Protein 7JYA (pdb70)

InterPro domains:
  IPR002110 Ankyrin repeat [PF00023] (40-68)
  IPR002110 Ankyrin repeat [PF12796] (88-178)
  IPR002110 Ankyrin repeat [PF12796] (181-237)
  IPR002110 Ankyrin repeat [PF12796] (483-557)
  IPR002110 Ankyrin repeat [PR01415] (41-56)
  IPR002110 Ankyrin repeat [PR01415] (164-178)
  IPR002110 Ankyrin repeat [PS50088] (40-62)
  IPR002110 Ankyrin repeat [PS50088] (82-114)
  IPR002110 Ankyrin repeat [PS50088] (115-147)
  IPR002110 Ankyrin repeat [PS50088] (148-180)
  IPR002110 Ankyrin repeat [PS50088] (181-213)
  IPR002110 Ankyrin repeat [PS50088] (481-526)
  IPR002110 Ankyrin repeat [PS50088] (527-559)
  IPR002110 Ankyrin repeat [SM00248] (2-33)
  IPR002110 Ankyrin repeat [SM00248] (40-70)
  IPR002110 Ankyrin repeat [SM00248] (82-111)
  IPR002110 Ankyrin repeat [SM00248] (115-144)
  IPR002110 Ankyrin repeat [SM00248] (148-177)
  IPR002110 Ankyrin repeat [SM00248] (181-210)
  IPR002110 Ankyrin repeat [SM00248] (213-243)

Structure (mmCIF, N/CA/C/O backbone):
data_7JYA
#
_entry.id   7JYA
#
_cell.length_a   100.133
_cell.length_b   100.133
_cell.length_c   287.480
_cell.angle_alpha   90.000
_cell.angle_beta   90.000
_cell.angle_gamma   90.000
#
_symmetry.space_group_name_H-M   'P 41 21 2'
#
loop_
_entity.id
_entity.type
_entity.pdbx_description
1 polymer 'Protein fem-1 homolog C'
2 polymer ASN-ARG-ARG-ARG-ARG-TRP-ARG-GLU-ARG-GLN-ARG
3 non-polymer 'UNKNOWN ATOM OR ION'
4 water water
#
loop_
_atom_site.group_PDB
_atom_site.id
_atom_site.type_symbol
_atom_site.label_atom_id
_atom_site.label_alt_id
_atom_site.label_comp_id
_atom_site.label_asym_id
_atom_site.label_entity_id
_atom_site.label_seq_id
_atom_site.pdbx_PDB_ins_code
_atom_site.Cartn_x
_atom_site.Cartn_y
_atom_site.Cartn_z
_atom_site.occupancy
_atom_site.B_iso_or_equiv
_atom_site.auth_seq_id
_atom_site.auth_comp_id
_atom_site.auth_asym_id
_atom_site.auth_atom_id
_atom_site.pdbx_PDB_model_num
ATOM 1 N N . ASP A 1 2 ? -12.984 72.254 -47.317 1.00 110.72 2 ASP A N 1
ATOM 2 C CA . ASP A 1 2 ? -12.890 73.227 -46.193 1.00 112.01 2 ASP A CA 1
ATOM 3 C C . ASP A 1 2 ? -13.753 72.726 -45.023 1.00 110.33 2 ASP A C 1
ATOM 4 O O . ASP A 1 2 ? -13.168 72.245 -44.028 1.00 107.28 2 ASP A O 1
ATOM 6 N N . LEU A 1 3 ? -15.088 72.808 -45.157 1.00 112.11 3 LEU A N 1
ATOM 7 C CA . LEU A 1 3 ? -16.078 72.548 -44.066 1.00 111.42 3 LEU A CA 1
ATOM 8 C C . LEU A 1 3 ? -15.994 71.076 -43.621 1.00 107.29 3 LEU A C 1
ATOM 9 O O . LEU A 1 3 ? -15.883 70.837 -42.403 1.00 104.82 3 LEU A O 1
ATOM 11 N N . LYS A 1 4 ? -16.004 70.132 -44.572 1.00 106.09 4 LYS A N 1
ATOM 12 C CA . LYS A 1 4 ? -16.024 68.660 -44.298 1.00 102.22 4 LYS A 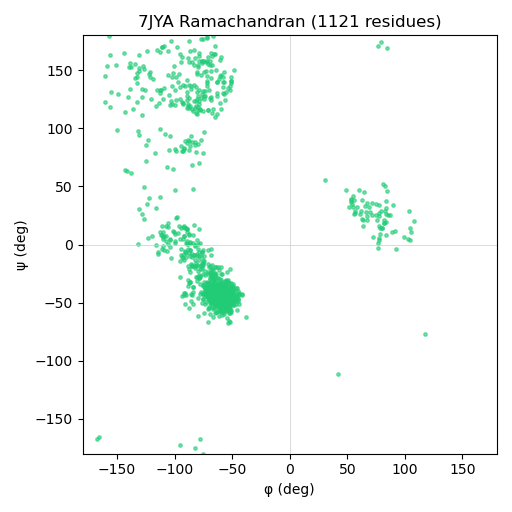CA 1
ATOM 13 C C . LYS A 1 4 ? -14.789 68.267 -43.466 1.00 98.41 4 LYS A C 1
ATOM 14 O O . LYS A 1 4 ? -14.852 67.227 -42.779 1.00 95.04 4 LYS A O 1
ATOM 20 N N . THR A 1 5 ? -13.712 69.060 -43.559 1.00 98.98 5 THR A N 1
ATOM 21 C CA . THR A 1 5 ? -12.428 68.877 -42.831 1.00 96.15 5 THR A CA 1
ATOM 22 C C . THR A 1 5 ? -12.540 69.497 -41.437 1.00 96.08 5 THR A C 1
ATOM 23 O O . THR A 1 5 ? -12.214 68.812 -40.471 1.00 94.22 5 THR A O 1
ATOM 27 N N . ALA A 1 6 ? -12.979 70.749 -41.351 1.00 99.02 6 ALA A N 1
ATOM 28 C CA . ALA A 1 6 ? -13.148 71.493 -40.083 1.00 99.73 6 ALA A CA 1
ATOM 29 C C . ALA A 1 6 ? -14.126 70.741 -39.169 1.00 97.94 6 ALA A C 1
ATOM 30 O O . ALA A 1 6 ? -13.957 70.821 -37.935 1.00 97.00 6 ALA A O 1
ATOM 32 N N . VAL A 1 7 ? -15.106 70.044 -39.765 1.00 97.47 7 VAL A N 1
ATOM 33 C CA . VAL A 1 7 ? -16.087 69.153 -39.069 1.00 95.80 7 VAL A CA 1
ATOM 34 C C . VAL A 1 7 ? -15.339 67.952 -38.477 1.00 91.57 7 VAL A C 1
ATOM 35 O O . VAL A 1 7 ? -15.580 67.635 -37.305 1.00 89.91 7 VAL A O 1
ATOM 39 N N . PHE A 1 8 ? -14.501 67.292 -39.278 1.00 90.05 8 PHE A N 1
ATOM 40 C CA . PHE A 1 8 ? -13.686 66.104 -38.878 1.00 86.83 8 PHE A CA 1
ATOM 41 C C . PHE A 1 8 ? -12.722 66.489 -37.742 1.00 86.31 8 PHE A C 1
ATOM 42 O O . PHE A 1 8 ? -12.671 65.774 -36.730 1.00 84.38 8 PHE A O 1
ATOM 50 N N . ASN A 1 9 ? -11.974 67.580 -37.930 1.00 88.83 9 ASN A N 1
ATOM 51 C CA . ASN A 1 9 ? -11.005 68.139 -36.947 1.00 89.20 9 ASN A CA 1
ATOM 52 C C . ASN A 1 9 ? -11.723 68.487 -35.637 1.00 90.20 9 ASN A C 1
ATOM 53 O O . ASN A 1 9 ? -11.113 68.333 -34.571 1.00 88.98 9 ASN A O 1
ATOM 58 N N . ALA A 1 10 ? -12.956 68.971 -35.719 1.00 93.02 10 ALA A N 1
ATOM 59 C CA . ALA A 1 10 ? -13.752 69.395 -34.549 1.00 95.31 10 ALA A CA 1
ATOM 60 C C . ALA A 1 10 ? -14.155 68.158 -33.722 1.00 93.03 10 ALA A C 1
ATOM 61 O O . ALA A 1 10 ? -14.083 68.230 -32.475 1.00 93.15 10 ALA A O 1
ATOM 63 N N . ALA A 1 11 ? -14.551 67.068 -34.390 1.00 91.26 11 ALA A N 1
ATOM 64 C CA . ALA A 1 11 ? -14.978 65.794 -33.758 1.00 88.79 11 ALA A CA 1
ATOM 65 C C . ALA A 1 11 ? -13.754 65.064 -33.180 1.00 86.12 11 ALA A C 1
ATOM 66 O O . ALA A 1 11 ? -13.855 64.527 -32.063 1.00 84.65 11 ALA A O 1
ATOM 68 N N . ARG A 1 12 ? -12.641 65.068 -33.905 1.00 85.39 12 ARG A N 1
ATOM 69 C CA . ARG A 1 12 ? -11.370 64.423 -33.484 1.00 84.23 12 ARG A CA 1
ATOM 70 C C . ARG A 1 12 ? -10.889 65.046 -32.161 1.00 85.18 12 ARG A C 1
ATOM 71 O O . ARG A 1 12 ? -10.493 64.277 -31.253 1.00 82.78 12 ARG A O 1
ATOM 79 N N . ASP A 1 13 ? -10.923 66.381 -32.061 1.00 88.37 13 ASP A N 1
ATOM 80 C CA . ASP A 1 13 ? -10.265 67.162 -30.975 1.00 89.69 13 ASP A CA 1
ATOM 81 C C . ASP A 1 13 ? -11.212 67.288 -29.772 1.00 89.54 13 ASP A C 1
ATOM 82 O O . ASP A 1 13 ? -10.706 67.538 -28.661 1.00 89.08 13 ASP A O 1
ATOM 87 N N . GLY A 1 14 ? -12.522 67.110 -29.992 1.00 89.69 14 GLY A N 1
ATOM 88 C CA . GLY A 1 14 ? -13.562 67.085 -28.940 1.00 89.73 14 GLY A CA 1
ATOM 89 C C . GLY A 1 14 ? -14.118 68.471 -28.653 1.00 93.30 14 GLY A C 1
ATOM 90 O O . GLY A 1 14 ? -14.474 68.726 -27.488 1.00 92.84 14 GLY A O 1
ATOM 91 N N . LYS A 1 15 ? -14.201 69.324 -29.683 1.00 95.80 15 LYS A N 1
ATOM 92 C CA . LYS A 1 15 ? -14.644 70.743 -29.592 1.00 99.57 15 LYS A CA 1
ATOM 93 C C . LYS A 1 15 ? -16.111 70.833 -30.033 1.00 102.23 15 LYS A C 1
ATOM 94 O O . LYS A 1 15 ? -16.350 71.193 -31.199 1.00 103.59 15 LYS A O 1
ATOM 98 N N . LEU A 1 16 ? -17.050 70.524 -29.126 1.00 103.63 16 LEU A N 1
ATOM 99 C CA . LEU A 1 16 ? -18.506 70.400 -29.435 1.00 105.25 16 LEU A CA 1
ATOM 100 C C . LEU A 1 16 ? -19.139 71.782 -29.618 1.00 108.81 16 LEU A C 1
ATOM 101 O O . LEU A 1 16 ? -20.078 71.889 -30.433 1.00 109.12 16 LEU A O 1
ATOM 106 N N . ARG A 1 17 ? -18.685 72.786 -28.864 1.00 111.38 17 ARG A N 1
ATOM 107 C CA . ARG A 1 17 ? -19.101 74.200 -29.058 1.00 116.19 17 ARG A CA 1
ATOM 108 C C . ARG A 1 17 ? -18.640 74.644 -30.461 1.00 118.24 17 ARG A C 1
ATOM 109 O O . ARG A 1 17 ? -19.482 75.152 -31.224 1.00 121.38 17 ARG A O 1
ATOM 111 N N . LEU A 1 18 ? -17.371 74.388 -30.804 1.00 117.40 18 LEU A N 1
ATOM 112 C CA . LEU A 1 18 ? -16.752 74.765 -32.110 1.00 119.21 18 LEU A CA 1
ATOM 113 C C . LEU A 1 18 ? -17.513 74.104 -33.270 1.00 119.55 18 LEU A C 1
ATOM 114 O O . LEU A 1 18 ? -17.600 74.733 -34.340 1.00 122.21 18 LEU A O 1
ATOM 116 N N . LEU A 1 19 ? -18.020 72.876 -33.069 1.00 117.60 19 LEU A N 1
ATOM 117 C CA . LEU A 1 19 ? -18.701 72.064 -34.121 1.00 116.60 19 LEU A CA 1
ATOM 118 C C . LEU A 1 19 ? -20.090 72.638 -34.378 1.00 119.18 19 LEU A C 1
ATOM 119 O O . LEU A 1 19 ? -20.342 73.040 -35.510 1.00 122.70 19 LEU A O 1
ATOM 124 N N . THR A 1 20 ? -20.934 72.701 -33.347 1.00 119.32 20 THR A N 1
ATOM 125 C CA . THR A 1 20 ? -22.368 73.093 -33.438 1.00 121.27 20 THR A CA 1
ATOM 126 C C . THR A 1 20 ? -22.511 74.366 -34.286 1.00 124.51 20 THR A C 1
ATOM 127 O O . THR A 1 20 ? -23.437 74.410 -35.132 1.00 125.61 20 THR A O 1
ATOM 131 N N . LYS A 1 21 ? -21.636 75.355 -34.074 1.00 125.57 21 LYS A N 1
ATOM 132 C CA . LYS A 1 21 ? -21.681 76.665 -34.777 1.00 129.89 21 LYS A CA 1
ATOM 133 C C . LYS A 1 21 ? -21.373 76.443 -36.262 1.00 130.09 21 LYS A C 1
ATOM 134 O O . LYS A 1 21 ? -21.837 77.248 -37.079 1.00 134.47 21 LYS A O 1
ATOM 136 N N . LEU A 1 22 ? -20.646 75.370 -36.590 1.00 126.34 22 LEU A N 1
ATOM 137 C CA . LEU A 1 22 ? -20.205 75.042 -37.975 1.00 126.64 22 LEU A CA 1
ATOM 138 C C . LEU A 1 22 ? -21.380 74.490 -38.801 1.00 127.66 22 LEU A C 1
ATOM 139 O O . LEU A 1 22 ? -21.321 74.628 -40.035 1.00 128.28 22 LEU A O 1
ATOM 141 N N . LEU A 1 23 ? -22.403 73.899 -38.156 1.00 128.10 23 LEU A N 1
ATOM 142 C CA . LEU A 1 23 ? -23.559 73.239 -38.847 1.00 129.69 23 LEU A CA 1
ATOM 143 C C . LEU A 1 23 ? -24.857 74.039 -38.629 1.00 134.98 23 LEU A C 1
ATOM 144 O O . LEU A 1 23 ? -25.884 73.647 -39.217 1.00 136.00 23 LEU A O 1
ATOM 149 N N . ALA A 1 24 ? -24.817 75.106 -37.827 1.00 138.86 24 ALA A N 1
ATOM 150 C CA . ALA A 1 24 ? -26.000 75.885 -37.392 1.00 143.77 24 ALA A CA 1
ATOM 151 C C . ALA A 1 24 ? -27.010 76.013 -38.548 1.00 148.30 24 ALA A C 1
ATOM 152 O O . ALA A 1 24 ? -28.143 75.501 -38.404 1.00 148.23 24 ALA A O 1
ATOM 154 N N . SER A 1 25 ? -26.608 76.657 -39.652 1.00 152.04 25 SER A N 1
ATOM 155 C CA . SER A 1 25 ? -27.464 76.949 -40.837 1.00 155.08 25 SER A CA 1
ATOM 156 C C . SER A 1 25 ? -27.190 75.929 -41.956 1.00 153.51 25 SER A C 1
ATOM 157 O O . SER A 1 25 ? -27.023 76.366 -43.116 1.00 156.18 25 SER A O 1
ATOM 159 N N . LYS A 1 26 ? -27.143 74.627 -41.615 1.00 148.72 26 LYS A N 1
ATOM 160 C CA . LYS A 1 26 ? -27.074 73.489 -42.585 1.00 146.28 26 LYS A CA 1
ATOM 161 C C . LYS A 1 26 ? -28.212 72.499 -42.273 1.00 145.03 26 LYS A C 1
ATOM 162 O O . LYS A 1 26 ? -28.631 72.435 -41.096 1.00 144.67 26 LYS A O 1
ATOM 164 N N . SER A 1 27 ? -28.698 71.776 -43.297 1.00 144.70 27 SER A N 1
ATOM 165 C CA . SER A 1 27 ? -29.875 70.860 -43.237 1.00 143.24 27 SER A CA 1
ATOM 166 C C . SER A 1 27 ? -29.452 69.489 -42.694 1.00 138.56 27 SER A C 1
ATOM 167 O O . SER A 1 27 ? -28.267 69.134 -42.852 1.00 137.15 27 SER A O 1
ATOM 170 N N . LYS A 1 28 ? -30.392 68.751 -42.085 1.00 137.42 28 LYS A N 1
ATOM 171 C CA . LYS A 1 28 ? -30.190 67.358 -41.584 1.00 133.64 28 LYS A CA 1
ATOM 172 C C . LYS A 1 28 ? -29.636 66.490 -42.725 1.00 132.34 28 LYS A C 1
ATOM 173 O O . LYS A 1 28 ? -28.759 65.628 -42.451 1.00 128.97 28 LYS A O 1
ATOM 175 N N . GLU A 1 29 ? -30.120 66.723 -43.955 1.00 134.62 29 GLU A N 1
ATOM 176 C CA . GLU A 1 29 ? -29.619 66.086 -45.207 1.00 133.29 29 GLU A CA 1
ATOM 177 C C . GLU A 1 29 ? -28.119 66.388 -45.369 1.00 131.21 29 GLU A C 1
ATOM 178 O O . GLU A 1 29 ? -27.337 65.427 -45.483 1.00 128.20 29 GLU A O 1
ATOM 180 N N . GLU A 1 30 ? -27.746 67.677 -45.354 1.00 132.86 30 GLU A N 1
ATOM 181 C CA . GLU A 1 30 ? -26.357 68.177 -45.581 1.00 131.19 30 GLU A CA 1
ATOM 182 C C . GLU A 1 30 ? -25.419 67.650 -44.479 1.00 127.05 30 GLU A C 1
ATOM 183 O O . GLU A 1 30 ? -24.287 67.227 -44.823 1.00 124.21 30 GLU A O 1
ATOM 185 N N . VAL A 1 31 ? -25.872 67.666 -43.213 1.00 125.16 31 VAL A N 1
ATOM 186 C CA . VAL A 1 31 ? -25.069 67.261 -42.011 1.00 120.72 31 VAL A CA 1
ATOM 187 C C . VAL A 1 31 ? -24.752 65.758 -42.100 1.00 115.97 31 VAL A C 1
ATOM 188 O O . VAL A 1 31 ? -23.575 65.397 -41.918 1.00 114.96 31 VAL A O 1
ATOM 192 N N . SER A 1 32 ? -25.763 64.922 -42.369 1.00 114.62 32 SER A N 1
ATOM 193 C CA . SER A 1 32 ? -25.642 63.444 -42.515 1.00 110.61 32 SER A CA 1
ATOM 194 C C . SER A 1 32 ? -24.595 63.102 -43.583 1.00 109.47 32 SER A C 1
ATOM 195 O O . SER A 1 32 ? -23.948 62.052 -43.450 1.00 107.48 32 SER A O 1
ATOM 197 N N . SER A 1 33 ? -24.427 63.967 -44.592 1.00 111.60 33 SER A N 1
ATOM 198 C CA . SER A 1 33 ? -23.404 63.841 -45.667 1.00 110.84 33 SER A CA 1
ATOM 199 C C . SER A 1 33 ? -22.012 64.168 -45.110 1.00 108.69 33 SER A C 1
ATOM 200 O O . SER A 1 33 ? -21.102 63.352 -45.304 1.00 108.31 33 SER A O 1
ATOM 202 N N . LEU A 1 34 ? -21.866 65.311 -44.435 1.00 109.70 34 LEU A N 1
ATOM 203 C CA . LEU A 1 34 ? -20.558 65.862 -43.975 1.00 108.69 34 LEU A CA 1
ATOM 204 C C . LEU A 1 34 ? -19.949 64.956 -42.886 1.00 105.17 34 LEU A C 1
ATOM 205 O O . LEU A 1 34 ? -18.702 64.847 -42.849 1.00 103.88 34 LEU A O 1
ATOM 210 N N . ILE A 1 35 ? -20.784 64.344 -42.031 1.00 104.26 35 ILE A N 1
ATOM 211 C CA . ILE A 1 35 ? -20.346 63.419 -40.931 1.00 101.14 35 ILE A CA 1
ATOM 212 C C . ILE A 1 35 ? -20.185 61.994 -41.489 1.00 98.37 35 ILE A C 1
ATOM 213 O O . ILE A 1 35 ? -19.648 61.142 -40.763 1.00 96.22 35 ILE A O 1
ATOM 218 N N . SER A 1 36 ? -20.643 61.744 -42.720 1.00 98.78 36 SER A N 1
ATOM 219 C CA . SER A 1 36 ? -20.539 60.431 -43.413 1.00 96.35 36 SER A CA 1
ATOM 220 C C . SER A 1 36 ? -19.147 60.278 -44.041 1.00 95.07 36 SER A C 1
ATOM 221 O O . SER A 1 36 ? -18.694 59.127 -44.169 1.00 91.55 36 SER A O 1
ATOM 223 N N . GLU A 1 37 ? -18.500 61.400 -44.407 1.00 96.78 37 GLU A N 1
ATOM 224 C CA . GLU A 1 37 ? -17.270 61.439 -45.257 1.00 95.51 37 GLU A CA 1
ATOM 225 C C . GLU A 1 37 ? -16.022 61.134 -44.417 1.00 91.64 37 GLU A C 1
ATOM 226 O O . GLU A 1 37 ? -15.824 61.772 -43.352 1.00 90.54 37 GLU A O 1
ATOM 232 N N . LYS A 1 38 ? -15.196 60.218 -44.917 1.00 88.99 38 LYS A N 1
ATOM 233 C CA . LYS A 1 38 ? -13.895 59.836 -44.331 1.00 85.29 38 LYS A CA 1
ATOM 234 C C . LYS A 1 38 ? -12.902 60.979 -44.543 1.00 85.48 38 LYS A C 1
ATOM 235 O O . LYS A 1 38 ? -12.997 61.638 -45.573 1.00 87.97 38 LYS A O 1
ATOM 241 N N . THR A 1 39 ? -12.003 61.191 -43.575 1.00 83.63 39 THR A N 1
ATOM 242 C CA . THR A 1 39 ? -10.788 62.060 -43.654 1.00 83.44 39 THR A CA 1
ATOM 243 C C . THR A 1 39 ? -9.638 61.320 -42.945 1.00 79.76 39 THR A C 1
ATOM 244 O O . THR A 1 39 ? -9.897 60.749 -41.873 1.00 77.91 39 THR A O 1
ATOM 248 N N . ASN A 1 40 ? -8.446 61.257 -43.545 1.00 78.84 40 ASN A N 1
ATOM 249 C CA . ASN A 1 40 ? -7.317 60.419 -43.041 1.00 76.06 40 ASN A CA 1
ATOM 250 C C . ASN A 1 40 ? -7.786 58.968 -42.814 1.00 73.14 40 ASN A C 1
ATOM 251 O O . ASN A 1 40 ? -7.265 58.316 -41.880 1.00 70.49 40 ASN A O 1
ATOM 256 N N . GLY A 1 41 ? -8.737 58.493 -43.622 1.00 73.08 41 GLY A N 1
ATOM 257 C CA . GLY A 1 41 ? -9.227 57.102 -43.613 1.00 70.84 41 GLY A CA 1
ATOM 258 C C . GLY A 1 41 ? -10.290 56.841 -42.551 1.00 69.63 41 GLY A C 1
ATOM 259 O O . GLY A 1 41 ? -10.665 55.683 -42.406 1.00 67.90 41 GLY A O 1
ATOM 260 N N . ALA A 1 42 ? -10.795 57.877 -41.872 1.00 71.10 42 ALA A N 1
ATOM 261 C CA . ALA A 1 42 ? -11.634 57.753 -40.650 1.00 70.36 42 ALA A CA 1
ATOM 262 C C . ALA A 1 42 ? -12.855 58.667 -40.727 1.00 72.78 42 ALA A C 1
ATOM 263 O O . ALA A 1 42 ? -12.712 59.771 -41.211 1.00 74.87 42 ALA A O 1
ATOM 265 N N . THR A 1 43 ? -14.001 58.212 -40.211 1.00 74.35 43 THR A N 1
ATOM 266 C CA . THR A 1 43 ? -15.218 59.047 -39.960 1.00 77.72 43 THR A CA 1
ATOM 267 C C . THR A 1 43 ? -14.958 59.991 -38.792 1.00 78.23 43 THR A C 1
ATOM 268 O O . THR A 1 43 ? -14.128 59.696 -37.940 1.00 76.64 43 THR A O 1
ATOM 272 N N . PRO A 1 44 ? -15.668 61.143 -38.709 1.00 81.71 44 PRO A N 1
ATOM 273 C CA . PRO A 1 44 ? -15.698 61.949 -37.484 1.00 81.80 44 PRO A CA 1
ATOM 274 C C . PRO A 1 44 ? -16.057 61.144 -36.222 1.00 80.18 44 PRO A C 1
ATOM 275 O O . PRO A 1 44 ? -15.405 61.342 -35.216 1.00 80.67 44 PRO A O 1
ATOM 279 N N . LEU A 1 45 ? -17.040 60.241 -36.306 1.00 79.12 45 LEU A N 1
ATOM 280 C CA . LEU A 1 45 ? -17.479 59.399 -35.156 1.00 77.92 45 LEU A CA 1
ATOM 281 C C . LEU A 1 45 ? -16.324 58.502 -34.683 1.00 75.13 45 LEU A C 1
ATOM 282 O O . LEU A 1 45 ? -16.164 58.350 -33.465 1.00 74.37 45 LEU A O 1
ATOM 287 N N . LEU A 1 46 ? -15.582 57.899 -35.613 1.00 74.46 46 LEU A N 1
ATOM 288 C CA . LEU A 1 46 ? -14.484 56.947 -35.308 1.00 71.51 46 LEU A CA 1
ATOM 289 C C . LEU A 1 46 ? -13.395 57.677 -34.528 1.00 72.54 46 LEU A C 1
ATOM 290 O O . LEU A 1 46 ? -12.884 57.092 -33.565 1.00 70.92 46 LEU A O 1
ATOM 295 N N . MET A 1 47 ? -13.055 58.906 -34.930 1.00 75.33 47 MET A N 1
ATOM 296 C CA . MET A 1 47 ? -12.030 59.730 -34.229 1.00 77.10 47 MET A CA 1
ATOM 297 C C . MET A 1 47 ? -12.578 60.163 -32.851 1.00 78.30 47 MET A C 1
ATOM 298 O O . MET A 1 47 ? -11.833 60.029 -31.846 1.00 77.33 47 MET A O 1
ATOM 303 N N . ALA A 1 48 ? -13.834 60.623 -32.797 1.00 80.04 48 ALA A N 1
ATOM 304 C CA . ALA A 1 48 ? -14.533 61.005 -31.547 1.00 81.13 48 ALA A CA 1
ATOM 305 C C . ALA A 1 48 ? -14.412 59.860 -30.533 1.00 79.54 48 ALA A C 1
ATOM 306 O O . ALA A 1 48 ? -14.062 60.133 -29.372 1.00 79.19 48 ALA A O 1
ATOM 308 N N . ALA A 1 49 ? -14.655 58.621 -30.978 1.00 77.65 49 ALA A N 1
ATOM 309 C CA . ALA A 1 49 ? -14.603 57.395 -30.145 1.00 75.28 49 ALA A CA 1
ATOM 310 C C . ALA A 1 49 ? -13.146 57.069 -29.796 1.00 73.06 49 ALA A C 1
ATOM 311 O O . ALA A 1 49 ? -12.866 56.739 -28.611 1.00 72.43 49 ALA A O 1
ATOM 313 N N . ARG A 1 50 ? -12.258 57.168 -30.780 1.00 70.58 50 ARG A N 1
ATOM 314 C CA . ARG A 1 50 ? -10.825 56.805 -30.652 1.00 68.84 50 ARG A CA 1
ATOM 315 C C . ARG A 1 50 ? -10.204 57.588 -29.490 1.00 69.71 50 ARG A C 1
ATOM 316 O O . ARG A 1 50 ? -9.397 56.999 -28.752 1.00 68.52 50 ARG A O 1
ATOM 324 N N . TYR A 1 51 ? -10.562 58.861 -29.337 1.00 73.29 51 TYR A N 1
ATOM 325 C CA . TYR A 1 51 ? -9.931 59.793 -28.365 1.00 75.69 51 TYR A CA 1
ATOM 326 C C . TYR A 1 51 ? -10.899 60.120 -27.211 1.00 76.59 51 TYR A C 1
ATOM 327 O O . TYR A 1 51 ? -10.560 60.986 -26.381 1.00 78.95 51 TYR A O 1
ATOM 336 N N . GLY A 1 52 ? -12.044 59.435 -27.155 1.00 75.84 52 GLY A N 1
ATOM 337 C CA . GLY A 1 52 ? -12.868 59.266 -25.934 1.00 76.64 52 GLY A CA 1
ATOM 338 C C . GLY A 1 52 ? -13.654 60.515 -25.545 1.00 79.33 52 GLY A C 1
ATOM 339 O O . GLY A 1 52 ? -13.851 60.728 -24.317 1.00 79.54 52 GLY A O 1
ATOM 340 N N . HIS A 1 53 ? -14.130 61.282 -26.532 1.00 80.64 53 HIS A N 1
ATOM 341 C CA . HIS A 1 53 ? -14.970 62.494 -26.344 1.00 82.96 53 HIS A CA 1
ATOM 342 C C . HIS A 1 53 ? -16.451 62.078 -26.299 1.00 84.42 53 HIS A C 1
ATOM 343 O O . HIS A 1 53 ? -17.082 62.048 -27.366 1.00 85.42 53 HIS A O 1
ATOM 350 N N . LEU A 1 54 ? -16.980 61.768 -25.105 1.00 85.40 54 LEU A N 1
ATOM 351 C CA . LEU A 1 54 ? -18.330 61.152 -24.916 1.00 85.43 54 LEU A CA 1
ATOM 352 C C . LEU A 1 54 ? -19.402 62.078 -25.489 1.00 88.53 54 LEU A C 1
ATOM 353 O O . LEU A 1 54 ? -20.208 61.606 -26.322 1.00 88.88 54 LEU A O 1
ATOM 358 N N . ASP A 1 55 ? -19.411 63.337 -25.049 1.00 90.77 55 ASP A N 1
ATOM 359 C CA . ASP A 1 55 ? -20.372 64.377 -25.500 1.00 94.30 55 ASP A CA 1
ATOM 360 C C . ASP A 1 55 ? -20.435 64.386 -27.034 1.00 93.18 55 ASP A C 1
ATOM 361 O O . ASP A 1 55 ? -21.559 64.408 -27.584 1.00 92.35 55 ASP A O 1
ATOM 366 N N . MET A 1 56 ? -19.267 64.357 -27.688 1.00 91.64 56 MET A N 1
ATOM 367 C CA . MET A 1 56 ? -19.121 64.373 -29.172 1.00 90.82 56 MET A CA 1
ATOM 368 C C . MET A 1 56 ? -19.796 63.128 -29.772 1.00 88.82 56 MET A C 1
ATOM 369 O O . MET A 1 56 ? -20.576 63.289 -30.732 1.00 89.70 56 MET A O 1
ATOM 374 N N . VAL A 1 57 ? -19.523 61.942 -29.209 1.00 86.36 57 VAL A N 1
ATOM 375 C CA . VAL A 1 57 ? -20.111 60.639 -29.655 1.00 84.74 57 VAL A CA 1
ATOM 376 C C . VAL A 1 57 ? -21.643 60.741 -29.599 1.00 87.06 57 VAL A C 1
ATOM 377 O O . VAL A 1 57 ? -22.277 60.447 -30.625 1.00 87.16 57 VAL A O 1
ATOM 381 N N . GLU A 1 58 ? -22.206 61.145 -28.449 1.00 88.94 58 GLU A N 1
ATOM 382 C CA . GLU A 1 58 ? -23.680 61.268 -28.243 1.00 92.81 58 GLU A CA 1
ATOM 383 C C . GLU A 1 58 ? -24.265 62.199 -29.317 1.00 95.22 58 GLU A C 1
ATOM 384 O O . GLU A 1 58 ? -25.277 61.814 -29.942 1.00 95.84 58 GLU A O 1
ATOM 390 N N . PHE A 1 59 ? -23.643 63.361 -29.540 1.00 96.96 59 PHE A N 1
ATOM 391 C CA . PHE A 1 59 ? -24.092 64.379 -30.526 1.00 100.76 59 PHE A CA 1
ATOM 392 C C . PHE A 1 59 ? -24.146 63.753 -31.928 1.00 100.77 59 PHE A C 1
ATOM 393 O O . PHE A 1 59 ? -25.227 63.761 -32.541 1.00 102.76 59 PHE A O 1
ATOM 401 N N . LEU A 1 60 ? -23.016 63.223 -32.410 1.00 99.50 60 LEU A N 1
ATOM 402 C CA . LEU A 1 60 ? -22.858 62.702 -33.803 1.00 99.68 60 LEU A CA 1
ATOM 403 C C . LEU A 1 60 ? -23.898 61.601 -34.086 1.00 100.07 60 LEU A C 1
ATOM 404 O O . LEU A 1 60 ? -24.526 61.646 -35.163 1.00 102.36 60 LEU A O 1
ATOM 409 N N . LEU A 1 61 ? -24.076 60.659 -33.161 1.00 99.05 61 LEU A N 1
ATOM 410 C CA . LEU A 1 61 ? -25.056 59.545 -33.282 1.00 99.08 61 LEU A CA 1
ATOM 411 C C . LEU A 1 61 ? -26.479 60.104 -33.412 1.00 102.04 61 LEU A C 1
ATOM 412 O O . LEU A 1 61 ? -27.268 59.517 -34.174 1.00 103.19 61 LEU A O 1
ATOM 417 N N . GLU A 1 62 ? -26.782 61.191 -32.689 1.00 104.94 62 GLU A N 1
ATOM 418 C CA . GLU A 1 62 ? -28.143 61.794 -32.580 1.00 108.11 62 GLU A CA 1
ATOM 419 C C . GLU A 1 62 ? -28.496 62.554 -33.872 1.00 111.56 62 GLU A C 1
ATOM 420 O O . GLU A 1 62 ? -29.686 62.904 -34.030 1.00 113.73 62 GLU A O 1
ATOM 422 N N . GLN A 1 63 ? -27.506 62.816 -34.749 1.00 112.17 63 GLN A N 1
ATOM 423 C CA . GLN A 1 63 ? -27.721 63.371 -36.124 1.00 114.86 63 GLN A CA 1
ATOM 424 C C . GLN A 1 63 ? -28.006 62.207 -37.093 1.00 115.24 63 GLN A C 1
ATOM 425 O O . GLN A 1 63 ? -28.999 62.298 -37.847 1.00 117.88 63 GLN A O 1
ATOM 431 N N . CYS A 1 64 ? -27.175 61.153 -37.062 1.00 113.35 64 CYS A N 1
ATOM 432 C CA . CYS A 1 64 ? -27.271 59.955 -37.949 1.00 114.03 64 CYS A CA 1
ATOM 433 C C . CYS A 1 64 ? -26.505 58.768 -37.326 1.00 110.06 64 CYS A C 1
ATOM 434 O O . CYS A 1 64 ? -25.284 58.913 -37.085 1.00 107.72 64 CYS A O 1
ATOM 437 N N . SER A 1 65 ? -27.196 57.634 -37.105 1.00 108.29 65 SER A N 1
ATOM 438 C CA . SER A 1 65 ? -26.642 56.361 -36.552 1.00 103.44 65 SER A CA 1
ATOM 439 C C . SER A 1 65 ? -25.898 55.584 -37.651 1.00 101.46 65 SER A C 1
ATOM 440 O O . SER A 1 65 ? -25.561 54.399 -37.418 1.00 98.18 65 SER A O 1
ATOM 442 N N . ALA A 1 66 ? -25.625 56.239 -38.788 1.00 102.07 66 ALA A N 1
ATOM 443 C CA . ALA A 1 66 ? -25.268 55.605 -40.080 1.00 100.05 66 ALA A CA 1
ATOM 444 C C . ALA A 1 66 ? -23.789 55.198 -40.100 1.00 95.16 66 ALA A C 1
ATOM 445 O O . ALA A 1 66 ? -23.470 54.233 -40.806 1.00 94.01 66 ALA A O 1
ATOM 447 N N . SER A 1 67 ? -22.929 55.903 -39.353 1.00 92.85 67 SER A N 1
ATOM 448 C CA . SER A 1 67 ? -21.445 55.726 -39.355 1.00 88.74 67 SER A CA 1
ATOM 449 C C . SER A 1 67 ? -20.994 54.785 -38.219 1.00 85.49 67 SER A C 1
ATOM 450 O O . SER A 1 67 ? -19.762 54.616 -38.052 1.00 84.08 67 SER A O 1
ATOM 453 N N . ILE A 1 68 ? -21.935 54.183 -37.475 1.00 84.30 68 ILE A N 1
ATOM 454 C CA . ILE A 1 68 ? -21.641 53.455 -36.199 1.00 81.71 68 ILE A CA 1
ATOM 455 C C . ILE A 1 68 ? -20.860 52.168 -36.506 1.00 78.41 68 ILE A C 1
ATOM 456 O O . ILE A 1 68 ? -20.090 51.751 -35.647 1.00 77.39 68 ILE A O 1
ATOM 461 N N . GLU A 1 69 ? -21.058 51.581 -37.690 1.00 77.90 69 GLU A N 1
ATOM 462 C CA . GLU A 1 69 ? -20.447 50.292 -38.114 1.00 74.81 69 GLU A CA 1
ATOM 463 C C . GLU A 1 69 ? -19.459 50.524 -39.250 1.00 73.51 69 GLU A C 1
ATOM 464 O O . GLU A 1 69 ? -19.028 49.523 -39.851 1.00 73.20 69 GLU A O 1
ATOM 470 N N . VAL A 1 70 ? -19.107 51.775 -39.545 1.00 73.64 70 VAL A N 1
ATOM 471 C CA . VAL A 1 70 ? -18.142 52.093 -40.640 1.00 74.48 70 VAL A CA 1
ATOM 472 C C . VAL A 1 70 ? -16.735 52.073 -40.055 1.00 71.49 70 VAL A C 1
ATOM 473 O O . VAL A 1 70 ? -16.469 52.867 -39.121 1.00 73.14 70 VAL A O 1
ATOM 477 N N . GLY A 1 71 ? -15.894 51.180 -40.573 1.00 68.93 71 GLY A N 1
ATOM 478 C CA . GLY A 1 71 ? -14.483 51.018 -40.177 1.00 66.64 71 GLY A CA 1
ATOM 479 C C . GLY A 1 71 ? -13.573 51.982 -40.916 1.00 67.72 71 GLY A C 1
ATOM 480 O O . GLY A 1 71 ? -13.940 52.426 -42.023 1.00 70.04 71 GLY A O 1
ATOM 481 N N . GLY A 1 72 ? -12.404 52.269 -40.345 1.00 66.71 72 GLY A N 1
ATOM 482 C CA . GLY A 1 72 ? -11.446 53.250 -40.879 1.00 66.51 72 GLY A CA 1
ATOM 483 C C . GLY A 1 72 ? -10.102 53.146 -40.201 1.00 65.33 72 GLY A C 1
ATOM 484 O O . GLY A 1 72 ? -9.884 52.171 -39.471 1.00 64.92 72 GLY A O 1
ATOM 485 N N . SER A 1 73 ? -9.245 54.137 -40.414 1.00 66.99 73 SER A N 1
ATOM 486 C CA . SER A 1 73 ? -7.829 54.159 -39.980 1.00 66.85 73 SER A CA 1
ATOM 487 C C . SER A 1 73 ? -7.715 54.850 -38.607 1.00 68.77 73 SER A C 1
ATOM 488 O O . SER A 1 73 ? -8.153 56.025 -38.495 1.00 71.44 73 SER A O 1
ATOM 490 N N . VAL A 1 74 ? -7.152 54.150 -37.609 1.00 68.20 74 VAL A N 1
ATOM 491 C CA . VAL A 1 74 ? -6.841 54.688 -36.244 1.00 69.20 74 VAL A CA 1
ATOM 492 C C . VAL A 1 74 ? -5.422 54.277 -35.877 1.00 69.60 74 VAL A C 1
ATOM 493 O O . VAL A 1 74 ? -5.041 53.158 -36.229 1.00 69.86 74 VAL A O 1
ATOM 497 N N . ASN A 1 75 ? -4.693 55.150 -35.174 1.00 73.53 75 ASN A N 1
ATOM 498 C CA . ASN A 1 75 ? -3.264 54.956 -34.805 1.00 74.64 75 ASN A CA 1
ATOM 499 C C . ASN A 1 75 ? -3.183 54.542 -33.330 1.00 72.74 75 ASN A C 1
ATOM 500 O O . ASN A 1 75 ? -3.729 55.266 -32.484 1.00 73.21 75 ASN A O 1
ATOM 505 N N . PHE A 1 76 ? -2.558 53.390 -33.068 1.00 69.99 76 PHE A N 1
ATOM 506 C CA . PHE A 1 76 ? -2.227 52.850 -31.727 1.00 69.06 76 PHE A CA 1
ATOM 507 C C . PHE A 1 76 ? -0.734 52.487 -31.692 1.00 70.95 76 PHE A C 1
ATOM 508 O O . PHE A 1 76 ? -0.316 51.514 -32.387 1.00 68.56 76 PHE A O 1
ATOM 516 N N . ASP A 1 77 ? 0.045 53.245 -30.913 1.00 76.58 77 ASP A N 1
ATOM 517 C CA . ASP A 1 77 ? 1.501 53.018 -30.681 1.00 77.56 77 ASP A CA 1
ATOM 518 C C . ASP A 1 77 ? 2.245 53.103 -32.030 1.00 76.06 77 ASP A C 1
ATOM 519 O O . ASP A 1 77 ? 3.068 52.214 -32.314 1.00 71.96 77 ASP A O 1
ATOM 524 N N . GLY A 1 78 ? 1.947 54.136 -32.830 1.00 77.86 78 GLY A N 1
ATOM 525 C CA . GLY A 1 78 ? 2.637 54.441 -34.105 1.00 78.77 78 GLY A CA 1
ATOM 526 C C . GLY A 1 78 ? 2.288 53.452 -35.210 1.00 77.07 78 GLY A C 1
ATOM 527 O O . GLY A 1 78 ? 2.897 53.531 -36.273 1.00 76.52 78 GLY A O 1
ATOM 528 N N . GLU A 1 79 ? 1.345 52.550 -34.954 1.00 77.73 79 GLU A N 1
ATOM 529 C CA . GLU A 1 79 ? 0.799 51.588 -35.938 1.00 79.24 79 GLU A CA 1
ATOM 530 C C . GLU A 1 79 ? -0.561 52.106 -36.393 1.00 77.28 79 GLU A C 1
ATOM 531 O O . GLU A 1 79 ? -1.319 52.568 -35.529 1.00 76.19 79 GLU A O 1
ATOM 537 N N . THR A 1 80 ? -0.833 52.056 -37.699 1.00 74.35 80 THR A N 1
ATOM 538 C CA . THR A 1 80 ? -2.176 52.264 -38.286 1.00 73.19 80 THR A CA 1
ATOM 539 C C . THR A 1 80 ? -2.926 50.930 -38.273 1.00 71.80 80 THR A C 1
ATOM 540 O O . THR A 1 80 ? -2.304 49.893 -38.580 1.00 70.06 80 THR A O 1
ATOM 544 N N . ILE A 1 81 ? -4.204 50.959 -37.895 1.00 70.37 81 ILE A N 1
ATOM 545 C CA . ILE A 1 81 ? -5.096 49.771 -37.890 1.00 68.43 81 ILE A CA 1
ATOM 546 C C . ILE A 1 81 ? -6.266 50.085 -38.808 1.00 69.56 81 ILE A C 1
ATOM 547 O O . ILE A 1 81 ? -6.850 51.178 -38.657 1.00 73.88 81 ILE A O 1
ATOM 552 N N . GLU A 1 82 ? -6.515 49.218 -39.791 1.00 67.73 82 GLU A N 1
ATOM 553 C CA . GLU A 1 82 ? -7.495 49.453 -40.877 1.00 66.98 82 GLU A CA 1
ATOM 554 C C . GLU A 1 82 ? -8.790 48.720 -40.537 1.00 66.53 82 GLU A C 1
ATOM 555 O O . GLU A 1 82 ? -8.712 47.624 -39.935 1.00 65.58 82 GLU A O 1
ATOM 561 N N . GLY A 1 83 ? -9.929 49.328 -40.886 1.00 66.84 83 GLY A N 1
ATOM 562 C CA . GLY A 1 83 ? -11.259 48.701 -40.857 1.00 66.63 83 GLY A CA 1
ATOM 563 C C . GLY A 1 83 ? -11.843 48.644 -39.455 1.00 64.42 83 GLY A C 1
ATOM 564 O O . GLY A 1 83 ? -12.841 47.935 -39.278 1.00 63.54 83 GLY A O 1
ATOM 565 N N . ALA A 1 84 ? -11.261 49.392 -38.512 1.00 63.26 84 ALA A N 1
ATOM 566 C CA . ALA A 1 84 ? -11.661 49.447 -37.091 1.00 61.18 84 ALA A CA 1
ATOM 567 C C . ALA A 1 84 ? -12.933 50.268 -36.958 1.00 62.80 84 ALA A C 1
ATOM 568 O O . ALA A 1 84 ? -12.942 51.452 -37.281 1.00 64.10 84 ALA A O 1
ATOM 570 N N . PRO A 1 85 ? -14.060 49.650 -36.538 1.00 62.66 85 PRO A N 1
ATOM 571 C CA . PRO A 1 85 ? -15.264 50.394 -36.199 1.00 64.74 85 PRO A CA 1
ATOM 572 C C . PRO A 1 85 ? -15.104 51.191 -34.903 1.00 64.98 85 PRO A C 1
ATOM 573 O O . PRO A 1 85 ? -14.202 50.918 -34.109 1.00 65.11 85 PRO A O 1
ATOM 577 N N . PRO A 1 86 ? -15.960 52.213 -34.667 1.00 65.82 86 PRO A N 1
ATOM 578 C CA . PRO A 1 86 ? -15.893 53.026 -33.454 1.00 66.47 86 PRO A CA 1
ATOM 579 C C . PRO A 1 86 ? -15.802 52.225 -32.147 1.00 64.66 86 PRO A C 1
ATOM 580 O O . PRO A 1 86 ? -15.036 52.606 -31.314 1.00 62.78 86 PRO A O 1
ATOM 584 N N . LEU A 1 87 ? -16.614 51.172 -31.992 1.00 64.81 87 LEU A N 1
ATOM 585 C CA . LEU A 1 87 ? -16.686 50.389 -30.728 1.00 63.98 87 LEU A CA 1
ATOM 586 C C . LEU A 1 87 ? -15.339 49.710 -30.485 1.00 61.75 87 LEU A C 1
ATOM 587 O O . LEU A 1 87 ? -14.941 49.564 -29.303 1.00 61.04 87 LEU A O 1
ATOM 592 N N . TRP A 1 88 ? -14.671 49.301 -31.548 1.00 59.87 88 TRP A N 1
ATOM 593 C CA . TRP A 1 88 ? -13.351 48.652 -31.456 1.00 59.14 88 TRP A CA 1
ATOM 594 C C . TRP A 1 88 ? -12.314 49.673 -30.945 1.00 61.40 88 TRP A C 1
ATOM 595 O O . TRP A 1 88 ? -11.575 49.338 -29.957 1.00 60.32 88 TRP A O 1
ATOM 606 N N . ALA A 1 89 ? -12.259 50.861 -31.577 1.00 62.60 89 ALA A N 1
ATOM 607 C CA . ALA A 1 89 ? -11.299 51.956 -31.272 1.00 62.08 89 ALA A CA 1
ATOM 608 C C . ALA A 1 89 ? -11.447 52.376 -29.799 1.00 60.84 89 ALA A C 1
ATOM 609 O O . ALA A 1 89 ? -10.448 52.365 -29.077 1.00 61.10 89 ALA A O 1
ATOM 611 N N . ALA A 1 90 ? -12.658 52.708 -29.387 1.00 61.19 90 ALA A N 1
ATOM 612 C CA . ALA A 1 90 ? -13.034 53.050 -27.995 1.00 62.01 90 ALA A CA 1
ATOM 613 C C . ALA A 1 90 ? -12.491 51.994 -27.031 1.00 60.63 90 ALA A C 1
ATOM 614 O O . ALA A 1 90 ? -11.916 52.382 -26.011 1.00 61.40 90 ALA A O 1
ATOM 616 N N . SER A 1 91 ? -12.680 50.710 -27.360 1.00 59.78 91 SER A N 1
ATOM 617 C CA . SER A 1 91 ? -12.358 49.553 -26.490 1.00 59.01 91 SER A CA 1
ATOM 618 C C . SER A 1 91 ? -10.850 49.447 -26.354 1.00 58.88 91 SER A C 1
ATOM 619 O O . SER A 1 91 ? -10.372 49.333 -25.222 1.00 60.79 91 SER A O 1
ATOM 621 N N . ALA A 1 92 ? -10.137 49.510 -27.471 1.00 58.61 92 ALA A N 1
ATOM 622 C CA . ALA A 1 92 ? -8.665 49.472 -27.530 1.00 58.68 92 ALA A CA 1
ATOM 623 C C . ALA A 1 92 ? -8.100 50.575 -26.631 1.00 60.89 92 ALA A C 1
ATOM 624 O O . ALA A 1 92 ? -7.097 50.322 -25.950 1.00 62.36 92 ALA A O 1
ATOM 626 N N . ALA A 1 93 ? -8.730 51.748 -26.633 1.00 63.40 93 ALA A N 1
ATOM 627 C CA . ALA A 1 93 ? -8.175 53.005 -26.078 1.00 65.34 93 ALA A CA 1
ATOM 628 C C . ALA A 1 93 ? -8.558 53.169 -24.601 1.00 66.42 93 ALA A C 1
ATOM 629 O O . ALA A 1 93 ? -8.040 54.088 -23.972 1.00 69.01 93 ALA A O 1
ATOM 631 N N . GLY A 1 94 ? -9.464 52.336 -24.092 1.00 66.55 94 GLY A N 1
ATOM 632 C CA . GLY A 1 94 ? -9.821 52.281 -22.657 1.00 68.29 94 GLY A CA 1
ATOM 633 C C . GLY A 1 94 ? -10.891 53.305 -22.259 1.00 68.77 94 GLY A C 1
ATOM 634 O O . GLY A 1 94 ? -10.929 53.671 -21.077 1.00 67.94 94 GLY A O 1
ATOM 635 N N . HIS A 1 95 ? -11.736 53.731 -23.202 1.00 68.35 95 HIS A N 1
ATOM 636 C CA . HIS A 1 95 ? -12.804 54.736 -22.986 1.00 70.32 95 HIS A CA 1
ATOM 637 C C . HIS A 1 95 ? -14.122 54.014 -22.679 1.00 71.34 95 HIS A C 1
ATOM 638 O O . HIS A 1 95 ? -14.921 53.814 -23.614 1.00 72.56 95 HIS A O 1
ATOM 645 N N . LEU A 1 96 ? -14.343 53.653 -21.414 1.00 71.45 96 LEU A N 1
ATOM 646 C CA . LEU A 1 96 ? -15.503 52.830 -20.979 1.00 71.94 96 LEU A CA 1
ATOM 647 C C . LEU A 1 96 ? -16.822 53.553 -21.303 1.00 72.66 96 LEU A C 1
ATOM 648 O O . LEU A 1 96 ? -17.692 52.925 -21.936 1.00 71.20 96 LEU A O 1
ATOM 653 N N . LYS A 1 97 ? -16.986 54.799 -20.851 1.00 74.05 97 LYS A N 1
ATOM 654 C CA . LYS A 1 97 ? -18.252 55.560 -21.032 1.00 76.46 97 LYS A CA 1
ATOM 655 C C . LYS A 1 97 ? -18.647 55.505 -22.525 1.00 76.42 97 LYS A C 1
ATOM 656 O O . LYS A 1 97 ? -19.837 55.283 -22.817 1.00 77.09 97 LYS A O 1
ATOM 658 N N . VAL A 1 98 ? -17.672 55.628 -23.431 1.00 74.95 98 VAL A N 1
ATOM 659 C CA . VAL A 1 98 ? -17.896 55.642 -24.908 1.00 75.11 98 VAL A CA 1
ATOM 660 C C . VAL A 1 98 ? -18.300 54.231 -25.384 1.00 74.10 98 VAL A C 1
ATOM 661 O O . VAL A 1 98 ? -19.208 54.132 -26.228 1.00 73.67 98 VAL A O 1
ATOM 665 N N . VAL A 1 99 ? -17.628 53.188 -24.888 1.00 72.98 99 VAL A N 1
ATOM 666 C CA . VAL A 1 99 ? -18.010 51.764 -25.116 1.00 72.83 99 VAL A CA 1
ATOM 667 C C . VAL A 1 99 ? -19.484 51.579 -24.719 1.00 74.52 99 VAL A C 1
ATOM 668 O O . VAL A 1 99 ? -20.226 50.957 -25.497 1.00 75.27 99 VAL A O 1
ATOM 672 N N . GLN A 1 100 ? -19.889 52.105 -23.561 1.00 77.85 100 GLN A N 1
ATOM 673 C CA . GLN A 1 100 ? -21.273 51.955 -23.007 1.00 81.15 100 GLN A CA 1
ATOM 674 C C . GLN A 1 100 ? -22.272 52.723 -23.898 1.00 81.94 100 GLN A C 1
ATOM 675 O O . GLN A 1 100 ? -23.386 52.195 -24.133 1.00 83.23 100 GLN A O 1
ATOM 681 N N . SER A 1 101 ? -21.878 53.895 -24.402 1.00 80.93 101 SER A N 1
ATOM 682 C CA . SER A 1 101 ? -22.721 54.781 -25.242 1.00 81.84 101 SER A CA 1
ATOM 683 C C . SER A 1 101 ? -22.980 54.138 -26.611 1.00 80.61 101 SER A C 1
ATOM 684 O O . SER A 1 101 ? -24.125 54.177 -27.063 1.00 80.46 101 SER A O 1
ATOM 687 N N . LEU A 1 102 ? -21.942 53.593 -27.257 1.00 78.71 102 LEU A N 1
ATOM 688 C CA . LEU A 1 102 ? -22.038 52.999 -28.621 1.00 77.59 102 LEU A CA 1
ATOM 689 C C . LEU A 1 102 ? -22.940 51.750 -28.583 1.00 77.63 102 LEU A C 1
ATOM 690 O O . LEU A 1 102 ? -23.730 51.563 -29.528 1.00 78.50 102 LEU A O 1
ATOM 695 N N . LEU A 1 103 ? -22.844 50.939 -27.525 1.00 76.71 103 LEU A N 1
ATOM 696 C CA . LEU A 1 103 ? -23.685 49.723 -27.345 1.00 76.09 103 LEU A CA 1
ATOM 697 C C . LEU A 1 103 ? -25.139 50.141 -27.093 1.00 78.07 103 LEU A C 1
ATOM 698 O O . LEU A 1 103 ? -26.026 49.585 -27.777 1.00 77.39 103 LEU A O 1
ATOM 703 N N . ASN A 1 104 ? -25.373 51.107 -26.190 1.00 80.09 104 ASN A N 1
ATOM 704 C CA . ASN A 1 104 ? -26.713 51.723 -25.959 1.00 82.73 104 ASN A CA 1
ATOM 705 C C . ASN A 1 104 ? -27.360 52.029 -27.319 1.00 84.00 104 ASN A C 1
ATOM 706 O O . ASN A 1 104 ? -28.528 51.647 -27.516 1.00 85.57 104 ASN A O 1
ATOM 711 N N . HIS A 1 105 ? -26.599 52.647 -28.236 1.00 83.90 105 HIS A N 1
ATOM 712 C CA . HIS A 1 105 ? -27.081 53.154 -29.553 1.00 84.11 105 HIS A CA 1
ATOM 713 C C . HIS A 1 105 ? -27.079 52.025 -30.602 1.00 82.38 105 HIS A C 1
ATOM 714 O O . HIS A 1 105 ? -27.335 52.323 -31.786 1.00 83.49 105 HIS A O 1
ATOM 721 N N . GLY A 1 106 ? -26.824 50.778 -30.176 1.00 79.99 106 GLY A N 1
ATOM 722 C CA . GLY A 1 106 ? -27.124 49.551 -30.943 1.00 78.88 106 GLY A CA 1
ATOM 723 C C . GLY A 1 106 ? -25.895 48.930 -31.600 1.00 77.45 106 GLY A C 1
ATOM 724 O O . GLY A 1 106 ? -26.072 47.945 -32.334 1.00 77.85 106 GLY A O 1
ATOM 725 N N . ALA A 1 107 ? -24.692 49.459 -31.350 1.00 75.85 107 ALA A N 1
ATOM 726 C CA . ALA A 1 107 ? -23.443 49.006 -32.006 1.00 74.51 107 ALA A CA 1
ATOM 727 C C . ALA A 1 107 ? -23.327 47.486 -31.879 1.00 73.32 107 ALA A C 1
ATOM 728 O O . ALA A 1 107 ? -23.744 46.938 -30.825 1.00 73.75 107 ALA A O 1
ATOM 730 N N . SER A 1 108 ? -22.793 46.851 -32.926 1.00 72.83 108 SER A N 1
ATOM 731 C CA . SER A 1 108 ? -22.588 45.387 -33.072 1.00 72.66 108 SER A CA 1
ATOM 732 C C . SER A 1 108 ? -21.292 44.983 -32.356 1.00 70.33 108 SER A C 1
ATOM 733 O O . SER A 1 108 ? -20.182 45.449 -32.787 1.00 68.61 108 SER A O 1
ATOM 736 N N . VAL A 1 109 ? -21.421 44.138 -31.328 1.00 69.07 109 VAL A N 1
ATOM 737 C CA . VAL A 1 109 ? -20.425 43.971 -30.220 1.00 67.03 109 VAL A CA 1
ATOM 738 C C . VAL A 1 109 ? -19.257 43.095 -30.688 1.00 64.62 109 VAL A C 1
ATOM 739 O O . VAL A 1 109 ? -18.233 43.078 -29.984 1.00 65.42 109 VAL A O 1
ATOM 743 N N . ASN A 1 110 ? -19.399 42.415 -31.830 1.00 64.58 110 ASN A N 1
ATOM 744 C CA . ASN A 1 110 ? -18.378 41.495 -32.385 1.00 61.75 110 ASN A CA 1
ATOM 745 C C . ASN A 1 110 ? -17.929 41.983 -33.767 1.00 62.44 110 ASN A C 1
ATOM 746 O O . ASN A 1 110 ? -17.156 41.224 -34.442 1.00 61.78 110 ASN A O 1
ATOM 751 N N . ASN A 1 111 ? -18.366 43.177 -34.196 1.00 63.13 111 ASN A N 1
ATOM 752 C CA . ASN A 1 111 ? -17.897 43.785 -35.470 1.00 63.48 111 ASN A CA 1
ATOM 753 C C . ASN A 1 111 ? -16.403 44.031 -35.341 1.00 61.04 111 ASN A C 1
ATOM 754 O O . ASN A 1 111 ? -15.998 44.643 -34.331 1.00 59.90 111 ASN A O 1
ATOM 759 N N . THR A 1 112 ? -15.621 43.551 -36.310 1.00 58.91 112 THR A N 1
ATOM 760 C CA . THR A 1 112 ? -14.148 43.424 -36.204 1.00 57.63 112 THR A CA 1
ATOM 761 C C . THR A 1 112 ? -13.436 44.402 -37.130 1.00 57.57 112 THR A C 1
ATOM 762 O O . THR A 1 112 ? -14.086 45.000 -37.977 1.00 59.48 112 THR A O 1
ATOM 766 N N . THR A 1 113 ? -12.125 44.509 -36.948 1.00 57.36 113 THR A N 1
ATOM 767 C CA . THR A 1 113 ? -11.156 45.127 -37.880 1.00 57.64 113 THR A CA 1
ATOM 768 C C . THR A 1 113 ? -10.997 44.194 -39.074 1.00 58.57 113 THR A C 1
ATOM 769 O O . THR A 1 113 ? -11.601 43.125 -39.047 1.00 58.77 113 THR A O 1
ATOM 773 N N . LEU A 1 114 ? -10.196 44.567 -40.056 1.00 60.93 114 LEU A N 1
ATOM 774 C CA . LEU A 1 114 ? -9.954 43.731 -41.260 1.00 64.39 114 LEU A CA 1
ATOM 775 C C . LEU A 1 114 ? -9.117 42.490 -40.879 1.00 62.27 114 LEU A C 1
ATOM 776 O O . LEU A 1 114 ? -9.211 41.492 -41.618 1.00 62.67 114 LEU A O 1
ATOM 781 N N . THR A 1 115 ? -8.413 42.514 -39.727 1.00 58.76 115 THR A N 1
ATOM 782 C CA . THR A 1 115 ? -7.676 41.340 -39.156 1.00 56.87 115 THR A CA 1
ATOM 783 C C . THR A 1 115 ? -8.632 40.445 -38.343 1.00 55.32 115 THR A C 1
ATOM 784 O O . THR A 1 115 ? -8.165 39.447 -37.777 1.00 54.74 115 THR A O 1
ATOM 788 N N . ASN A 1 116 ? -9.910 40.792 -38.280 1.00 56.09 116 ASN A N 1
ATOM 789 C CA . ASN A 1 116 ? -10.965 40.028 -37.555 1.00 55.92 116 ASN A CA 1
ATOM 790 C C . ASN A 1 116 ? -10.710 40.085 -36.041 1.00 54.85 116 ASN A C 1
ATOM 791 O O . ASN A 1 116 ? -10.981 39.079 -35.363 1.00 54.27 116 ASN A O 1
ATOM 796 N N . SER A 1 117 ? -10.213 41.220 -35.542 1.00 53.70 117 SER A N 1
ATOM 797 C CA . SER A 1 117 ? -10.030 41.500 -34.098 1.00 51.60 117 SER A CA 1
ATOM 798 C C . SER A 1 117 ? -11.314 42.088 -33.552 1.00 51.58 117 SER A C 1
ATOM 799 O O . SER A 1 117 ? -11.774 43.111 -34.116 1.00 51.21 117 SER A O 1
ATOM 802 N N . THR A 1 118 ? -11.856 41.493 -32.479 1.00 51.55 118 THR A N 1
ATOM 803 C CA . THR A 1 118 ? -13.118 41.941 -31.827 1.00 51.01 118 THR A CA 1
ATOM 804 C C . THR A 1 118 ? -12.786 43.104 -30.891 1.00 52.49 118 THR A C 1
ATOM 805 O O . THR A 1 118 ? -11.622 43.339 -30.562 1.00 51.80 118 THR A O 1
ATOM 809 N N . PRO A 1 119 ? -13.776 43.931 -30.504 1.00 54.20 119 PRO A N 1
ATOM 810 C CA . PRO A 1 119 ? -13.586 44.873 -29.412 1.00 55.47 119 PRO A CA 1
ATOM 811 C C . PRO A 1 119 ? -13.117 44.171 -28.128 1.00 55.94 119 PRO A C 1
ATOM 812 O O . PRO A 1 119 ? -12.372 44.778 -27.363 1.00 57.32 119 PRO A O 1
ATOM 816 N N . LEU A 1 120 ? -13.552 42.924 -27.911 1.00 57.02 120 LEU A N 1
ATOM 817 C CA . LEU A 1 120 ? -13.149 42.113 -26.733 1.00 56.76 120 LEU A CA 1
ATOM 818 C C . LEU A 1 120 ? -11.646 41.879 -26.810 1.00 55.78 120 LEU A C 1
ATOM 819 O O . LEU A 1 120 ? -10.941 42.215 -25.834 1.00 52.90 120 LEU A O 1
ATOM 824 N N . ARG A 1 121 ? -11.167 41.379 -27.947 1.00 54.75 121 ARG A N 1
ATOM 825 C CA . ARG A 1 121 ? -9.720 41.183 -28.166 1.00 54.04 121 ARG A CA 1
ATOM 826 C C . ARG A 1 121 ? -9.012 42.497 -27.856 1.00 54.18 121 ARG A C 1
ATOM 827 O O . ARG A 1 121 ? -8.003 42.470 -27.131 1.00 54.09 121 ARG A O 1
ATOM 835 N N . ALA A 1 122 ? -9.536 43.608 -28.361 1.00 55.87 122 ALA A N 1
ATOM 836 C CA . ALA A 1 122 ? -8.886 44.935 -28.248 1.00 57.11 122 ALA A CA 1
ATOM 837 C C . ALA A 1 122 ? -8.704 45.286 -26.769 1.00 55.28 122 ALA A C 1
ATOM 838 O O . ALA A 1 122 ? -7.607 45.616 -26.391 1.00 55.23 122 ALA A O 1
ATOM 840 N N . ALA A 1 123 ? -9.759 45.167 -25.971 1.00 56.39 123 ALA A N 1
ATOM 841 C CA . ALA A 1 123 ? -9.743 45.473 -24.522 1.00 55.56 123 ALA A CA 1
ATOM 842 C C . ALA A 1 123 ? -8.777 44.514 -23.816 1.00 55.49 123 ALA A C 1
ATOM 843 O O . ALA A 1 123 ? -8.118 44.959 -22.884 1.00 57.07 123 ALA A O 1
ATOM 845 N N . CYS A 1 124 ? -8.647 43.268 -24.293 1.00 54.34 124 CYS A N 1
ATOM 846 C CA . CYS A 1 124 ? -7.779 42.237 -23.672 1.00 55.47 124 CYS A CA 1
ATOM 847 C C . CYS A 1 124 ? -6.300 42.619 -23.842 1.00 58.27 124 CYS A C 1
ATOM 848 O O . CYS A 1 124 ? -5.509 42.242 -22.986 1.00 60.42 124 CYS A O 1
ATOM 851 N N . PHE A 1 125 ? -5.964 43.363 -24.895 1.00 59.83 125 PHE A N 1
ATOM 852 C CA . PHE A 1 125 ? -4.574 43.701 -25.285 1.00 61.11 125 PHE A CA 1
ATOM 853 C C . PHE A 1 125 ? -3.933 44.611 -24.227 1.00 62.02 125 PHE A C 1
ATOM 854 O O . PHE A 1 125 ? -2.948 44.193 -23.620 1.00 61.31 125 PHE A O 1
ATOM 862 N N . ASP A 1 126 ? -4.487 45.810 -24.022 1.00 65.95 126 ASP A N 1
ATOM 863 C CA . ASP A 1 126 ? -3.945 46.831 -23.075 1.00 67.80 126 ASP A CA 1
ATOM 864 C C . ASP A 1 126 ? -4.496 46.602 -21.660 1.00 67.85 126 ASP A C 1
ATOM 865 O O . ASP A 1 126 ? -4.067 47.325 -20.754 1.00 71.98 126 ASP A O 1
ATOM 870 N N . GLY A 1 127 ? -5.407 45.641 -21.478 1.00 66.43 127 GLY A N 1
ATOM 871 C CA . GLY A 1 127 ? -5.782 45.099 -20.150 1.00 65.84 127 GLY A CA 1
ATOM 872 C C . GLY A 1 127 ? -6.843 45.927 -19.445 1.00 65.11 127 GLY A C 1
ATOM 873 O O . GLY A 1 127 ? -6.695 46.150 -18.243 1.00 68.80 127 GLY A O 1
ATOM 874 N N . HIS A 1 128 ? -7.903 46.315 -20.159 1.00 63.52 128 HIS A N 1
ATOM 875 C CA . HIS A 1 128 ? -9.047 47.109 -19.639 1.00 63.24 128 HIS A CA 1
ATOM 876 C C . HIS A 1 128 ? -10.123 46.151 -19.125 1.00 64.15 128 HIS A C 1
ATOM 877 O O . HIS A 1 128 ? -11.034 45.753 -19.941 1.00 62.78 128 HIS A O 1
ATOM 884 N N . LEU A 1 129 ? -10.034 45.782 -17.844 1.00 64.69 129 LEU A N 1
ATOM 885 C CA . LEU A 1 129 ? -10.852 44.705 -17.232 1.00 65.02 129 LEU A CA 1
ATOM 886 C C . LEU A 1 129 ? -12.340 45.086 -17.268 1.00 66.92 129 LEU A C 1
ATOM 887 O O . LEU A 1 129 ? -13.177 44.198 -17.601 1.00 65.85 129 LEU A O 1
ATOM 892 N N . GLU A 1 130 ? -12.677 46.337 -16.943 1.00 68.45 130 GLU A N 1
ATOM 893 C CA . GLU A 1 130 ? -14.095 46.776 -16.835 1.00 69.88 130 GLU A CA 1
ATOM 894 C C . GLU A 1 130 ? -14.726 46.714 -18.238 1.00 67.71 130 GLU A C 1
ATOM 895 O O . GLU A 1 130 ? -15.857 46.200 -18.355 1.00 68.72 130 GLU A O 1
ATOM 901 N N . ILE A 1 131 ? -14.005 47.128 -19.275 1.00 65.20 131 ILE A N 1
ATOM 902 C CA . ILE A 1 131 ? -14.509 47.070 -20.679 1.00 63.11 131 ILE A CA 1
ATOM 903 C C . ILE A 1 131 ? -14.718 45.597 -21.077 1.00 61.84 131 ILE A C 1
ATOM 904 O O . ILE A 1 131 ? -15.768 45.290 -21.651 1.00 63.46 131 ILE A O 1
ATOM 909 N N . VAL A 1 132 ? -13.759 44.725 -20.777 1.00 60.70 132 VAL A N 1
ATOM 910 C CA . VAL A 1 132 ? -13.871 43.256 -21.010 1.00 60.25 132 VAL A CA 1
ATOM 911 C C . VAL A 1 132 ? -15.177 42.768 -20.377 1.00 62.88 132 VAL A C 1
ATOM 912 O O . VAL A 1 132 ? -16.025 42.213 -21.115 1.00 62.80 132 VAL A O 1
ATOM 916 N N . LYS A 1 133 ? -15.327 42.975 -19.060 1.00 65.28 133 LYS A N 1
ATOM 917 C CA . LYS A 1 133 ? -16.504 42.525 -18.273 1.00 66.12 133 LYS A CA 1
ATOM 918 C C . LYS A 1 133 ? -17.772 43.062 -18.942 1.00 65.60 133 LYS A C 1
ATOM 919 O O . LYS A 1 133 ? -18.726 42.281 -19.100 1.00 67.22 133 LYS A O 1
ATOM 924 N N . TYR A 1 134 ? -17.785 44.337 -19.339 1.00 64.24 134 TYR A N 1
ATOM 925 C CA . TYR A 1 134 ? -18.997 44.998 -19.897 1.00 65.81 134 TYR A CA 1
ATOM 926 C C . TYR A 1 134 ? -19.328 44.390 -21.270 1.00 64.89 134 TYR A C 1
ATOM 927 O O . TYR A 1 134 ? -20.524 44.088 -21.514 1.00 67.10 134 TYR A O 1
ATOM 936 N N . LEU A 1 135 ? -18.322 44.216 -22.132 1.00 61.35 135 LEU A N 1
ATOM 937 C CA . LEU A 1 135 ? -18.487 43.598 -23.475 1.00 60.66 135 LEU A CA 1
ATOM 938 C C . LEU A 1 135 ? -19.083 42.191 -23.328 1.00 60.45 135 LEU A C 1
ATOM 939 O O . LEU A 1 135 ? -19.971 41.837 -24.146 1.00 59.29 135 LEU A O 1
ATOM 944 N N . VAL A 1 136 ? -18.585 41.399 -22.368 1.00 60.60 136 VAL A N 1
ATOM 945 C CA . VAL A 1 136 ? -18.984 39.969 -22.197 1.00 61.22 136 VAL A CA 1
ATOM 946 C C . VAL A 1 136 ? -20.418 39.925 -21.654 1.00 63.46 136 VAL A C 1
ATOM 947 O O . VAL A 1 136 ? -21.146 38.981 -22.009 1.00 64.32 136 VAL A O 1
ATOM 951 N N . GLU A 1 137 ? -20.805 40.913 -20.849 1.00 66.14 137 GLU A N 1
ATOM 952 C CA . GLU A 1 137 ? -22.175 41.026 -20.270 1.00 69.39 137 GLU A CA 1
ATOM 953 C C . GLU A 1 137 ? -23.108 41.624 -21.324 1.00 69.98 137 GLU A C 1
ATOM 954 O O . GLU A 1 137 ? -24.244 41.872 -20.992 1.00 71.16 137 GLU A O 1
ATOM 960 N N . HIS A 1 138 ? -22.611 41.856 -22.547 1.00 70.41 138 HIS A N 1
ATOM 961 C CA . HIS A 1 138 ? -23.399 42.367 -23.701 1.00 72.54 138 HIS A CA 1
ATOM 962 C C . HIS A 1 138 ? -23.198 41.463 -24.925 1.00 72.46 138 HIS A C 1
ATOM 963 O O . HIS A 1 138 ? -23.367 41.959 -26.059 1.00 76.24 138 HIS A O 1
ATOM 970 N N . LYS A 1 139 ? -22.882 40.182 -24.692 1.00 71.60 139 LYS A N 1
ATOM 971 C CA . LYS A 1 139 ? -23.025 39.059 -25.672 1.00 71.87 139 LYS A CA 1
ATOM 972 C C . LYS A 1 139 ? -21.746 38.903 -26.535 1.00 68.63 139 LYS A C 1
ATOM 973 O O . LYS A 1 139 ? -21.772 38.100 -27.476 1.00 69.45 139 LYS A O 1
ATOM 975 N N . ALA A 1 140 ? -20.644 39.571 -26.185 1.00 67.19 140 ALA A N 1
ATOM 976 C CA . ALA A 1 140 ? -19.350 39.457 -26.902 1.00 63.94 140 ALA A CA 1
ATOM 977 C C . ALA A 1 140 ? -18.928 37.983 -26.964 1.00 62.40 140 ALA A C 1
ATOM 978 O O . ALA A 1 140 ? -18.987 37.304 -25.955 1.00 61.88 140 ALA A O 1
ATOM 980 N N . ASP A 1 141 ? -18.544 37.512 -28.138 1.00 62.99 141 ASP A N 1
ATOM 981 C CA . ASP A 1 141 ? -18.142 36.109 -28.363 1.00 61.51 141 ASP A CA 1
ATOM 982 C C . ASP A 1 141 ? -16.691 35.970 -27.905 1.00 60.31 141 ASP A C 1
ATOM 983 O O . ASP A 1 141 ? -15.834 36.686 -28.433 1.00 58.69 141 ASP A O 1
ATOM 988 N N . LEU A 1 142 ? -16.450 35.108 -26.920 1.00 60.81 142 LEU A N 1
ATOM 989 C CA . LEU A 1 142 ? -15.111 34.854 -26.321 1.00 59.32 142 LEU A CA 1
ATOM 990 C C . LEU A 1 142 ? -14.208 34.179 -27.339 1.00 56.52 142 LEU A C 1
ATOM 991 O O . LEU A 1 142 ? -13.023 34.103 -27.066 1.00 55.11 142 LEU A O 1
ATOM 996 N N . GLU A 1 143 ? -14.788 33.600 -28.396 1.00 56.21 143 GLU A N 1
ATOM 997 C CA . GLU A 1 143 ? -14.145 32.549 -29.210 1.00 53.73 143 GLU A CA 1
ATOM 998 C C . GLU A 1 143 ? -13.880 33.042 -30.631 1.00 53.03 143 GLU A C 1
ATOM 999 O O . GLU A 1 143 ? -13.200 32.324 -31.362 1.00 52.96 143 GLU A O 1
ATOM 1005 N N . VAL A 1 144 ? -14.345 34.232 -31.008 1.00 52.66 144 VAL A N 1
ATOM 1006 C CA . VAL A 1 144 ? -13.968 34.839 -32.323 1.00 51.96 144 VAL A CA 1
ATOM 1007 C C . VAL A 1 144 ? -12.481 35.163 -32.257 1.00 50.04 144 VAL A C 1
ATOM 1008 O O . VAL A 1 144 ? -12.107 36.012 -31.458 1.00 51.04 144 VAL A O 1
ATOM 1012 N N . SER A 1 145 ? -11.663 34.486 -33.047 1.00 49.28 145 SER A N 1
ATOM 1013 C CA . SER A 1 145 ? -10.200 34.717 -33.089 1.00 49.18 145 SER A CA 1
ATOM 1014 C C . SER A 1 145 ? -9.855 35.720 -34.208 1.00 49.62 145 SER A C 1
ATOM 1015 O O . SER A 1 145 ? -10.694 35.912 -35.103 1.00 50.45 145 SER A O 1
ATOM 1018 N N . ASN A 1 146 ? -8.672 36.344 -34.178 1.00 47.96 146 ASN A N 1
ATOM 1019 C CA . ASN A 1 146 ? -8.189 37.104 -35.363 1.00 51.71 146 ASN A CA 1
ATOM 1020 C C . ASN A 1 146 ? -7.906 36.104 -36.509 1.00 54.46 146 ASN A C 1
ATOM 1021 O O . ASN A 1 146 ? -8.101 34.892 -36.307 1.00 54.85 146 ASN A O 1
ATOM 1026 N N . ARG A 1 147 ? -7.464 36.597 -37.666 1.00 59.99 147 ARG A N 1
ATOM 1027 C CA . ARG A 1 147 ? -7.399 35.817 -38.932 1.00 60.73 147 ARG A CA 1
ATOM 1028 C C . ARG A 1 147 ? -6.282 34.756 -38.828 1.00 58.98 147 ARG A C 1
ATOM 1029 O O . ARG A 1 147 ? -6.332 33.805 -39.612 1.00 57.66 147 ARG A O 1
ATOM 1035 N N . HIS A 1 148 ? -5.358 34.885 -37.858 1.00 56.38 148 HIS A N 1
ATOM 1036 C CA . HIS A 1 148 ? -4.312 33.869 -37.533 1.00 55.80 148 HIS A CA 1
ATOM 1037 C C . HIS A 1 148 ? -4.798 32.854 -36.481 1.00 53.89 148 HIS A C 1
ATOM 1038 O O . HIS A 1 148 ? -3.980 31.995 -36.095 1.00 52.46 148 HIS A O 1
ATOM 1045 N N . GLY A 1 149 ? -6.047 32.966 -36.014 1.00 52.93 149 GLY A N 1
ATOM 1046 C CA . GLY A 1 149 ? -6.645 32.058 -35.016 1.00 53.31 149 GLY A CA 1
ATOM 1047 C C . GLY A 1 149 ? -6.172 32.339 -33.579 1.00 52.09 149 GLY A C 1
ATOM 1048 O O . GLY A 1 149 ? -6.375 31.465 -32.723 1.00 51.48 149 GLY A O 1
ATOM 1049 N N . HIS A 1 150 ? -5.578 33.511 -33.318 1.00 50.04 150 HIS A N 1
ATOM 1050 C CA . HIS A 1 150 ? -5.196 33.974 -31.960 1.00 49.67 150 HIS A CA 1
ATOM 1051 C C . HIS A 1 150 ? -6.453 34.437 -31.222 1.00 50.54 150 HIS A C 1
ATOM 1052 O O . HIS A 1 150 ? -7.209 35.209 -31.814 1.00 52.79 150 HIS A O 1
ATOM 1059 N N . THR A 1 151 ? -6.668 33.948 -29.991 1.00 50.09 151 THR A N 1
ATOM 1060 C CA . THR A 1 151 ? -7.900 34.149 -29.188 1.00 49.82 151 THR A CA 1
ATOM 1061 C C . THR A 1 151 ? -7.712 35.283 -28.180 1.00 48.55 151 THR A C 1
ATOM 1062 O O . THR A 1 151 ? -6.607 35.746 -28.000 1.00 48.55 151 THR A O 1
ATOM 1066 N N . CYS A 1 152 ? -8.790 35.693 -27.552 1.00 49.96 152 CYS A N 1
ATOM 1067 C CA . CYS A 1 152 ? -8.807 36.683 -26.455 1.00 51.14 152 CYS A CA 1
ATOM 1068 C C . CYS A 1 152 ? -8.022 36.151 -25.247 1.00 50.33 152 CYS A C 1
ATOM 1069 O O . CYS A 1 152 ? -7.356 36.934 -24.611 1.00 50.64 152 CYS A O 1
ATOM 1072 N N . LEU A 1 153 ? -8.119 34.856 -24.969 1.00 49.46 153 LEU A N 1
ATOM 1073 C CA . LEU A 1 153 ? -7.434 34.207 -23.832 1.00 49.53 153 LEU A CA 1
ATOM 1074 C C . LEU A 1 153 ? -5.946 34.143 -24.146 1.00 49.40 153 LEU A C 1
ATOM 1075 O O . LEU A 1 153 ? -5.141 34.368 -23.233 1.00 50.59 153 LEU A O 1
ATOM 1080 N N . MET A 1 154 ? -5.598 33.891 -25.401 1.00 49.62 154 MET A N 1
ATOM 1081 C CA . MET A 1 154 ? -4.183 33.817 -25.846 1.00 49.69 154 MET A CA 1
ATOM 1082 C C . MET A 1 154 ? -3.516 35.176 -25.620 1.00 48.30 154 MET A C 1
ATOM 1083 O O . MET A 1 154 ? -2.479 35.196 -24.974 1.00 46.52 154 MET A O 1
ATOM 1088 N N . ILE A 1 155 ? -4.098 36.268 -26.128 1.00 49.23 155 ILE A N 1
ATOM 1089 C CA . ILE A 1 155 ? -3.494 37.631 -26.018 1.00 49.00 155 ILE A CA 1
ATOM 1090 C C . ILE A 1 155 ? -3.497 38.057 -24.543 1.00 51.18 155 ILE A C 1
ATOM 1091 O O . ILE A 1 155 ? -2.491 38.643 -24.093 1.00 52.83 155 ILE A O 1
ATOM 1096 N N . SER A 1 156 ? -4.558 37.750 -23.808 1.00 52.02 156 SER A N 1
ATOM 1097 C CA . SER A 1 156 ? -4.644 38.027 -22.358 1.00 53.48 156 SER A CA 1
ATOM 1098 C C . SER A 1 156 ? -3.434 37.405 -21.659 1.00 54.17 156 SER A C 1
ATOM 1099 O O . SER A 1 156 ? -2.834 38.079 -20.806 1.00 55.77 156 SER A O 1
ATOM 1102 N N . CYS A 1 157 ? -3.072 36.182 -22.040 1.00 52.24 157 CYS A N 1
ATOM 1103 C CA . CYS A 1 157 ? -1.966 35.418 -21.430 1.00 53.25 157 CYS A CA 1
ATOM 1104 C C . CYS A 1 157 ? -0.632 36.048 -21.832 1.00 55.04 157 CYS A C 1
ATOM 1105 O O . CYS A 1 157 ? 0.213 36.262 -20.954 1.00 59.17 157 CYS A O 1
ATOM 1108 N N . TYR A 1 158 ? -0.470 36.389 -23.093 1.00 55.65 158 TYR A N 1
ATOM 1109 C CA . TYR A 1 158 ? 0.793 36.939 -23.623 1.00 56.04 158 TYR A CA 1
ATOM 1110 C C . TYR A 1 158 ? 1.118 38.282 -22.948 1.00 55.85 158 TYR A C 1
ATOM 1111 O O . TYR A 1 158 ? 2.301 38.535 -22.716 1.00 55.58 158 TYR A O 1
ATOM 1120 N N . LYS A 1 159 ? 0.114 39.122 -22.678 1.00 55.70 159 LYS A N 1
ATOM 1121 C CA . LYS A 1 159 ? 0.322 40.503 -22.139 1.00 56.70 159 LYS A CA 1
ATOM 1122 C C . LYS A 1 159 ? 0.349 40.476 -20.604 1.00 56.13 159 LYS A C 1
ATOM 1123 O O . LYS A 1 159 ? 0.496 41.554 -20.003 1.00 56.31 159 LYS A O 1
ATOM 1129 N N . GLY A 1 160 ? 0.199 39.290 -20.012 1.00 56.00 160 GLY A N 1
ATOM 1130 C CA . GLY A 1 160 ? 0.355 39.035 -18.570 1.00 57.40 160 GLY A CA 1
ATOM 1131 C C . GLY A 1 160 ? -0.821 39.549 -17.732 1.00 57.77 160 GLY A C 1
ATOM 1132 O O . GLY A 1 160 ? -0.609 39.787 -16.560 1.00 60.53 160 GLY A O 1
ATOM 1133 N N . HIS A 1 161 ? -2.026 39.672 -18.302 1.00 56.31 161 HIS A N 1
ATOM 1134 C CA . HIS A 1 161 ? -3.255 40.098 -17.579 1.00 55.81 161 HIS A CA 1
ATOM 1135 C C . HIS A 1 161 ? -3.943 38.875 -16.944 1.00 57.24 161 HIS A C 1
ATOM 1136 O O . HIS A 1 161 ? -4.826 38.266 -17.596 1.00 55.74 161 HIS A O 1
ATOM 1143 N N . LYS A 1 162 ? -3.571 38.531 -15.711 1.00 61.05 162 LYS A N 1
ATOM 1144 C CA . LYS A 1 162 ? -4.047 37.302 -15.009 1.00 62.50 162 LYS A CA 1
ATOM 1145 C C . LYS A 1 162 ? -5.534 37.442 -14.719 1.00 62.51 162 LYS A C 1
ATOM 1146 O O . LYS A 1 162 ? -6.255 36.459 -14.898 1.00 64.72 162 LYS A O 1
ATOM 1152 N N . GLU A 1 163 ? -5.964 38.629 -14.306 1.00 63.58 163 GLU A N 1
ATOM 1153 C CA . GLU A 1 163 ? -7.377 38.929 -13.937 1.00 64.00 163 GLU A CA 1
ATOM 1154 C C . GLU A 1 163 ? -8.296 38.723 -15.141 1.00 59.81 163 GLU A C 1
ATOM 1155 O O . GLU A 1 163 ? -9.325 38.054 -15.006 1.00 60.98 163 GLU A O 1
ATOM 1161 N N . ILE A 1 164 ? -7.960 39.322 -16.256 1.00 57.99 164 ILE A N 1
ATOM 1162 C CA . ILE A 1 164 ? -8.738 39.194 -17.514 1.00 56.54 164 ILE A CA 1
ATOM 1163 C C . ILE A 1 164 ? -8.763 37.715 -17.930 1.00 55.53 164 ILE A C 1
ATOM 1164 O O . ILE A 1 164 ? -9.861 37.185 -18.151 1.00 55.39 164 ILE A O 1
ATOM 1169 N N . ALA A 1 165 ? -7.621 37.048 -17.935 1.00 55.36 165 ALA A N 1
ATOM 1170 C CA . ALA A 1 165 ? -7.515 35.607 -18.269 1.00 55.31 165 ALA A CA 1
ATOM 1171 C C . ALA A 1 165 ? -8.401 34.792 -17.323 1.00 56.71 165 ALA A C 1
ATOM 1172 O O . ALA A 1 165 ? -9.157 33.929 -17.806 1.00 57.02 165 ALA A O 1
ATOM 1174 N N . GLN A 1 166 ? -8.307 35.067 -16.024 1.00 58.56 166 GLN A N 1
ATOM 1175 C CA . GLN A 1 166 ? -9.145 34.443 -14.963 1.00 60.11 166 GLN A CA 1
ATOM 1176 C C . GLN A 1 166 ? -10.628 34.646 -15.303 1.00 57.33 166 GLN A C 1
ATOM 1177 O O . GLN A 1 166 ? -11.360 33.671 -15.256 1.00 58.15 166 GLN A O 1
ATOM 1183 N N . TYR A 1 167 ? -11.044 35.867 -15.630 1.00 54.85 167 TYR A N 1
ATOM 1184 C CA . TYR A 1 167 ? -12.461 36.205 -15.938 1.00 56.91 167 TYR A CA 1
ATOM 1185 C C . TYR A 1 167 ? -12.944 35.438 -17.181 1.00 56.28 167 TYR A C 1
ATOM 1186 O O . TYR A 1 167 ? -14.093 34.949 -17.185 1.00 57.55 167 TYR A O 1
ATOM 1195 N N . LEU A 1 168 ? -12.103 35.340 -18.208 1.00 54.68 168 LEU A N 1
ATOM 1196 C CA . LEU A 1 168 ? -12.440 34.630 -19.465 1.00 54.82 168 LEU A CA 1
ATOM 1197 C C . LEU A 1 168 ? -12.610 33.143 -19.158 1.00 55.78 168 LEU A C 1
ATOM 1198 O O . LEU A 1 168 ? -13.605 32.539 -19.658 1.00 53.26 168 LEU A O 1
ATOM 1203 N N . LEU A 1 169 ? -11.713 32.585 -18.340 1.00 56.60 169 LEU A N 1
ATOM 1204 C CA . LEU A 1 169 ? -11.704 31.138 -18.009 1.00 59.17 169 LEU A CA 1
ATOM 1205 C C . LEU A 1 169 ? -12.993 30.772 -17.256 1.00 62.18 169 LEU A C 1
ATOM 1206 O O . LEU A 1 169 ? -13.601 29.741 -17.613 1.00 62.22 169 LEU A O 1
ATOM 1211 N N . GLU A 1 170 ? -13.427 31.596 -16.297 1.00 63.76 170 GLU A N 1
ATOM 1212 C CA . GLU A 1 170 ? -14.620 31.278 -15.473 1.00 67.56 170 GLU A CA 1
ATOM 1213 C C . GLU A 1 170 ? -15.870 31.583 -16.291 1.00 66.01 170 GLU A C 1
ATOM 1214 O O . GLU A 1 170 ? -16.907 31.009 -15.975 1.00 69.46 170 GLU A O 1
ATOM 1220 N N . LYS A 1 171 ? -15.757 32.378 -17.349 1.00 63.38 171 LYS A N 1
ATOM 1221 C CA . LYS A 1 171 ? -16.886 32.637 -18.289 1.00 63.31 171 LYS A CA 1
ATOM 1222 C C . LYS A 1 171 ? -16.896 31.592 -19.431 1.00 61.02 171 LYS A C 1
ATOM 1223 O O . LYS A 1 171 ? -17.761 31.706 -20.289 1.00 63.31 171 LYS A O 1
ATOM 1227 N N . GLY A 1 172 ? -15.995 30.602 -19.412 1.00 58.59 172 GLY A N 1
ATOM 1228 C CA . GLY A 1 172 ? -16.106 29.352 -20.204 1.00 57.76 172 GLY A CA 1
ATOM 1229 C C . GLY A 1 172 ? -15.187 29.299 -21.438 1.00 56.07 172 GLY A C 1
ATOM 1230 O O . GLY A 1 172 ? -15.404 28.403 -22.288 1.00 56.63 172 GLY A O 1
ATOM 1231 N N . ALA A 1 173 ? -14.196 30.188 -21.546 1.00 53.17 173 ALA A N 1
ATOM 1232 C CA . ALA A 1 173 ? -13.221 30.210 -22.655 1.00 52.64 173 ALA A CA 1
ATOM 1233 C C . ALA A 1 173 ? -12.608 28.811 -22.845 1.00 54.16 173 ALA A C 1
ATOM 1234 O O . ALA A 1 173 ? -12.329 28.106 -21.840 1.00 52.98 173 ALA A O 1
ATOM 1236 N N . ASP A 1 174 ? -12.407 28.431 -24.103 1.00 55.54 174 ASP A N 1
ATOM 1237 C CA . ASP A 1 174 ? -11.743 27.173 -24.503 1.00 56.83 174 ASP A CA 1
ATOM 1238 C C . ASP A 1 174 ? -10.231 27.397 -24.362 1.00 55.37 174 ASP A C 1
ATOM 1239 O O . ASP A 1 174 ? -9.711 28.313 -25.035 1.00 54.81 174 ASP A O 1
ATOM 1244 N N . VAL A 1 175 ? -9.574 26.615 -23.494 1.00 54.96 175 VAL A N 1
ATOM 1245 C CA . VAL A 1 175 ? -8.135 26.761 -23.130 1.00 53.33 175 VAL A CA 1
ATOM 1246 C C . VAL A 1 175 ? -7.266 26.026 -24.138 1.00 51.82 175 VAL A C 1
ATOM 1247 O O . VAL A 1 175 ? -6.067 26.341 -24.187 1.00 48.45 175 VAL A O 1
ATOM 1251 N N . ASN A 1 176 ? -7.837 25.091 -24.913 1.00 52.06 176 ASN A N 1
ATOM 1252 C CA . ASN A 1 176 ? -7.057 24.182 -25.803 1.00 51.33 176 ASN A CA 1
ATOM 1253 C C . ASN A 1 176 ? -7.166 24.603 -27.290 1.00 52.91 176 ASN A C 1
ATOM 1254 O O . ASN A 1 176 ? -6.509 23.941 -28.122 1.00 55.39 176 ASN A O 1
ATOM 1259 N N . ARG A 1 177 ? -7.821 25.732 -27.604 1.00 53.20 177 ARG A N 1
ATOM 1260 C CA . ARG A 1 177 ? -7.789 26.353 -28.961 1.00 52.30 177 ARG A CA 1
ATOM 1261 C C . ARG A 1 177 ? -6.333 26.438 -29.442 1.00 52.71 177 ARG A C 1
ATOM 1262 O O . ARG A 1 177 ? -5.444 26.624 -28.616 1.00 54.62 177 ARG A O 1
ATOM 1270 N N . LYS A 1 178 ? -6.136 26.373 -30.746 1.00 53.43 178 LYS A N 1
ATOM 1271 C CA . LYS A 1 178 ? -4.826 26.467 -31.418 1.00 54.41 178 LYS A CA 1
ATOM 1272 C C . LYS A 1 178 ? -4.919 27.569 -32.462 1.00 52.36 178 LYS A C 1
ATOM 1273 O O . LYS A 1 178 ? -5.861 27.553 -33.215 1.00 51.41 178 LYS A O 1
ATOM 1279 N N . SER A 1 179 ? -3.945 28.473 -32.516 1.00 52.46 179 SER A N 1
ATOM 1280 C CA . SER A 1 179 ? -3.736 29.357 -33.687 1.00 52.80 179 SER A CA 1
ATOM 1281 C C . SER A 1 179 ? -3.447 28.478 -34.920 1.00 56.56 179 SER A C 1
ATOM 1282 O O . SER A 1 179 ? -3.074 27.298 -34.749 1.00 57.02 179 SER A O 1
ATOM 1285 N N . VAL A 1 180 ? -3.650 29.023 -36.113 1.00 57.26 180 VAL A N 1
ATOM 1286 C CA . VAL A 1 180 ? -3.306 28.378 -37.399 1.00 58.03 180 VAL A CA 1
ATOM 1287 C C . VAL A 1 180 ? -1.887 27.768 -37.305 1.00 58.20 180 VAL A C 1
ATOM 1288 O O . VAL A 1 180 ? -1.679 26.668 -37.859 1.00 59.04 180 VAL A O 1
ATOM 1292 N N . LYS A 1 181 ? -0.951 28.419 -36.624 1.00 56.76 181 LYS A N 1
ATOM 1293 C CA . LYS A 1 181 ? 0.453 27.904 -36.506 1.00 60.01 181 LYS A CA 1
ATOM 1294 C C . LYS A 1 181 ? 0.616 27.081 -35.206 1.00 56.67 181 LYS A C 1
ATOM 1295 O O . LYS A 1 181 ? 1.764 26.805 -34.821 1.00 57.18 181 LYS A O 1
ATOM 1299 N N . GLY A 1 182 ? -0.482 26.706 -34.555 1.00 54.90 182 GLY A N 1
ATOM 1300 C CA . GLY A 1 182 ? -0.480 25.778 -33.399 1.00 55.44 182 GLY A CA 1
ATOM 1301 C C . GLY A 1 182 ? -0.103 26.437 -32.058 1.00 52.33 182 GLY A C 1
ATOM 1302 O O . GLY A 1 182 ? 0.174 25.695 -31.108 1.00 52.71 182 GLY A O 1
ATOM 1303 N N . ASN A 1 183 ? -0.101 27.766 -31.974 1.00 49.37 183 ASN A N 1
ATOM 1304 C CA . ASN A 1 183 ? 0.036 28.502 -30.693 1.00 49.03 183 ASN A CA 1
ATOM 1305 C C . ASN A 1 183 ? -1.169 28.180 -29.802 1.00 48.37 183 ASN A C 1
ATOM 1306 O O . ASN A 1 183 ? -2.314 28.249 -30.298 1.00 49.19 183 ASN A O 1
ATOM 1311 N N . THR A 1 184 ? -0.906 27.811 -28.554 1.00 46.48 184 THR A N 1
ATOM 1312 C CA . THR A 1 184 ? -1.908 27.677 -27.462 1.00 46.23 184 THR A CA 1
ATOM 1313 C C . THR A 1 184 ? -1.630 28.751 -26.416 1.00 45.81 184 THR A C 1
ATOM 1314 O O . THR A 1 184 ? -0.542 29.343 -26.462 1.00 47.20 184 THR A O 1
ATOM 1318 N N . ALA A 1 185 ? -2.580 28.993 -25.515 1.00 46.38 185 ALA A N 1
ATOM 1319 C CA . ALA A 1 185 ? -2.474 29.988 -24.418 1.00 45.28 185 ALA A CA 1
ATOM 1320 C C . ALA A 1 185 ? -1.243 29.697 -23.5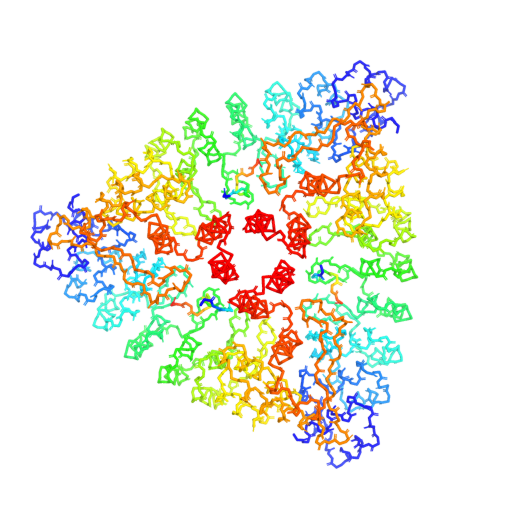55 1.00 45.81 185 ALA A C 1
ATOM 1321 O O . ALA A 1 185 ? -0.613 30.663 -23.101 1.00 46.41 185 ALA A O 1
ATOM 1323 N N . LEU A 1 186 ? -0.926 28.416 -23.326 1.00 46.20 186 LEU A N 1
ATOM 1324 C CA . LEU A 1 186 ? 0.293 27.969 -22.595 1.00 46.67 186 LEU A CA 1
ATOM 1325 C C . LEU A 1 186 ? 1.559 28.516 -23.272 1.00 47.61 186 LEU A C 1
ATOM 1326 O O . LEU A 1 186 ? 2.442 28.979 -22.543 1.00 49.84 186 LEU A O 1
ATOM 1331 N N . HIS A 1 187 ? 1.649 28.457 -24.608 1.00 47.32 187 HIS A N 1
ATOM 1332 C CA . HIS A 1 187 ? 2.788 29.013 -25.384 1.00 47.04 187 HIS A CA 1
ATOM 1333 C C . HIS A 1 187 ? 2.887 30.527 -25.138 1.00 46.98 187 HIS A C 1
ATOM 1334 O O . HIS A 1 187 ? 4.009 31.007 -24.889 1.00 45.52 187 HIS A O 1
ATOM 1341 N N . ASP A 1 188 ? 1.756 31.241 -25.170 1.00 48.72 188 ASP A N 1
ATOM 1342 C CA . ASP A 1 188 ? 1.676 32.699 -24.846 1.00 49.64 188 ASP A CA 1
ATOM 1343 C C . ASP A 1 188 ? 2.210 32.946 -23.421 1.00 50.02 188 ASP A C 1
ATOM 1344 O O . ASP A 1 188 ? 2.891 33.958 -23.207 1.00 49.99 188 ASP A O 1
ATOM 1349 N N . CYS A 1 189 ? 1.900 32.070 -22.479 1.00 50.26 189 CYS A N 1
ATOM 1350 C CA . CYS A 1 189 ? 2.386 32.180 -21.081 1.00 52.66 189 CYS A CA 1
ATOM 1351 C C . CYS A 1 189 ? 3.915 32.006 -21.075 1.00 51.71 189 CYS A C 1
ATOM 1352 O O . CYS A 1 189 ? 4.598 32.830 -20.446 1.00 51.67 189 CYS A O 1
ATOM 1355 N N . ALA A 1 190 ? 4.420 30.974 -21.753 1.00 50.57 190 ALA A N 1
ATOM 1356 C CA . ALA A 1 190 ? 5.861 30.617 -21.782 1.00 52.10 190 ALA A CA 1
ATOM 1357 C C . ALA A 1 190 ? 6.682 31.764 -22.384 1.00 51.82 190 ALA A C 1
ATOM 1358 O O . ALA A 1 190 ? 7.797 32.006 -21.882 1.00 51.97 190 ALA A O 1
ATOM 1360 N N . GLU A 1 191 ? 6.152 32.447 -23.401 1.00 51.42 191 GLU A N 1
ATOM 1361 C CA . GLU A 1 191 ? 6.900 33.472 -24.175 1.00 54.74 191 GLU A CA 1
ATOM 1362 C C . GLU A 1 191 ? 6.857 34.827 -23.455 1.00 53.20 191 GLU A C 1
ATOM 1363 O O . GLU A 1 191 ? 7.589 35.731 -23.880 1.00 52.42 191 GLU A O 1
ATOM 1369 N N . SER A 1 192 ? 6.046 34.965 -22.405 1.00 53.17 192 SER A N 1
ATOM 1370 C CA . SER A 1 192 ? 5.892 36.240 -21.660 1.00 52.98 192 SER A CA 1
ATOM 1371 C C . SER A 1 192 ? 6.411 36.086 -20.234 1.00 54.73 192 SER A C 1
ATOM 1372 O O . SER A 1 192 ? 6.532 37.099 -19.568 1.00 58.10 192 SER A O 1
ATOM 1375 N N . GLY A 1 193 ? 6.755 34.862 -19.821 1.00 54.27 193 GLY A N 1
ATOM 1376 C CA . GLY A 1 193 ? 7.146 34.533 -18.438 1.00 56.04 193 GLY A CA 1
ATOM 1377 C C . GLY A 1 193 ? 5.988 34.693 -17.462 1.00 56.92 193 GLY A C 1
ATOM 1378 O O . GLY A 1 193 ? 6.254 34.978 -16.276 1.00 59.01 193 GLY A O 1
ATOM 1379 N N . SER A 1 194 ? 4.745 34.535 -17.930 1.00 55.27 194 SER A N 1
ATOM 1380 C CA . SER A 1 194 ? 3.521 34.621 -17.090 1.00 55.70 194 SER A CA 1
ATOM 1381 C C . SER A 1 194 ? 3.305 33.283 -16.363 1.00 57.07 194 SER A C 1
ATOM 1382 O O . SER A 1 194 ? 2.483 32.475 -16.833 1.00 58.15 194 SER A O 1
ATOM 1385 N N . LEU A 1 195 ? 4.032 33.055 -15.269 1.00 57.32 195 LEU A N 1
ATOM 1386 C CA . LEU A 1 195 ? 4.074 31.749 -14.565 1.00 57.37 195 LEU A CA 1
ATOM 1387 C C . LEU A 1 195 ? 2.741 31.501 -13.855 1.00 57.63 195 LEU A C 1
ATOM 1388 O O . LEU A 1 195 ? 2.236 30.377 -13.906 1.00 57.25 195 LEU A O 1
ATOM 1393 N N . ASP A 1 196 ? 2.223 32.508 -13.187 1.00 58.28 196 ASP A N 1
ATOM 1394 C CA . ASP A 1 196 ? 0.960 32.415 -12.415 1.00 59.67 196 ASP A CA 1
ATOM 1395 C C . ASP A 1 196 ? -0.183 32.019 -13.387 1.00 57.36 196 ASP A C 1
ATOM 1396 O O . ASP A 1 196 ? -0.813 30.988 -13.179 1.00 60.47 196 ASP A O 1
ATOM 1401 N N . ILE A 1 197 ? -0.360 32.761 -14.456 1.00 53.94 197 ILE A N 1
ATOM 1402 C CA . ILE A 1 197 ? -1.360 32.461 -15.515 1.00 53.74 197 ILE A CA 1
ATOM 1403 C C . ILE A 1 197 ? -1.147 31.014 -16.033 1.00 52.96 197 ILE A C 1
ATOM 1404 O O . ILE A 1 197 ? -2.146 30.279 -16.137 1.00 52.39 197 ILE A O 1
ATOM 1409 N N . MET A 1 198 ? 0.099 30.612 -16.336 1.00 51.89 198 MET A N 1
ATOM 1410 C CA . MET A 1 198 ? 0.425 29.216 -16.741 1.00 52.01 198 MET A CA 1
ATOM 1411 C C . MET A 1 198 ? -0.153 28.242 -15.700 1.00 54.25 198 MET A C 1
ATOM 1412 O O . MET A 1 198 ? -0.889 27.332 -16.102 1.00 55.42 198 MET A O 1
ATOM 1417 N N . LYS A 1 199 ? 0.142 28.458 -14.411 1.00 55.63 199 LYS A N 1
ATOM 1418 C CA . LYS A 1 199 ? -0.352 27.624 -13.279 1.00 57.52 199 LYS A CA 1
ATOM 1419 C C . LYS A 1 199 ? -1.883 27.577 -13.272 1.00 55.82 199 LYS A C 1
ATOM 1420 O O . LYS A 1 199 ? -2.448 26.503 -13.002 1.00 56.18 199 LYS A O 1
ATOM 1426 N N . MET A 1 200 ? -2.521 28.710 -13.490 1.00 54.46 200 MET A N 1
ATOM 1427 C CA . MET A 1 200 ? -3.994 28.817 -13.556 1.00 56.07 200 MET A CA 1
ATOM 1428 C C . MET A 1 200 ? -4.507 27.953 -14.726 1.00 56.30 200 MET A C 1
ATOM 1429 O O . MET A 1 200 ? -5.368 27.071 -14.468 1.00 54.79 200 MET A O 1
ATOM 1434 N N . LEU A 1 201 ? -3.962 28.150 -15.946 1.00 55.07 201 LEU A N 1
ATOM 1435 C CA . LEU A 1 201 ? -4.338 27.367 -17.164 1.00 56.11 201 LEU A CA 1
ATOM 1436 C C . LEU A 1 201 ? -4.238 25.866 -16.865 1.00 58.48 201 LEU A C 1
ATOM 1437 O O . LEU A 1 201 ? -5.162 25.127 -17.273 1.00 60.75 201 LEU A O 1
ATOM 1442 N N . LEU A 1 202 ? -3.162 25.425 -16.202 1.00 58.51 202 LEU A N 1
ATOM 1443 C CA . LEU A 1 202 ? -2.928 23.988 -15.889 1.00 60.62 202 LEU A CA 1
ATOM 1444 C C . LEU A 1 202 ? -4.010 23.457 -14.926 1.00 63.83 202 LEU A C 1
ATOM 1445 O O . LEU A 1 202 ? -4.291 22.246 -14.994 1.00 65.77 202 LEU A O 1
ATOM 1450 N N . MET A 1 203 ? -4.613 24.310 -14.091 1.00 64.88 203 MET A N 1
ATOM 1451 C CA . MET A 1 203 ? -5.712 23.903 -13.168 1.00 69.08 203 MET A CA 1
ATOM 1452 C C . MET A 1 203 ? -7.046 23.831 -13.926 1.00 66.30 203 MET A C 1
ATOM 1453 O O . MET A 1 203 ? -7.939 23.107 -13.471 1.00 66.06 203 MET A O 1
ATOM 1458 N N . TYR A 1 204 ? -7.157 24.545 -15.042 1.00 63.65 204 TYR A N 1
ATOM 1459 C CA . TYR A 1 204 ? -8.279 24.460 -16.009 1.00 62.63 204 TYR A CA 1
ATOM 1460 C C . TYR A 1 204 ? -7.982 23.385 -17.074 1.00 62.15 204 TYR A C 1
ATOM 1461 O O . TYR A 1 204 ? -8.676 23.374 -18.105 1.00 62.13 204 TYR A O 1
ATOM 1470 N N . CYS A 1 205 ? -6.973 22.527 -16.836 1.00 61.55 205 CYS A N 1
ATOM 1471 C CA . CYS A 1 205 ? -6.690 21.270 -17.603 1.00 61.65 205 CYS A CA 1
ATOM 1472 C C . CYS A 1 205 ? -6.191 21.590 -19.035 1.00 58.48 205 CYS A C 1
ATOM 1473 O O . CYS A 1 205 ? -6.324 20.725 -19.928 1.00 57.47 205 CYS A O 1
ATOM 1476 N N . ALA A 1 206 ? -5.552 22.745 -19.224 1.00 56.24 206 ALA A N 1
ATOM 1477 C CA . ALA A 1 206 ? -4.797 23.108 -20.457 1.00 54.96 206 ALA A CA 1
ATOM 1478 C C . ALA A 1 206 ? -3.724 22.042 -20.743 1.00 54.41 206 ALA A C 1
ATOM 1479 O O . ALA A 1 206 ? -2.926 21.754 -19.848 1.00 54.88 206 ALA A O 1
ATOM 1481 N N . LYS A 1 207 ? -3.753 21.465 -21.939 1.00 54.49 207 LYS A N 1
ATOM 1482 C CA . LYS A 1 207 ? -2.841 20.391 -22.401 1.00 55.96 207 LYS A CA 1
ATOM 1483 C C . LYS A 1 207 ? -1.612 21.038 -23.039 1.00 56.03 207 LYS A C 1
ATOM 1484 O O . LYS A 1 207 ? -1.790 21.902 -23.900 1.00 57.87 207 LYS A O 1
ATOM 1487 N N . MET A 1 208 ? -0.425 20.609 -22.651 1.00 55.60 208 MET A N 1
ATOM 1488 C CA . MET A 1 208 ? 0.844 21.061 -23.249 1.00 56.62 208 MET A CA 1
ATOM 1489 C C . MET A 1 208 ? 1.082 20.267 -24.535 1.00 56.45 208 MET A C 1
ATOM 1490 O O . MET A 1 208 ? 0.996 19.036 -24.496 1.00 56.82 208 MET A O 1
ATOM 1495 N N . GLU A 1 209 ? 1.244 20.978 -25.645 1.00 55.76 209 GLU A N 1
ATOM 1496 C CA . GLU A 1 209 ? 1.316 20.407 -27.010 1.00 56.60 209 GLU A CA 1
ATOM 1497 C C . GLU A 1 209 ? 2.433 21.120 -27.784 1.00 54.47 209 GLU A C 1
ATOM 1498 O O . GLU A 1 209 ? 2.709 22.311 -27.479 1.00 49.15 209 GLU A O 1
ATOM 1504 N N . LYS A 1 210 ? 3.026 20.432 -28.769 1.00 54.83 210 LYS A N 1
ATOM 1505 C CA . LYS A 1 210 ? 3.964 21.041 -29.753 1.00 53.68 210 LYS A CA 1
ATOM 1506 C C . LYS A 1 210 ? 3.147 21.985 -30.646 1.00 51.26 210 LYS A C 1
ATOM 1507 O O . LYS A 1 210 ? 1.998 21.689 -30.897 1.00 49.59 210 LYS A O 1
ATOM 1512 N N . ASP A 1 211 ? 3.726 23.117 -31.030 1.00 50.86 211 ASP A N 1
ATOM 1513 C CA . ASP A 1 211 ? 3.128 24.092 -31.975 1.00 50.56 211 ASP A CA 1
ATOM 1514 C C . ASP A 1 211 ? 3.662 23.786 -33.368 1.00 51.45 211 ASP A C 1
ATOM 1515 O O . ASP A 1 211 ? 4.391 22.796 -33.506 1.00 51.79 211 ASP A O 1
ATOM 1520 N N . GLY A 1 212 ? 3.365 24.642 -34.345 1.00 51.98 212 GLY A N 1
ATOM 1521 C CA . GLY A 1 212 ? 3.712 24.425 -35.760 1.00 52.38 212 GLY A CA 1
ATOM 1522 C C . GLY A 1 212 ? 5.220 24.334 -35.985 1.00 53.54 212 GLY A C 1
ATOM 1523 O O . GLY A 1 212 ? 5.605 23.794 -36.987 1.00 56.83 212 GLY A O 1
ATOM 1524 N N . TYR A 1 213 ? 6.035 24.865 -35.079 1.00 54.69 213 TYR A N 1
ATOM 1525 C CA . TYR A 1 213 ? 7.517 24.765 -35.114 1.00 56.44 213 TYR A CA 1
ATOM 1526 C C . TYR A 1 213 ? 8.010 23.497 -34.388 1.00 53.95 213 TYR A C 1
ATOM 1527 O O . TYR A 1 213 ? 9.213 23.345 -34.252 1.00 53.42 213 TYR A O 1
ATOM 1536 N N . GLY A 1 214 ? 7.111 22.682 -33.850 1.00 53.10 214 GLY A N 1
ATOM 1537 C CA . GLY A 1 214 ? 7.458 21.527 -32.999 1.00 54.30 214 GLY A CA 1
ATOM 1538 C C . GLY A 1 214 ? 7.870 21.928 -31.569 1.00 53.69 214 GLY A C 1
ATOM 1539 O O . GLY A 1 214 ? 8.514 21.106 -30.911 1.00 52.82 214 GLY A O 1
ATOM 1540 N N . MET A 1 215 ? 7.491 23.126 -31.098 1.00 52.67 215 MET A N 1
ATOM 1541 C CA . MET A 1 215 ? 7.878 23.668 -29.762 1.00 53.96 215 MET A CA 1
ATOM 1542 C C . MET A 1 215 ? 6.745 23.459 -28.739 1.00 53.40 215 MET A C 1
ATOM 1543 O O . MET A 1 215 ? 5.612 23.941 -28.971 1.00 52.16 215 MET A O 1
ATOM 1548 N N . THR A 1 216 ? 7.051 22.802 -27.631 1.00 51.49 216 THR A N 1
ATOM 1549 C CA . THR A 1 216 ? 6.193 22.760 -26.422 1.00 50.22 216 THR A CA 1
ATOM 1550 C C . THR A 1 216 ? 6.315 24.085 -25.679 1.00 47.73 216 THR A C 1
ATOM 1551 O O . THR A 1 216 ? 7.288 24.807 -25.836 1.00 47.57 216 THR A O 1
ATOM 1555 N N . PRO A 1 217 ? 5.329 24.452 -24.848 1.00 47.60 217 PRO A N 1
ATOM 1556 C CA . PRO A 1 217 ? 5.479 25.595 -23.950 1.00 47.39 217 PRO A CA 1
ATOM 1557 C C . PRO A 1 217 ? 6.847 25.624 -23.239 1.00 47.84 217 PRO A C 1
ATOM 1558 O O . PRO A 1 217 ? 7.421 26.674 -23.188 1.00 46.54 217 PRO A O 1
ATOM 1562 N N . LEU A 1 218 ? 7.319 24.470 -22.736 1.00 48.89 218 LEU A N 1
ATOM 1563 C CA . LEU A 1 218 ? 8.630 24.318 -22.068 1.00 50.35 218 LEU A CA 1
ATOM 1564 C C . LEU A 1 218 ? 9.722 24.882 -22.985 1.00 51.58 218 LEU A C 1
ATOM 1565 O O . LEU A 1 218 ? 10.459 25.768 -22.541 1.00 53.54 218 LEU A O 1
ATOM 1570 N N . LEU A 1 219 ? 9.813 24.403 -24.220 1.00 52.42 219 LEU A N 1
ATOM 1571 C CA . LEU A 1 219 ? 10.904 24.790 -25.156 1.00 51.32 219 LEU A CA 1
ATOM 1572 C C . LEU A 1 219 ? 10.737 26.254 -25.567 1.00 50.13 219 LEU A C 1
ATOM 1573 O O . LEU A 1 219 ? 11.756 26.935 -25.728 1.00 50.54 219 LEU A O 1
ATOM 1578 N N . SER A 1 220 ? 9.500 26.717 -25.739 1.00 49.98 220 SER A N 1
ATOM 1579 C CA . SER A 1 220 ? 9.181 28.133 -26.066 1.00 49.49 220 SER A CA 1
ATOM 1580 C C . SER A 1 220 ? 9.759 29.046 -24.972 1.00 49.28 220 SER A C 1
ATOM 1581 O O . SER A 1 220 ? 10.338 30.082 -25.303 1.00 47.69 220 SER A O 1
ATOM 1584 N N . ALA A 1 221 ? 9.659 28.624 -23.718 1.00 49.28 221 ALA A N 1
ATOM 1585 C CA . ALA A 1 221 ? 10.227 29.332 -22.551 1.00 49.93 221 ALA A CA 1
ATOM 1586 C C . ALA A 1 221 ? 11.766 29.288 -22.612 1.00 49.58 221 ALA A C 1
ATOM 1587 O O . ALA A 1 221 ? 12.389 30.285 -22.285 1.00 51.19 221 ALA A O 1
ATOM 1589 N N . SER A 1 222 ? 12.345 28.164 -22.998 1.00 49.25 222 SER A N 1
ATOM 1590 C CA . SER A 1 222 ? 13.812 28.003 -23.132 1.00 51.42 222 SER A CA 1
ATOM 1591 C C . SER A 1 222 ? 14.348 28.961 -24.217 1.00 52.26 222 SER A C 1
ATOM 1592 O O . SER A 1 222 ? 15.391 29.579 -23.990 1.00 51.92 222 SER A O 1
ATOM 1595 N N . VAL A 1 223 ? 13.640 29.091 -25.338 1.00 51.97 223 VAL A N 1
ATOM 1596 C CA . VAL A 1 223 ? 14.040 29.967 -26.476 1.00 53.44 223 VAL A CA 1
ATOM 1597 C C . VAL A 1 223 ? 14.082 31.419 -25.991 1.00 52.85 223 VAL A C 1
ATOM 1598 O O . VAL A 1 223 ? 15.031 32.118 -26.337 1.00 52.81 223 VAL A O 1
ATOM 1602 N N . THR A 1 224 ? 13.080 31.850 -25.223 1.00 52.86 224 THR A N 1
ATOM 1603 C CA . THR A 1 224 ? 12.832 33.281 -24.911 1.00 54.50 224 THR A CA 1
ATOM 1604 C C . THR A 1 224 ? 13.521 33.656 -23.613 1.00 55.74 224 THR A C 1
ATOM 1605 O O . THR A 1 224 ? 13.608 34.845 -23.344 1.00 58.94 224 THR A O 1
ATOM 1609 N N . GLY A 1 225 ? 14.008 32.665 -22.869 1.00 55.26 225 GLY A N 1
ATOM 1610 C CA . GLY A 1 225 ? 14.894 32.864 -21.719 1.00 56.08 225 GLY A CA 1
ATOM 1611 C C . GLY A 1 225 ? 14.129 33.192 -20.451 1.00 57.14 225 GLY A C 1
ATOM 1612 O O . GLY A 1 225 ? 14.713 33.828 -19.580 1.00 59.53 225 GLY A O 1
ATOM 1613 N N . HIS A 1 226 ? 12.873 32.752 -20.342 1.00 56.52 226 HIS A N 1
ATOM 1614 C CA . HIS A 1 226 ? 12.049 32.867 -19.109 1.00 57.08 226 HIS A CA 1
ATOM 1615 C C . HIS A 1 226 ? 12.355 31.675 -18.191 1.00 57.31 226 HIS A C 1
ATOM 1616 O O . HIS A 1 226 ? 11.671 30.637 -18.284 1.00 56.79 226 HIS A O 1
ATOM 1623 N N . THR A 1 227 ? 13.362 31.825 -17.351 1.00 59.13 227 THR A N 1
ATOM 1624 C CA . THR A 1 227 ? 13.897 30.767 -16.466 1.00 61.37 227 THR A CA 1
ATOM 1625 C C . THR A 1 227 ? 12.835 30.332 -15.453 1.00 60.19 227 THR A C 1
ATOM 1626 O O . THR A 1 227 ? 12.911 29.168 -14.992 1.00 60.42 227 THR A O 1
ATOM 1630 N N . ASN A 1 228 ? 11.917 31.231 -15.071 1.00 59.67 228 ASN A N 1
ATOM 1631 C CA . ASN A 1 228 ? 10.824 30.910 -14.098 1.00 59.66 228 ASN A CA 1
ATOM 1632 C C . ASN A 1 228 ? 9.985 29.751 -14.695 1.00 57.70 228 ASN A C 1
ATOM 1633 O O . ASN A 1 228 ? 9.758 28.749 -13.978 1.00 58.49 228 ASN A O 1
ATOM 1638 N N . ILE A 1 229 ? 9.653 29.822 -15.990 1.00 55.11 229 ILE A N 1
ATOM 1639 C CA . ILE A 1 229 ? 8.814 28.796 -16.688 1.00 55.60 229 ILE A CA 1
ATOM 1640 C C . ILE A 1 229 ? 9.631 27.511 -16.840 1.00 55.59 229 ILE A C 1
ATOM 1641 O O . ILE A 1 229 ? 9.101 26.429 -16.549 1.00 56.46 229 ILE A O 1
ATOM 1646 N N . VAL A 1 230 ? 10.886 27.621 -17.239 1.00 55.27 230 VAL A N 1
ATOM 1647 C CA . VAL A 1 230 ? 11.745 26.432 -17.428 1.00 55.83 230 VAL A CA 1
ATOM 1648 C C . VAL A 1 230 ? 11.869 25.706 -16.090 1.00 58.27 230 VAL A C 1
ATOM 1649 O O . VAL A 1 230 ? 11.614 24.511 -16.075 1.00 59.80 230 VAL A O 1
ATOM 1653 N N . ASP A 1 231 ? 12.185 26.416 -15.003 1.00 60.50 231 ASP A N 1
ATOM 1654 C CA . ASP A 1 231 ? 12.354 25.807 -13.654 1.00 64.58 231 ASP A CA 1
ATOM 1655 C C . ASP A 1 231 ? 11.069 25.058 -13.273 1.00 62.25 231 ASP A C 1
ATOM 1656 O O . ASP A 1 231 ? 11.173 23.906 -12.897 1.00 63.77 231 ASP A O 1
ATOM 1661 N N . PHE A 1 232 ? 9.903 25.670 -13.433 1.00 59.55 232 PHE A N 1
ATOM 1662 C CA . PHE A 1 232 ? 8.589 25.054 -13.087 1.00 60.51 232 PHE A CA 1
ATOM 1663 C C . PHE A 1 232 ? 8.364 23.773 -13.913 1.00 60.63 232 PHE A C 1
ATOM 1664 O O . PHE A 1 232 ? 8.139 22.708 -13.311 1.00 60.97 232 PHE A O 1
ATOM 1672 N N . LEU A 1 233 ? 8.446 23.860 -15.249 1.00 59.22 233 LEU A N 1
ATOM 1673 C CA . LEU A 1 233 ? 8.033 22.747 -16.148 1.00 58.55 233 LEU A CA 1
ATOM 1674 C C . LEU A 1 233 ? 9.079 21.618 -16.162 1.00 60.42 233 LEU A C 1
ATOM 1675 O O . LEU A 1 233 ? 8.682 20.489 -16.503 1.00 59.41 233 LEU A O 1
ATOM 1680 N N . THR A 1 234 ? 10.345 21.876 -15.782 1.00 62.52 234 THR A N 1
ATOM 1681 C CA . THR A 1 234 ? 11.402 20.815 -15.685 1.00 66.17 234 THR A CA 1
ATOM 1682 C C . THR A 1 234 ? 11.263 20.037 -14.373 1.00 71.41 234 THR A C 1
ATOM 1683 O O . THR A 1 234 ? 11.981 19.040 -14.236 1.00 74.88 234 THR A O 1
ATOM 1687 N N . HIS A 1 235 ? 10.383 20.473 -13.455 1.00 74.01 235 HIS A N 1
ATOM 1688 C CA . HIS A 1 235 ? 10.054 19.765 -12.185 1.00 78.81 235 HIS A CA 1
ATOM 1689 C C . HIS A 1 235 ? 8.604 19.237 -12.236 1.00 79.52 235 HIS A C 1
ATOM 1690 O O . HIS A 1 235 ? 8.151 18.702 -11.220 1.00 81.07 235 HIS A O 1
ATOM 1697 N N . HIS A 1 236 ? 7.941 19.328 -13.406 1.00 77.76 236 HIS A N 1
ATOM 1698 C CA . HIS A 1 236 ? 6.514 18.946 -13.642 1.00 77.56 236 HIS A CA 1
ATOM 1699 C C . HIS A 1 236 ? 6.429 17.534 -14.233 1.00 78.47 236 HIS A C 1
ATOM 1700 O O . HIS A 1 236 ? 7.228 17.220 -15.120 1.00 79.48 236 HIS A O 1
ATOM 1707 N N . ALA A 1 237 ? 5.456 16.739 -13.781 1.00 81.03 237 ALA A N 1
ATOM 1708 C CA . ALA A 1 237 ? 5.361 15.274 -14.013 1.00 82.21 237 ALA A CA 1
ATOM 1709 C C . ALA A 1 237 ? 5.101 14.975 -15.496 1.00 79.96 237 ALA A C 1
ATOM 1710 O O . ALA A 1 237 ? 5.382 13.856 -15.920 1.00 80.79 237 ALA A O 1
ATOM 1712 N N . GLN A 1 238 ? 4.590 15.944 -16.249 1.00 77.06 238 GLN A N 1
ATOM 1713 C CA . GLN A 1 238 ? 4.171 15.755 -17.657 1.00 76.69 238 GLN A CA 1
ATOM 1714 C C . GLN A 1 238 ? 5.380 15.960 -18.590 1.00 75.32 238 GLN A C 1
ATOM 1715 O O . GLN A 1 238 ? 5.188 15.891 -19.824 1.00 76.10 238 GLN A O 1
ATOM 1717 N N . THR A 1 239 ? 6.567 16.233 -18.036 1.00 73.90 239 THR A N 1
ATOM 1718 C CA . THR A 1 239 ? 7.827 16.443 -18.807 1.00 71.32 239 THR A CA 1
ATOM 1719 C C . THR A 1 239 ? 8.783 15.294 -18.500 1.00 71.51 239 THR A C 1
ATOM 1720 O O . THR A 1 239 ? 8.973 14.985 -17.308 1.00 71.77 239 THR A O 1
ATOM 1724 N N . SER A 1 240 ? 9.335 14.686 -19.549 1.00 70.72 240 SER A N 1
ATOM 1725 C CA . SER A 1 240 ? 10.244 13.516 -19.495 1.00 71.49 240 SER A CA 1
ATOM 1726 C C . SER A 1 240 ? 11.685 13.982 -19.225 1.00 71.22 240 SER A C 1
ATOM 1727 O O . SER A 1 240 ? 11.961 15.190 -19.382 1.00 68.63 240 SER A O 1
ATOM 1730 N N . LYS A 1 241 ? 12.570 13.041 -18.887 1.00 72.49 241 LYS A N 1
ATOM 1731 C CA . LYS A 1 241 ? 14.008 13.289 -18.605 1.00 73.40 241 LYS A CA 1
ATOM 1732 C C . LYS A 1 241 ? 14.657 13.921 -19.847 1.00 71.18 241 LYS A C 1
ATOM 1733 O O . LYS A 1 241 ? 15.366 14.929 -19.699 1.00 70.66 241 LYS A O 1
ATOM 1739 N N . THR A 1 242 ? 14.375 13.376 -21.026 1.00 69.62 242 THR A N 1
ATOM 1740 C CA . THR A 1 242 ? 14.935 13.840 -22.318 1.00 67.81 242 THR A CA 1
ATOM 1741 C C . THR A 1 242 ? 14.456 15.272 -22.611 1.00 65.97 242 THR A C 1
ATOM 1742 O O . THR A 1 242 ? 15.251 16.042 -23.175 1.00 67.11 242 THR A O 1
ATOM 1746 N N . GLU A 1 243 ? 13.224 15.625 -22.220 1.00 65.79 243 GLU A N 1
ATOM 1747 C CA . GLU A 1 243 ? 12.633 16.979 -22.446 1.00 64.05 243 GLU A CA 1
ATOM 1748 C C . GLU A 1 243 ? 13.284 17.997 -21.513 1.00 61.67 243 GLU A C 1
ATOM 1749 O O . GLU A 1 243 ? 13.470 19.126 -21.920 1.00 61.53 243 GLU A O 1
ATOM 1755 N N . ARG A 1 244 ? 13.579 17.603 -20.288 1.00 63.61 244 ARG A N 1
ATOM 1756 C CA . ARG A 1 244 ? 14.218 18.483 -19.283 1.00 62.76 244 ARG A CA 1
ATOM 1757 C C . ARG A 1 244 ? 15.642 18.808 -19.759 1.00 60.27 244 ARG A C 1
ATOM 1758 O O . ARG A 1 244 ? 15.998 19.996 -19.803 1.00 57.40 244 ARG A O 1
ATOM 1766 N N . ILE A 1 245 ? 16.386 17.788 -20.170 1.00 59.70 245 ILE A N 1
ATOM 1767 C CA . ILE A 1 245 ? 17.812 17.904 -20.603 1.00 59.03 245 ILE A CA 1
ATOM 1768 C C . ILE A 1 245 ? 17.903 18.890 -21.785 1.00 56.51 245 ILE A C 1
ATOM 1769 O O . ILE A 1 245 ? 18.741 19.819 -21.731 1.00 54.71 245 ILE A O 1
ATOM 1774 N N . ASN A 1 246 ? 17.059 18.714 -22.793 1.00 55.74 246 ASN A N 1
ATOM 1775 C CA . ASN A 1 246 ? 17.085 19.538 -24.031 1.00 54.83 246 ASN A CA 1
ATOM 1776 C C . ASN A 1 246 ? 16.634 20.974 -23.688 1.00 52.58 246 ASN A C 1
ATOM 1777 O O . ASN A 1 246 ? 17.243 21.925 -24.220 1.00 49.32 246 ASN A O 1
ATOM 1782 N N . ALA A 1 247 ? 15.658 21.131 -22.781 1.00 51.85 247 ALA A N 1
ATOM 1783 C CA . ALA A 1 247 ? 15.164 22.450 -22.330 1.00 50.95 247 ALA A CA 1
ATOM 1784 C C . ALA A 1 247 ? 16.275 23.185 -21.571 1.00 51.71 247 ALA A C 1
ATOM 1785 O O . ALA A 1 247 ? 16.483 24.359 -21.827 1.00 52.16 247 ALA A O 1
ATOM 1787 N N . LEU A 1 248 ? 16.969 22.510 -20.675 1.00 54.07 248 LEU A N 1
ATOM 1788 C CA . LEU A 1 248 ? 18.068 23.122 -19.895 1.00 55.89 248 LEU A CA 1
ATOM 1789 C C . LEU A 1 248 ? 19.174 23.573 -20.854 1.00 54.22 248 LEU A C 1
ATOM 1790 O O . LEU A 1 248 ? 19.644 24.716 -20.718 1.00 53.80 248 LEU A O 1
ATOM 1795 N N . GLU A 1 249 ? 19.537 22.714 -21.799 1.00 52.90 249 GLU A N 1
ATOM 1796 C CA . GLU A 1 249 ? 20.642 22.946 -22.756 1.00 52.63 249 GLU A CA 1
ATOM 1797 C C . GLU A 1 249 ? 20.308 24.143 -23.660 1.00 50.71 249 GLU A C 1
ATOM 1798 O O . GLU A 1 249 ? 21.216 24.978 -23.892 1.00 47.84 249 GLU A O 1
ATOM 1804 N N . LEU A 1 250 ? 19.063 24.240 -24.129 1.00 50.37 250 LEU A N 1
ATOM 1805 C CA . LEU A 1 250 ? 18.596 25.344 -25.013 1.00 50.28 250 LEU A CA 1
ATOM 1806 C C . LEU A 1 250 ? 18.555 26.654 -24.211 1.00 51.11 250 LEU A C 1
ATOM 1807 O O . LEU A 1 250 ? 19.033 27.691 -24.718 1.00 52.14 250 LEU A O 1
ATOM 1812 N N . LEU A 1 251 ? 18.039 26.610 -22.994 1.00 52.60 251 LEU A N 1
ATOM 1813 C CA . LEU A 1 251 ? 18.069 27.771 -22.068 1.00 53.03 251 LEU A CA 1
ATOM 1814 C C . LEU A 1 251 ? 19.533 28.205 -21.870 1.00 52.27 251 LEU A C 1
ATOM 1815 O O . LEU A 1 251 ? 19.800 29.426 -21.896 1.00 51.82 251 LEU A O 1
ATOM 1820 N N . GLY A 1 252 ? 20.441 27.246 -21.711 1.00 51.93 252 GLY A N 1
ATOM 1821 C CA . GLY A 1 252 ? 21.887 27.511 -21.666 1.00 53.22 252 GLY A CA 1
ATOM 1822 C C . GLY A 1 252 ? 22.324 28.361 -22.855 1.00 52.83 252 GLY A C 1
ATOM 1823 O O . GLY A 1 252 ? 22.977 29.375 -22.638 1.00 52.98 252 GLY A O 1
ATOM 1824 N N . ALA A 1 253 ? 21.914 27.990 -24.068 1.00 51.60 253 ALA A N 1
ATOM 1825 C CA . ALA A 1 253 ? 22.298 28.691 -25.310 1.00 52.26 253 ALA A CA 1
ATOM 1826 C C . ALA A 1 253 ? 21.733 30.116 -25.285 1.00 50.69 253 ALA A C 1
ATOM 1827 O O . ALA A 1 253 ? 22.474 31.046 -25.656 1.00 50.96 253 ALA A O 1
ATOM 1829 N N . THR A 1 254 ? 20.476 30.282 -24.870 1.00 48.88 254 THR A N 1
ATOM 1830 C CA . THR A 1 254 ? 19.811 31.601 -24.790 1.00 48.43 254 THR A CA 1
ATOM 1831 C C . THR A 1 254 ? 20.574 32.496 -23.797 1.00 49.95 254 THR A C 1
ATOM 1832 O O . THR A 1 254 ? 20.683 33.708 -24.058 1.00 50.91 254 THR A O 1
ATOM 1836 N N . PHE A 1 255 ? 21.082 31.930 -22.707 1.00 49.47 255 PHE A N 1
ATOM 1837 C CA . PHE A 1 255 ? 21.906 32.658 -21.711 1.00 51.90 255 PHE A CA 1
ATOM 1838 C C . PHE A 1 255 ? 23.183 33.178 -22.392 1.00 52.67 255 PHE A C 1
ATOM 1839 O O . PHE A 1 255 ? 23.582 34.322 -22.131 1.00 53.31 255 PHE A O 1
ATOM 1847 N N . VAL A 1 256 ? 23.793 32.360 -23.263 1.00 53.26 256 VAL A N 1
ATOM 1848 C CA . VAL A 1 256 ? 25.012 32.737 -24.040 1.00 51.94 256 VAL A CA 1
ATOM 1849 C C . VAL A 1 256 ? 24.657 33.891 -24.971 1.00 50.55 256 VAL A C 1
ATOM 1850 O O . VAL A 1 256 ? 25.357 34.886 -24.929 1.00 51.76 256 VAL A O 1
ATOM 1854 N N . ASP A 1 257 ? 23.605 33.750 -25.775 1.00 49.48 257 ASP A N 1
ATOM 1855 C CA . ASP A 1 257 ? 23.340 34.656 -26.929 1.00 50.63 257 ASP A CA 1
ATOM 1856 C C . ASP A 1 257 ? 22.447 35.851 -26.511 1.00 52.13 257 ASP A C 1
ATOM 1857 O O . ASP A 1 257 ? 22.825 36.976 -26.825 1.00 54.17 257 ASP A O 1
ATOM 1862 N N . LYS A 1 258 ? 21.297 35.622 -25.859 1.00 52.53 258 LYS A N 1
ATOM 1863 C CA . LYS A 1 258 ? 20.338 36.704 -25.494 1.00 53.44 258 LYS A CA 1
ATOM 1864 C C . LYS A 1 258 ? 20.882 37.479 -24.278 1.00 56.54 258 LYS A C 1
ATOM 1865 O O . LYS A 1 258 ? 20.952 38.715 -24.365 1.00 58.40 258 LYS A O 1
ATOM 1870 N N . LYS A 1 259 ? 21.278 36.777 -23.202 1.00 56.59 259 LYS A N 1
ATOM 1871 C CA . LYS A 1 259 ? 21.608 37.388 -21.879 1.00 57.46 259 LYS A CA 1
ATOM 1872 C C . LYS A 1 259 ? 23.097 37.717 -21.776 1.00 56.40 259 LYS A C 1
ATOM 1873 O O . LYS A 1 259 ? 23.459 38.432 -20.833 1.00 56.56 259 LYS A O 1
ATOM 1879 N N . ARG A 1 260 ? 23.931 37.200 -22.681 1.00 57.03 260 ARG A N 1
ATOM 1880 C CA . ARG A 1 260 ? 25.414 37.398 -22.651 1.00 58.42 260 ARG A CA 1
ATOM 1881 C C . ARG A 1 260 ? 25.917 37.082 -21.234 1.00 59.50 260 ARG A C 1
ATOM 1882 O O . ARG A 1 260 ? 26.681 37.872 -20.692 1.00 60.59 260 ARG A O 1
ATOM 1886 N N . ASP A 1 261 ? 25.471 35.961 -20.672 1.00 59.91 261 ASP A N 1
ATOM 1887 C CA . ASP A 1 261 ? 25.783 35.500 -19.295 1.00 60.23 261 ASP A CA 1
ATOM 1888 C C . ASP A 1 261 ? 26.408 34.104 -19.381 1.00 59.55 261 ASP A C 1
ATOM 1889 O O . ASP A 1 261 ? 25.677 33.133 -19.332 1.00 60.32 261 ASP A O 1
ATOM 1894 N N . LEU A 1 262 ? 27.714 34.023 -19.503 1.00 60.43 262 LEU A N 1
ATOM 1895 C CA . LEU A 1 262 ? 28.419 32.752 -19.779 1.00 62.76 262 LEU A CA 1
ATOM 1896 C C . LEU A 1 262 ? 28.403 31.834 -18.542 1.00 66.34 262 LEU A C 1
ATOM 1897 O O . LEU A 1 262 ? 28.108 30.629 -18.719 1.00 65.37 262 LEU A O 1
ATOM 1902 N N . LEU A 1 263 ? 28.676 32.371 -17.338 1.00 69.15 263 LEU A N 1
ATOM 1903 C CA . LEU A 1 263 ? 28.648 31.598 -16.062 1.00 70.77 263 LEU A CA 1
ATOM 1904 C C . LEU A 1 263 ? 27.268 30.929 -15.904 1.00 70.28 263 LEU A C 1
ATOM 1905 O O . LEU A 1 263 ? 27.219 29.735 -15.566 1.00 71.64 263 LEU A O 1
ATOM 1908 N N . GLY A 1 264 ? 26.190 31.656 -16.176 1.00 68.00 264 GLY A N 1
ATOM 1909 C CA . GLY A 1 264 ? 24.815 31.134 -16.081 1.00 66.63 264 GLY A CA 1
ATOM 1910 C C . GLY A 1 264 ? 24.559 30.016 -17.081 1.00 65.08 264 GLY A C 1
ATOM 1911 O O . GLY A 1 264 ? 23.953 28.995 -16.694 1.00 66.81 264 GLY A O 1
ATOM 1912 N N . ALA A 1 265 ? 24.977 30.205 -18.330 1.00 63.40 265 ALA A N 1
ATOM 1913 C CA . ALA A 1 265 ? 24.920 29.180 -19.402 1.00 62.73 265 ALA A CA 1
ATOM 1914 C C . ALA A 1 265 ? 25.497 27.868 -18.867 1.00 62.97 265 ALA A C 1
ATOM 1915 O O . ALA A 1 265 ? 24.842 26.813 -19.011 1.00 61.12 265 ALA A O 1
ATOM 1917 N N . LEU A 1 266 ? 26.667 27.945 -18.240 1.00 64.59 266 LEU A N 1
ATOM 1918 C CA . LEU A 1 266 ? 27.477 26.763 -17.870 1.00 66.19 266 LEU A CA 1
ATOM 1919 C C . LEU A 1 266 ? 26.764 25.979 -16.774 1.00 66.28 266 LEU A C 1
ATOM 1920 O O . LEU A 1 266 ? 26.764 24.743 -16.857 1.00 66.92 266 LEU A O 1
ATOM 1925 N N . LYS A 1 267 ? 26.164 26.678 -15.805 1.00 67.51 267 LYS A N 1
ATOM 1926 C CA . LYS A 1 267 ? 25.355 26.062 -14.718 1.00 69.03 267 LYS A CA 1
ATOM 1927 C C . LYS A 1 267 ? 24.324 25.132 -15.380 1.00 67.35 267 LYS A C 1
ATOM 1928 O O . LYS A 1 267 ? 24.208 23.949 -14.977 1.00 67.73 267 LYS A O 1
ATOM 1931 N N . TYR A 1 268 ? 23.642 25.622 -16.404 1.00 64.65 268 TYR A N 1
ATOM 1932 C CA . TYR A 1 268 ? 22.526 24.894 -17.037 1.00 63.06 268 TYR A CA 1
ATOM 1933 C C . TYR A 1 268 ? 23.093 23.690 -17.764 1.00 61.75 268 TYR A C 1
ATOM 1934 O O . TYR A 1 268 ? 22.546 22.580 -17.593 1.00 61.78 268 TYR A O 1
ATOM 1943 N N . TRP A 1 269 ? 24.194 23.879 -18.481 1.00 59.90 269 TRP A N 1
ATOM 1944 C CA . TRP A 1 269 ? 24.810 22.805 -19.288 1.00 60.80 269 TRP A CA 1
ATOM 1945 C C . TRP A 1 269 ? 25.308 21.701 -18.350 1.00 63.24 269 TRP A C 1
ATOM 1946 O O . TRP A 1 269 ? 25.100 20.535 -18.674 1.00 64.87 269 TRP A O 1
ATOM 1957 N N . LYS A 1 270 ? 25.879 22.056 -17.202 1.00 65.66 270 LYS A N 1
ATOM 1958 C CA . LYS A 1 270 ? 26.427 21.056 -16.230 1.00 69.42 270 LYS A CA 1
ATOM 1959 C C . LYS A 1 270 ? 25.257 20.243 -15.648 1.00 69.23 270 LYS A C 1
ATOM 1960 O O . LYS A 1 270 ? 25.367 18.991 -15.596 1.00 70.03 270 LYS A O 1
ATOM 1965 N N . LYS A 1 271 ? 24.161 20.909 -15.290 1.00 68.00 271 LYS A N 1
ATOM 1966 C CA . LYS A 1 271 ? 22.949 20.243 -14.760 1.00 70.17 271 LYS A CA 1
ATOM 1967 C C . LYS A 1 271 ? 22.459 19.220 -15.803 1.00 69.36 271 LYS A C 1
ATOM 1968 O O . LYS A 1 271 ? 22.303 18.028 -15.445 1.00 71.86 271 LYS A O 1
ATOM 1972 N N . ALA A 1 272 ? 22.276 19.650 -17.050 1.00 65.36 272 ALA A N 1
ATOM 1973 C CA . ALA A 1 272 ? 21.707 18.819 -18.130 1.00 64.80 272 ALA A CA 1
ATOM 1974 C C . ALA A 1 272 ? 22.635 17.640 -18.406 1.00 65.64 272 ALA A C 1
ATOM 1975 O O . ALA A 1 272 ? 22.124 16.532 -18.639 1.00 64.97 272 ALA A O 1
ATOM 1977 N N . MET A 1 273 ? 23.948 17.881 -18.354 1.00 66.60 273 MET A N 1
ATOM 1978 C CA . MET A 1 273 ? 25.007 16.869 -18.614 1.00 69.40 273 MET A CA 1
ATOM 1979 C C . MET A 1 273 ? 24.988 15.813 -17.495 1.00 73.92 273 MET A C 1
ATOM 1980 O O . MET A 1 273 ? 25.082 14.614 -17.811 1.00 75.42 273 MET A O 1
ATOM 1985 N N . ASN A 1 274 ? 24.856 16.234 -16.240 1.00 76.51 274 ASN A N 1
ATOM 1986 C CA . ASN A 1 274 ? 24.755 15.300 -15.087 1.00 81.84 274 ASN A CA 1
ATOM 1987 C C . ASN A 1 274 ? 23.443 14.492 -15.203 1.00 81.22 274 ASN A C 1
ATOM 1988 O O . ASN A 1 274 ? 23.506 13.262 -14.999 1.00 83.00 274 ASN A O 1
ATOM 1993 N N . MET A 1 275 ? 22.316 15.130 -15.567 1.00 77.62 275 MET A N 1
ATOM 1994 C CA . MET A 1 275 ? 21.033 14.420 -15.848 1.00 78.15 275 MET A CA 1
ATOM 1995 C C . MET A 1 275 ? 21.270 13.308 -16.896 1.00 78.87 275 MET A C 1
ATOM 1996 O O . MET A 1 275 ? 20.753 12.199 -16.697 1.00 79.11 275 MET A O 1
ATOM 2001 N N . ARG A 1 276 ? 22.072 13.585 -17.939 1.00 78.34 276 ARG A N 1
ATOM 2002 C CA . ARG A 1 276 ? 22.322 12.665 -19.091 1.00 78.83 276 ARG A CA 1
ATOM 2003 C C . ARG A 1 276 ? 22.979 11.345 -18.622 1.00 84.57 276 ARG A C 1
ATOM 2004 O O . ARG A 1 276 ? 22.699 10.307 -19.269 1.00 85.74 276 ARG A O 1
ATOM 2012 N N . TYR A 1 277 ? 23.839 11.374 -17.579 1.00 88.90 277 TYR A N 1
ATOM 2013 C CA . TYR A 1 277 ? 24.581 10.182 -17.047 1.00 95.36 277 TYR A CA 1
ATOM 2014 C C . TYR A 1 277 ? 24.348 10.015 -15.528 1.00 97.08 277 TYR A C 1
ATOM 2015 O O . TYR A 1 277 ? 25.332 9.840 -14.783 1.00 97.63 277 TYR A O 1
ATOM 2024 N N . SER A 1 278 ? 23.090 10.056 -15.084 1.00 97.39 278 SER A N 1
ATOM 2025 C CA . SER A 1 278 ? 22.683 9.852 -13.666 1.00 100.24 278 SER A CA 1
ATOM 2026 C C . SER A 1 278 ? 22.083 8.450 -13.485 1.00 104.87 278 SER A C 1
ATOM 2027 O O . SER A 1 278 ? 21.698 8.115 -12.340 1.00 109.58 278 SER A O 1
ATOM 2030 N N . ASP A 1 279 ? 21.977 7.686 -14.581 1.00 105.66 279 ASP A N 1
ATOM 2031 C CA . ASP A 1 279 ? 21.520 6.267 -14.612 1.00 107.80 279 ASP A CA 1
ATOM 2032 C C . ASP A 1 279 ? 22.345 5.525 -15.671 1.00 108.31 279 ASP A C 1
ATOM 2033 O O . ASP A 1 279 ? 22.206 5.864 -16.868 1.00 106.66 279 ASP A O 1
ATOM 2038 N N . ARG A 1 280 ? 23.170 4.559 -15.250 1.00 110.76 280 ARG A N 1
ATOM 2039 C CA . ARG A 1 280 ? 23.969 3.691 -16.157 1.00 111.02 280 ARG A CA 1
ATOM 2040 C C . ARG A 1 280 ? 23.015 2.809 -16.979 1.00 110.90 280 ARG A C 1
ATOM 2041 O O . ARG A 1 280 ? 23.395 2.425 -18.095 1.00 110.91 280 ARG A O 1
ATOM 2043 N N . THR A 1 281 ? 21.811 2.540 -16.452 1.00 110.89 281 THR A N 1
ATOM 2044 C CA . THR A 1 281 ? 20.749 1.706 -17.085 1.00 112.77 281 THR A CA 1
ATOM 2045 C C . THR A 1 281 ? 20.003 2.496 -18.186 1.00 110.89 281 THR A C 1
ATOM 2046 O O . THR A 1 281 ? 19.387 1.838 -19.046 1.00 113.97 281 THR A O 1
ATOM 2048 N N . ASN A 1 282 ? 20.046 3.841 -18.160 1.00 106.84 282 ASN A N 1
ATOM 2049 C CA . ASN A 1 282 ? 19.292 4.731 -19.095 1.00 101.30 282 ASN A CA 1
ATOM 2050 C C . ASN A 1 282 ? 20.149 5.968 -19.437 1.00 96.61 282 ASN A C 1
ATOM 2051 O O . ASN A 1 282 ? 19.745 7.098 -19.082 1.00 94.21 282 ASN A O 1
ATOM 2056 N N . ILE A 1 283 ? 21.283 5.768 -20.106 1.00 93.98 283 ILE A N 1
ATOM 2057 C CA . ILE A 1 283 ? 22.162 6.879 -20.582 1.00 91.59 283 ILE A CA 1
ATOM 2058 C C . ILE A 1 283 ? 21.481 7.565 -21.779 1.00 88.36 283 ILE A C 1
ATOM 2059 O O . ILE A 1 283 ? 21.090 6.853 -22.730 1.00 88.34 283 ILE A O 1
ATOM 2063 N N . ILE A 1 284 ? 21.335 8.894 -21.716 1.00 83.78 284 ILE A N 1
ATOM 2064 C CA . ILE A 1 284 ? 20.790 9.747 -22.813 1.00 79.90 284 ILE A CA 1
ATOM 2065 C C . ILE A 1 284 ? 21.960 10.474 -23.482 1.00 77.79 284 ILE A C 1
ATOM 2066 O O . ILE A 1 284 ? 22.368 11.539 -22.976 1.00 75.36 284 ILE A O 1
ATOM 2071 N N . SER A 1 285 ? 22.497 9.873 -24.552 1.00 78.32 285 SER A N 1
ATOM 2072 C CA . SER A 1 285 ? 23.702 10.319 -25.301 1.00 77.97 285 SER A CA 1
ATOM 2073 C C . SER A 1 285 ? 23.340 11.502 -26.205 1.00 75.81 285 SER A C 1
ATOM 2074 O O . SER A 1 285 ? 22.193 11.537 -26.711 1.00 74.79 285 SER A O 1
ATOM 2076 N N . LYS A 1 286 ? 24.270 12.440 -26.394 1.00 75.53 286 LYS A N 1
ATOM 2077 C CA . LYS A 1 286 ? 24.075 13.590 -27.311 1.00 73.61 286 LYS A CA 1
ATOM 2078 C C . LYS A 1 286 ? 24.053 13.068 -28.748 1.00 72.50 286 LYS A C 1
ATOM 2079 O O . LYS A 1 286 ? 24.980 12.380 -29.183 1.00 75.35 286 LYS A O 1
ATOM 2085 N N . PRO A 1 287 ? 22.974 13.359 -29.512 1.00 69.94 287 PRO A N 1
ATOM 2086 C CA . PRO A 1 287 ? 22.910 13.001 -30.929 1.00 70.57 287 PRO A CA 1
ATOM 2087 C C . PRO A 1 287 ? 24.071 13.620 -31.720 1.00 71.23 287 PRO A C 1
ATOM 2088 O O . PRO A 1 287 ? 24.408 14.763 -31.480 1.00 69.21 287 PRO A O 1
ATOM 2092 N N . VAL A 1 288 ? 24.634 12.875 -32.652 1.00 73.82 288 VAL A N 1
ATOM 2093 C CA . VAL A 1 288 ? 25.716 13.388 -33.534 1.00 75.32 288 VAL A CA 1
ATOM 2094 C C . VAL A 1 288 ? 25.082 13.942 -34.806 1.00 74.74 288 VAL A C 1
ATOM 2095 O O . VAL A 1 288 ? 24.412 13.209 -35.531 1.00 74.92 288 VAL A O 1
ATOM 2099 N N . PRO A 1 289 ? 25.299 15.245 -35.133 1.00 72.53 289 PRO A N 1
ATOM 2100 C CA . PRO A 1 289 ? 24.740 15.824 -36.351 1.00 69.05 289 PRO A CA 1
ATOM 2101 C C . PRO A 1 289 ? 25.408 15.181 -37.567 1.00 67.10 289 PRO A C 1
ATOM 2102 O O . PRO A 1 289 ? 26.452 14.578 -37.414 1.00 64.74 289 PRO A O 1
ATOM 2106 N N . GLN A 1 290 ? 24.783 15.318 -38.730 1.00 67.70 290 GLN A N 1
ATOM 2107 C CA . GLN A 1 290 ? 25.199 14.631 -39.983 1.00 68.62 290 GLN A CA 1
ATOM 2108 C C . GLN A 1 290 ? 26.591 15.146 -40.415 1.00 66.09 290 GLN A C 1
ATOM 2109 O O . GLN A 1 290 ? 27.442 14.296 -40.753 1.00 67.72 290 GLN A O 1
ATOM 2115 N N . THR A 1 291 ? 26.831 16.466 -40.374 1.00 61.00 291 THR A N 1
ATOM 2116 C CA . THR A 1 291 ? 28.089 17.092 -40.864 1.00 60.92 291 THR A CA 1
ATOM 2117 C C . THR A 1 291 ? 28.556 18.222 -39.934 1.00 56.88 291 THR A C 1
ATOM 2118 O O . THR A 1 291 ? 27.734 18.809 -39.262 1.00 56.20 291 THR A O 1
ATOM 2122 N N . LEU A 1 292 ? 29.861 18.472 -39.924 1.00 55.79 292 LEU A N 1
ATOM 2123 C CA . LEU A 1 292 ? 30.495 19.661 -39.321 1.00 55.34 292 LEU A CA 1
ATOM 2124 C C . LEU A 1 292 ? 30.202 20.877 -40.211 1.00 54.06 292 LEU A C 1
ATOM 2125 O O . LEU A 1 292 ? 30.107 20.718 -41.418 1.00 53.40 292 LEU A O 1
ATOM 2130 N N . ILE A 1 293 ? 30.116 22.048 -39.605 1.00 54.15 293 ILE A N 1
ATOM 2131 C CA . ILE A 1 293 ? 29.737 23.317 -40.259 1.00 53.92 293 ILE A CA 1
ATOM 2132 C C . ILE A 1 293 ? 30.952 24.226 -40.242 1.00 52.56 293 ILE A C 1
ATOM 2133 O O . ILE A 1 293 ? 31.424 24.519 -39.165 1.00 52.86 293 ILE A O 1
ATOM 2138 N N . MET A 1 294 ? 31.400 24.669 -41.397 1.00 52.30 294 MET A N 1
ATOM 2139 C CA . MET A 1 294 ? 32.573 25.548 -41.536 1.00 55.20 294 MET A CA 1
ATOM 2140 C C . MET A 1 294 ? 32.328 26.827 -40.733 1.00 54.09 294 MET A C 1
ATOM 2141 O O . MET A 1 294 ? 33.215 27.240 -40.009 1.00 57.77 294 MET A O 1
ATOM 2146 N N . ALA A 1 295 ? 31.137 27.386 -40.823 1.00 53.61 295 ALA A N 1
ATOM 2147 C CA . ALA A 1 295 ? 30.751 28.657 -40.164 1.00 52.90 295 ALA A CA 1
ATOM 2148 C C . ALA A 1 295 ? 30.736 28.515 -38.624 1.00 52.49 295 ALA A C 1
ATOM 2149 O O . ALA A 1 295 ? 30.772 29.545 -37.977 1.00 54.29 295 ALA A O 1
ATOM 2151 N N . TYR A 1 296 ? 30.613 27.292 -38.076 1.00 51.17 296 TYR A N 1
ATOM 2152 C CA . TYR A 1 296 ? 30.758 26.992 -36.621 1.00 50.62 296 TYR A CA 1
ATOM 2153 C C . TYR A 1 296 ? 32.212 26.584 -36.273 1.00 53.33 296 TYR A C 1
ATOM 2154 O O . TYR A 1 296 ? 32.433 26.007 -35.187 1.00 54.03 296 TYR A O 1
ATOM 2163 N N . ASP A 1 297 ? 33.173 26.841 -37.166 1.00 55.12 297 ASP A N 1
ATOM 2164 C CA . ASP A 1 297 ? 34.583 26.378 -37.035 1.00 57.69 297 ASP A CA 1
ATOM 2165 C C . ASP A 1 297 ? 34.636 24.864 -36.805 1.00 56.51 297 ASP A C 1
ATOM 2166 O O . ASP A 1 297 ? 35.495 24.409 -36.066 1.00 55.18 297 ASP A O 1
ATOM 2171 N N . TYR A 1 298 ? 33.753 24.120 -37.444 1.00 55.58 298 TYR A N 1
ATOM 2172 C CA . TYR A 1 298 ? 33.755 22.641 -37.433 1.00 57.18 298 TYR A CA 1
ATOM 2173 C C . TYR A 1 298 ? 33.679 22.124 -35.982 1.00 57.49 298 TYR A C 1
ATOM 2174 O O . TYR A 1 298 ? 34.151 21.011 -35.722 1.00 59.55 298 TYR A O 1
ATOM 2183 N N . ALA A 1 299 ? 33.055 22.889 -35.076 1.00 56.17 299 ALA A N 1
ATOM 2184 C CA . ALA A 1 299 ? 32.917 22.537 -33.641 1.00 55.37 299 ALA A CA 1
ATOM 2185 C C . ALA A 1 299 ? 31.889 21.408 -33.472 1.00 55.70 299 ALA A C 1
ATOM 2186 O O . ALA A 1 299 ? 31.031 21.221 -34.349 1.00 52.97 299 ALA A O 1
ATOM 2188 N N . LYS A 1 300 ? 32.004 20.693 -32.367 1.00 58.77 300 LYS A N 1
ATOM 2189 C CA . LYS A 1 300 ? 31.185 19.526 -31.977 1.00 60.63 300 LYS A CA 1
ATOM 2190 C C . LYS A 1 300 ? 30.759 19.745 -30.516 1.00 62.10 300 LYS A C 1
ATOM 2191 O O . LYS A 1 300 ? 31.575 20.241 -29.729 1.00 63.15 300 LYS A O 1
ATOM 2194 N N . GLU A 1 301 ? 29.519 19.440 -30.172 1.00 62.86 301 GLU A N 1
ATOM 2195 C CA . GLU A 1 301 ? 29.010 19.607 -28.787 1.00 62.31 301 GLU A CA 1
ATOM 2196 C C . GLU A 1 301 ? 29.884 18.794 -27.824 1.00 65.81 301 GLU A C 1
ATOM 2197 O O . GLU A 1 301 ? 30.217 17.654 -28.167 1.00 68.74 301 GLU A O 1
ATOM 2203 N N . VAL A 1 302 ? 30.255 19.383 -26.677 1.00 66.50 302 VAL A N 1
ATOM 2204 C CA . VAL A 1 302 ? 30.790 18.655 -25.487 1.00 68.88 302 VAL A CA 1
ATOM 2205 C C . VAL A 1 302 ? 29.821 17.515 -25.152 1.00 68.97 302 VAL A C 1
ATOM 2206 O O . VAL A 1 302 ? 28.612 17.755 -25.223 1.00 67.47 302 VAL A O 1
ATOM 2210 N N . ASN A 1 303 ? 30.340 16.334 -24.803 1.00 71.08 303 ASN A N 1
ATOM 2211 C CA . ASN A 1 303 ? 29.545 15.110 -24.527 1.00 73.81 303 ASN A CA 1
ATOM 2212 C C . ASN A 1 303 ? 29.912 14.544 -23.147 1.00 76.46 303 ASN A C 1
ATOM 2213 O O . ASN A 1 303 ? 29.648 13.351 -22.921 1.00 78.50 303 ASN A O 1
ATOM 2218 N N . SER A 1 304 ? 30.469 15.366 -22.247 1.00 76.86 304 SER A N 1
ATOM 2219 C CA . SER A 1 304 ? 30.897 14.937 -20.886 1.00 80.03 304 SER A CA 1
ATOM 2220 C C . SER A 1 304 ? 31.001 16.134 -19.934 1.00 79.72 304 SER A C 1
ATOM 2221 O O . SER A 1 304 ? 31.282 17.251 -20.403 1.00 76.14 304 SER A O 1
ATOM 2224 N N . ALA A 1 305 ? 30.828 15.872 -18.632 1.00 83.00 305 ALA A N 1
ATOM 2225 C CA . ALA A 1 305 ? 31.061 16.825 -17.515 1.00 84.85 305 ALA A CA 1
ATOM 2226 C C . ALA A 1 305 ? 32.508 17.349 -17.558 1.00 85.42 305 ALA A C 1
ATOM 2227 O O . ALA A 1 305 ? 32.694 18.546 -17.292 1.00 84.24 305 ALA A O 1
ATOM 2229 N N . GLU A 1 306 ? 33.484 16.492 -17.896 1.00 87.79 306 GLU A N 1
ATOM 2230 C CA . GLU A 1 306 ? 34.941 16.835 -17.887 1.00 91.15 306 GLU A CA 1
ATOM 2231 C C . GLU A 1 306 ? 35.286 17.717 -19.106 1.00 89.18 306 GLU A C 1
ATOM 2232 O O . GLU A 1 306 ? 36.335 18.367 -19.069 1.00 91.69 306 GLU A O 1
ATOM 2234 N N . GLU A 1 307 ? 34.430 17.754 -20.133 1.00 88.17 307 GLU A N 1
ATOM 2235 C CA . GLU A 1 307 ? 34.622 18.610 -21.341 1.00 85.81 307 GLU A CA 1
ATOM 2236 C C . GLU A 1 307 ? 34.074 20.028 -21.085 1.00 82.86 307 GLU A C 1
ATOM 2237 O O . GLU A 1 307 ? 34.456 20.941 -21.831 1.00 81.11 307 GLU A O 1
ATOM 2243 N N . LEU A 1 308 ? 33.219 20.203 -20.073 1.00 81.76 308 LEU A N 1
ATOM 2244 C CA . LEU A 1 308 ? 32.578 21.505 -19.729 1.00 80.83 308 LEU A CA 1
ATOM 2245 C C . LEU A 1 308 ? 33.486 22.327 -18.802 1.00 84.94 308 LEU A C 1
ATOM 2246 O O . LEU A 1 308 ? 33.420 23.564 -18.866 1.00 83.69 308 LEU A O 1
ATOM 2251 N N . GLU A 1 309 ? 34.268 21.666 -17.947 1.00 91.35 309 GLU A N 1
ATOM 2252 C CA . GLU A 1 309 ? 34.924 22.297 -16.767 1.00 97.37 309 GLU A CA 1
ATOM 2253 C C . GLU A 1 309 ? 35.653 23.587 -17.185 1.00 97.86 309 GLU A C 1
ATOM 2254 O O . GLU A 1 309 ? 35.398 24.633 -16.550 1.00 102.60 309 GLU A O 1
ATOM 2260 N N . GLY A 1 310 ? 36.484 23.532 -18.226 1.00 95.65 310 GLY A N 1
ATOM 2261 C CA . GLY A 1 310 ? 37.391 24.639 -18.598 1.00 97.09 310 GLY A CA 1
ATOM 2262 C C . GLY A 1 310 ? 36.739 25.666 -19.517 1.00 94.64 310 GLY A C 1
ATOM 2263 O O . GLY A 1 310 ? 37.343 26.741 -19.712 1.00 95.48 310 GLY A O 1
ATOM 2264 N N . LEU A 1 311 ? 35.545 25.355 -20.040 1.00 92.53 311 LEU A N 1
ATOM 2265 C CA . LEU A 1 311 ? 34.856 26.088 -21.145 1.00 85.97 311 LEU A CA 1
ATOM 2266 C C . LEU A 1 311 ? 34.791 27.599 -20.856 1.00 83.20 311 LEU A C 1
ATOM 2267 O O . LEU A 1 311 ? 34.921 28.370 -21.814 1.00 79.94 311 LEU A O 1
ATOM 2272 N N . ILE A 1 312 ? 34.591 27.999 -19.590 1.00 84.09 312 ILE A N 1
ATOM 2273 C CA . ILE A 1 312 ? 34.446 29.430 -19.166 1.00 83.05 312 ILE A CA 1
ATOM 2274 C C . ILE A 1 312 ? 35.602 30.254 -19.762 1.00 84.58 312 ILE A C 1
ATOM 2275 O O . ILE A 1 312 ? 35.338 31.398 -20.188 1.00 84.62 312 ILE A O 1
ATOM 2277 N N . ALA A 1 313 ? 36.817 29.670 -19.837 1.00 84.44 313 ALA A N 1
ATOM 2278 C CA . ALA A 1 313 ? 38.075 30.320 -20.294 1.00 83.62 313 ALA A CA 1
ATOM 2279 C C . ALA A 1 313 ? 38.115 30.465 -21.824 1.00 80.48 313 ALA A C 1
ATOM 2280 O O . ALA A 1 313 ? 38.990 31.218 -22.315 1.00 78.85 313 ALA A O 1
ATOM 2282 N N . ASP A 1 314 ? 37.257 29.732 -22.546 1.00 79.29 314 ASP A N 1
ATOM 2283 C CA . ASP A 1 314 ? 37.159 29.746 -24.036 1.00 75.19 314 ASP A CA 1
ATOM 2284 C C . ASP A 1 314 ? 35.774 30.255 -24.427 1.00 72.18 314 ASP A C 1
ATOM 2285 O O . ASP A 1 314 ? 34.892 29.475 -24.775 1.00 72.16 314 ASP A O 1
ATOM 2290 N N . PRO A 1 315 ? 35.529 31.581 -24.384 1.00 71.99 315 PRO A N 1
ATOM 2291 C CA . PRO A 1 315 ? 34.208 32.125 -24.713 1.00 69.33 315 PRO A CA 1
ATOM 2292 C C . PRO A 1 315 ? 33.789 31.797 -26.158 1.00 66.90 315 PRO A C 1
ATOM 2293 O O . PRO A 1 315 ? 32.586 31.580 -26.425 1.00 65.96 315 PRO A O 1
ATOM 2297 N N . ASP A 1 316 ? 34.764 31.765 -27.060 1.00 65.72 316 ASP A N 1
ATOM 2298 C CA . ASP A 1 316 ? 34.540 31.474 -28.490 1.00 64.85 316 ASP A CA 1
ATOM 2299 C C . ASP A 1 316 ? 33.981 30.053 -28.627 1.00 62.25 316 ASP A C 1
ATOM 2300 O O . ASP A 1 316 ? 33.008 29.876 -29.412 1.00 57.57 316 ASP A O 1
ATOM 2305 N N . GLU A 1 317 ? 34.534 29.085 -27.889 1.00 61.38 317 GLU A N 1
ATOM 2306 C CA . GLU A 1 317 ? 34.018 27.689 -27.885 1.00 61.22 317 GLU A CA 1
ATOM 2307 C C . GLU A 1 317 ? 32.574 27.672 -27.347 1.00 57.50 317 GLU A C 1
ATOM 2308 O O . GLU A 1 317 ? 31.748 26.914 -27.892 1.00 55.23 317 GLU A O 1
ATOM 2314 N N . MET A 1 318 ? 32.269 28.488 -26.345 1.00 56.40 318 MET A N 1
ATOM 2315 C CA . MET A 1 318 ? 30.923 28.515 -25.718 1.00 55.98 318 MET A CA 1
ATOM 2316 C C . MET A 1 318 ? 29.914 29.114 -26.702 1.00 53.11 318 MET A C 1
ATOM 2317 O O . MET A 1 318 ? 28.781 28.613 -26.750 1.00 51.11 318 MET A O 1
ATOM 2322 N N . ARG A 1 319 ? 30.322 30.087 -27.516 1.00 52.56 319 ARG A N 1
ATOM 2323 C CA . ARG A 1 319 ? 29.431 30.693 -28.532 1.00 51.50 319 ARG A CA 1
ATOM 2324 C C . ARG A 1 319 ? 29.114 29.658 -29.624 1.00 50.92 319 ARG A C 1
ATOM 2325 O O . ARG A 1 319 ? 27.927 29.588 -30.058 1.00 52.13 319 ARG A O 1
ATOM 2333 N N . MET A 1 320 ? 30.091 28.854 -30.030 1.00 50.40 320 MET A N 1
ATOM 2334 C CA . MET A 1 320 ? 29.885 27.790 -31.042 1.00 50.12 320 MET A CA 1
ATOM 2335 C C . MET A 1 320 ? 28.987 26.689 -30.452 1.00 50.60 320 MET A C 1
ATOM 2336 O O . MET A 1 320 ? 28.067 26.183 -31.197 1.00 49.14 320 MET A O 1
ATOM 2341 N N . GLN A 1 321 ? 29.150 26.373 -29.167 1.00 51.38 321 GLN A N 1
ATOM 2342 C CA . GLN A 1 321 ? 28.293 25.364 -28.481 1.00 51.71 321 GLN A CA 1
ATOM 2343 C C . GLN A 1 321 ? 26.846 25.854 -28.549 1.00 50.97 321 GLN A C 1
ATOM 2344 O O . GLN A 1 321 ? 25.966 25.067 -28.917 1.00 50.78 321 GLN A O 1
ATOM 2350 N N . ALA A 1 322 ? 26.626 27.132 -28.263 1.00 51.06 322 ALA A N 1
ATOM 2351 C CA . ALA A 1 322 ? 25.288 27.753 -28.256 1.00 49.73 322 ALA A CA 1
ATOM 2352 C C . ALA A 1 322 ? 24.626 27.517 -29.611 1.00 48.87 322 ALA A C 1
ATOM 2353 O O . ALA A 1 322 ? 23.482 27.079 -29.618 1.00 50.59 322 ALA A O 1
ATOM 2355 N N . LEU A 1 323 ? 25.341 27.766 -30.716 1.00 48.72 323 LEU A N 1
ATOM 2356 C CA . LEU A 1 323 ? 24.790 27.641 -32.099 1.00 46.06 323 LEU A CA 1
ATOM 2357 C C . LEU A 1 323 ? 24.487 26.167 -32.416 1.00 45.49 323 LEU A C 1
ATOM 2358 O O . LEU A 1 323 ? 23.410 25.904 -32.969 1.00 47.71 323 LEU A O 1
ATOM 2363 N N . LEU A 1 324 ? 25.353 25.238 -32.017 1.00 46.42 324 LEU A N 1
ATOM 2364 C CA . LEU A 1 324 ? 25.140 23.775 -32.232 1.00 46.67 324 LEU A CA 1
ATOM 2365 C C . LEU A 1 324 ? 23.868 23.334 -31.520 1.00 46.61 324 LEU A C 1
ATOM 2366 O O . LEU A 1 324 ? 23.049 22.597 -32.145 1.00 46.61 324 LEU A O 1
ATOM 2371 N N . ILE A 1 325 ? 23.734 23.732 -30.261 1.00 45.93 325 ILE A N 1
ATOM 2372 C CA . ILE A 1 325 ? 22.612 23.341 -29.371 1.00 46.64 325 ILE A CA 1
ATOM 2373 C C . ILE A 1 325 ? 21.315 23.823 -30.015 1.00 44.90 325 ILE A C 1
ATOM 2374 O O . ILE A 1 325 ? 20.429 22.996 -30.237 1.00 44.56 325 ILE A O 1
ATOM 2379 N N . ARG A 1 326 ? 21.247 25.099 -30.364 1.00 44.21 326 ARG A N 1
ATOM 2380 C CA . ARG A 1 326 ? 20.043 25.709 -30.953 1.00 44.34 326 ARG A CA 1
ATOM 2381 C C . ARG A 1 326 ? 19.723 24.997 -32.266 1.00 45.54 326 ARG A C 1
ATOM 2382 O O . ARG A 1 326 ? 18.556 24.661 -32.453 1.00 47.67 326 ARG A O 1
ATOM 2390 N N . GLU A 1 327 ? 20.720 24.733 -33.117 1.00 45.62 327 GLU A N 1
ATOM 2391 C CA . GLU A 1 327 ? 20.475 24.091 -34.426 1.00 46.62 327 GLU A CA 1
ATOM 2392 C C . GLU A 1 327 ? 19.943 22.676 -34.194 1.00 46.93 327 GLU A C 1
ATOM 2393 O O . GLU A 1 327 ? 19.009 22.275 -34.926 1.00 48.13 327 GLU A O 1
ATOM 2399 N N . ARG A 1 328 ? 20.509 21.944 -33.238 1.00 46.58 328 ARG A N 1
ATOM 2400 C CA . ARG A 1 328 ? 20.086 20.553 -32.940 1.00 48.17 328 ARG A CA 1
ATOM 2401 C C . ARG A 1 328 ? 18.639 20.593 -32.410 1.00 49.13 328 ARG A C 1
ATOM 2402 O O . ARG A 1 328 ? 17.827 19.805 -32.885 1.00 49.96 328 ARG A O 1
ATOM 2410 N N . ILE A 1 329 ? 18.323 21.486 -31.474 1.00 48.65 329 ILE A N 1
ATOM 2411 C CA . ILE A 1 329 ? 17.052 21.388 -30.697 1.00 49.25 329 ILE A CA 1
ATOM 2412 C C . ILE A 1 329 ? 15.900 22.067 -31.458 1.00 49.67 329 ILE A C 1
ATOM 2413 O O . ILE A 1 329 ? 14.829 21.492 -31.449 1.00 52.29 329 ILE A O 1
ATOM 2418 N N . LEU A 1 330 ? 16.116 23.244 -32.065 1.00 48.54 330 LEU A N 1
ATOM 2419 C CA . LEU A 1 330 ? 15.075 23.989 -32.823 1.00 46.89 330 LEU A CA 1
ATOM 2420 C C . LEU A 1 330 ? 15.042 23.530 -34.275 1.00 47.99 330 LEU A C 1
ATOM 2421 O O . LEU A 1 330 ? 13.991 23.635 -34.869 1.00 47.78 330 LEU A O 1
ATOM 2426 N N . GLY A 1 331 ? 16.190 23.147 -34.845 1.00 49.55 331 GLY A N 1
ATOM 2427 C CA . GLY A 1 331 ? 16.337 22.849 -36.285 1.00 49.26 331 GLY A CA 1
ATOM 2428 C C . GLY A 1 331 ? 16.473 24.116 -37.129 1.00 49.22 331 GLY A C 1
ATOM 2429 O O . GLY A 1 331 ? 16.327 25.237 -36.635 1.00 48.55 331 GLY A O 1
ATOM 2430 N N . PRO A 1 332 ? 16.723 23.981 -38.441 1.00 51.81 332 PRO A N 1
ATOM 2431 C CA . PRO A 1 332 ? 16.958 25.145 -39.297 1.00 53.12 332 PRO A CA 1
ATOM 2432 C C . PRO A 1 332 ? 15.678 25.878 -39.766 1.00 52.51 332 PRO A C 1
ATOM 2433 O O . PRO A 1 332 ? 15.821 26.955 -40.289 1.00 53.63 332 PRO A O 1
ATOM 2437 N N . SER A 1 333 ? 14.482 25.312 -39.537 1.00 53.39 333 SER A N 1
ATOM 2438 C CA . SER A 1 333 ? 13.157 25.891 -39.948 1.00 54.05 333 SER A CA 1
ATOM 2439 C C . SER A 1 333 ? 12.657 26.935 -38.941 1.00 54.07 333 SER A C 1
ATOM 2440 O O . SER A 1 333 ? 11.756 27.712 -39.281 1.00 57.88 333 SER A O 1
ATOM 2443 N N . HIS A 1 334 ? 13.163 26.908 -37.731 1.00 52.18 334 HIS A N 1
ATOM 2444 C CA . HIS A 1 334 ? 12.762 27.832 -36.658 1.00 50.26 334 HIS A CA 1
ATOM 2445 C C . HIS A 1 334 ? 13.493 29.155 -36.855 1.00 48.47 334 HIS A C 1
ATOM 2446 O O . HIS A 1 334 ? 14.714 29.175 -36.939 1.00 48.88 334 HIS A O 1
ATOM 2453 N N . PRO A 1 335 ? 12.789 30.302 -36.932 1.00 47.46 335 PRO A N 1
ATOM 2454 C CA . PRO A 1 335 ? 13.434 31.569 -37.292 1.00 47.90 335 PRO A CA 1
ATOM 2455 C C . PRO A 1 335 ? 14.564 32.026 -36.348 1.00 48.01 335 PRO A C 1
ATOM 2456 O O . PRO A 1 335 ? 15.398 32.782 -36.794 1.00 49.57 335 PRO A O 1
ATOM 2460 N N . ASP A 1 336 ? 14.556 31.604 -35.084 1.00 48.74 336 ASP A N 1
ATOM 2461 C CA . ASP A 1 336 ? 15.561 32.049 -34.070 1.00 49.99 336 ASP A CA 1
ATOM 2462 C C . ASP A 1 336 ? 16.951 31.434 -34.360 1.00 47.95 336 ASP A C 1
ATOM 2463 O O . ASP A 1 336 ? 17.966 32.053 -33.932 1.00 44.77 336 ASP A O 1
ATOM 2468 N N . THR A 1 337 ? 17.015 30.306 -35.074 1.00 44.14 337 THR A N 1
ATOM 2469 C CA . THR A 1 337 ? 18.288 29.637 -35.413 1.00 44.49 337 THR A CA 1
ATOM 2470 C C . THR A 1 337 ? 19.117 30.605 -36.257 1.00 42.78 337 THR A C 1
ATOM 2471 O O . THR A 1 337 ? 20.202 30.957 -35.826 1.00 43.91 337 THR A O 1
ATOM 2475 N N . SER A 1 338 ? 18.581 31.061 -37.381 1.00 42.86 338 SER A N 1
ATOM 2476 C CA . SER A 1 338 ? 19.257 32.017 -38.292 1.00 43.59 338 SER A CA 1
ATOM 2477 C C . SER A 1 338 ? 19.421 33.368 -37.588 1.00 43.79 338 SER A C 1
ATOM 2478 O O . SER A 1 338 ? 20.442 34.010 -37.818 1.00 45.41 338 SER A O 1
ATOM 2481 N N . TYR A 1 339 ? 18.434 33.806 -36.806 1.00 43.44 339 TYR A N 1
ATOM 2482 C CA . TYR A 1 339 ? 18.468 35.117 -36.103 1.00 43.98 339 TYR A CA 1
ATOM 2483 C C . TYR A 1 339 ? 19.740 35.206 -35.255 1.00 45.60 339 TYR A C 1
ATOM 2484 O O . TYR A 1 339 ? 20.416 36.259 -35.304 1.00 47.57 339 TYR A O 1
ATOM 2493 N N . TYR A 1 340 ? 20.040 34.152 -34.485 1.00 45.06 340 TYR A N 1
ATOM 2494 C CA . TYR A 1 340 ? 21.175 34.123 -33.532 1.00 45.34 340 TYR A CA 1
ATOM 2495 C C . TYR A 1 340 ? 22.493 33.836 -34.270 1.00 44.38 340 TYR A C 1
ATOM 2496 O O . TYR A 1 340 ? 23.505 34.371 -33.829 1.00 44.82 340 TYR A O 1
ATOM 2505 N N . ILE A 1 341 ? 22.477 33.073 -35.370 1.00 43.02 341 ILE A N 1
ATOM 2506 C CA . ILE A 1 341 ? 23.667 32.934 -36.260 1.00 44.12 341 ILE A CA 1
ATOM 2507 C C . ILE A 1 341 ? 24.070 34.341 -36.742 1.00 44.13 341 ILE A C 1
ATOM 2508 O O . ILE A 1 341 ? 25.244 34.719 -36.556 1.00 45.25 341 ILE A O 1
ATOM 2513 N N . ARG A 1 342 ? 23.131 35.092 -37.303 1.00 43.45 342 ARG A N 1
ATOM 2514 C CA . ARG A 1 342 ? 23.360 36.483 -37.784 1.00 45.22 342 ARG A CA 1
ATOM 2515 C C . ARG A 1 342 ? 23.857 37.361 -36.621 1.00 45.52 342 ARG A C 1
ATOM 2516 O O . ARG A 1 342 ? 24.923 38.020 -36.768 1.00 46.24 342 ARG A O 1
ATOM 2524 N N . TYR A 1 343 ? 23.161 37.350 -35.494 1.00 45.53 343 TYR A N 1
ATOM 2525 C CA . TYR A 1 343 ? 23.526 38.171 -34.317 1.00 47.72 343 TYR A CA 1
ATOM 2526 C C . TYR A 1 343 ? 24.994 37.887 -33.950 1.00 45.28 343 TYR A C 1
ATOM 2527 O O . TYR A 1 343 ? 25.754 38.854 -33.765 1.00 45.27 343 TYR A O 1
ATOM 2536 N N . ARG A 1 344 ? 25.378 36.610 -33.882 1.00 42.76 344 ARG A N 1
ATOM 2537 C CA . ARG A 1 344 ? 26.741 36.182 -33.488 1.00 44.03 344 ARG A CA 1
ATOM 2538 C C . ARG A 1 344 ? 27.761 36.724 -34.503 1.00 45.02 344 ARG A C 1
ATOM 2539 O O . ARG A 1 344 ? 28.814 37.246 -34.082 1.00 45.02 344 ARG A O 1
ATOM 2547 N N . GLY A 1 345 ? 27.440 36.624 -35.792 1.00 43.37 345 GLY A N 1
ATOM 2548 C CA . GLY A 1 345 ? 28.229 37.245 -36.855 1.00 44.39 345 GLY A CA 1
ATOM 2549 C C . GLY A 1 345 ? 28.438 38.718 -36.593 1.00 44.71 345 GLY A C 1
ATOM 2550 O O . GLY A 1 345 ? 29.584 39.178 -36.697 1.00 47.24 345 GLY A O 1
ATOM 2551 N N . ALA A 1 346 ? 27.365 39.454 -36.330 1.00 44.38 346 ALA A N 1
ATOM 2552 C CA . ALA A 1 346 ? 27.427 40.919 -36.110 1.00 45.73 346 ALA A CA 1
ATOM 2553 C C . ALA A 1 346 ? 28.353 41.218 -34.927 1.00 46.67 346 ALA A C 1
ATOM 2554 O O . ALA A 1 346 ? 29.074 42.220 -35.001 1.00 47.40 346 ALA A O 1
ATOM 2556 N N . VAL A 1 347 ? 28.356 40.374 -33.886 1.00 46.57 347 VAL A N 1
ATOM 2557 C CA . VAL A 1 347 ? 29.201 40.609 -32.670 1.00 48.35 347 VAL A CA 1
ATOM 2558 C C . VAL A 1 347 ? 30.682 40.486 -33.071 1.00 49.50 347 VAL A C 1
ATOM 2559 O O . VAL A 1 347 ? 31.452 41.391 -32.725 1.00 53.21 347 VAL A O 1
ATOM 2563 N N . TYR A 1 348 ? 31.059 39.452 -33.833 1.00 50.09 348 TYR A N 1
ATOM 2564 C CA . TYR A 1 348 ? 32.446 39.277 -34.388 1.00 50.57 348 TYR A CA 1
ATOM 2565 C C . TYR A 1 348 ? 32.852 40.495 -35.251 1.00 51.46 348 TYR A C 1
ATOM 2566 O O . TYR A 1 348 ? 34.040 40.918 -35.201 1.00 55.11 348 TYR A O 1
ATOM 2575 N N . ALA A 1 349 ? 31.927 41.042 -36.039 1.00 51.16 349 ALA A N 1
ATOM 2576 C CA . ALA A 1 349 ? 32.169 42.228 -36.901 1.00 53.41 349 ALA A CA 1
ATOM 2577 C C . ALA A 1 349 ? 32.469 43.433 -36.024 1.00 54.47 349 ALA A C 1
ATOM 2578 O O . ALA A 1 349 ? 33.347 44.176 -36.363 1.00 56.36 349 ALA A O 1
ATOM 2580 N N . ASP A 1 350 ? 31.782 43.555 -34.897 1.00 56.88 350 ASP A N 1
ATOM 2581 C CA . ASP A 1 350 ? 32.010 44.620 -33.891 1.00 59.15 350 ASP A CA 1
ATOM 2582 C C . ASP A 1 350 ? 33.449 44.518 -33.324 1.00 60.03 350 ASP A C 1
ATOM 2583 O O . ASP A 1 350 ? 34.025 45.578 -33.055 1.00 59.59 350 ASP A O 1
ATOM 2588 N N . SER A 1 351 ? 34.004 43.298 -33.174 1.00 60.73 351 SER A N 1
ATOM 2589 C CA . SER A 1 351 ? 35.412 43.026 -32.719 1.00 63.32 351 SER A CA 1
ATOM 2590 C C . SER A 1 351 ? 36.415 43.312 -33.833 1.00 64.50 351 SER A C 1
ATOM 2591 O O . SER A 1 351 ? 37.608 43.326 -33.536 1.00 67.16 351 SER A O 1
ATOM 2594 N N . GLY A 1 352 ? 35.953 43.421 -35.078 1.00 63.50 352 GLY A N 1
ATOM 2595 C CA . GLY A 1 352 ? 36.812 43.639 -36.251 1.00 63.19 352 GLY A CA 1
ATOM 2596 C C . GLY A 1 352 ? 36.983 42.376 -37.077 1.00 63.08 352 GLY A C 1
ATOM 2597 O O . GLY A 1 352 ? 37.720 42.427 -38.056 1.00 65.57 352 GLY A O 1
ATOM 2598 N N . ASN A 1 353 ? 36.314 41.275 -36.718 1.00 61.74 353 ASN A N 1
ATOM 2599 C CA . ASN A 1 353 ? 36.459 39.986 -37.445 1.00 59.88 353 ASN A CA 1
ATOM 2600 C C . ASN A 1 353 ? 35.358 39.878 -38.516 1.00 57.32 353 ASN A C 1
ATOM 2601 O O . ASN A 1 353 ? 34.353 39.173 -38.287 1.00 54.31 353 ASN A O 1
ATOM 2606 N N . PHE A 1 354 ? 35.570 40.526 -39.657 1.00 56.82 354 PHE A N 1
ATOM 2607 C CA . PHE A 1 354 ? 34.594 40.627 -40.764 1.00 56.06 354 PHE A CA 1
ATOM 2608 C C . PHE A 1 354 ? 34.472 39.271 -41.457 1.00 54.63 354 PHE A C 1
ATOM 2609 O O . PHE A 1 354 ? 33.363 38.897 -41.811 1.00 53.23 354 PHE A O 1
ATOM 2617 N N . LYS A 1 355 ? 35.572 38.542 -41.594 1.00 54.93 355 LYS A N 1
ATOM 2618 C CA . LYS A 1 355 ? 35.591 37.221 -42.268 1.00 54.17 355 LYS A CA 1
ATOM 2619 C C . LYS A 1 355 ? 34.665 36.270 -41.531 1.00 53.25 355 LYS A C 1
ATOM 2620 O O . LYS A 1 355 ? 33.914 35.531 -42.187 1.00 52.30 355 LYS A O 1
ATOM 2626 N N . ARG A 1 356 ? 34.728 36.254 -40.215 1.00 54.48 356 ARG A N 1
ATOM 2627 C CA . ARG A 1 356 ? 33.945 35.279 -39.447 1.00 53.69 356 ARG A CA 1
ATOM 2628 C C . ARG A 1 356 ? 32.487 35.683 -39.538 1.00 51.37 356 ARG A C 1
ATOM 2629 O O . ARG A 1 356 ? 31.645 34.785 -39.654 1.00 51.29 356 ARG A O 1
ATOM 2637 N N . CYS A 1 357 ? 32.211 36.988 -39.511 1.00 50.61 357 CYS A N 1
ATOM 2638 C CA . CYS A 1 357 ? 30.858 37.542 -39.697 1.00 50.49 357 CYS A CA 1
ATOM 2639 C C . CYS A 1 357 ? 30.305 37.024 -41.018 1.00 50.68 357 CYS A C 1
ATOM 2640 O O . CYS A 1 357 ? 29.254 36.356 -40.991 1.00 51.72 357 CYS A O 1
ATOM 2643 N N . ILE A 1 358 ? 31.023 37.263 -42.118 1.00 50.93 358 ILE A N 1
ATOM 2644 C CA . ILE A 1 358 ? 30.590 36.870 -43.484 1.00 51.95 358 ILE A CA 1
ATOM 2645 C C . ILE A 1 358 ? 30.278 35.364 -43.513 1.00 52.94 358 ILE A C 1
ATOM 2646 O O . ILE A 1 358 ? 29.229 35.018 -44.059 1.00 53.05 358 ILE A O 1
ATOM 2651 N N . ASN A 1 359 ? 31.141 34.505 -42.944 1.00 52.62 359 ASN A N 1
ATOM 2652 C CA . ASN A 1 359 ? 30.962 33.025 -43.015 1.00 52.36 359 ASN A CA 1
ATOM 2653 C C . ASN A 1 359 ? 29.708 32.605 -42.217 1.00 51.97 359 ASN A C 1
ATOM 2654 O O . ASN A 1 359 ? 28.954 31.762 -42.731 1.00 51.96 359 ASN A O 1
ATOM 2659 N N . LEU A 1 360 ? 29.444 33.215 -41.064 1.00 49.08 360 LEU A N 1
ATOM 2660 C CA . LEU A 1 360 ? 28.194 32.956 -40.288 1.00 48.69 360 LEU A CA 1
ATOM 2661 C C . LEU A 1 360 ? 26.951 33.463 -41.062 1.00 47.09 360 LEU A C 1
ATOM 2662 O O . LEU A 1 360 ? 25.949 32.719 -41.121 1.00 46.45 360 LEU A O 1
ATOM 2667 N N . TRP A 1 361 ? 27.007 34.654 -41.653 1.00 47.65 361 TRP A N 1
ATOM 2668 C CA . TRP A 1 361 ? 25.881 35.239 -42.447 1.00 48.13 361 TRP A CA 1
ATOM 2669 C C . TRP A 1 361 ? 25.640 34.414 -43.724 1.00 48.14 361 TRP A C 1
ATOM 2670 O O . TRP A 1 361 ? 24.466 34.172 -44.082 1.00 49.38 361 TRP A O 1
ATOM 2681 N N . LYS A 1 362 ? 26.690 33.947 -44.366 1.00 48.34 362 LYS A N 1
ATOM 2682 C CA . LYS A 1 362 ? 26.562 33.100 -45.568 1.00 49.10 362 LYS A CA 1
ATOM 2683 C C . LYS A 1 362 ? 25.709 31.875 -45.206 1.00 48.82 362 LYS A C 1
ATOM 2684 O O . LYS A 1 362 ? 24.704 31.628 -45.880 1.00 51.10 362 LYS A O 1
ATOM 2690 N N . TYR A 1 363 ? 26.052 31.170 -44.141 1.00 46.98 363 TYR A N 1
ATOM 2691 C CA . TYR A 1 363 ? 25.341 29.943 -43.697 1.00 45.78 363 TYR A CA 1
ATOM 2692 C C . TYR A 1 363 ? 23.909 30.297 -43.194 1.00 45.87 363 TYR A C 1
ATOM 2693 O O . TYR A 1 363 ? 22.983 29.531 -43.428 1.00 47.10 363 TYR A O 1
ATOM 2702 N N . ALA A 1 364 ? 23.720 31.442 -42.543 1.00 45.18 364 ALA A N 1
ATOM 2703 C CA . ALA A 1 364 ? 22.388 31.923 -42.098 1.00 45.09 364 ALA A CA 1
ATOM 2704 C C . ALA A 1 364 ? 21.478 32.183 -43.308 1.00 45.79 364 ALA A C 1
ATOM 2705 O O . ALA A 1 364 ? 20.318 31.714 -43.299 1.00 46.37 364 ALA A O 1
ATOM 2707 N N . LEU A 1 365 ? 21.966 32.903 -44.306 1.00 47.18 365 LEU A N 1
ATOM 2708 C CA . LEU A 1 365 ? 21.172 33.258 -45.518 1.00 47.83 365 LEU A CA 1
ATOM 2709 C C . LEU A 1 365 ? 20.828 31.998 -46.322 1.00 48.11 365 LEU A C 1
ATOM 2710 O O . LEU A 1 365 ? 19.700 31.916 -46.789 1.00 50.97 365 LEU A O 1
ATOM 2715 N N . ASP A 1 366 ? 21.724 31.026 -46.415 1.00 48.27 366 ASP A N 1
ATOM 2716 C CA . ASP A 1 366 ? 21.422 29.710 -47.050 1.00 48.99 366 ASP A CA 1
ATOM 2717 C C . ASP A 1 366 ? 20.276 29.036 -46.285 1.00 49.22 366 ASP A C 1
ATOM 2718 O O . ASP A 1 366 ? 19.352 28.464 -46.932 1.00 49.90 366 ASP A O 1
ATOM 2723 N N . MET A 1 367 ? 20.302 29.125 -44.967 1.00 50.48 367 MET A N 1
ATOM 2724 C CA . MET A 1 367 ? 19.327 28.447 -44.102 1.00 50.91 367 MET A CA 1
ATOM 2725 C C . MET A 1 367 ? 17.953 29.090 -44.332 1.00 51.90 367 MET A C 1
ATOM 2726 O O . MET A 1 367 ? 17.004 28.343 -44.628 1.00 53.13 367 MET A O 1
ATOM 2731 N N . GLN A 1 368 ? 17.880 30.425 -44.305 1.00 54.45 368 GLN A N 1
ATOM 2732 C CA . GLN A 1 368 ? 16.634 31.206 -44.556 1.00 55.95 368 GLN A CA 1
ATOM 2733 C C . GLN A 1 368 ? 16.076 30.893 -45.951 1.00 56.55 368 GLN A C 1
ATOM 2734 O O . GLN A 1 368 ? 14.919 30.510 -46.021 1.00 58.34 368 GLN A O 1
ATOM 2740 N N . GLN A 1 369 ? 16.877 31.031 -47.010 1.00 56.20 369 GLN A N 1
ATOM 2741 C CA . GLN A 1 369 ? 16.436 30.754 -48.396 1.00 60.89 369 GLN A CA 1
ATOM 2742 C C . GLN A 1 369 ? 15.741 29.386 -48.430 1.00 65.02 369 GLN A C 1
ATOM 2743 O O . GLN A 1 369 ? 14.640 29.315 -48.972 1.00 65.53 369 GLN A O 1
ATOM 2749 N N . SER A 1 370 ? 16.361 28.359 -47.830 1.00 69.84 370 SER A N 1
ATOM 2750 C CA . SER A 1 370 ? 15.889 26.942 -47.809 1.00 71.40 370 SER A CA 1
ATOM 2751 C C . SER A 1 370 ? 14.612 26.772 -46.960 1.00 74.56 370 SER A C 1
ATOM 2752 O O . SER A 1 370 ? 14.094 25.668 -46.963 1.00 77.21 370 SER A O 1
ATOM 2755 N N . ASN A 1 371 ? 14.169 27.801 -46.213 1.00 77.10 371 ASN A N 1
ATOM 2756 C CA . ASN A 1 371 ? 12.884 27.796 -45.441 1.00 82.10 371 ASN A CA 1
ATOM 2757 C C . ASN A 1 371 ? 11.818 28.603 -46.195 1.00 89.18 371 ASN A C 1
ATOM 2758 O O . ASN A 1 371 ? 10.961 29.244 -45.566 1.00 94.57 371 ASN A O 1
ATOM 2764 N N . ASP B 1 2 ? 16.015 15.254 -87.107 1.00 80.96 2 ASP B N 1
ATOM 2765 C CA . ASP B 1 2 ? 16.492 15.723 -88.440 1.00 80.76 2 ASP B CA 1
ATOM 2766 C C . ASP B 1 2 ? 15.397 16.562 -89.114 1.00 80.13 2 ASP B C 1
ATOM 2767 O O . ASP B 1 2 ? 15.592 17.804 -89.228 1.00 79.09 2 ASP B O 1
ATOM 2769 N N . LEU B 1 3 ? 14.286 15.927 -89.529 1.00 80.47 3 LEU B N 1
ATOM 2770 C CA . LEU B 1 3 ? 13.227 16.567 -90.379 1.00 80.40 3 LEU B CA 1
ATOM 2771 C C . LEU B 1 3 ? 12.238 17.364 -89.503 1.00 78.91 3 LEU B C 1
ATOM 2772 O O . LEU B 1 3 ? 11.816 18.465 -89.955 1.00 78.05 3 LEU B O 1
ATOM 2777 N N . LYS B 1 4 ? 11.842 16.826 -88.336 1.00 77.40 4 LYS B N 1
ATOM 2778 C CA . LYS B 1 4 ? 11.034 17.558 -87.315 1.00 77.09 4 LYS B CA 1
ATOM 2779 C C . LYS B 1 4 ? 11.647 18.961 -87.130 1.00 74.44 4 LYS B C 1
ATOM 2780 O O . LYS B 1 4 ? 10.880 19.965 -87.151 1.00 72.12 4 LYS B O 1
ATOM 2783 N N . THR B 1 5 ? 12.985 19.006 -87.033 1.00 74.23 5 THR B N 1
ATOM 2784 C CA . THR B 1 5 ? 13.799 20.200 -86.701 1.00 72.41 5 THR B CA 1
ATOM 2785 C C . THR B 1 5 ? 13.852 21.124 -87.911 1.00 69.72 5 THR B C 1
ATOM 2786 O O . THR B 1 5 ? 13.664 22.350 -87.724 1.00 67.86 5 THR B O 1
ATOM 2790 N N . ALA B 1 6 ? 14.127 20.566 -89.090 1.00 69.60 6 ALA B N 1
ATOM 2791 C CA . ALA B 1 6 ? 14.214 21.309 -90.375 1.00 68.54 6 ALA B CA 1
ATOM 2792 C C . ALA B 1 6 ? 12.908 22.072 -90.608 1.00 66.94 6 ALA B C 1
ATOM 2793 O O . ALA B 1 6 ? 12.961 23.250 -91.056 1.00 66.85 6 ALA B O 1
ATOM 2795 N N . VAL B 1 7 ? 11.785 21.410 -90.339 1.00 67.16 7 VAL B N 1
ATOM 2796 C CA . VAL B 1 7 ? 10.414 21.964 -90.485 1.00 67.28 7 VAL B CA 1
ATOM 2797 C C . VAL B 1 7 ? 10.245 23.111 -89.496 1.00 65.95 7 VAL B C 1
ATOM 2798 O O . VAL B 1 7 ? 9.966 24.244 -89.948 1.00 64.71 7 VAL B O 1
ATOM 2802 N N . PHE B 1 8 ? 10.415 22.829 -88.203 1.00 67.39 8 PHE B N 1
ATOM 2803 C CA . PHE B 1 8 ? 10.359 23.833 -87.108 1.00 66.12 8 PHE B CA 1
ATOM 2804 C C . PHE B 1 8 ? 11.237 25.043 -87.483 1.00 64.61 8 PHE B C 1
ATOM 2805 O O . PHE B 1 8 ? 10.748 26.184 -87.402 1.00 65.70 8 PHE B O 1
ATOM 2813 N N . ASN B 1 9 ? 12.480 24.789 -87.921 1.00 64.39 9 ASN B N 1
ATOM 2814 C CA . ASN B 1 9 ? 13.500 25.837 -88.221 1.00 62.77 9 ASN B CA 1
ATOM 2815 C C . ASN B 1 9 ? 12.983 26.745 -89.325 1.00 62.21 9 ASN B C 1
ATOM 2816 O O . ASN B 1 9 ? 13.064 27.976 -89.151 1.00 61.09 9 ASN B O 1
ATOM 2821 N N . ALA B 1 10 ? 12.419 26.159 -90.381 1.00 62.35 10 ALA B N 1
ATOM 2822 C CA . ALA B 1 10 ? 11.948 26.875 -91.576 1.00 62.55 10 ALA B CA 1
ATOM 2823 C C . ALA B 1 10 ? 10.699 27.681 -91.218 1.00 61.91 10 ALA B C 1
ATOM 2824 O O . ALA B 1 10 ? 10.511 28.777 -91.796 1.00 62.01 10 ALA B O 1
ATOM 2826 N N . ALA B 1 11 ? 9.877 27.172 -90.305 1.00 62.32 11 ALA B N 1
ATOM 2827 C CA . ALA B 1 11 ? 8.626 27.831 -89.864 1.00 63.21 11 ALA B CA 1
ATOM 2828 C C . ALA B 1 11 ? 8.965 29.076 -89.035 1.00 62.92 11 ALA B C 1
ATOM 2829 O O . ALA B 1 11 ? 8.346 30.142 -89.279 1.00 62.02 11 ALA B O 1
ATOM 2831 N N . ARG B 1 12 ? 9.914 28.943 -88.109 1.00 62.83 12 ARG B N 1
ATOM 2832 C CA . ARG B 1 12 ? 10.400 30.036 -87.220 1.00 63.55 12 ARG B CA 1
ATOM 2833 C C . ARG B 1 12 ? 11.019 31.167 -88.060 1.00 64.54 12 ARG B C 1
ATOM 2834 O O . ARG B 1 12 ? 10.794 32.355 -87.712 1.00 62.91 12 ARG B O 1
ATOM 2842 N N . ASP B 1 13 ? 11.773 30.826 -89.116 1.00 65.62 13 ASP B N 1
ATOM 2843 C CA . ASP B 1 13 ? 12.500 31.820 -89.954 1.00 65.85 13 ASP B CA 1
ATOM 2844 C C . ASP B 1 13 ? 11.614 32.249 -91.106 1.00 65.29 13 ASP B C 1
ATOM 2845 O O . ASP B 1 13 ? 12.032 33.136 -91.863 1.00 67.26 13 ASP B O 1
ATOM 2850 N N . GLY B 1 14 ? 10.452 31.619 -91.249 1.00 64.41 14 GLY B N 1
ATOM 2851 C CA . GLY B 1 14 ? 9.435 32.000 -92.244 1.00 64.46 14 GLY B CA 1
ATOM 2852 C C . GLY B 1 14 ? 9.896 31.716 -93.662 1.00 63.30 14 GLY B C 1
ATOM 2853 O O . GLY B 1 14 ? 9.517 32.464 -94.522 1.00 63.31 14 GLY B O 1
ATOM 2854 N N . LYS B 1 15 ? 10.702 30.666 -93.858 1.00 63.39 15 LYS B N 1
ATOM 2855 C CA . LYS B 1 15 ? 11.214 30.192 -95.180 1.00 64.39 15 LYS B CA 1
ATOM 2856 C C . LYS B 1 15 ? 10.201 29.208 -95.789 1.00 63.73 15 LYS B C 1
ATOM 2857 O O . LYS B 1 15 ? 10.409 27.987 -95.658 1.00 65.14 15 LYS B O 1
ATOM 2863 N N . LEU B 1 16 ? 9.149 29.719 -96.411 1.00 61.82 16 LEU B N 1
ATOM 2864 C CA . LEU B 1 16 ? 7.973 28.922 -96.832 1.00 62.55 16 LEU B CA 1
ATOM 2865 C C . LEU B 1 16 ? 8.355 28.017 -98.009 1.00 63.83 16 LEU B C 1
ATOM 2866 O O . LEU B 1 16 ? 7.910 26.864 -98.020 1.00 65.65 16 LEU B O 1
ATOM 2871 N N . ARG B 1 17 ? 9.123 28.508 -98.975 1.00 63.90 17 ARG B N 1
ATOM 2872 C CA . ARG B 1 17 ? 9.483 27.680 -100.155 1.00 65.76 17 ARG B CA 1
ATOM 2873 C C . ARG B 1 17 ? 10.294 26.464 -99.675 1.00 67.39 17 ARG B C 1
ATOM 2874 O O . ARG B 1 17 ? 9.959 25.338 -100.101 1.00 70.63 17 ARG B O 1
ATOM 2882 N N . LEU B 1 18 ? 11.292 26.666 -98.815 1.00 66.17 18 LEU B N 1
ATOM 2883 C CA . LEU B 1 18 ? 12.090 25.549 -98.228 1.00 66.90 18 LEU B CA 1
ATOM 2884 C C . LEU B 1 18 ? 11.144 24.529 -97.564 1.00 66.48 18 LEU B C 1
ATOM 2885 O O . LEU B 1 18 ? 11.266 23.328 -97.871 1.00 67.15 18 LEU B O 1
ATOM 2890 N N . LEU B 1 19 ? 10.243 24.994 -96.692 1.00 64.06 19 LEU B N 1
ATOM 2891 C CA . LEU B 1 19 ? 9.233 24.144 -96.010 1.00 64.43 19 LEU B CA 1
ATOM 2892 C C . LEU B 1 19 ? 8.521 23.242 -97.040 1.00 65.82 19 LEU B C 1
ATOM 2893 O O . LEU B 1 19 ? 8.469 22.028 -96.802 1.00 66.53 19 LEU B O 1
ATOM 2898 N N . THR B 1 20 ? 7.991 23.809 -98.130 1.00 65.58 20 THR B N 1
ATOM 2899 C CA . THR B 1 20 ? 7.185 23.064 -99.144 1.00 68.05 20 THR B CA 1
ATOM 2900 C C . THR B 1 20 ? 8.037 21.983 -99.811 1.00 70.29 20 THR B C 1
ATOM 2901 O O . THR B 1 20 ? 7.469 20.966 -100.185 1.00 72.87 20 THR B O 1
ATOM 2905 N N . LYS B 1 21 ? 9.340 22.221 -99.975 1.00 71.46 21 LYS B N 1
ATOM 2906 C CA . LYS B 1 21 ? 10.302 21.212 -100.494 1.00 74.51 21 LYS B CA 1
ATOM 2907 C C . LYS B 1 21 ? 10.489 20.100 -99.446 1.00 75.24 21 LYS B C 1
ATOM 2908 O O . LYS B 1 21 ? 10.719 18.972 -99.842 1.00 78.20 21 LYS B O 1
ATOM 2914 N N . LEU B 1 22 ? 10.395 20.418 -98.160 1.00 75.58 22 LEU B N 1
ATOM 2915 C CA . LEU B 1 22 ? 10.631 19.441 -97.056 1.00 76.15 22 LEU B CA 1
ATOM 2916 C C . LEU B 1 22 ? 9.456 18.453 -96.948 1.00 77.61 22 LEU B C 1
ATOM 2917 O O . LEU B 1 22 ? 9.698 17.314 -96.465 1.00 76.88 22 LEU B O 1
ATOM 2922 N N . LEU B 1 23 ? 8.247 18.859 -97.384 1.00 79.28 23 LEU B N 1
ATOM 2923 C CA . LEU B 1 23 ? 6.975 18.099 -97.183 1.00 81.74 23 LEU B CA 1
ATOM 2924 C C . LEU B 1 23 ? 6.457 17.516 -98.511 1.00 86.27 23 LEU B C 1
ATOM 2925 O O . LEU B 1 23 ? 5.366 16.893 -98.488 1.00 89.81 23 LEU B O 1
ATOM 2930 N N . ALA B 1 24 ? 7.219 17.670 -99.609 1.00 88.46 24 ALA B N 1
ATOM 2931 C CA . ALA B 1 24 ? 6.786 17.412 -101.014 1.00 90.83 24 ALA B CA 1
ATOM 2932 C C . ALA B 1 24 ? 6.375 15.944 -101.200 1.00 95.39 24 ALA B C 1
ATOM 2933 O O . ALA B 1 24 ? 5.362 15.687 -101.913 1.00 97.44 24 ALA B O 1
ATOM 2935 N N . SER B 1 25 ? 7.156 15.016 -100.639 1.00 97.76 25 SER B N 1
ATOM 2936 C CA . SER B 1 25 ? 6.903 13.552 -100.676 1.00 101.28 25 SER B CA 1
ATOM 2937 C C . SER B 1 25 ? 6.428 13.102 -99.296 1.00 102.15 25 SER B C 1
ATOM 2938 O O . SER B 1 25 ? 7.190 12.383 -98.614 1.00 104.23 25 SER B O 1
ATOM 2940 N N . LYS B 1 26 ? 5.231 13.552 -98.893 1.00 100.77 26 LYS B N 1
ATOM 2941 C CA . LYS B 1 26 ? 4.624 13.285 -97.557 1.00 98.62 26 LYS B CA 1
ATOM 2942 C C . LYS B 1 26 ? 3.099 13.527 -97.632 1.00 98.53 26 LYS B C 1
ATOM 2943 O O . LYS B 1 26 ? 2.673 14.450 -98.371 1.00 94.43 26 LYS B O 1
ATOM 2948 N N . SER B 1 27 ? 2.317 12.722 -96.891 1.00 99.99 27 SER B N 1
ATOM 2949 C CA . SER B 1 27 ? 0.823 12.700 -96.885 1.00 100.99 27 SER B CA 1
ATOM 2950 C C . SER B 1 27 ? 0.263 13.733 -95.889 1.00 98.57 27 SER B C 1
ATOM 2951 O O . SER B 1 27 ? 1.037 14.212 -95.037 1.00 93.86 27 SER B O 1
ATOM 2954 N N . LYS B 1 28 ? -1.049 14.017 -95.970 1.00 99.14 28 LYS B N 1
ATOM 2955 C CA . LYS B 1 28 ? -1.785 14.931 -95.045 1.00 98.88 28 LYS B CA 1
ATOM 2956 C C . LYS B 1 28 ? -1.541 14.493 -93.589 1.00 99.94 28 LYS B C 1
ATOM 2957 O O . LYS B 1 28 ? -1.316 15.384 -92.726 1.00 97.94 28 LYS B O 1
ATOM 2959 N N . GLU B 1 29 ? -1.565 13.176 -93.335 1.00 101.69 29 GLU B N 1
ATOM 2960 C CA . GLU B 1 29 ? -1.355 12.567 -91.994 1.00 101.82 29 GLU B CA 1
ATOM 2961 C C . GLU B 1 29 ? 0.035 12.957 -91.472 1.00 100.38 29 GLU B C 1
ATOM 2962 O O . GLU B 1 29 ? 0.102 13.536 -90.364 1.00 102.18 29 GLU B O 1
ATOM 2964 N N . GLU B 1 30 ? 1.096 12.655 -92.238 1.00 99.87 30 GLU B N 1
ATOM 2965 C CA . GLU B 1 30 ? 2.524 12.818 -91.819 1.00 97.98 30 GLU B CA 1
ATOM 2966 C C . GLU B 1 30 ? 2.843 14.308 -91.609 1.00 93.96 30 GLU B C 1
ATOM 2967 O O . GLU B 1 30 ? 3.582 14.620 -90.651 1.00 94.24 30 GLU B O 1
ATOM 2973 N N . VAL B 1 31 ? 2.312 15.182 -92.471 1.00 89.68 31 VAL B N 1
ATOM 2974 C CA . VAL B 1 31 ? 2.455 16.661 -92.371 1.00 86.13 31 VAL B CA 1
ATOM 2975 C C . VAL B 1 31 ? 1.730 17.136 -91.107 1.00 85.95 31 VAL B C 1
ATOM 2976 O O . VAL B 1 31 ? 2.280 18.007 -90.419 1.00 84.37 31 VAL B O 1
ATOM 2980 N N . SER B 1 32 ? 0.545 16.582 -90.812 1.00 87.34 32 SER B N 1
ATOM 2981 C CA . SER B 1 32 ? -0.203 16.825 -89.545 1.00 87.16 32 SER B CA 1
ATOM 2982 C C . SER B 1 32 ? 0.727 16.577 -88.352 1.00 87.36 32 SER B C 1
ATOM 2983 O O . SER B 1 32 ? 0.747 17.428 -87.422 1.00 84.60 32 SER B O 1
ATOM 2985 N N . SER B 1 33 ? 1.483 15.466 -88.399 1.00 89.13 33 SER B N 1
ATOM 2986 C CA . SER B 1 33 ? 2.411 14.997 -87.332 1.00 89.63 33 SER B CA 1
ATOM 2987 C C . SER B 1 33 ? 3.579 15.979 -87.171 1.00 87.51 33 SER B C 1
ATOM 2988 O O . SER B 1 33 ? 3.854 16.382 -86.021 1.00 88.98 33 SER B O 1
ATOM 2990 N N . LEU B 1 34 ? 4.229 16.348 -88.279 1.00 86.64 34 LEU B N 1
ATOM 2991 C CA . LEU B 1 34 ? 5.510 17.115 -88.304 1.00 84.97 34 LEU B CA 1
ATOM 2992 C C . LEU B 1 34 ? 5.303 18.540 -87.773 1.00 83.91 34 LEU B C 1
ATOM 2993 O O . LEU B 1 34 ? 6.212 19.036 -87.046 1.00 87.19 34 LEU B O 1
ATOM 2998 N N . ILE B 1 35 ? 4.176 19.176 -88.108 1.00 82.97 35 ILE B N 1
ATOM 2999 C CA . ILE B 1 35 ? 3.852 20.578 -87.696 1.00 82.79 35 ILE B CA 1
ATOM 3000 C C . ILE B 1 35 ? 3.208 20.586 -86.284 1.00 82.81 35 ILE B C 1
ATOM 3001 O O . ILE B 1 35 ? 3.047 21.704 -85.723 1.00 82.24 35 ILE B O 1
ATOM 3006 N N . SER B 1 36 ? 2.889 19.402 -85.719 1.00 84.29 36 SER B N 1
ATOM 3007 C CA . SER B 1 36 ? 2.263 19.210 -84.373 1.00 82.93 36 SER B CA 1
ATOM 3008 C C . SER B 1 36 ? 3.334 18.986 -83.293 1.00 82.37 36 SER B C 1
ATOM 3009 O O . SER B 1 36 ? 2.969 19.004 -82.092 1.00 81.34 36 SER B O 1
ATOM 3011 N N . GLU B 1 37 ? 4.598 18.768 -83.693 1.00 82.38 37 GLU B N 1
ATOM 3012 C CA . GLU B 1 37 ? 5.718 18.396 -82.774 1.00 81.41 37 GLU B CA 1
ATOM 3013 C C . GLU B 1 37 ? 6.402 19.656 -82.227 1.00 78.29 37 GLU B C 1
ATOM 3014 O O . GLU B 1 37 ? 6.633 20.615 -83.003 1.00 75.73 37 GLU B O 1
ATOM 3020 N N . LYS B 1 38 ? 6.785 19.610 -80.952 1.00 77.49 38 LYS B N 1
ATOM 3021 C CA . LYS B 1 38 ? 7.459 20.719 -80.241 1.00 74.43 38 LYS B CA 1
ATOM 3022 C C . LYS B 1 38 ? 8.978 20.610 -80.454 1.00 72.32 38 LYS B C 1
ATOM 3023 O O . LYS B 1 38 ? 9.499 19.487 -80.475 1.00 72.95 38 LYS B O 1
ATOM 3029 N N . THR B 1 39 ? 9.627 21.746 -80.713 1.00 69.92 39 THR B N 1
ATOM 3030 C CA . THR B 1 39 ? 11.090 21.961 -80.555 1.00 70.22 39 THR B CA 1
ATOM 3031 C C . THR B 1 39 ? 11.289 23.236 -79.715 1.00 69.62 39 THR B C 1
ATOM 3032 O O . THR B 1 39 ? 10.581 24.248 -80.008 1.00 70.84 39 THR B O 1
ATOM 3036 N N . ASN B 1 40 ? 12.179 23.200 -78.711 1.00 68.41 40 ASN B N 1
ATOM 3037 C CA . ASN B 1 40 ? 12.402 24.318 -77.748 1.00 66.84 40 ASN B CA 1
ATOM 3038 C C . ASN B 1 40 ? 11.061 24.723 -77.132 1.00 64.21 40 ASN B C 1
ATOM 3039 O O . ASN B 1 40 ? 10.814 25.916 -77.015 1.00 62.93 40 ASN B O 1
ATOM 3044 N N . GLY B 1 41 ? 10.215 23.738 -76.830 1.00 65.35 41 GLY B N 1
ATOM 3045 C CA . GLY B 1 41 ? 8.903 23.907 -76.181 1.00 65.36 41 GLY B CA 1
ATOM 3046 C C . GLY B 1 41 ? 7.881 24.646 -77.046 1.00 65.08 41 GLY B C 1
ATOM 3047 O O . GLY B 1 41 ? 6.929 25.168 -76.471 1.00 66.49 41 GLY B O 1
ATOM 3048 N N . ALA B 1 42 ? 8.048 24.704 -78.373 1.00 64.03 42 ALA B N 1
ATOM 3049 C CA . ALA B 1 42 ? 7.142 25.475 -79.269 1.00 63.11 42 ALA B CA 1
ATOM 3050 C C . ALA B 1 42 ? 6.726 24.640 -80.477 1.00 63.09 42 ALA B C 1
ATOM 3051 O O . ALA B 1 42 ? 7.539 23.816 -80.945 1.00 62.64 42 ALA B O 1
ATOM 3053 N N . THR B 1 43 ? 5.503 24.867 -80.969 1.00 63.57 43 THR B N 1
ATOM 3054 C CA . THR B 1 43 ? 5.024 24.374 -82.290 1.00 64.34 43 THR B CA 1
ATOM 3055 C C . THR B 1 43 ? 5.541 25.304 -83.370 1.00 64.12 43 THR B C 1
ATOM 3056 O O . THR B 1 43 ? 5.685 26.508 -83.141 1.00 64.70 43 THR B O 1
ATOM 3060 N N . PRO B 1 44 ? 5.842 24.775 -84.575 1.00 64.61 44 PRO B N 1
ATOM 3061 C CA . PRO B 1 44 ? 6.114 25.600 -85.751 1.00 63.16 44 PRO B CA 1
ATOM 3062 C C . PRO B 1 44 ? 5.178 26.817 -85.934 1.00 62.71 44 PRO B C 1
ATOM 3063 O O . PRO B 1 44 ? 5.657 27.908 -86.280 1.00 62.34 44 PRO B O 1
ATOM 3067 N N . LEU B 1 45 ? 3.871 26.593 -85.718 1.00 63.52 45 LEU B N 1
ATOM 3068 C CA . LEU B 1 45 ? 2.816 27.643 -85.810 1.00 63.16 45 LEU B CA 1
ATOM 3069 C C . LEU B 1 45 ? 3.108 28.750 -84.795 1.00 61.98 45 LEU B C 1
ATOM 3070 O O . LEU B 1 45 ? 3.083 29.928 -85.196 1.00 60.08 45 LEU B O 1
ATOM 3075 N N . LEU B 1 46 ? 3.359 28.375 -83.531 1.00 61.58 46 LEU B N 1
ATOM 3076 C CA . LEU B 1 46 ? 3.676 29.319 -82.425 1.00 60.19 46 LEU B CA 1
ATOM 3077 C C . LEU B 1 46 ? 4.830 30.221 -82.865 1.00 59.27 46 LEU B C 1
ATOM 3078 O O . LEU B 1 46 ? 4.686 31.433 -82.748 1.00 59.68 46 LEU B O 1
ATOM 3083 N N . MET B 1 47 ? 5.900 29.649 -83.421 1.00 59.41 47 MET B N 1
ATOM 3084 C CA . MET B 1 47 ? 7.127 30.408 -83.784 1.00 59.00 47 MET B CA 1
ATOM 3085 C C . MET B 1 47 ? 6.884 31.274 -85.031 1.00 60.30 47 MET B C 1
ATOM 3086 O O . MET B 1 47 ? 7.408 32.415 -85.058 1.00 59.24 47 MET B O 1
ATOM 3091 N N . ALA B 1 48 ? 6.111 30.781 -86.012 1.00 60.50 48 ALA B N 1
ATOM 3092 C CA . ALA B 1 48 ? 5.710 31.559 -87.202 1.00 60.96 48 ALA B CA 1
ATOM 3093 C C . ALA B 1 48 ? 4.866 32.760 -86.763 1.00 61.04 48 ALA B C 1
ATOM 3094 O O . ALA B 1 48 ? 5.015 33.841 -87.362 1.00 63.26 48 ALA B O 1
ATOM 3096 N N . ALA B 1 49 ? 4.006 32.583 -85.772 1.00 60.46 49 ALA B N 1
ATOM 3097 C CA . ALA B 1 49 ? 3.115 33.646 -85.253 1.00 61.48 49 ALA B CA 1
ATOM 3098 C C . ALA B 1 49 ? 3.945 34.650 -84.430 1.00 60.83 49 ALA B C 1
ATOM 3099 O O . ALA B 1 49 ? 3.738 35.867 -84.594 1.00 61.60 49 ALA B O 1
ATOM 3101 N N . ARG B 1 50 ? 4.837 34.140 -83.575 1.00 59.94 50 ARG B N 1
ATOM 3102 C CA . ARG B 1 50 ? 5.771 34.917 -82.719 1.00 58.90 50 ARG B CA 1
ATOM 3103 C C . ARG B 1 50 ? 6.601 35.862 -83.576 1.00 57.97 50 ARG B C 1
ATOM 3104 O O . ARG B 1 50 ? 6.744 37.003 -83.190 1.00 58.80 50 ARG B O 1
ATOM 3112 N N . TYR B 1 51 ? 7.130 35.387 -84.694 1.00 58.63 51 TYR B N 1
ATOM 3113 C CA . TYR B 1 51 ? 8.113 36.134 -85.518 1.00 58.08 51 TYR B CA 1
ATOM 3114 C C . TYR B 1 51 ? 7.439 36.798 -86.713 1.00 57.40 51 TYR B C 1
ATOM 3115 O O . TYR B 1 51 ? 8.146 37.487 -87.437 1.00 58.07 51 TYR B O 1
ATOM 3124 N N . GLY B 1 52 ? 6.120 36.667 -86.847 1.00 56.64 52 GLY B N 1
ATOM 3125 C CA . GLY B 1 52 ? 5.287 37.534 -87.716 1.00 57.95 52 GLY B CA 1
ATOM 3126 C C . GLY B 1 52 ? 5.371 37.194 -89.223 1.00 57.21 52 GLY B C 1
ATOM 3127 O O . GLY B 1 52 ? 5.232 38.122 -90.035 1.00 54.80 52 GLY B O 1
ATOM 3128 N N . HIS B 1 53 ? 5.520 35.913 -89.571 1.00 56.79 53 HIS B N 1
ATOM 3129 C CA . HIS B 1 53 ? 5.584 35.398 -90.964 1.00 56.74 53 HIS B CA 1
ATOM 3130 C C . HIS B 1 53 ? 4.167 35.065 -91.456 1.00 57.72 53 HIS B C 1
ATOM 3131 O O . HIS B 1 53 ? 3.751 33.928 -91.314 1.00 59.64 53 HIS B O 1
ATOM 3138 N N . LEU B 1 54 ? 3.456 36.039 -92.012 1.00 59.60 54 LEU B N 1
ATOM 3139 C CA . LEU B 1 54 ? 2.010 35.932 -92.341 1.00 60.87 54 LEU B CA 1
ATOM 3140 C C . LEU B 1 54 ? 1.776 34.733 -93.262 1.00 63.19 54 LEU B C 1
ATOM 3141 O O . LEU B 1 54 ? 0.860 33.928 -92.967 1.00 64.20 54 LEU B O 1
ATOM 3146 N N . ASP B 1 55 ? 2.536 34.650 -94.363 1.00 63.82 55 ASP B N 1
ATOM 3147 C CA . ASP B 1 55 ? 2.385 33.601 -95.410 1.00 64.27 55 ASP B CA 1
ATOM 3148 C C . ASP B 1 55 ? 2.623 32.228 -94.776 1.00 64.36 55 ASP B C 1
ATOM 3149 O O . ASP B 1 55 ? 1.870 31.293 -95.097 1.00 66.09 55 ASP B O 1
ATOM 3154 N N . MET B 1 56 ? 3.605 32.124 -93.885 1.00 62.84 56 MET B N 1
ATOM 3155 C CA . MET B 1 56 ? 3.962 30.861 -93.201 1.00 62.71 56 MET B CA 1
ATOM 3156 C C . MET B 1 56 ? 2.794 30.414 -92.300 1.00 63.56 56 MET B C 1
ATOM 3157 O O . MET B 1 56 ? 2.537 29.191 -92.223 1.00 65.65 56 MET B O 1
ATOM 3162 N N . VAL B 1 57 ? 2.127 31.359 -91.635 1.00 63.00 57 VAL B N 1
ATOM 3163 C CA . VAL B 1 57 ? 0.973 31.076 -90.735 1.00 64.16 57 VAL B CA 1
ATOM 3164 C C . VAL B 1 57 ? -0.193 30.584 -91.598 1.00 66.31 57 VAL B C 1
ATOM 3165 O O . VAL B 1 57 ? -0.762 29.527 -91.274 1.00 67.58 57 VAL B O 1
ATOM 3169 N N . GLU B 1 58 ? -0.512 31.308 -92.674 1.00 67.73 58 GLU B N 1
ATOM 3170 C CA . GLU B 1 58 ? -1.640 30.974 -93.587 1.00 69.35 58 GLU B CA 1
ATOM 3171 C C . GLU B 1 58 ? -1.415 29.560 -94.153 1.00 68.77 58 GLU B C 1
ATOM 3172 O O . GLU B 1 58 ? -2.399 28.775 -94.186 1.00 71.63 58 GLU B O 1
ATOM 3178 N N . PHE B 1 59 ? -0.169 29.208 -94.493 1.00 65.99 59 PHE B N 1
ATOM 3179 C CA . PHE B 1 59 ? 0.194 27.882 -95.062 1.00 65.94 59 PHE B CA 1
ATOM 3180 C C . PHE B 1 59 ? 0.020 26.782 -94.007 1.00 66.70 59 PHE B C 1
ATOM 3181 O O . PHE B 1 59 ? -0.488 25.711 -94.348 1.00 68.67 59 PHE B O 1
ATOM 3189 N N . LEU B 1 60 ? 0.467 27.016 -92.777 1.00 66.77 60 LEU B N 1
ATOM 3190 C CA . LEU B 1 60 ? 0.450 25.977 -91.701 1.00 67.49 60 LEU B CA 1
ATOM 3191 C C . LEU B 1 60 ? -1.007 25.711 -91.272 1.00 69.50 60 LEU B C 1
ATOM 3192 O O . LEU B 1 60 ? -1.406 24.531 -91.231 1.00 70.77 60 LEU B O 1
ATOM 3197 N N . LEU B 1 61 ? -1.799 26.766 -91.100 1.00 70.53 61 LEU B N 1
ATOM 3198 C CA . LEU B 1 61 ? -3.241 26.664 -90.772 1.00 73.34 61 LEU B CA 1
ATOM 3199 C C . LEU B 1 61 ? -3.975 25.859 -91.859 1.00 76.34 61 LEU B C 1
ATOM 3200 O O . LEU B 1 61 ? -4.900 25.114 -91.504 1.00 78.54 61 LEU B O 1
ATOM 3205 N N . GLU B 1 62 ? -3.555 25.973 -93.125 1.00 77.54 62 GLU B N 1
ATOM 3206 C CA . GLU B 1 62 ? -4.193 25.278 -94.279 1.00 78.26 62 GLU B CA 1
ATOM 3207 C C . GLU B 1 62 ? -3.876 23.778 -94.209 1.00 79.40 62 GLU B C 1
ATOM 3208 O O . GLU B 1 62 ? -4.738 22.991 -94.582 1.00 80.39 62 GLU B O 1
ATOM 3210 N N . GLN B 1 63 ? -2.692 23.405 -93.712 1.00 80.63 63 GLN B N 1
ATOM 3211 C CA . GLN B 1 63 ? -2.259 21.981 -93.579 1.00 82.47 63 GLN B CA 1
ATOM 3212 C C . GLN B 1 63 ? -3.096 21.294 -92.496 1.00 84.47 63 GLN B C 1
ATOM 3213 O O . GLN B 1 63 ? -3.777 20.312 -92.816 1.00 85.87 63 GLN B O 1
ATOM 3219 N N . CYS B 1 64 ? -3.042 21.805 -91.270 1.00 85.06 64 CYS B N 1
ATOM 3220 C CA . CYS B 1 64 ? -3.793 21.293 -90.099 1.00 87.93 64 CYS B CA 1
ATOM 3221 C C . CYS B 1 64 ? -3.961 22.439 -89.092 1.00 87.54 64 CYS B C 1
ATOM 3222 O O . CYS B 1 64 ? -2.954 23.114 -88.813 1.00 86.15 64 CYS B O 1
ATOM 3225 N N . SER B 1 65 ? -5.190 22.656 -88.599 1.00 89.14 65 SER B N 1
ATOM 3226 C CA . SER B 1 65 ? -5.592 23.797 -87.728 1.00 88.08 65 SER B CA 1
ATOM 3227 C C . SER B 1 65 ? -5.520 23.405 -86.241 1.00 88.82 65 SER B C 1
ATOM 3228 O O . SER B 1 65 ? -5.750 24.294 -85.403 1.00 90.30 65 SER B O 1
ATOM 3230 N N . ALA B 1 66 ? -5.198 22.134 -85.930 1.00 89.72 66 ALA B N 1
ATOM 3231 C CA . ALA B 1 66 ? -5.256 21.528 -84.564 1.00 89.12 66 ALA B CA 1
ATOM 3232 C C . ALA B 1 66 ? -4.259 22.208 -83.610 1.00 86.69 66 ALA B C 1
ATOM 3233 O O . ALA B 1 66 ? -4.494 22.154 -82.363 1.00 87.00 66 ALA B O 1
ATOM 3235 N N . SER B 1 67 ? -3.184 22.792 -84.159 1.00 84.27 67 SER B N 1
ATOM 3236 C CA . SER B 1 67 ? -2.099 23.485 -83.410 1.00 82.85 67 SER B CA 1
ATOM 3237 C C . SER B 1 67 ? -2.615 24.784 -82.785 1.00 81.29 67 SER B C 1
ATOM 3238 O O . SER B 1 67 ? -2.097 25.157 -81.741 1.00 84.70 67 SER B O 1
ATOM 3241 N N . ILE B 1 68 ? -3.611 25.424 -83.397 1.00 80.56 68 ILE B N 1
ATOM 3242 C CA . ILE B 1 68 ? -3.902 26.887 -83.252 1.00 79.18 68 ILE B CA 1
ATOM 3243 C C . ILE B 1 68 ? -4.075 27.295 -81.767 1.00 78.84 68 ILE B C 1
ATOM 3244 O O . ILE B 1 68 ? -3.871 28.504 -81.476 1.00 78.46 68 ILE B O 1
ATOM 3249 N N . GLU B 1 69 ? -4.440 26.366 -80.866 1.00 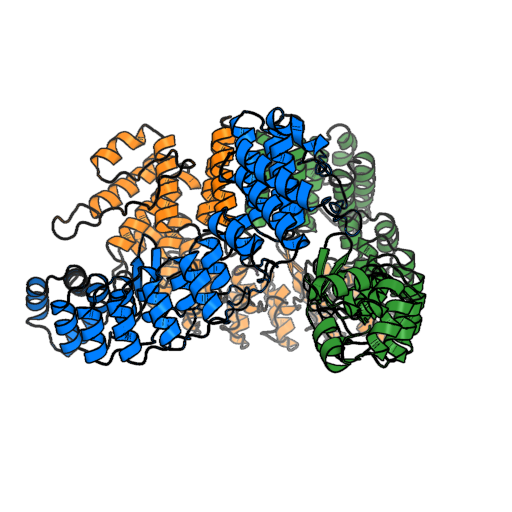79.27 69 GLU B N 1
ATOM 3250 C CA . GLU B 1 69 ? -4.626 26.662 -79.410 1.00 78.07 69 GLU B CA 1
ATOM 3251 C C . GLU B 1 69 ? -3.525 26.014 -78.557 1.00 75.83 69 GLU B C 1
ATOM 3252 O O . GLU B 1 69 ? -3.558 26.214 -77.339 1.00 75.33 69 GLU B O 1
ATOM 3258 N N . VAL B 1 70 ? -2.591 25.272 -79.149 1.00 74.04 70 VAL B N 1
ATOM 3259 C CA . VAL B 1 70 ? -1.481 24.621 -78.387 1.00 72.89 70 VAL B CA 1
ATOM 3260 C C . VAL B 1 70 ? -0.535 25.720 -77.893 1.00 70.89 70 VAL B C 1
ATOM 3261 O O . VAL B 1 70 ? -0.186 26.589 -78.698 1.00 70.70 70 VAL B O 1
ATOM 3265 N N . GLY B 1 71 ? -0.151 25.666 -76.610 1.00 70.37 71 GLY B N 1
ATOM 3266 C CA . GLY B 1 71 ? 0.691 26.674 -75.927 1.00 68.40 71 GLY B CA 1
ATOM 3267 C C . GLY B 1 71 ? 2.131 26.205 -75.794 1.00 66.71 71 GLY B C 1
ATOM 3268 O O . GLY B 1 71 ? 2.342 24.979 -75.686 1.00 68.94 71 GLY B O 1
ATOM 3269 N N . GLY B 1 72 ? 3.091 27.138 -75.840 1.00 63.06 72 GLY B N 1
ATOM 3270 C CA . GLY B 1 72 ? 4.524 26.809 -75.855 1.00 61.33 72 GLY B CA 1
ATOM 3271 C C . GLY B 1 72 ? 5.406 27.943 -75.357 1.00 60.18 72 GLY B C 1
ATOM 3272 O O . GLY B 1 72 ? 4.877 29.008 -74.982 1.00 59.73 72 GLY B O 1
ATOM 3273 N N . SER B 1 73 ? 6.715 27.670 -75.340 1.00 61.20 73 SER B N 1
ATOM 3274 C CA . SER B 1 73 ? 7.803 28.551 -74.853 1.00 60.73 73 SER B CA 1
ATOM 3275 C C . SER B 1 73 ? 8.095 29.608 -75.918 1.00 60.73 73 SER B C 1
ATOM 3276 O O . SER B 1 73 ? 8.476 29.233 -77.030 1.00 60.78 73 SER B O 1
ATOM 3278 N N . VAL B 1 74 ? 7.876 30.878 -75.587 1.00 62.71 74 VAL B N 1
ATOM 3279 C CA . VAL B 1 74 ? 8.234 32.048 -76.442 1.00 63.06 74 VAL B CA 1
ATOM 3280 C C . VAL B 1 74 ? 9.184 32.944 -75.651 1.00 61.94 74 VAL B C 1
ATOM 3281 O O . VAL B 1 74 ? 9.067 32.972 -74.436 1.00 62.27 74 VAL B O 1
ATOM 3285 N N . ASN B 1 75 ? 10.094 33.621 -76.343 1.00 63.21 75 ASN B N 1
ATOM 3286 C CA . ASN B 1 75 ? 11.063 34.577 -75.766 1.00 64.54 75 ASN B CA 1
ATOM 3287 C C . ASN B 1 75 ? 10.611 36.008 -76.088 1.00 63.21 75 ASN B C 1
ATOM 3288 O O . ASN B 1 75 ? 10.323 36.288 -77.249 1.00 62.91 75 ASN B O 1
ATOM 3293 N N . PHE B 1 76 ? 10.527 36.860 -75.067 1.00 61.79 76 PHE B N 1
ATOM 3294 C CA . PHE B 1 76 ? 10.437 38.334 -75.187 1.00 61.59 76 PHE B CA 1
ATOM 3295 C C . PHE B 1 76 ? 11.440 38.964 -74.224 1.00 63.88 76 PHE B C 1
ATOM 3296 O O . PHE B 1 76 ? 11.353 38.660 -73.016 1.00 63.99 76 PHE B O 1
ATOM 3304 N N . ASP B 1 77 ? 12.357 39.793 -74.743 1.00 66.64 77 ASP B N 1
ATOM 3305 C CA . ASP B 1 77 ? 13.304 40.630 -73.945 1.00 69.70 77 ASP B CA 1
ATOM 3306 C C . ASP B 1 77 ? 14.099 39.746 -72.975 1.00 70.18 77 ASP B C 1
ATOM 3307 O O . ASP B 1 77 ? 14.262 40.153 -71.813 1.00 68.97 77 ASP B O 1
ATOM 3312 N N . GLY B 1 78 ? 14.550 38.573 -73.433 1.00 71.66 78 GLY B N 1
ATOM 3313 C CA . GLY B 1 78 ? 15.361 37.621 -72.642 1.00 69.75 78 GLY B CA 1
ATOM 3314 C C . GLY B 1 78 ? 14.535 36.820 -71.637 1.00 69.93 78 GLY B C 1
ATOM 3315 O O . GLY B 1 78 ? 15.133 35.959 -70.958 1.00 75.02 78 GLY B O 1
ATOM 3316 N N . GLU B 1 79 ? 13.227 37.089 -71.520 1.00 67.78 79 GLU B N 1
ATOM 3317 C CA . GLU B 1 79 ? 12.290 36.340 -70.628 1.00 68.91 79 GLU B CA 1
ATOM 3318 C C . GLU B 1 79 ? 11.578 35.237 -71.434 1.00 68.22 79 GLU B C 1
ATOM 3319 O O . GLU B 1 79 ? 10.969 35.555 -72.472 1.00 70.25 79 GLU B O 1
ATOM 3321 N N . THR B 1 80 ? 11.663 33.992 -70.974 1.00 66.89 80 THR B N 1
ATOM 3322 C CA . THR B 1 80 ? 10.891 32.842 -71.495 1.00 66.98 80 THR B CA 1
ATOM 3323 C C . THR B 1 80 ? 9.493 32.856 -70.877 1.00 67.10 80 THR B C 1
ATOM 3324 O O . THR B 1 80 ? 9.390 33.042 -69.687 1.00 69.53 80 THR B O 1
ATOM 3328 N N . ILE B 1 81 ? 8.466 32.640 -71.686 1.00 67.94 81 ILE B N 1
ATOM 3329 C CA . ILE B 1 81 ? 7.036 32.652 -71.271 1.00 67.44 81 ILE B CA 1
ATOM 3330 C C . ILE B 1 81 ? 6.406 31.356 -71.757 1.00 67.34 81 ILE B C 1
ATOM 3331 O O . ILE B 1 81 ? 6.531 31.075 -72.958 1.00 69.53 81 ILE B O 1
ATOM 3336 N N . GLU B 1 82 ? 5.769 30.610 -70.853 1.00 66.60 82 GLU B N 1
ATOM 3337 C CA . GLU B 1 82 ? 5.310 29.219 -71.074 1.00 67.77 82 GLU B CA 1
ATOM 3338 C C . GLU B 1 82 ? 3.818 29.213 -71.386 1.00 68.26 82 GLU B C 1
ATOM 3339 O O . GLU B 1 82 ? 3.118 30.151 -70.953 1.00 68.50 82 GLU B O 1
ATOM 3345 N N . GLY B 1 83 ? 3.367 28.189 -72.119 1.00 67.28 83 GLY B N 1
ATOM 3346 C CA . GLY B 1 83 ? 1.954 27.956 -72.455 1.00 68.16 83 GLY B CA 1
ATOM 3347 C C . GLY B 1 83 ? 1.306 29.175 -73.092 1.00 68.02 83 GLY B C 1
ATOM 3348 O O . GLY B 1 83 ? 0.112 29.431 -72.783 1.00 69.74 83 GLY B O 1
ATOM 3349 N N . ALA B 1 84 ? 2.047 29.895 -73.953 1.00 64.65 84 ALA B N 1
ATOM 3350 C CA . ALA B 1 84 ? 1.534 31.005 -74.789 1.00 61.99 84 ALA B CA 1
ATOM 3351 C C . ALA B 1 84 ? 1.044 30.435 -76.113 1.00 62.37 84 ALA B C 1
ATOM 3352 O O . ALA B 1 84 ? 1.828 29.859 -76.859 1.00 62.00 84 ALA B O 1
ATOM 3354 N N . PRO B 1 85 ? -0.266 30.560 -76.431 1.00 62.57 85 PRO B N 1
ATOM 3355 C CA . PRO B 1 85 ? -0.784 30.204 -77.759 1.00 64.22 85 PRO B CA 1
ATOM 3356 C C . PRO B 1 85 ? -0.308 31.166 -78.851 1.00 63.40 85 PRO B C 1
ATOM 3357 O O . PRO B 1 85 ? 0.080 32.300 -78.552 1.00 62.64 85 PRO B O 1
ATOM 3361 N N . PRO B 1 86 ? -0.320 30.727 -80.141 1.00 63.05 86 PRO B N 1
ATOM 3362 C CA . PRO B 1 86 ? 0.047 31.575 -81.274 1.00 61.49 86 PRO B CA 1
ATOM 3363 C C . PRO B 1 86 ? -0.534 32.993 -81.268 1.00 60.93 86 PRO B C 1
ATOM 3364 O O . PRO B 1 86 ? 0.177 33.907 -81.618 1.00 61.63 86 PRO B O 1
ATOM 3368 N N . LEU B 1 87 ? -1.794 33.146 -80.875 1.00 61.00 87 LEU B N 1
ATOM 3369 C CA . LEU B 1 87 ? -2.498 34.455 -80.908 1.00 61.73 87 LEU B CA 1
ATOM 3370 C C . LEU B 1 87 ? -1.845 35.394 -79.891 1.00 61.43 87 LEU B C 1
ATOM 3371 O O . LEU B 1 87 ? -1.512 36.557 -80.262 1.00 61.59 87 LEU B O 1
ATOM 3376 N N . TRP B 1 88 ? -1.664 34.914 -78.661 1.00 61.07 88 TRP B N 1
ATOM 3377 C CA . TRP B 1 88 ? -0.989 35.654 -77.569 1.00 59.81 88 TRP B CA 1
ATOM 3378 C C . TRP B 1 88 ? 0.366 36.164 -78.058 1.00 57.63 88 TRP B C 1
ATOM 3379 O O . TRP B 1 88 ? 0.614 37.366 -77.937 1.00 57.69 88 TRP B O 1
ATOM 3390 N N . ALA B 1 89 ? 1.207 35.269 -78.581 1.00 57.17 89 ALA B N 1
ATOM 3391 C CA . ALA B 1 89 ? 2.589 35.570 -79.034 1.00 56.65 89 ALA B CA 1
ATOM 3392 C C . ALA B 1 89 ? 2.545 36.645 -80.121 1.00 57.00 89 ALA B C 1
ATOM 3393 O O . ALA B 1 89 ? 3.329 37.581 -80.055 1.00 56.57 89 ALA B O 1
ATOM 3395 N N . ALA B 1 90 ? 1.626 36.519 -81.067 1.00 58.52 90 ALA B N 1
ATOM 3396 C CA . ALA B 1 90 ? 1.471 37.451 -82.197 1.00 59.09 90 ALA B CA 1
ATOM 3397 C C . ALA B 1 90 ? 1.042 38.817 -81.671 1.00 60.43 90 ALA B C 1
ATOM 3398 O O . ALA B 1 90 ? 1.571 39.834 -82.179 1.00 62.10 90 ALA B O 1
ATOM 3400 N N . SER B 1 91 ? 0.107 38.843 -80.710 1.00 60.72 91 SER B N 1
ATOM 3401 C CA . SER B 1 91 ? -0.392 40.081 -80.062 1.00 61.67 91 SER B CA 1
ATOM 3402 C C . SER B 1 91 ? 0.768 40.784 -79.344 1.00 61.42 91 SER B C 1
ATOM 3403 O O . SER B 1 91 ? 0.906 42.017 -79.484 1.00 62.79 91 SER B O 1
ATOM 3406 N N . ALA B 1 92 ? 1.573 40.033 -78.608 1.00 60.09 92 ALA B N 1
ATOM 3407 C CA . ALA B 1 92 ? 2.669 40.572 -77.779 1.00 59.51 92 ALA B CA 1
ATOM 3408 C C . ALA B 1 92 ? 3.744 41.194 -78.684 1.00 58.90 92 ALA B C 1
ATOM 3409 O O . ALA B 1 92 ? 4.258 42.249 -78.330 1.00 59.02 92 ALA B O 1
ATOM 3411 N N . ALA B 1 93 ? 4.031 40.579 -79.837 1.00 59.57 93 ALA B N 1
ATOM 3412 C CA . ALA B 1 93 ? 5.098 41.012 -80.785 1.00 59.04 93 ALA B CA 1
ATOM 3413 C C . ALA B 1 93 ? 4.600 42.136 -81.692 1.00 59.80 93 ALA B C 1
ATOM 3414 O O . ALA B 1 93 ? 5.439 42.725 -82.376 1.00 63.06 93 ALA B O 1
ATOM 3416 N N . GLY B 1 94 ? 3.289 42.383 -81.735 1.00 60.20 94 GLY B N 1
ATOM 3417 C CA . GLY B 1 94 ? 2.686 43.492 -82.502 1.00 60.24 94 GLY B CA 1
ATOM 3418 C C . GLY B 1 94 ? 2.470 43.150 -83.981 1.00 60.24 94 GLY B C 1
ATOM 3419 O O . GLY B 1 94 ? 2.490 44.091 -84.815 1.00 58.92 94 GLY B O 1
ATOM 3420 N N . HIS B 1 95 ? 2.207 41.872 -84.286 1.00 59.78 95 HIS B N 1
ATOM 3421 C CA . HIS B 1 95 ? 1.946 41.344 -85.655 1.00 59.20 95 HIS B CA 1
ATOM 3422 C C . HIS B 1 95 ? 0.426 41.343 -85.921 1.00 60.26 95 HIS B C 1
ATOM 3423 O O . HIS B 1 95 ? -0.216 40.267 -85.770 1.00 61.30 95 HIS B O 1
ATOM 3430 N N . LEU B 1 96 ? -0.125 42.512 -86.281 1.00 60.50 96 LEU B N 1
ATOM 3431 C CA . LEU B 1 96 ? -1.589 42.752 -86.482 1.00 62.39 96 LEU B CA 1
ATOM 3432 C C . LEU B 1 96 ? -2.151 41.765 -87.521 1.00 64.24 96 LEU B C 1
ATOM 3433 O O . LEU B 1 96 ? -3.181 41.108 -87.211 1.00 64.31 96 LEU B O 1
ATOM 3438 N N . LYS B 1 97 ? -1.519 41.666 -88.708 1.00 64.73 97 LYS B N 1
ATOM 3439 C CA . LYS B 1 97 ? -2.024 40.823 -89.827 1.00 66.10 97 LYS B CA 1
ATOM 3440 C C . LYS B 1 97 ? -2.095 39.367 -89.336 1.00 65.18 97 LYS B C 1
ATOM 3441 O O . LYS B 1 97 ? -3.137 38.748 -89.543 1.00 67.52 97 LYS B O 1
ATOM 3445 N N . VAL B 1 98 ? -1.061 38.867 -88.647 1.00 63.00 98 VAL B N 1
ATOM 3446 C CA . VAL B 1 98 ? -1.049 37.479 -88.081 1.00 61.92 98 VAL B CA 1
ATOM 3447 C C . VAL B 1 98 ? -2.182 37.351 -87.052 1.00 63.43 98 VAL B C 1
ATOM 3448 O O . VAL B 1 98 ? -2.794 36.258 -86.975 1.00 65.76 98 VAL B O 1
ATOM 3452 N N . VAL B 1 99 ? -2.441 38.403 -86.274 1.00 62.63 99 VAL B N 1
ATOM 3453 C CA . VAL B 1 99 ? -3.563 38.442 -85.289 1.00 63.79 99 VAL B CA 1
ATOM 3454 C C . VAL B 1 99 ? -4.890 38.361 -86.067 1.00 65.73 99 VAL B C 1
ATOM 3455 O O . VAL B 1 99 ? -5.760 37.570 -85.677 1.00 67.02 99 VAL B O 1
ATOM 3459 N N . GLN B 1 100 ? -5.024 39.120 -87.144 1.00 67.22 100 GLN B N 1
ATOM 3460 C CA . GLN B 1 100 ? -6.236 39.095 -88.016 1.00 70.51 100 GLN B CA 1
ATOM 3461 C C . GLN B 1 100 ? -6.417 37.688 -88.572 1.00 71.58 100 GLN B C 1
ATOM 3462 O O . GLN B 1 100 ? -7.539 37.150 -88.470 1.00 73.77 100 GLN B O 1
ATOM 3468 N N . SER B 1 101 ? -5.337 37.090 -89.052 1.00 71.93 101 SER B N 1
ATOM 3469 C CA . SER B 1 101 ? -5.339 35.777 -89.734 1.00 73.99 101 SER B CA 1
ATOM 3470 C C . SER B 1 101 ? -5.766 34.694 -88.742 1.00 73.56 101 SER B C 1
ATOM 3471 O O . SER B 1 101 ? -6.706 33.960 -89.041 1.00 74.28 101 SER B O 1
ATOM 3474 N N . LEU B 1 102 ? -5.144 34.651 -87.574 1.00 74.61 102 LEU B N 1
ATOM 3475 C CA . LEU B 1 102 ? -5.402 33.590 -86.559 1.00 75.09 102 LEU B CA 1
ATOM 3476 C C . LEU B 1 102 ? -6.873 33.626 -86.095 1.00 76.33 102 LEU B C 1
ATOM 3477 O O . LEU B 1 102 ? -7.449 32.534 -85.923 1.00 77.14 102 LEU B O 1
ATOM 3482 N N . LEU B 1 103 ? -7.476 34.814 -85.959 1.00 76.47 103 LEU B N 1
ATOM 3483 C CA . LEU B 1 103 ? -8.911 34.968 -85.565 1.00 79.07 103 LEU B CA 1
ATOM 3484 C C . LEU B 1 103 ? -9.831 34.610 -86.755 1.00 81.12 103 LEU B C 1
ATOM 3485 O O . LEU B 1 103 ? -10.909 34.059 -86.507 1.00 82.46 103 LEU B O 1
ATOM 3490 N N . ASN B 1 104 ? -9.400 34.876 -87.994 1.00 81.51 104 ASN B N 1
ATOM 3491 C CA . ASN B 1 104 ? -10.093 34.430 -89.239 1.00 81.57 104 ASN B CA 1
ATOM 3492 C C . ASN B 1 104 ? -10.217 32.891 -89.247 1.00 82.58 104 ASN B C 1
ATOM 3493 O O . ASN B 1 104 ? -11.273 32.392 -89.675 1.00 86.19 104 ASN B O 1
ATOM 3498 N N . HIS B 1 105 ? -9.199 32.166 -88.762 1.00 80.62 105 HIS B N 1
ATOM 3499 C CA . HIS B 1 105 ? -9.195 30.676 -88.656 1.00 80.05 105 HIS B CA 1
ATOM 3500 C C . HIS B 1 105 ? -9.812 30.236 -87.307 1.00 78.57 105 HIS B C 1
ATOM 3501 O O . HIS B 1 105 ? -9.740 29.017 -86.977 1.00 76.38 105 HIS B O 1
ATOM 3508 N N . GLY B 1 106 ? -10.387 31.188 -86.557 1.00 77.70 106 GLY B N 1
ATOM 3509 C CA . GLY B 1 106 ? -11.243 30.939 -85.375 1.00 78.49 106 GLY B CA 1
ATOM 3510 C C . GLY B 1 106 ? -10.443 30.722 -84.090 1.00 77.48 106 GLY B C 1
ATOM 3511 O O . GLY B 1 106 ? -10.869 29.882 -83.280 1.00 78.72 106 GLY B O 1
ATOM 3512 N N . ALA B 1 107 ? -9.339 31.454 -83.893 1.00 75.04 107 ALA B N 1
ATOM 3513 C CA . ALA B 1 107 ? -8.534 31.435 -82.644 1.00 75.73 107 ALA B CA 1
ATOM 3514 C C . ALA B 1 107 ? -9.398 31.944 -81.469 1.00 76.19 107 ALA B C 1
ATOM 3515 O O . ALA B 1 107 ? -10.210 32.882 -81.681 1.00 76.13 107 ALA B O 1
ATOM 3517 N N . SER B 1 108 ? -9.272 31.321 -80.295 1.00 75.92 108 SER B N 1
ATOM 3518 C CA . SER B 1 108 ? -9.969 31.739 -79.048 1.00 77.12 108 SER B CA 1
ATOM 3519 C C . SER B 1 108 ? -9.343 33.053 -78.555 1.00 75.62 108 SER B C 1
ATOM 3520 O O . SER B 1 108 ? -8.125 33.053 -78.214 1.00 75.03 108 SER B O 1
ATOM 3522 N N . VAL B 1 109 ? -10.132 34.129 -78.552 1.00 75.14 109 VAL B N 1
ATOM 3523 C CA . VAL B 1 109 ? -9.668 35.533 -78.348 1.00 74.02 109 VAL B CA 1
ATOM 3524 C C . VAL B 1 109 ? -9.162 35.725 -76.898 1.00 73.80 109 VAL B C 1
ATOM 3525 O O . VAL B 1 109 ? -8.312 36.615 -76.695 1.00 73.05 109 VAL B O 1
ATOM 3529 N N . ASN B 1 110 ? -9.650 34.933 -75.928 1.00 74.46 110 ASN B N 1
ATOM 3530 C CA . ASN B 1 110 ? -9.341 35.117 -74.474 1.00 73.93 110 ASN B CA 1
ATOM 3531 C C . ASN B 1 110 ? -8.375 34.039 -73.963 1.00 73.18 110 ASN B C 1
ATOM 3532 O O . ASN B 1 110 ? -7.960 34.159 -72.807 1.00 75.47 110 ASN B O 1
ATOM 3537 N N . ASN B 1 111 ? -8.021 33.041 -74.775 1.00 72.98 111 ASN B N 1
ATOM 3538 C CA . ASN B 1 111 ? -7.110 31.934 -74.371 1.00 72.13 111 ASN B CA 1
ATOM 3539 C C . ASN B 1 111 ? -5.776 32.524 -73.909 1.00 70.44 111 ASN B C 1
ATOM 3540 O O . ASN B 1 111 ? -5.197 33.324 -74.654 1.00 68.69 111 ASN B O 1
ATOM 3545 N N . THR B 1 112 ? -5.310 32.110 -72.727 1.00 69.95 112 THR B N 1
ATOM 3546 C CA . THR B 1 112 ? -4.247 32.782 -71.942 1.00 68.43 112 THR B CA 1
ATOM 3547 C C . THR B 1 112 ? -2.966 31.953 -71.896 1.00 66.70 112 THR B C 1
ATOM 3548 O O . THR B 1 112 ? -2.998 30.767 -72.251 1.00 65.22 112 THR B O 1
ATOM 3552 N N . THR B 1 113 ? -1.900 32.571 -71.390 1.00 66.09 113 THR B N 1
ATOM 3553 C CA . THR B 1 113 ? -0.674 31.897 -70.899 1.00 65.31 113 THR B CA 1
ATOM 3554 C C . THR B 1 113 ? -0.995 31.199 -69.583 1.00 66.34 113 THR B C 1
ATOM 3555 O O . THR B 1 113 ? -2.133 31.362 -69.090 1.00 67.39 113 THR B O 1
ATOM 3559 N N . LEU B 1 114 ? -0.018 30.506 -69.013 1.00 67.07 114 LEU B N 1
ATOM 3560 C CA . LEU B 1 114 ? -0.128 29.879 -67.669 1.00 69.12 114 LEU B CA 1
ATOM 3561 C C . LEU B 1 114 ? -0.273 30.964 -66.565 1.00 68.27 114 LEU B C 1
ATOM 3562 O O . LEU B 1 114 ? -0.743 30.601 -65.470 1.00 70.88 114 LEU B O 1
ATOM 3567 N N . THR B 1 115 ? 0.093 32.235 -66.823 1.00 64.95 115 THR B N 1
ATOM 3568 C CA . THR B 1 115 ? -0.129 33.360 -65.862 1.00 64.53 115 THR B CA 1
ATOM 3569 C C . THR B 1 115 ? -1.509 34.000 -66.096 1.00 65.95 115 THR B C 1
ATOM 3570 O O . THR B 1 115 ? -1.746 35.090 -65.561 1.00 67.28 115 THR B O 1
ATOM 3574 N N . ASN B 1 116 ? -2.384 33.352 -66.861 1.00 67.37 116 ASN B N 1
ATOM 3575 C CA . ASN B 1 116 ? -3.731 33.880 -67.229 1.00 67.57 116 ASN B CA 1
ATOM 3576 C C . ASN B 1 116 ? -3.595 35.272 -67.888 1.00 64.05 116 ASN B C 1
ATOM 3577 O O . ASN B 1 116 ? -4.530 36.094 -67.767 1.00 63.41 116 ASN B O 1
ATOM 3582 N N . SER B 1 117 ? -2.504 35.512 -68.607 1.00 61.69 117 SER B N 1
ATOM 3583 C CA . SER B 1 117 ? -2.345 36.710 -69.469 1.00 61.93 117 SER B CA 1
ATOM 3584 C C . SER B 1 117 ? -3.114 36.506 -70.787 1.00 62.30 117 SER B C 1
ATOM 3585 O O . SER B 1 117 ? -2.827 35.514 -71.472 1.00 61.69 117 SER B O 1
ATOM 3588 N N . THR B 1 118 ? -4.079 37.395 -71.089 1.00 62.02 118 THR B N 1
ATOM 3589 C CA . THR B 1 118 ? -4.893 37.386 -72.340 1.00 62.77 118 THR B CA 1
ATOM 3590 C C . THR B 1 118 ? -4.079 37.999 -73.483 1.00 62.06 118 THR B C 1
ATOM 3591 O O . THR B 1 118 ? -3.180 38.814 -73.259 1.00 60.18 118 THR B O 1
ATOM 3595 N N . PRO B 1 119 ? -4.356 37.606 -74.749 1.00 62.86 119 PRO B N 1
ATOM 3596 C CA . PRO B 1 119 ? -3.822 38.313 -75.910 1.00 61.13 119 PRO B CA 1
ATOM 3597 C C . PRO B 1 119 ? -4.023 39.836 -75.838 1.00 61.91 119 PRO B C 1
ATOM 3598 O O . PRO B 1 119 ? -3.142 40.556 -76.220 1.00 61.96 119 PRO B O 1
ATOM 3602 N N . LEU B 1 120 ? -5.164 40.281 -75.314 1.00 64.83 120 LEU B N 1
ATOM 3603 C CA . LEU B 1 120 ? -5.442 41.721 -75.059 1.00 66.11 120 LEU B CA 1
ATOM 3604 C C . LEU B 1 120 ? -4.359 42.299 -74.134 1.00 65.99 120 LEU B C 1
ATOM 3605 O O . LEU B 1 120 ? -3.798 43.364 -74.460 1.00 67.61 120 LEU B O 1
ATOM 3610 N N . ARG B 1 121 ? -4.075 41.620 -73.028 1.00 65.10 121 ARG B N 1
ATOM 3611 C CA . ARG B 1 121 ? -3.098 42.088 -72.016 1.00 65.51 121 ARG B CA 1
ATOM 3612 C C . ARG B 1 121 ? -1.722 42.201 -72.676 1.00 63.21 121 ARG B C 1
ATOM 3613 O O . ARG B 1 121 ? -1.013 43.155 -72.384 1.00 62.48 121 ARG B O 1
ATOM 3621 N N . ALA B 1 122 ? -1.377 41.244 -73.527 1.00 63.39 122 ALA B N 1
ATOM 3622 C CA . ALA B 1 122 ? -0.085 41.183 -74.248 1.00 62.84 122 ALA B CA 1
ATOM 3623 C C . ALA B 1 122 ? 0.066 42.410 -75.148 1.00 62.28 122 ALA B C 1
ATOM 3624 O O . ALA B 1 122 ? 1.175 42.985 -75.186 1.00 60.92 122 ALA B O 1
ATOM 3626 N N . ALA B 1 123 ? -1.012 42.810 -75.825 1.00 63.31 123 ALA B N 1
ATOM 3627 C CA . ALA B 1 123 ? -1.030 43.973 -76.745 1.00 65.39 123 ALA B CA 1
ATOM 3628 C C . ALA B 1 123 ? -0.882 45.271 -75.941 1.00 66.51 123 ALA B C 1
ATOM 3629 O O . ALA B 1 123 ? -0.182 46.193 -76.422 1.00 67.52 123 ALA B O 1
ATOM 3631 N N . CYS B 1 124 ? -1.504 45.340 -74.763 1.00 66.23 124 CYS B N 1
ATOM 3632 C CA . CYS B 1 124 ? -1.410 46.497 -73.841 1.00 65.95 124 CYS B CA 1
ATOM 3633 C C . CYS B 1 124 ? 0.038 46.723 -73.416 1.00 65.75 124 CYS B C 1
ATOM 3634 O O . CYS B 1 124 ? 0.455 47.888 -73.426 1.00 68.32 124 CYS B O 1
ATOM 3637 N N . PHE B 1 125 ? 0.785 45.653 -73.104 1.00 64.30 125 PHE B N 1
ATOM 3638 C CA . PHE B 1 125 ? 2.132 45.727 -72.469 1.00 63.26 125 PHE B CA 1
ATOM 3639 C C . PHE B 1 125 ? 3.066 46.583 -73.332 1.00 64.09 125 PHE B C 1
ATOM 3640 O O . PHE B 1 125 ? 3.658 47.531 -72.801 1.00 63.47 125 PHE B O 1
ATOM 3648 N N . ASP B 1 126 ? 3.199 46.262 -74.619 1.00 67.77 126 ASP B N 1
ATOM 3649 C CA . ASP B 1 126 ? 4.150 46.958 -75.536 1.00 69.66 126 ASP B CA 1
ATOM 3650 C C . ASP B 1 126 ? 3.445 48.111 -76.253 1.00 70.43 126 ASP B C 1
ATOM 3651 O O . ASP B 1 126 ? 4.144 48.899 -76.912 1.00 73.36 126 ASP B O 1
ATOM 3656 N N . GLY B 1 127 ? 2.123 48.219 -76.126 1.00 69.56 127 GLY B N 1
ATOM 3657 C CA . GLY B 1 127 ? 1.369 49.409 -76.564 1.00 69.37 127 GLY B CA 1
ATOM 3658 C C . GLY B 1 127 ? 1.049 49.379 -78.050 1.00 68.82 127 GLY B C 1
ATOM 3659 O O . GLY B 1 127 ? 1.268 50.396 -78.728 1.00 69.07 127 GLY B O 1
ATOM 3660 N N . HIS B 1 128 ? 0.487 48.271 -78.516 1.00 66.84 128 HIS B N 1
ATOM 3661 C CA . HIS B 1 128 ? -0.003 48.074 -79.902 1.00 65.25 128 HIS B CA 1
ATOM 3662 C C . HIS B 1 128 ? -1.490 48.458 -79.970 1.00 65.66 128 HIS B C 1
ATOM 3663 O O . HIS B 1 128 ? -2.349 47.552 -79.892 1.00 64.78 128 HIS B O 1
ATOM 3670 N N . LEU B 1 129 ? -1.768 49.759 -80.108 1.00 67.20 129 LEU B N 1
ATOM 3671 C CA . LEU B 1 129 ? -3.140 50.339 -80.113 1.00 69.72 129 LEU B CA 1
ATOM 3672 C C . LEU B 1 129 ? -4.031 49.553 -81.088 1.00 70.64 129 LEU B C 1
ATOM 3673 O O . LEU B 1 129 ? -5.116 49.099 -80.656 1.00 71.99 129 LEU B O 1
ATOM 3678 N N . GLU B 1 130 ? -3.579 49.379 -82.338 1.00 70.37 130 GLU B N 1
ATOM 3679 C CA . GLU B 1 130 ? -4.361 48.747 -83.438 1.00 70.41 130 GLU B CA 1
ATOM 3680 C C . GLU B 1 130 ? -4.760 47.312 -83.040 1.00 69.34 130 GLU B C 1
ATOM 3681 O O . GLU B 1 130 ? -5.909 46.929 -83.321 1.00 71.32 130 GLU B O 1
ATOM 3684 N N . ILE B 1 131 ? -3.870 46.549 -82.397 1.00 67.35 131 ILE B N 1
ATOM 3685 C CA . ILE B 1 131 ? -4.172 45.137 -81.988 1.00 66.36 131 ILE B CA 1
ATOM 3686 C C . ILE B 1 131 ? -5.146 45.142 -80.808 1.00 66.74 131 ILE B C 1
ATOM 3687 O O . ILE B 1 131 ? -6.011 44.249 -80.769 1.00 68.01 131 ILE B O 1
ATOM 3692 N N . VAL B 1 132 ? -5.005 46.091 -79.881 1.00 66.48 132 VAL B N 1
ATOM 3693 C CA . VAL B 1 132 ? -5.956 46.278 -78.746 1.00 67.75 132 VAL B CA 1
ATOM 3694 C C . VAL B 1 132 ? -7.338 46.558 -79.335 1.00 70.14 132 VAL B C 1
ATOM 3695 O O . VAL B 1 132 ? -8.280 45.761 -79.056 1.00 70.58 132 VAL B O 1
ATOM 3699 N N . LYS B 1 133 ? -7.441 47.620 -80.151 1.00 70.80 133 LYS B N 1
ATOM 3700 C CA . LYS B 1 133 ? -8.696 48.051 -80.819 1.00 72.29 133 LYS B CA 1
ATOM 3701 C C . LYS B 1 133 ? -9.316 46.844 -81.530 1.00 72.44 133 LYS B C 1
ATOM 3702 O O . LYS B 1 133 ? -10.553 46.679 -81.415 1.00 73.81 133 LYS B O 1
ATOM 3707 N N . TYR B 1 134 ? -8.496 46.013 -82.196 1.00 70.28 134 TYR B N 1
ATOM 3708 C CA . TYR B 1 134 ? -8.969 44.870 -83.023 1.00 71.77 134 TYR B CA 1
ATOM 3709 C C . TYR B 1 134 ? -9.407 43.724 -82.112 1.00 71.97 134 TYR B C 1
ATOM 3710 O O . TYR B 1 134 ? -10.450 43.126 -82.389 1.00 73.61 134 TYR B O 1
ATOM 3719 N N . LEU B 1 135 ? -8.645 43.436 -81.055 1.00 72.34 135 LEU B N 1
ATOM 3720 C CA . LEU B 1 135 ? -8.940 42.310 -80.125 1.00 72.34 135 LEU B CA 1
ATOM 3721 C C . LEU B 1 135 ? -10.286 42.543 -79.435 1.00 75.02 135 LEU B C 1
ATOM 3722 O O . LEU B 1 135 ? -11.113 41.597 -79.422 1.00 76.39 135 LEU B O 1
ATOM 3727 N N . VAL B 1 136 ? -10.518 43.752 -78.925 1.00 76.64 136 VAL B N 1
ATOM 3728 C CA . VAL B 1 136 ? -11.783 44.125 -78.221 1.00 80.98 136 VAL B CA 1
ATOM 3729 C C . VAL B 1 136 ? -12.953 44.088 -79.225 1.00 83.21 136 VAL B C 1
ATOM 3730 O O . VAL B 1 136 ? -14.027 43.616 -78.841 1.00 85.11 136 VAL B O 1
ATOM 3734 N N . GLU B 1 137 ? -12.728 44.530 -80.467 1.00 85.60 137 GLU B N 1
ATOM 3735 C CA . GLU B 1 137 ? -13.729 44.490 -81.582 1.00 87.91 137 GLU B CA 1
ATOM 3736 C C . GLU B 1 137 ? -14.170 43.040 -81.867 1.00 88.48 137 GLU B C 1
ATOM 3737 O O . GLU B 1 137 ? -15.220 42.864 -82.550 1.00 90.74 137 GLU B O 1
ATOM 3743 N N . HIS B 1 138 ? -13.383 42.044 -81.434 1.00 85.40 138 HIS B N 1
ATOM 3744 C CA . HIS B 1 138 ? -13.667 40.597 -81.637 1.00 85.98 138 HIS B CA 1
ATOM 3745 C C . HIS B 1 138 ? -13.882 39.915 -80.279 1.00 86.12 138 HIS B C 1
ATOM 3746 O O . HIS B 1 138 ? -13.561 38.701 -80.151 1.00 84.21 138 HIS B O 1
ATOM 3753 N N . LYS B 1 139 ? -14.427 40.670 -79.318 1.00 87.13 139 LYS B N 1
ATOM 3754 C CA . LYS B 1 139 ? -15.128 40.158 -78.110 1.00 89.73 139 LYS B CA 1
ATOM 3755 C C . LYS B 1 139 ? -14.109 39.777 -77.027 1.00 87.84 139 LYS B C 1
ATOM 3756 O O . LYS B 1 139 ? -14.489 39.048 -76.095 1.00 89.14 139 LYS B O 1
ATOM 3758 N N . ALA B 1 140 ? -12.876 40.269 -77.126 1.00 85.40 140 ALA B N 1
ATOM 3759 C CA . ALA B 1 140 ? -11.843 40.113 -76.077 1.00 84.03 140 ALA B CA 1
ATOM 3760 C C . ALA B 1 140 ? -12.422 40.621 -74.750 1.00 84.47 140 ALA B C 1
ATOM 3761 O O . ALA B 1 140 ? -13.066 41.682 -74.759 1.00 86.84 140 ALA B O 1
ATOM 3763 N N . ASP B 1 141 ? -12.234 39.876 -73.663 1.00 82.75 141 ASP B N 1
ATOM 3764 C CA . ASP B 1 141 ? -12.787 40.221 -72.328 1.00 82.07 141 ASP B CA 1
ATOM 3765 C C . ASP B 1 141 ? -11.810 41.145 -71.590 1.00 79.29 141 ASP B C 1
ATOM 3766 O O . ASP B 1 141 ? -10.707 40.698 -71.274 1.00 75.62 141 ASP B O 1
ATOM 3771 N N . LEU B 1 142 ? -12.257 42.367 -71.283 1.00 80.91 142 LEU B N 1
ATOM 3772 C CA . LEU B 1 142 ? -11.479 43.442 -70.600 1.00 81.17 142 LEU B CA 1
ATOM 3773 C C . LEU B 1 142 ? -11.119 43.037 -69.155 1.00 79.91 142 LEU B C 1
ATOM 3774 O O . LEU B 1 142 ? -10.118 43.562 -68.633 1.00 76.28 142 LEU B O 1
ATOM 3779 N N . GLU B 1 143 ? -11.951 42.219 -68.507 1.00 81.57 143 GLU B N 1
ATOM 3780 C CA . GLU B 1 143 ? -11.929 42.037 -67.031 1.00 83.19 143 GLU B CA 1
ATOM 3781 C C . GLU B 1 143 ? -11.349 40.651 -66.673 1.00 83.68 143 GLU B C 1
ATOM 3782 O O . GLU B 1 143 ? -11.493 40.236 -65.492 1.00 84.98 143 GLU B O 1
ATOM 3788 N N . VAL B 1 144 ? -10.672 39.985 -67.622 1.00 81.34 144 VAL B N 1
ATOM 3789 C CA . VAL B 1 144 ? -9.784 38.819 -67.330 1.00 77.71 144 VAL B CA 1
ATOM 3790 C C . VAL B 1 144 ? -8.413 39.376 -66.928 1.00 73.93 144 VAL B C 1
ATOM 3791 O O . VAL B 1 144 ? -7.769 40.039 -67.772 1.00 71.12 144 VAL B O 1
ATOM 3795 N N . SER B 1 145 ? -8.015 39.153 -65.673 1.00 71.68 145 SER B N 1
ATOM 3796 C CA . SER B 1 145 ? -6.702 39.559 -65.108 1.00 68.72 145 SER B CA 1
ATOM 3797 C C . SER B 1 145 ? -5.725 38.383 -65.192 1.00 66.64 145 SER B C 1
ATOM 3798 O O . SER B 1 145 ? -6.178 37.251 -65.424 1.00 66.81 145 SER B O 1
ATOM 3801 N N . ASN B 1 146 ? -4.430 38.649 -65.039 1.00 65.87 146 ASN B N 1
ATOM 3802 C CA . ASN B 1 146 ? -3.420 37.601 -64.754 1.00 68.77 146 ASN B CA 1
ATOM 3803 C C . ASN B 1 146 ? -3.738 37.006 -63.357 1.00 72.51 146 ASN B C 1
ATOM 3804 O O . ASN B 1 146 ? -4.635 37.565 -62.655 1.00 72.46 146 ASN B O 1
ATOM 3809 N N . ARG B 1 147 ? -3.062 35.915 -62.965 1.00 74.74 147 ARG B N 1
ATOM 3810 C CA . ARG B 1 147 ? -3.431 35.109 -61.764 1.00 76.45 147 ARG B CA 1
ATOM 3811 C C . ARG B 1 147 ? -3.112 35.905 -60.487 1.00 74.78 147 ARG B C 1
ATOM 3812 O O . ARG B 1 147 ? -3.512 35.441 -59.426 1.00 78.84 147 ARG B O 1
ATOM 3818 N N . HIS B 1 148 ? -2.498 37.093 -60.610 1.00 72.14 148 HIS B N 1
ATOM 3819 C CA . HIS B 1 148 ? -2.244 38.057 -59.499 1.00 71.63 148 HIS B CA 1
ATOM 3820 C C . HIS B 1 148 ? -3.283 39.208 -59.479 1.00 71.52 148 HIS B C 1
ATOM 3821 O O . HIS B 1 148 ? -3.072 40.162 -58.732 1.00 72.07 148 HIS B O 1
ATOM 3828 N N . GLY B 1 149 ? -4.346 39.135 -60.283 1.00 71.53 149 GLY B N 1
ATOM 3829 C CA . GLY B 1 149 ? -5.439 40.137 -60.309 1.00 71.26 149 GLY B CA 1
ATOM 3830 C C . GLY B 1 149 ? -5.107 41.439 -61.067 1.00 69.15 149 GLY B C 1
ATOM 3831 O O . GLY B 1 149 ? -5.952 42.362 -61.030 1.00 69.15 149 GLY B O 1
ATOM 3832 N N . HIS B 1 150 ? -3.946 41.533 -61.732 1.00 66.79 150 HIS B N 1
ATOM 3833 C CA . HIS B 1 150 ? -3.518 42.727 -62.518 1.00 65.09 150 HIS B CA 1
ATOM 3834 C C . HIS B 1 150 ? -4.238 42.712 -63.871 1.00 65.76 150 HIS B C 1
ATOM 3835 O O . HIS B 1 150 ? -4.250 41.642 -64.513 1.00 65.60 150 HIS B O 1
ATOM 3842 N N . THR B 1 151 ? -4.808 43.860 -64.274 1.00 65.41 151 THR B N 1
ATOM 3843 C CA . THR B 1 151 ? -5.777 44.016 -65.399 1.00 65.45 151 THR B CA 1
ATOM 3844 C C . THR B 1 151 ? -5.099 44.663 -66.618 1.00 64.84 151 THR B C 1
ATOM 3845 O O . THR B 1 151 ? -4.006 45.227 -66.476 1.00 63.02 151 THR B O 1
ATOM 3849 N N . CYS B 1 152 ? -5.754 44.619 -67.770 1.00 65.96 152 CYS B N 1
ATOM 3850 C CA . CYS B 1 152 ? -5.280 45.277 -69.012 1.00 65.58 152 CYS B CA 1
ATOM 3851 C C . CYS B 1 152 ? -5.175 46.793 -68.772 1.00 65.25 152 CYS B C 1
ATOM 3852 O O . CYS B 1 152 ? -4.099 47.364 -69.064 1.00 65.88 152 CYS B O 1
ATOM 3855 N N . LEU B 1 153 ? -6.215 47.410 -68.209 1.00 65.69 153 LEU B N 1
ATOM 3856 C CA . LEU B 1 153 ? -6.216 48.855 -67.867 1.00 66.41 153 LEU B CA 1
ATOM 3857 C C . LEU B 1 153 ? -5.002 49.170 -66.986 1.00 65.97 153 LEU B C 1
ATOM 3858 O O . LEU B 1 153 ? -4.324 50.172 -67.269 1.00 65.91 153 LEU B O 1
ATOM 3863 N N . MET B 1 154 ? -4.756 48.346 -65.952 1.00 66.02 154 MET B N 1
ATOM 3864 C CA . MET B 1 154 ? -3.650 48.534 -64.960 1.00 65.00 154 MET B CA 1
ATOM 3865 C C . MET B 1 154 ? -2.289 48.567 -65.678 1.00 63.25 154 MET B C 1
ATOM 3866 O O . MET B 1 154 ? -1.546 49.548 -65.485 1.00 63.20 154 MET B O 1
ATOM 3871 N N . ILE B 1 155 ? -1.962 47.542 -66.462 1.00 62.10 155 ILE B N 1
ATOM 3872 C CA . ILE B 1 155 ? -0.636 47.448 -67.144 1.00 62.14 155 ILE B CA 1
ATOM 3873 C C . ILE B 1 155 ? -0.488 48.605 -68.154 1.00 63.27 155 ILE B C 1
ATOM 3874 O O . ILE B 1 155 ? 0.645 49.133 -68.299 1.00 62.99 155 ILE B O 1
ATOM 3879 N N . SER B 1 156 ? -1.577 49.016 -68.800 1.00 64.80 156 SER B N 1
ATOM 3880 C CA . SER B 1 156 ? -1.583 50.129 -69.784 1.00 66.14 156 SER B CA 1
ATOM 3881 C C . SER B 1 156 ? -1.214 51.434 -69.074 1.00 66.55 156 SER B C 1
ATOM 3882 O O . SER B 1 156 ? -0.413 52.211 -69.631 1.00 66.79 156 SER B O 1
ATOM 3885 N N . CYS B 1 157 ? -1.772 51.652 -67.883 1.00 66.82 157 CYS B N 1
ATOM 3886 C CA . CYS B 1 157 ? -1.451 52.794 -66.990 1.00 67.49 157 CYS B CA 1
ATOM 3887 C C . CYS B 1 157 ? 0.022 52.713 -66.534 1.00 64.92 157 CYS B C 1
ATOM 3888 O O . CYS B 1 157 ? 0.708 53.738 -66.590 1.00 64.86 157 CYS B O 1
ATOM 3891 N N . TYR B 1 158 ? 0.505 51.545 -66.128 1.00 63.00 158 TYR B N 1
ATOM 3892 C CA . TYR B 1 158 ? 1.909 51.388 -65.684 1.00 63.58 158 TYR B CA 1
ATOM 3893 C C . TYR B 1 158 ? 2.862 51.731 -66.833 1.00 64.10 158 TYR B C 1
ATOM 3894 O O . TYR B 1 158 ? 3.842 52.459 -66.592 1.00 64.58 158 TYR B O 1
ATOM 3903 N N . LYS B 1 159 ? 2.585 51.222 -68.038 1.00 63.86 159 LYS B N 1
ATOM 3904 C CA . LYS B 1 159 ? 3.483 51.357 -69.220 1.00 63.70 159 LYS B CA 1
ATOM 3905 C C . LYS B 1 159 ? 3.258 52.723 -69.894 1.00 65.49 159 LYS B C 1
ATOM 3906 O O . LYS B 1 159 ? 3.956 53.013 -70.899 1.00 66.75 159 LYS B O 1
ATOM 3911 N N . GLY B 1 160 ? 2.330 53.530 -69.361 1.00 66.70 160 GLY B N 1
ATOM 3912 C CA . GLY B 1 160 ? 2.148 54.956 -69.709 1.00 66.62 160 GLY B CA 1
ATOM 3913 C C . GLY B 1 160 ? 1.568 55.143 -71.097 1.00 66.23 160 GLY B C 1
ATOM 3914 O O . GLY B 1 160 ? 1.951 56.123 -71.762 1.00 67.11 160 GLY B O 1
ATOM 3915 N N . HIS B 1 161 ? 0.676 54.244 -71.518 1.00 65.12 161 HIS B N 1
ATOM 3916 C CA . HIS B 1 161 ? 0.039 54.235 -72.866 1.00 64.45 161 HIS B CA 1
ATOM 3917 C C . HIS B 1 161 ? -1.283 55.020 -72.810 1.00 66.85 161 HIS B C 1
ATOM 3918 O O . HIS B 1 161 ? -2.357 54.382 -72.660 1.00 67.98 161 HIS B O 1
ATOM 3925 N N . LYS B 1 162 ? -1.203 56.353 -72.927 1.00 68.53 162 LYS B N 1
ATOM 3926 C CA . LYS B 1 162 ? -2.336 57.302 -72.734 1.00 71.99 162 LYS B CA 1
ATOM 3927 C C . LYS B 1 162 ? -3.513 56.915 -73.639 1.00 74.45 162 LYS B C 1
ATOM 3928 O O . LYS B 1 162 ? -4.675 57.015 -73.167 1.00 77.27 162 LYS B O 1
ATOM 3930 N N . GLU B 1 163 ? -3.229 56.499 -74.882 1.00 74.06 163 GLU B N 1
ATOM 3931 C CA . GLU B 1 163 ? -4.242 56.244 -75.938 1.00 74.77 163 GLU B CA 1
ATOM 3932 C C . GLU B 1 163 ? -4.954 54.917 -75.650 1.00 72.58 163 GLU B C 1
ATOM 3933 O O . GLU B 1 163 ? -6.182 54.888 -75.708 1.00 73.83 163 GLU B O 1
ATOM 3936 N N . ILE B 1 164 ? -4.204 53.860 -75.344 1.00 70.76 164 ILE B N 1
ATOM 3937 C CA . ILE B 1 164 ? -4.762 52.501 -75.053 1.00 69.96 164 ILE B CA 1
ATOM 3938 C C . ILE B 1 164 ? -5.634 52.573 -73.791 1.00 71.28 164 ILE B C 1
ATOM 3939 O O . ILE B 1 164 ? -6.746 51.977 -73.797 1.00 71.35 164 ILE B O 1
ATOM 3944 N N . ALA B 1 165 ? -5.154 53.274 -72.761 1.00 71.20 165 ALA B N 1
ATOM 3945 C CA . ALA B 1 165 ? -5.861 53.490 -71.475 1.00 72.63 165 ALA B CA 1
ATOM 3946 C C . ALA B 1 165 ? -7.184 54.218 -71.737 1.00 75.92 165 ALA B C 1
ATOM 3947 O O . ALA B 1 165 ? -8.240 53.747 -71.247 1.00 76.88 165 ALA B O 1
ATOM 3949 N N . GLN B 1 166 ? -7.137 55.302 -72.518 1.00 78.52 166 GLN B N 1
ATOM 3950 C CA . GLN B 1 166 ? -8.338 56.086 -72.924 1.00 81.54 166 GLN B CA 1
ATOM 3951 C C . GLN B 1 166 ? -9.372 55.148 -73.556 1.00 80.29 166 GLN B C 1
ATOM 3952 O O . GLN B 1 166 ? -10.530 55.233 -73.176 1.00 82.62 166 GLN B O 1
ATOM 3958 N N . TYR B 1 167 ? -8.949 54.269 -74.459 1.00 78.19 167 TYR B N 1
ATOM 3959 C CA . TYR B 1 167 ? -9.846 53.377 -75.237 1.00 78.58 167 TYR B CA 1
ATOM 3960 C C . TYR B 1 167 ? -10.533 52.392 -74.267 1.00 78.35 167 TYR B C 1
ATOM 3961 O O . TYR B 1 167 ? -11.778 52.320 -74.259 1.00 80.26 167 TYR B O 1
ATOM 3970 N N . LEU B 1 168 ? -9.760 51.701 -73.428 1.00 77.79 168 LEU B N 1
ATOM 3971 C CA . LEU B 1 168 ? -10.286 50.666 -72.483 1.00 77.51 168 LEU B CA 1
ATOM 3972 C C . LEU B 1 168 ? -11.320 51.288 -71.536 1.00 79.81 168 LEU B C 1
ATOM 3973 O O . LEU B 1 168 ? -12.324 50.608 -71.228 1.00 79.73 168 LEU B O 1
ATOM 3978 N N . LEU B 1 169 ? -11.098 52.528 -71.098 1.00 81.87 169 LEU B N 1
ATOM 3979 C CA . LEU B 1 169 ? -12.043 53.264 -70.214 1.00 86.19 169 LEU B CA 1
ATOM 3980 C C . LEU B 1 169 ? -13.394 53.430 -70.930 1.00 89.67 169 LEU B C 1
ATOM 3981 O O . LEU B 1 169 ? -14.424 53.024 -70.348 1.00 92.05 169 LEU B O 1
ATOM 3986 N N . GLU B 1 170 ? -13.400 53.978 -72.152 1.00 91.11 170 GLU B N 1
ATOM 3987 C CA . GLU B 1 170 ? -14.665 54.321 -72.870 1.00 93.90 170 GLU B CA 1
ATOM 3988 C C . GLU B 1 170 ? -15.321 53.042 -73.422 1.00 92.77 170 GLU B C 1
ATOM 3989 O O . GLU B 1 170 ? -16.488 53.131 -73.838 1.00 95.01 170 GLU B O 1
ATOM 3995 N N . LYS B 1 171 ? -14.654 51.885 -73.327 1.00 89.38 171 LYS B N 1
ATOM 3996 C CA . LYS B 1 171 ? -15.249 50.572 -73.694 1.00 88.71 171 LYS B CA 1
ATOM 3997 C C . LYS B 1 171 ? -15.719 49.814 -72.433 1.00 88.37 171 LYS B C 1
ATOM 3998 O O . LYS B 1 171 ? -16.213 48.686 -72.597 1.00 90.72 171 LYS B O 1
ATOM 4001 N N . GLY B 1 172 ? -15.603 50.416 -71.231 1.00 86.80 172 GLY B N 1
ATOM 4002 C CA . GLY B 1 172 ? -16.251 49.938 -69.979 1.00 86.09 172 GLY B CA 1
ATOM 4003 C C . GLY B 1 172 ? -15.278 49.310 -68.955 1.00 82.87 172 GLY B C 1
ATOM 4004 O O . GLY B 1 172 ? -15.751 48.561 -68.074 1.00 81.21 172 GLY B O 1
ATOM 4005 N N . ALA B 1 173 ? -13.980 49.593 -69.040 1.00 79.93 173 ALA B N 1
ATOM 4006 C CA . ALA B 1 173 ? -12.956 48.982 -68.155 1.00 78.95 173 ALA B CA 1
ATOM 4007 C C . ALA B 1 173 ? -13.187 49.464 -66.713 1.00 80.39 173 ALA B C 1
ATOM 4008 O O . ALA B 1 173 ? -13.088 50.684 -66.471 1.00 82.11 173 ALA B O 1
ATOM 4010 N N . ASP B 1 174 ? -13.507 48.551 -65.795 1.00 81.11 174 ASP B N 1
ATOM 4011 C CA . ASP B 1 174 ? -13.682 48.873 -64.354 1.00 81.56 174 ASP B CA 1
ATOM 4012 C C . ASP B 1 174 ? -12.366 49.458 -63.830 1.00 80.15 174 ASP B C 1
ATOM 4013 O O . ASP B 1 174 ? -11.349 48.744 -63.836 1.00 78.31 174 ASP B O 1
ATOM 4018 N N . VAL B 1 175 ? -12.405 50.712 -63.395 1.00 81.33 175 VAL B N 1
ATOM 4019 C CA . VAL B 1 175 ? -11.218 51.508 -62.963 1.00 80.30 175 VAL B CA 1
ATOM 4020 C C . VAL B 1 175 ? -10.843 51.158 -61.505 1.00 78.77 175 VAL B C 1
ATOM 4021 O O . VAL B 1 175 ? -9.723 51.509 -61.100 1.00 75.68 175 VAL B O 1
ATOM 4025 N N . ASN B 1 176 ? -11.744 50.508 -60.747 1.00 80.17 176 ASN B N 1
ATOM 4026 C CA . ASN B 1 176 ? -11.602 50.296 -59.271 1.00 80.83 176 ASN B CA 1
ATOM 4027 C C . ASN B 1 176 ? -11.265 48.826 -58.954 1.00 80.83 176 ASN B C 1
ATOM 4028 O O . ASN B 1 176 ? -11.211 48.499 -57.773 1.00 83.72 176 ASN B O 1
ATOM 4033 N N . ARG B 1 177 ? -10.999 47.993 -59.969 1.00 81.92 177 ARG B N 1
ATOM 4034 C CA . ARG B 1 177 ? -10.433 46.618 -59.807 1.00 80.35 177 ARG B CA 1
ATOM 4035 C C . ARG B 1 177 ? -9.175 46.690 -58.933 1.00 78.56 177 ARG B C 1
ATOM 4036 O O . ARG B 1 177 ? -8.381 47.629 -59.130 1.00 77.11 177 ARG B O 1
ATOM 4044 N N . LYS B 1 178 ? -9.025 45.752 -57.988 1.00 78.34 178 LYS B N 1
ATOM 4045 C CA . LYS B 1 178 ? -7.844 45.639 -57.083 1.00 75.95 178 LYS B CA 1
ATOM 4046 C C . LYS B 1 178 ? -7.095 44.353 -57.426 1.00 73.20 178 LYS B C 1
ATOM 4047 O O . LYS B 1 178 ? -7.746 43.307 -57.541 1.00 73.50 178 LYS B O 1
ATOM 4051 N N . SER B 1 179 ? -5.779 44.427 -57.561 1.00 72.05 179 SER B N 1
ATOM 4052 C CA . SER B 1 179 ? -4.882 43.245 -57.603 1.00 72.40 179 SER B CA 1
ATOM 4053 C C . SER B 1 179 ? -4.942 42.539 -56.247 1.00 75.21 179 SER B C 1
ATOM 4054 O O . SER B 1 179 ? -5.394 43.169 -55.276 1.00 75.75 179 SER B O 1
ATOM 4057 N N . VAL B 1 180 ? -4.482 41.295 -56.181 1.00 75.57 180 VAL B N 1
ATOM 4058 C CA . VAL B 1 180 ? -4.525 40.456 -54.949 1.00 75.85 180 VAL B CA 1
ATOM 4059 C C . VAL B 1 180 ? -3.854 41.239 -53.804 1.00 74.36 180 VAL B C 1
ATOM 4060 O O . VAL B 1 180 ? -4.510 41.451 -52.765 1.00 75.48 180 VAL B O 1
ATOM 4064 N N . LYS B 1 181 ? -2.628 41.710 -54.027 1.00 71.51 181 LYS B N 1
ATOM 4065 C CA . LYS B 1 181 ? -1.840 42.523 -53.069 1.00 70.01 181 LYS B CA 1
ATOM 4066 C C . LYS B 1 181 ? -2.257 44.004 -53.164 1.00 69.91 181 LYS B C 1
ATOM 4067 O O . LYS B 1 181 ? -1.494 44.854 -52.718 1.00 70.20 181 LYS B O 1
ATOM 4071 N N . GLY B 1 182 ? -3.413 44.292 -53.763 1.00 72.72 182 GLY B N 1
ATOM 4072 C CA . GLY B 1 182 ? -4.174 45.546 -53.569 1.00 72.54 182 GLY B CA 1
ATOM 4073 C C . GLY B 1 182 ? -3.825 46.656 -54.557 1.00 71.03 182 GLY B C 1
ATOM 4074 O O . GLY B 1 182 ? -4.278 47.782 -54.326 1.00 71.80 182 GLY B O 1
ATOM 4075 N N . ASN B 1 183 ? -3.085 46.368 -55.628 1.00 68.98 183 ASN B N 1
ATOM 4076 C CA . ASN B 1 183 ? -2.757 47.377 -56.673 1.00 68.85 183 ASN B CA 1
ATOM 4077 C C . ASN B 1 183 ? -4.049 47.846 -57.343 1.00 68.04 183 ASN B C 1
ATOM 4078 O O . ASN B 1 183 ? -4.930 47.015 -57.538 1.00 69.81 183 ASN B O 1
ATOM 4083 N N . THR B 1 184 ? -4.155 49.147 -57.637 1.00 67.35 184 THR B N 1
ATOM 4084 C CA . THR B 1 184 ? -5.192 49.748 -58.533 1.00 67.08 184 THR B CA 1
ATOM 4085 C C . THR B 1 184 ? -4.509 50.535 -59.664 1.00 65.81 184 THR B C 1
ATOM 4086 O O . THR B 1 184 ? -3.304 50.833 -59.534 1.00 65.25 184 THR B O 1
ATOM 4090 N N . ALA B 1 185 ? -5.273 50.899 -60.702 1.00 66.12 185 ALA B N 1
ATOM 4091 C CA . ALA B 1 185 ? -4.814 51.653 -61.891 1.00 65.58 185 ALA B CA 1
ATOM 4092 C C . ALA B 1 185 ? -4.121 52.956 -61.473 1.00 65.21 185 ALA B C 1
ATOM 4093 O O . ALA B 1 185 ? -3.098 53.277 -62.052 1.00 63.88 185 ALA B O 1
ATOM 4095 N N . LEU B 1 186 ? -4.670 53.675 -60.498 1.00 66.69 186 LEU B N 1
ATOM 4096 C CA . LEU B 1 186 ? -4.050 54.910 -59.937 1.00 67.55 186 LEU B CA 1
ATOM 4097 C C . LEU B 1 186 ? -2.641 54.606 -59.384 1.00 66.80 186 LEU B C 1
ATOM 4098 O O . LEU B 1 186 ? -1.775 55.504 -59.460 1.00 65.89 186 LEU B O 1
ATOM 4103 N N . HIS B 1 187 ? -2.424 53.416 -58.811 1.00 65.94 187 HIS B N 1
ATOM 4104 C CA . HIS B 1 187 ? -1.109 52.994 -58.258 1.00 64.76 187 HIS B CA 1
ATOM 4105 C C . HIS B 1 187 ? -0.136 52.818 -59.414 1.00 63.87 187 HIS B C 1
ATOM 4106 O O . HIS B 1 187 ? 0.964 53.400 -59.370 1.00 65.01 187 HIS B O 1
ATOM 4113 N N . ASP B 1 188 ? -0.569 52.102 -60.442 1.00 63.90 188 ASP B N 1
ATOM 4114 C CA . ASP B 1 188 ? 0.169 51.948 -61.725 1.00 62.37 188 ASP B CA 1
ATOM 4115 C C . ASP B 1 188 ? 0.580 53.330 -62.252 1.00 62.75 188 ASP B C 1
ATOM 4116 O O . ASP B 1 188 ? 1.751 53.478 -62.633 1.00 63.30 188 ASP B O 1
ATOM 4121 N N . CYS B 1 189 ? -0.334 54.305 -62.268 1.00 64.44 189 CYS B N 1
ATOM 4122 C CA . CYS B 1 189 ? -0.064 55.699 -62.746 1.00 66.32 189 CYS B CA 1
ATOM 4123 C C . CYS B 1 189 ? 1.021 56.347 -61.872 1.00 66.39 189 CYS B C 1
ATOM 4124 O O . CYS B 1 189 ? 2.022 56.857 -62.431 1.00 64.81 189 CYS B O 1
ATOM 4127 N N . ALA B 1 190 ? 0.835 56.286 -60.548 1.00 66.72 190 ALA B N 1
ATOM 4128 C CA . ALA B 1 190 ? 1.692 56.917 -59.517 1.00 66.44 190 ALA B CA 1
ATOM 4129 C C . ALA B 1 190 ? 3.129 56.401 -59.622 1.00 64.87 190 ALA B C 1
ATOM 4130 O O . ALA B 1 190 ? 4.070 57.206 -59.439 1.00 63.47 190 ALA B O 1
ATOM 4132 N N . GLU B 1 191 ? 3.294 55.107 -59.883 1.00 65.05 191 GLU B N 1
ATOM 4133 C CA . GLU B 1 191 ? 4.617 54.444 -59.877 1.00 65.99 191 GLU B CA 1
ATOM 4134 C C . GLU B 1 191 ? 5.327 54.667 -61.223 1.00 66.26 191 GLU B C 1
ATOM 4135 O O . GLU B 1 191 ? 6.550 54.540 -61.249 1.00 65.19 191 GLU B O 1
ATOM 4141 N N . SER B 1 192 ? 4.594 55.043 -62.279 1.00 67.87 192 SER B N 1
ATOM 4142 C CA . SER B 1 192 ? 5.146 55.272 -63.643 1.00 68.19 192 SER B CA 1
ATOM 4143 C C . SER B 1 192 ? 5.285 56.771 -63.930 1.00 69.23 192 SER B C 1
ATOM 4144 O O . SER B 1 192 ? 5.905 57.099 -64.912 1.00 71.73 192 SER B O 1
ATOM 4147 N N . GLY B 1 193 ? 4.712 57.634 -63.094 1.00 70.12 193 GLY B N 1
ATOM 4148 C CA . GLY B 1 193 ? 4.691 59.091 -63.317 1.00 70.72 193 GLY B CA 1
ATOM 4149 C C . GLY B 1 193 ? 3.760 59.482 -64.458 1.00 71.22 193 GLY B C 1
ATOM 4150 O O . GLY B 1 193 ? 3.969 60.564 -65.045 1.00 71.21 193 GLY B O 1
ATOM 4151 N N . SER B 1 194 ? 2.747 58.654 -64.740 1.00 70.64 194 SER B N 1
ATOM 4152 C CA . SER B 1 194 ? 1.710 58.878 -65.785 1.00 71.49 194 SER B CA 1
ATOM 4153 C C . SER B 1 194 ? 0.650 59.874 -65.281 1.00 74.09 194 SER B C 1
ATOM 4154 O O . SER B 1 194 ? -0.527 59.457 -65.058 1.00 74.38 194 SER B O 1
ATOM 4157 N N . LEU B 1 195 ? 1.034 61.145 -65.143 1.00 75.19 195 LEU B N 1
ATOM 4158 C CA . LEU B 1 195 ? 0.170 62.230 -64.613 1.00 78.33 195 LEU B CA 1
ATOM 4159 C C . LEU B 1 195 ? -1.113 62.340 -65.447 1.00 79.88 195 LEU B C 1
ATOM 4160 O O . LEU B 1 195 ? -2.205 62.431 -64.842 1.00 80.44 195 LEU B O 1
ATOM 4165 N N . ASP B 1 196 ? -0.991 62.355 -66.776 1.00 80.43 196 ASP B N 1
ATOM 4166 C CA . ASP B 1 196 ? -2.129 62.642 -67.687 1.00 82.53 196 ASP B CA 1
ATOM 4167 C C . ASP B 1 196 ? -3.122 61.475 -67.632 1.00 80.50 196 ASP B C 1
ATOM 4168 O O . ASP B 1 196 ? -4.336 61.746 -67.664 1.00 82.58 196 ASP B O 1
ATOM 4173 N N . ILE B 1 197 ? -2.638 60.239 -67.481 1.00 77.47 197 ILE B N 1
ATOM 4174 C CA . ILE B 1 197 ? -3.510 59.030 -67.338 1.00 76.16 197 ILE B CA 1
ATOM 4175 C C . ILE B 1 197 ? -4.225 59.078 -65.974 1.00 75.74 197 ILE B C 1
ATOM 4176 O O . ILE B 1 197 ? -5.440 58.784 -65.931 1.00 75.60 197 ILE B O 1
ATOM 4181 N N . MET B 1 198 ? -3.514 59.431 -64.901 1.00 75.07 198 MET B N 1
ATOM 4182 C CA . MET B 1 198 ? -4.126 59.600 -63.557 1.00 75.12 198 MET B CA 1
ATOM 4183 C C . MET B 1 198 ? -5.314 60.558 -63.688 1.00 79.54 198 MET B C 1
ATOM 4184 O O . MET B 1 198 ? -6.445 60.126 -63.383 1.00 82.29 198 MET B O 1
ATOM 4189 N N . LYS B 1 199 ? -5.066 61.791 -64.165 1.00 81.84 199 LYS B N 1
ATOM 4190 C CA . LYS B 1 199 ? -6.103 62.851 -64.376 1.00 85.05 199 LYS B CA 1
ATOM 4191 C C . LYS B 1 199 ? -7.336 62.242 -65.040 1.00 84.90 199 LYS B C 1
ATOM 4192 O O . LYS B 1 199 ? -8.451 62.570 -64.615 1.00 87.13 199 LYS B O 1
ATOM 4198 N N . MET B 1 200 ? -7.125 61.380 -66.034 1.00 83.16 200 MET B N 1
ATOM 4199 C CA . MET B 1 200 ? -8.196 60.716 -66.811 1.00 84.33 200 MET B CA 1
ATOM 4200 C C . MET B 1 200 ? -8.919 59.690 -65.926 1.00 83.22 200 MET B C 1
ATOM 4201 O O . MET B 1 200 ? -10.147 59.683 -65.948 1.00 85.29 200 MET B O 1
ATOM 4206 N N . LEU B 1 201 ? -8.193 58.875 -65.153 1.00 81.83 201 LEU B N 1
ATOM 4207 C CA . LEU B 1 201 ? -8.810 57.861 -64.244 1.00 81.08 201 LEU B CA 1
ATOM 4208 C C . LEU B 1 201 ? -9.738 58.565 -63.244 1.00 83.34 201 LEU B C 1
ATOM 4209 O O . LEU B 1 201 ? -10.858 58.057 -63.015 1.00 84.55 201 LEU B O 1
ATOM 4214 N N . LEU B 1 202 ? -9.302 59.694 -62.687 1.00 84.32 202 LEU B N 1
ATOM 4215 C CA . LEU B 1 202 ? -10.090 60.478 -61.701 1.00 87.27 202 LEU B CA 1
ATOM 4216 C C . LEU B 1 202 ? -11.363 61.007 -62.375 1.00 91.26 202 LEU B C 1
ATOM 4217 O O . LEU B 1 202 ? -12.434 60.938 -61.733 1.00 91.06 202 LEU B O 1
ATOM 4222 N N . MET B 1 203 ? -11.257 61.469 -63.631 1.00 93.59 203 MET B N 1
ATOM 4223 C CA . MET B 1 203 ? -12.408 61.911 -64.463 1.00 97.51 203 MET B CA 1
ATOM 4224 C C . MET B 1 203 ? -13.433 60.766 -64.580 1.00 96.02 203 MET B C 1
ATOM 4225 O O . MET B 1 203 ? -14.636 61.073 -64.620 1.00 98.66 203 MET B O 1
ATOM 4230 N N . TYR B 1 204 ? -12.977 59.503 -64.621 1.00 91.80 204 TYR B N 1
ATOM 4231 C CA . TYR B 1 204 ? -13.839 58.284 -64.630 1.00 91.57 204 TYR B CA 1
ATOM 4232 C C . TYR B 1 204 ? -14.080 57.786 -63.187 1.00 91.60 204 TYR B C 1
ATOM 4233 O O . TYR B 1 204 ? -14.524 56.630 -63.022 1.00 90.36 204 TYR B O 1
ATOM 4242 N N . CYS B 1 205 ? -13.802 58.636 -62.186 1.00 92.34 205 CYS B N 1
ATOM 4243 C CA . CYS B 1 205 ? -14.262 58.521 -60.769 1.00 93.68 205 CYS B CA 1
ATOM 4244 C C . CYS B 1 205 ? -13.442 57.465 -60.003 1.00 91.21 205 CYS B C 1
ATOM 4245 O O . CYS B 1 205 ? -13.956 56.920 -59.024 1.00 91.34 205 CYS B O 1
ATOM 4248 N N . ALA B 1 206 ? -12.200 57.218 -60.415 1.00 88.75 206 ALA B N 1
ATOM 4249 C CA . ALA B 1 206 ? -11.289 56.236 -59.787 1.00 86.71 206 ALA B CA 1
ATOM 4250 C C . ALA B 1 206 ? -11.042 56.644 -58.329 1.00 87.25 206 ALA B C 1
ATOM 4251 O O . ALA B 1 206 ? -10.580 57.780 -58.106 1.00 86.94 206 ALA B O 1
ATOM 4253 N N . LYS B 1 207 ? -11.361 55.762 -57.377 1.00 87.22 207 LYS B N 1
ATOM 4254 C CA . LYS B 1 207 ? -11.273 56.056 -55.920 1.00 87.40 207 LYS B CA 1
ATOM 4255 C C . LYS B 1 207 ? -9.850 55.746 -55.450 1.00 84.43 207 LYS B C 1
ATOM 4256 O O . LYS B 1 207 ? -9.408 54.612 -55.621 1.00 82.56 207 LYS B O 1
ATOM 4259 N N . MET B 1 208 ? -9.155 56.764 -54.948 1.00 85.78 208 MET B N 1
ATOM 4260 C CA . MET B 1 208 ? -7.832 56.657 -54.277 1.00 84.94 208 MET B CA 1
ATOM 4261 C C . MET B 1 208 ? -7.980 55.854 -52.975 1.00 82.85 208 MET B C 1
ATOM 4262 O O . MET B 1 208 ? -8.608 56.363 -52.048 1.00 83.55 208 MET B O 1
ATOM 4267 N N . GLU B 1 209 ? -7.433 54.629 -52.949 1.00 80.13 209 GLU B N 1
ATOM 4268 C CA . GLU B 1 209 ? -7.552 53.641 -51.844 1.00 78.23 209 GLU B CA 1
ATOM 4269 C C . GLU B 1 209 ? -6.149 53.122 -51.502 1.00 76.77 209 GLU B C 1
ATOM 4270 O O . GLU B 1 209 ? -5.235 53.297 -52.330 1.00 76.92 209 GLU B O 1
ATOM 4276 N N . LYS B 1 210 ? -5.988 52.504 -50.327 1.00 75.68 210 LYS B N 1
ATOM 4277 C CA . LYS B 1 210 ? -4.709 51.913 -49.861 1.00 72.98 210 LYS B CA 1
ATOM 4278 C C . LYS B 1 210 ? -4.565 50.518 -50.461 1.00 70.15 210 LYS B C 1
ATOM 4279 O O . LYS B 1 210 ? -5.529 49.778 -50.435 1.00 70.89 210 LYS B O 1
ATOM 4285 N N . ASP B 1 211 ? -3.372 50.172 -50.925 1.00 69.43 211 ASP B N 1
ATOM 4286 C CA . ASP B 1 211 ? -2.997 48.780 -51.274 1.00 68.65 211 ASP B CA 1
ATOM 4287 C C . ASP B 1 211 ? -2.762 47.987 -49.971 1.00 69.02 211 ASP B C 1
ATOM 4288 O O . ASP B 1 211 ? -2.904 48.585 -48.852 1.00 66.94 211 ASP B O 1
ATOM 4293 N N . GLY B 1 212 ? -2.412 46.702 -50.109 1.00 68.53 212 GLY B N 1
ATOM 4294 C CA . GLY B 1 212 ? -2.213 45.754 -49.002 1.00 67.89 212 GLY B CA 1
ATOM 4295 C C . GLY B 1 212 ? -0.985 46.088 -48.172 1.00 68.46 212 GLY B C 1
ATOM 4296 O O . GLY B 1 212 ? -0.772 45.391 -47.180 1.00 67.07 212 GLY B O 1
ATOM 4297 N N . TYR B 1 213 ? -0.208 47.113 -48.572 1.00 69.23 213 TYR B N 1
ATOM 4298 C CA . TYR B 1 213 ? 0.999 47.621 -47.862 1.00 69.99 213 TYR B CA 1
ATOM 4299 C C . TYR B 1 213 ? 0.705 48.952 -47.154 1.00 66.43 213 TYR B C 1
ATOM 4300 O O . TYR B 1 213 ? 1.639 49.510 -46.553 1.00 64.62 213 TYR B O 1
ATOM 4309 N N . GLY B 1 214 ? -0.524 49.456 -47.249 1.00 65.68 214 GLY B N 1
ATOM 4310 C CA . GLY B 1 214 ? -0.943 50.744 -46.654 1.00 67.28 214 GLY B CA 1
ATOM 4311 C C . GLY B 1 214 ? -0.788 51.915 -47.618 1.00 67.37 214 GLY B C 1
ATOM 4312 O O . GLY B 1 214 ? -1.184 53.044 -47.261 1.00 66.80 214 GLY B O 1
ATOM 4313 N N . MET B 1 215 ? -0.242 51.668 -48.802 1.00 69.76 215 MET B N 1
ATOM 4314 C CA . MET B 1 215 ? 0.173 52.732 -49.747 1.00 70.63 215 MET B CA 1
ATOM 4315 C C . MET B 1 215 ? -1.043 53.261 -50.469 1.00 68.04 215 MET B C 1
ATOM 4316 O O . MET B 1 215 ? -1.763 52.462 -51.044 1.00 67.08 215 MET B O 1
ATOM 4321 N N . THR B 1 216 ? -1.266 54.565 -50.369 1.00 67.13 216 THR B N 1
ATOM 4322 C CA . THR B 1 216 ? -2.120 55.346 -51.278 1.00 68.05 216 THR B CA 1
ATOM 4323 C C . THR B 1 216 ? -1.315 55.602 -52.544 1.00 67.30 216 THR B C 1
ATOM 4324 O O . THR B 1 216 ? -0.087 55.521 -52.521 1.00 66.71 216 THR B O 1
ATOM 4328 N N . PRO B 1 217 ? -1.972 55.884 -53.689 1.00 67.66 217 PRO B N 1
ATOM 4329 C CA . PRO B 1 217 ? -1.262 56.333 -54.886 1.00 66.20 217 PRO B CA 1
ATOM 4330 C C . PRO B 1 217 ? -0.278 57.477 -54.580 1.00 66.50 217 PRO B C 1
ATOM 4331 O O . PRO B 1 217 ? 0.860 57.387 -54.990 1.00 64.65 217 PRO B O 1
ATOM 4335 N N . LEU B 1 218 ? -0.725 58.494 -53.840 1.00 68.90 218 LEU B N 1
ATOM 4336 C CA . LEU B 1 218 ? 0.117 59.646 -53.396 1.00 70.40 218 LEU B CA 1
ATOM 4337 C C . LEU B 1 218 ? 1.420 59.140 -52.758 1.00 68.97 218 LEU B C 1
ATOM 4338 O O . LEU B 1 218 ? 2.482 59.744 -53.006 1.00 68.85 218 LEU B O 1
ATOM 4343 N N . LEU B 1 219 ? 1.327 58.122 -51.910 1.00 67.48 219 LEU B N 1
ATOM 4344 C CA . LEU B 1 219 ? 2.476 57.599 -51.133 1.00 65.80 219 LEU B CA 1
ATOM 4345 C C . LEU B 1 219 ? 3.340 56.720 -52.025 1.00 64.36 219 LEU B C 1
ATOM 4346 O O . LEU B 1 219 ? 4.538 56.657 -51.765 1.00 63.23 219 LEU B O 1
ATOM 4351 N N . SER B 1 220 ? 2.746 56.071 -53.032 1.00 64.59 220 SER B N 1
ATOM 4352 C CA . SER B 1 220 ? 3.468 55.267 -54.059 1.00 63.07 220 SER B CA 1
ATOM 4353 C C . SER B 1 220 ? 4.290 56.198 -54.951 1.00 63.58 220 SER B C 1
ATOM 4354 O O . SER B 1 220 ? 5.455 55.856 -55.250 1.00 64.82 220 SER B O 1
ATOM 4357 N N . ALA B 1 221 ? 3.721 57.349 -55.316 1.00 64.58 221 ALA B N 1
ATOM 4358 C CA . ALA B 1 221 ? 4.409 58.453 -56.030 1.00 65.72 221 ALA B CA 1
ATOM 4359 C C . ALA B 1 221 ? 5.637 58.906 -55.232 1.00 64.80 221 ALA B C 1
ATOM 4360 O O . ALA B 1 221 ? 6.701 59.087 -55.839 1.00 64.95 221 ALA B O 1
ATOM 4362 N N . SER B 1 222 ? 5.473 59.102 -53.927 1.00 65.13 222 SER B N 1
ATOM 4363 C CA . SER B 1 222 ? 6.528 59.572 -52.994 1.00 65.11 222 SER B CA 1
ATOM 4364 C C . SER B 1 222 ? 7.661 58.548 -52.939 1.00 63.69 222 SER B C 1
ATOM 4365 O O . SER B 1 222 ? 8.816 58.959 -53.026 1.00 63.33 222 SER B O 1
ATOM 4368 N N . VAL B 1 223 ? 7.324 57.264 -52.806 1.00 64.63 223 VAL B N 1
ATOM 4369 C CA . VAL B 1 223 ? 8.306 56.151 -52.623 1.00 65.00 223 VAL B CA 1
ATOM 4370 C C . VAL B 1 223 ? 9.170 56.036 -53.882 1.00 65.71 223 VAL B C 1
ATOM 4371 O O . VAL B 1 223 ? 10.388 55.851 -53.726 1.00 66.96 223 VAL B O 1
ATOM 4375 N N . THR B 1 224 ? 8.559 56.088 -55.074 1.00 66.48 224 THR B N 1
ATOM 4376 C CA . THR B 1 224 ? 9.268 55.952 -56.378 1.00 67.45 224 THR B CA 1
ATOM 4377 C C . THR B 1 224 ? 9.818 57.309 -56.814 1.00 68.84 224 THR B C 1
ATOM 4378 O O . THR B 1 224 ? 10.692 57.329 -57.670 1.00 72.00 224 THR B O 1
ATOM 4382 N N . GLY B 1 225 ? 9.319 58.395 -56.241 1.00 70.53 225 GLY B N 1
ATOM 4383 C CA . GLY B 1 225 ? 9.897 59.742 -56.409 1.00 71.65 225 GLY B CA 1
ATOM 4384 C C . GLY B 1 225 ? 9.447 60.420 -57.695 1.00 72.68 225 GLY B C 1
ATOM 4385 O O . GLY B 1 225 ? 10.195 61.274 -58.191 1.00 73.34 225 GLY B O 1
ATOM 4386 N N . HIS B 1 226 ? 8.248 60.094 -58.191 1.00 72.58 226 HIS B N 1
ATOM 4387 C CA . HIS B 1 226 ? 7.599 60.776 -59.344 1.00 73.21 226 HIS B CA 1
ATOM 4388 C C . HIS B 1 226 ? 6.958 62.081 -58.862 1.00 74.86 226 HIS B C 1
ATOM 4389 O O . HIS B 1 226 ? 5.757 62.081 -58.560 1.00 75.67 226 HIS B O 1
ATOM 4396 N N . THR B 1 227 ? 7.756 63.147 -58.834 1.00 75.95 227 THR B N 1
ATOM 4397 C CA . THR B 1 227 ? 7.462 64.473 -58.225 1.00 78.67 227 THR B CA 1
ATOM 4398 C C . THR B 1 227 ? 6.187 65.092 -58.823 1.00 81.66 227 THR B C 1
ATOM 4399 O O . THR B 1 227 ? 5.430 65.734 -58.063 1.00 84.90 227 THR B O 1
ATOM 4403 N N . ASN B 1 228 ? 5.975 64.953 -60.132 1.00 83.20 228 ASN B N 1
ATOM 4404 C CA . ASN B 1 228 ? 4.800 65.531 -60.843 1.00 84.64 228 ASN B CA 1
ATOM 4405 C C . ASN B 1 228 ? 3.514 65.062 -60.138 1.00 83.67 228 ASN B C 1
ATOM 4406 O O . ASN B 1 228 ? 2.642 65.912 -59.889 1.00 87.07 228 ASN B O 1
ATOM 4411 N N . ILE B 1 229 ? 3.432 63.773 -59.794 1.00 79.84 229 ILE B N 1
ATOM 4412 C CA . ILE B 1 229 ? 2.223 63.128 -59.203 1.00 79.54 229 ILE B CA 1
ATOM 4413 C C . ILE B 1 229 ? 2.023 63.655 -57.766 1.00 80.21 229 ILE B C 1
ATOM 4414 O O . ILE B 1 229 ? 0.851 63.899 -57.369 1.00 80.04 229 ILE B O 1
ATOM 4419 N N . VAL B 1 230 ? 3.116 63.844 -57.024 1.00 79.52 230 VAL B N 1
ATOM 4420 C CA . VAL B 1 230 ? 3.094 64.333 -55.615 1.00 80.22 230 VAL B CA 1
ATOM 4421 C C . VAL B 1 230 ? 2.761 65.829 -55.624 1.00 83.27 230 VAL B C 1
ATOM 4422 O O . VAL B 1 230 ? 2.017 66.264 -54.729 1.00 84.13 230 VAL B O 1
ATOM 4426 N N . ASP B 1 231 ? 3.289 66.583 -56.599 1.00 84.39 231 ASP B N 1
ATOM 4427 C CA . ASP B 1 231 ? 2.994 68.035 -56.774 1.00 87.24 231 ASP B CA 1
ATOM 4428 C C . ASP B 1 231 ? 1.502 68.194 -57.062 1.00 87.07 231 ASP B C 1
ATOM 4429 O O . ASP B 1 231 ? 0.905 69.140 -56.536 1.00 91.16 231 ASP B O 1
ATOM 4434 N N . PHE B 1 232 ? 0.926 67.272 -57.831 1.00 83.36 232 PHE B N 1
ATOM 4435 C CA . PHE B 1 232 ? -0.519 67.236 -58.173 1.00 83.42 232 PHE B CA 1
ATOM 4436 C C . PHE B 1 232 ? -1.335 66.840 -56.934 1.00 82.09 232 PHE B C 1
ATOM 4437 O O . PHE B 1 232 ? -2.070 67.676 -56.422 1.00 83.43 232 PHE B O 1
ATOM 4445 N N . LEU B 1 233 ? -1.181 65.599 -56.463 1.00 79.87 233 LEU B N 1
ATOM 4446 C CA . LEU B 1 233 ? -2.097 64.967 -55.473 1.00 79.39 233 LEU B CA 1
ATOM 4447 C C . LEU B 1 233 ? -2.070 65.713 -54.122 1.00 80.19 233 LEU B C 1
ATOM 4448 O O . LEU B 1 233 ? -3.039 65.548 -53.371 1.00 79.39 233 LEU B O 1
ATOM 4453 N N . THR B 1 234 ? -1.025 66.513 -53.836 1.00 81.61 234 THR B N 1
ATOM 4454 C CA . THR B 1 234 ? -0.918 67.361 -52.604 1.00 84.55 234 THR B CA 1
ATOM 4455 C C . THR B 1 234 ? -1.529 68.750 -52.844 1.00 88.62 234 THR B C 1
ATOM 4456 O O . THR B 1 234 ? -1.318 69.627 -51.996 1.00 90.58 234 THR B O 1
ATOM 4460 N N . HIS B 1 235 ? -2.242 68.942 -53.956 1.00 92.30 235 HIS B N 1
ATOM 4461 C CA . HIS B 1 235 ? -3.081 70.139 -54.231 1.00 98.00 235 HIS B CA 1
ATOM 4462 C C . HIS B 1 235 ? -4.463 69.667 -54.692 1.00 100.23 235 HIS B C 1
ATOM 4463 O O . HIS B 1 235 ? -5.108 70.385 -55.480 1.00 103.92 235 HIS B O 1
ATOM 4470 N N . HIS B 1 236 ? -4.894 68.504 -54.191 1.00 99.63 236 HIS B N 1
ATOM 4471 C CA . HIS B 1 236 ? -6.168 67.820 -54.539 1.00 100.57 236 HIS B CA 1
ATOM 4472 C C . HIS B 1 236 ? -7.002 67.636 -53.265 1.00 101.47 236 HIS B C 1
ATOM 4473 O O . HIS B 1 236 ? -6.405 67.369 -52.201 1.00 100.28 236 HIS B O 1
ATOM 4480 N N . ALA B 1 237 ? -8.328 67.760 -53.381 1.00 104.17 237 ALA B N 1
ATOM 4481 C CA . ALA B 1 237 ? -9.277 67.965 -52.255 1.00 106.61 237 ALA B CA 1
ATOM 4482 C C . ALA B 1 237 ? -9.322 66.729 -51.351 1.00 104.86 237 ALA B C 1
ATOM 4483 O O . ALA B 1 237 ? -9.474 66.902 -50.134 1.00 104.37 237 ALA B O 1
ATOM 4485 N N . GLN B 1 238 ? -9.186 65.533 -51.932 1.00 104.36 238 GLN B N 1
ATOM 4486 C CA . GLN B 1 238 ? -9.478 64.239 -51.256 1.00 103.40 238 GLN B CA 1
ATOM 4487 C C . GLN B 1 238 ? -8.280 63.799 -50.390 1.00 99.89 238 GLN B C 1
ATOM 4488 O O . GLN B 1 238 ? -8.403 62.739 -49.742 1.00 101.32 238 GLN B O 1
ATOM 4491 N N . THR B 1 239 ? -7.178 64.575 -50.360 1.00 95.60 239 THR B N 1
ATOM 4492 C CA . THR B 1 239 ? -5.970 64.299 -49.520 1.00 89.95 239 THR B CA 1
ATOM 4493 C C . THR B 1 239 ? -5.880 65.327 -48.376 1.00 89.59 239 THR B C 1
ATOM 4494 O O . THR B 1 239 ? -6.026 66.527 -48.651 1.00 90.79 239 THR B O 1
ATOM 4498 N N . SER B 1 240 ? -5.610 64.852 -47.153 1.00 87.66 240 SER B N 1
ATOM 4499 C CA . SER B 1 240 ? -5.634 65.631 -45.884 1.00 88.50 240 SER B CA 1
ATOM 4500 C C . SER B 1 240 ? -4.267 66.279 -45.601 1.00 87.37 240 SER B C 1
ATOM 4501 O O . SER B 1 240 ? -3.256 65.800 -46.152 1.00 86.24 240 SER B O 1
ATOM 4504 N N . LYS B 1 241 ? -4.255 67.305 -44.733 1.00 88.59 241 LYS B N 1
ATOM 4505 C CA . LYS B 1 241 ? -3.041 67.989 -44.183 1.00 87.91 241 LYS B CA 1
ATOM 4506 C C . LYS B 1 241 ? -1.992 66.932 -43.783 1.00 84.92 241 LYS B C 1
ATOM 4507 O O . LYS B 1 241 ? -0.830 67.047 -44.220 1.00 84.73 241 LYS B O 1
ATOM 4510 N N . THR B 1 242 ? -2.392 65.929 -43.001 1.00 82.72 242 THR B N 1
ATOM 4511 C CA . THR B 1 242 ? -1.503 64.843 -42.512 1.00 80.00 242 THR B CA 1
ATOM 4512 C C . THR B 1 242 ? -0.970 64.034 -43.706 1.00 77.02 242 THR B C 1
ATOM 4513 O O . THR B 1 242 ? 0.244 63.798 -43.756 1.00 76.64 242 THR B O 1
ATOM 4517 N N . GLU B 1 243 ? -1.848 63.603 -44.608 1.00 75.65 243 GLU B N 1
ATOM 4518 C CA . GLU B 1 243 ? -1.481 62.778 -45.781 1.00 74.19 243 GLU B CA 1
ATOM 4519 C C . GLU B 1 243 ? -0.430 63.534 -46.622 1.00 74.01 243 GLU B C 1
ATOM 4520 O O . GLU B 1 243 ? 0.542 62.891 -47.061 1.00 71.69 243 GLU B O 1
ATOM 4526 N N . ARG B 1 244 ? -0.604 64.852 -46.797 1.00 76.05 244 ARG B N 1
ATOM 4527 C CA . ARG B 1 244 ? 0.277 65.726 -47.626 1.00 76.24 244 ARG B CA 1
ATOM 4528 C C . ARG B 1 244 ? 1.641 65.878 -46.958 1.00 74.75 244 ARG B C 1
ATOM 4529 O O . ARG B 1 244 ? 2.665 65.754 -47.662 1.00 73.87 244 ARG B O 1
ATOM 4537 N N . ILE B 1 245 ? 1.651 66.181 -45.660 1.00 74.52 245 ILE B N 1
ATOM 4538 C CA . ILE B 1 245 ? 2.892 66.299 -44.837 1.00 73.00 245 ILE B CA 1
ATOM 4539 C C . ILE B 1 245 ? 3.714 65.013 -44.994 1.00 69.84 245 ILE B C 1
ATOM 4540 O O . ILE B 1 245 ? 4.899 65.099 -45.373 1.00 69.66 245 ILE B O 1
ATOM 4545 N N . ASN B 1 246 ? 3.095 63.868 -44.743 1.00 67.30 246 ASN B N 1
ATOM 4546 C CA . ASN B 1 246 ? 3.770 62.555 -44.778 1.00 64.00 246 ASN B CA 1
ATOM 4547 C C . ASN B 1 246 ? 4.329 62.336 -46.193 1.00 63.72 246 ASN B C 1
ATOM 4548 O O . ASN B 1 246 ? 5.523 62.048 -46.292 1.00 62.60 246 ASN B O 1
ATOM 4553 N N . ALA B 1 247 ? 3.520 62.577 -47.236 1.00 64.44 247 ALA B N 1
ATOM 4554 C CA . ALA B 1 247 ? 3.887 62.420 -48.668 1.00 64.62 247 ALA B CA 1
ATOM 4555 C C . ALA B 1 247 ? 5.169 63.202 -48.988 1.00 64.89 247 ALA B C 1
ATOM 4556 O O . ALA B 1 247 ? 6.108 62.592 -49.538 1.00 63.68 247 ALA B O 1
ATOM 4558 N N . LEU B 1 248 ? 5.200 64.493 -48.651 1.00 66.86 248 LEU B N 1
ATOM 4559 C CA . LEU B 1 248 ? 6.359 65.400 -48.891 1.00 68.55 248 LEU B CA 1
ATOM 4560 C C . LEU B 1 248 ? 7.584 64.910 -48.097 1.00 67.96 248 LEU B C 1
ATOM 4561 O O . LEU B 1 248 ? 8.710 65.037 -48.612 1.00 69.14 248 LEU B O 1
ATOM 4566 N N . GLU B 1 249 ? 7.387 64.394 -46.883 1.00 67.14 249 GLU B N 1
ATOM 4567 C CA . GLU B 1 249 ? 8.510 63.963 -46.008 1.00 66.02 249 GLU B CA 1
ATOM 4568 C C . GLU B 1 249 ? 9.101 62.664 -46.573 1.00 63.09 249 GLU B C 1
ATOM 4569 O O . GLU B 1 249 ? 10.334 62.561 -46.642 1.00 61.51 249 GLU B O 1
ATOM 4575 N N . LEU B 1 250 ? 8.257 61.739 -47.012 1.00 62.49 250 LEU B N 1
ATOM 4576 C CA . LEU B 1 250 ? 8.692 60.480 -47.672 1.00 61.30 250 LEU B CA 1
ATOM 4577 C C . LEU B 1 250 ? 9.368 60.812 -49.021 1.00 61.72 250 LEU B C 1
ATOM 4578 O O . LEU B 1 250 ? 10.437 60.260 -49.287 1.00 60.51 250 LEU B O 1
ATOM 4583 N N . LEU B 1 251 ? 8.804 61.722 -49.813 1.00 63.46 251 LEU B N 1
ATOM 4584 C CA . LEU B 1 251 ? 9.435 62.151 -51.095 1.00 64.83 251 LEU B CA 1
ATOM 4585 C C . LEU B 1 251 ? 10.829 62.712 -50.789 1.00 64.92 251 LEU B C 1
ATOM 4586 O O . LEU B 1 251 ? 11.753 62.423 -51.552 1.00 65.47 251 LEU B O 1
ATOM 4591 N N . GLY B 1 252 ? 10.968 63.468 -49.703 1.00 65.90 252 GLY B N 1
ATOM 4592 C CA . GLY B 1 252 ? 12.273 63.924 -49.187 1.00 67.15 252 GLY B CA 1
ATOM 4593 C C . GLY B 1 252 ? 13.227 62.755 -48.914 1.00 65.63 252 GLY B C 1
ATOM 4594 O O . GLY B 1 252 ? 14.400 62.853 -49.301 1.00 65.76 252 GLY B O 1
ATOM 4595 N N . ALA B 1 253 ? 12.744 61.687 -48.272 1.00 64.33 253 ALA B N 1
ATOM 4596 C CA . ALA B 1 253 ? 13.524 60.452 -47.992 1.00 63.39 253 ALA B CA 1
ATOM 4597 C C . ALA B 1 253 ? 13.970 59.820 -49.312 1.00 62.51 253 ALA B C 1
ATOM 4598 O O . ALA B 1 253 ? 15.107 59.293 -49.376 1.00 60.68 253 ALA B O 1
ATOM 4600 N N . THR B 1 254 ? 13.092 59.841 -50.305 1.00 62.61 254 THR B N 1
ATOM 4601 C CA . THR B 1 254 ? 13.326 59.239 -51.633 1.00 64.19 254 THR B CA 1
ATOM 4602 C C . THR B 1 254 ? 14.379 60.082 -52.370 1.00 65.03 254 THR B C 1
ATOM 4603 O O . THR B 1 254 ? 15.228 59.498 -53.037 1.00 65.07 254 THR B O 1
ATOM 4607 N N . PHE B 1 255 ? 14.359 61.397 -52.173 1.00 66.50 255 PHE B N 1
ATOM 4608 C CA . PHE B 1 255 ? 15.359 62.350 -52.710 1.00 68.03 255 PHE B CA 1
ATOM 4609 C C . PHE B 1 255 ? 16.747 62.055 -52.128 1.00 67.45 255 PHE B C 1
ATOM 4610 O O . PHE B 1 255 ? 17.715 62.082 -52.885 1.00 69.38 255 PHE B O 1
ATOM 4618 N N . VAL B 1 256 ? 16.844 61.785 -50.835 1.00 67.75 256 VAL B N 1
ATOM 4619 C CA . VAL B 1 256 ? 18.148 61.507 -50.159 1.00 67.48 256 VAL B CA 1
ATOM 4620 C C . VAL B 1 256 ? 18.689 60.161 -50.646 1.00 65.90 256 VAL B C 1
ATOM 4621 O O . VAL B 1 256 ? 19.879 60.096 -50.959 1.00 66.10 256 VAL B O 1
ATOM 4625 N N . ASP B 1 257 ? 17.841 59.134 -50.697 1.00 66.12 257 ASP B N 1
ATOM 4626 C CA . ASP B 1 257 ? 18.264 57.711 -50.855 1.00 66.44 257 ASP B CA 1
ATOM 4627 C C . ASP B 1 257 ? 18.292 57.312 -52.347 1.00 67.01 257 ASP B C 1
ATOM 4628 O O . ASP B 1 257 ? 19.254 56.632 -52.741 1.00 67.07 257 ASP B O 1
ATOM 4633 N N . LYS B 1 258 ? 17.284 57.703 -53.136 1.00 67.39 258 LYS B N 1
ATOM 4634 C CA . LYS B 1 258 ? 17.140 57.276 -54.556 1.00 67.67 258 LYS B CA 1
ATOM 4635 C C . LYS B 1 258 ? 17.849 58.274 -55.485 1.00 69.74 258 LYS B C 1
ATOM 4636 O O . LYS B 1 258 ? 18.509 57.817 -56.412 1.00 69.01 258 LYS B O 1
ATOM 4642 N N . LYS B 1 259 ? 17.730 59.580 -55.235 1.00 71.81 259 LYS B N 1
ATOM 4643 C CA . LYS B 1 259 ? 18.196 60.640 -56.170 1.00 74.23 259 LYS B CA 1
ATOM 4644 C C . LYS B 1 259 ? 19.504 61.259 -55.675 1.00 75.75 259 LYS B C 1
ATOM 4645 O O . LYS B 1 259 ? 19.970 62.219 -56.322 1.00 75.67 259 LYS B O 1
ATOM 4651 N N . ARG B 1 260 ? 20.070 60.733 -54.579 1.00 76.36 260 ARG B N 1
ATOM 4652 C CA . ARG B 1 260 ? 21.260 61.296 -53.881 1.00 77.29 260 ARG B CA 1
ATOM 4653 C C . ARG B 1 260 ? 21.266 62.826 -54.052 1.00 78.63 260 ARG B C 1
ATOM 4654 O O . ARG B 1 260 ? 22.280 63.357 -54.544 1.00 81.39 260 ARG B O 1
ATOM 4660 N N . ASP B 1 261 ? 20.175 63.500 -53.658 1.00 77.26 261 ASP B N 1
ATOM 4661 C CA . ASP B 1 261 ? 19.948 64.964 -53.854 1.00 77.97 261 ASP B CA 1
ATOM 4662 C C . ASP B 1 261 ? 19.468 65.595 -52.532 1.00 78.97 261 ASP B C 1
ATOM 4663 O O . ASP B 1 261 ? 18.249 65.566 -52.269 1.00 77.85 261 ASP B O 1
ATOM 4668 N N . LEU B 1 262 ? 20.377 66.204 -51.769 1.00 80.09 262 LEU B N 1
ATOM 4669 C CA . LEU B 1 262 ? 20.112 66.664 -50.381 1.00 81.62 262 LEU B CA 1
ATOM 4670 C C . LEU B 1 262 ? 19.458 68.059 -50.397 1.00 85.18 262 LEU B C 1
ATOM 4671 O O . LEU B 1 262 ? 18.489 68.259 -49.633 1.00 86.60 262 LEU B O 1
ATOM 4676 N N . LEU B 1 263 ? 19.943 68.983 -51.231 1.00 88.89 263 LEU B N 1
ATOM 4677 C CA . LEU B 1 263 ? 19.332 70.340 -51.386 1.00 91.21 263 LEU B CA 1
ATOM 4678 C C . LEU B 1 263 ? 17.828 70.161 -51.669 1.00 89.15 263 LEU B C 1
ATOM 4679 O O . LEU B 1 263 ? 17.004 70.814 -50.973 1.00 90.30 263 LEU B O 1
ATOM 4681 N N . GLY B 1 264 ? 17.492 69.256 -52.596 1.00 85.36 264 GLY B N 1
ATOM 4682 C CA . GLY B 1 264 ? 16.110 68.850 -52.921 1.00 84.97 264 GLY B CA 1
ATOM 4683 C C . GLY B 1 264 ? 15.356 68.397 -51.683 1.00 84.24 264 GLY B C 1
ATOM 4684 O O . GLY B 1 264 ? 14.442 69.129 -51.249 1.00 89.33 264 GLY B O 1
ATOM 4685 N N . ALA B 1 265 ? 15.766 67.270 -51.095 1.00 79.54 265 ALA B N 1
ATOM 4686 C CA . ALA B 1 265 ? 15.163 66.671 -49.881 1.00 77.16 265 ALA B CA 1
ATOM 4687 C C . ALA B 1 265 ? 14.823 67.762 -48.867 1.00 77.91 265 ALA B C 1
ATOM 4688 O O . ALA B 1 265 ? 13.733 67.681 -48.267 1.00 77.57 265 ALA B O 1
ATOM 4690 N N . LEU B 1 266 ? 15.716 68.737 -48.681 1.00 78.50 266 LEU B N 1
ATOM 4691 C CA . LEU B 1 266 ? 15.546 69.813 -47.674 1.00 79.90 266 LEU B CA 1
ATOM 4692 C C . LEU B 1 266 ? 14.416 70.761 -48.094 1.00 81.60 266 LEU B C 1
ATOM 4693 O O . LEU B 1 266 ? 13.734 71.286 -47.187 1.00 81.73 266 LEU B O 1
ATOM 4698 N N . LYS B 1 267 ? 14.227 70.998 -49.400 1.00 81.16 267 LYS B N 1
ATOM 4699 C CA . LYS B 1 267 ? 13.127 71.870 -49.895 1.00 82.60 267 LYS B CA 1
ATOM 4700 C C . LYS B 1 267 ? 11.797 71.275 -49.410 1.00 81.10 267 LYS B C 1
ATOM 4701 O O . LYS B 1 267 ? 11.007 72.010 -48.833 1.00 84.17 267 LYS B O 1
ATOM 4703 N N . TYR B 1 268 ? 11.614 69.966 -49.565 1.00 78.18 268 TYR B N 1
ATOM 4704 C CA . TYR B 1 268 ? 10.362 69.240 -49.220 1.00 76.35 268 TYR B CA 1
ATOM 4705 C C . TYR B 1 268 ? 10.189 69.171 -47.690 1.00 75.04 268 TYR B C 1
ATOM 4706 O O . TYR B 1 268 ? 9.063 69.397 -47.201 1.00 75.36 268 TYR B O 1
ATOM 4715 N N . TRP B 1 269 ? 11.265 68.894 -46.956 1.00 72.98 269 TRP B N 1
ATOM 4716 C CA . TRP B 1 269 ? 11.236 68.756 -45.479 1.00 72.79 269 TRP B CA 1
ATOM 4717 C C . TRP B 1 269 ? 10.896 70.102 -44.833 1.00 74.69 269 TRP B C 1
ATOM 4718 O O . TRP B 1 269 ? 10.154 70.086 -43.881 1.00 74.29 269 TRP B O 1
ATOM 4729 N N . LYS B 1 270 ? 11.394 71.216 -45.385 1.00 77.61 270 LYS B N 1
ATOM 4730 C CA . LYS B 1 270 ? 11.019 72.603 -44.976 1.00 80.32 270 LYS B CA 1
ATOM 4731 C C . LYS B 1 270 ? 9.524 72.833 -45.258 1.00 81.40 270 LYS B C 1
ATOM 4732 O O . LYS B 1 270 ? 8.841 73.385 -44.366 1.00 82.17 270 LYS B O 1
ATOM 4735 N N . LYS B 1 271 ? 9.044 72.427 -46.445 1.00 80.50 271 LYS B N 1
ATOM 4736 C CA . LYS B 1 271 ? 7.629 72.597 -46.887 1.00 82.04 271 LYS B CA 1
ATOM 4737 C C . LYS B 1 271 ? 6.720 71.891 -45.878 1.00 81.93 271 LYS B C 1
ATOM 4738 O O . LYS B 1 271 ? 5.923 72.578 -45.220 1.00 85.27 271 LYS B O 1
ATOM 4741 N N . ALA B 1 272 ? 6.887 70.580 -45.716 1.00 79.50 272 ALA B N 1
ATOM 4742 C CA . ALA B 1 272 ? 6.092 69.730 -44.799 1.00 78.56 272 ALA B CA 1
ATOM 4743 C C . ALA B 1 272 ? 6.107 70.316 -43.375 1.00 79.87 272 ALA B C 1
ATOM 4744 O O . ALA B 1 272 ? 5.050 70.330 -42.724 1.00 81.44 272 ALA B O 1
ATOM 4746 N N . MET B 1 273 ? 7.269 70.764 -42.907 1.00 79.67 273 MET B N 1
ATOM 4747 C CA . MET B 1 273 ? 7.468 71.244 -41.521 1.00 80.07 273 MET B CA 1
ATOM 4748 C C . MET B 1 273 ? 6.651 72.519 -41.297 1.00 82.80 273 MET B C 1
ATOM 4749 O O . MET B 1 273 ? 6.061 72.649 -40.223 1.00 83.53 273 MET B O 1
ATOM 4754 N N . ASN B 1 274 ? 6.644 73.432 -42.269 1.00 84.61 274 ASN B N 1
ATOM 4755 C CA . ASN B 1 274 ? 5.858 74.691 -42.205 1.00 87.55 274 ASN B CA 1
ATOM 4756 C C . ASN B 1 274 ? 4.371 74.338 -42.088 1.00 87.48 274 ASN B C 1
ATOM 4757 O O . ASN B 1 274 ? 3.711 74.887 -41.167 1.00 88.42 274 ASN B O 1
ATOM 4762 N N . MET B 1 275 ? 3.888 73.412 -42.931 1.00 85.14 275 MET B N 1
ATOM 4763 C CA . MET B 1 275 ? 2.494 72.885 -42.900 1.00 85.08 275 MET B CA 1
ATOM 4764 C C . MET B 1 275 ? 2.178 72.320 -41.509 1.00 84.51 275 MET B C 1
ATOM 4765 O O . MET B 1 275 ? 1.054 72.551 -41.036 1.00 86.11 275 MET B O 1
ATOM 4770 N N . ARG B 1 276 ? 3.128 71.605 -40.889 1.00 82.74 276 ARG B N 1
ATOM 4771 C CA . ARG B 1 276 ? 2.980 71.023 -39.522 1.00 82.60 276 ARG B CA 1
ATOM 4772 C C . ARG B 1 276 ? 2.696 72.134 -38.484 1.00 87.04 276 ARG B C 1
ATOM 4773 O O . ARG B 1 276 ? 1.865 71.890 -37.588 1.00 87.37 276 ARG B O 1
ATOM 4781 N N . TYR B 1 277 ? 3.360 73.297 -38.598 1.00 91.60 277 TYR B N 1
ATOM 4782 C CA . TYR B 1 277 ? 3.365 74.396 -37.583 1.00 95.76 277 TYR B CA 1
ATOM 4783 C C . TYR B 1 277 ? 2.860 75.717 -38.196 1.00 99.55 277 TYR B C 1
ATOM 4784 O O . TYR B 1 277 ? 3.432 76.774 -37.857 1.00 103.19 277 TYR B O 1
ATOM 4793 N N . SER B 1 278 ? 1.821 75.673 -39.046 1.00 99.72 278 SER B N 1
ATOM 4794 C CA . SER B 1 278 ? 1.214 76.870 -39.705 1.00 101.98 278 SER B CA 1
ATOM 4795 C C . SER B 1 278 ? -0.186 77.147 -39.138 1.00 104.11 278 SER B C 1
ATOM 4796 O O . SER B 1 278 ? -0.899 77.991 -39.715 1.00 106.93 278 SER B O 1
ATOM 4799 N N . ASP B 1 279 ? -0.557 76.469 -38.053 1.00 103.07 279 ASP B N 1
ATOM 4800 C CA . ASP B 1 279 ? -1.898 76.561 -37.422 1.00 104.65 279 ASP B CA 1
ATOM 4801 C C . ASP B 1 279 ? -1.750 76.296 -35.925 1.00 104.11 279 ASP B C 1
ATOM 4802 O O . ASP B 1 279 ? -1.660 75.113 -35.549 1.00 101.50 279 ASP B O 1
ATOM 4807 N N . ARG B 1 280 ? 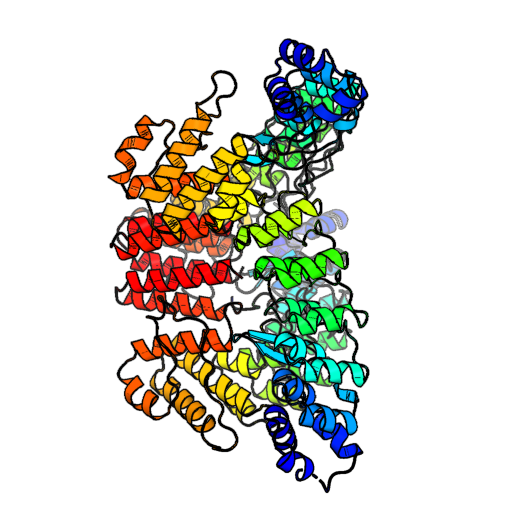-1.695 77.364 -35.118 1.00 107.00 280 ARG B N 1
ATOM 4808 C CA . ARG B 1 280 ? -1.743 77.308 -33.630 1.00 107.82 280 ARG B CA 1
ATOM 4809 C C . ARG B 1 280 ? -2.846 76.327 -33.207 1.00 107.48 280 ARG B C 1
ATOM 4810 O O . ARG B 1 280 ? -2.594 75.515 -32.290 1.00 104.39 280 ARG B O 1
ATOM 4812 N N . THR B 1 281 ? -3.999 76.378 -33.898 1.00 110.02 281 THR B N 1
ATOM 4813 C CA . THR B 1 281 ? -5.263 75.687 -33.525 1.00 110.89 281 THR B CA 1
ATOM 4814 C C . THR B 1 281 ? -5.205 74.192 -33.904 1.00 107.58 281 THR B C 1
ATOM 4815 O O . THR B 1 281 ? -5.902 73.412 -33.236 1.00 109.15 281 THR B O 1
ATOM 4817 N N . ASN B 1 282 ? -4.407 73.807 -34.915 1.00 104.52 282 ASN B N 1
ATOM 4818 C CA . ASN B 1 282 ? -4.358 72.414 -35.463 1.00 100.54 282 ASN B CA 1
ATOM 4819 C C . ASN B 1 282 ? -2.905 72.034 -35.811 1.00 96.70 282 ASN B C 1
ATOM 4820 O O . ASN B 1 282 ? -2.627 71.765 -36.997 1.00 94.62 282 ASN B O 1
ATOM 4825 N N . ILE B 1 283 ? -2.024 71.984 -34.810 1.00 94.41 283 ILE B N 1
ATOM 4826 C CA . ILE B 1 283 ? -0.605 71.553 -34.967 1.00 91.91 283 ILE B CA 1
ATOM 4827 C C . ILE B 1 283 ? -0.570 70.033 -35.167 1.00 88.47 283 ILE B C 1
ATOM 4828 O O . ILE B 1 283 ? -1.207 69.317 -34.379 1.00 86.83 283 ILE B O 1
ATOM 4833 N N . ILE B 1 284 ? 0.172 69.571 -36.174 1.00 86.08 284 ILE B N 1
ATOM 4834 C CA . ILE B 1 284 ? 0.347 68.129 -36.500 1.00 83.70 284 ILE B CA 1
ATOM 4835 C C . ILE B 1 284 ? 1.802 67.754 -36.215 1.00 81.67 284 ILE B C 1
ATOM 4836 O O . ILE B 1 284 ? 2.679 68.075 -37.037 1.00 79.61 284 ILE B O 1
ATOM 4841 N N . SER B 1 285 ? 2.031 67.147 -35.051 1.00 82.12 285 SER B N 1
ATOM 4842 C CA . SER B 1 285 ? 3.360 66.943 -34.421 1.00 81.82 285 SER B CA 1
ATOM 4843 C C . SER B 1 285 ? 3.882 65.541 -34.776 1.00 79.36 285 SER B C 1
ATOM 4844 O O . SER B 1 285 ? 3.046 64.606 -34.939 1.00 79.17 285 SER B O 1
ATOM 4847 N N . LYS B 1 286 ? 5.196 65.398 -34.922 1.00 77.35 286 LYS B N 1
ATOM 4848 C CA . LYS B 1 286 ? 5.820 64.112 -35.308 1.00 75.68 286 LYS B CA 1
ATOM 4849 C C . LYS B 1 286 ? 5.647 63.121 -34.166 1.00 75.26 286 LYS B C 1
ATOM 4850 O O . LYS B 1 286 ? 5.972 63.412 -33.020 1.00 75.47 286 LYS B O 1
ATOM 4856 N N . PRO B 1 287 ? 5.098 61.923 -34.439 1.00 76.29 287 PRO B N 1
ATOM 4857 C CA . PRO B 1 287 ? 5.035 60.883 -33.426 1.00 74.89 287 PRO B CA 1
ATOM 4858 C C . PRO B 1 287 ? 6.451 60.560 -32.926 1.00 74.09 287 PRO B C 1
ATOM 4859 O O . PRO B 1 287 ? 7.389 60.619 -33.707 1.00 74.21 287 PRO B O 1
ATOM 4863 N N . VAL B 1 288 ? 6.574 60.257 -31.640 1.00 74.71 288 VAL B N 1
ATOM 4864 C CA . VAL B 1 288 ? 7.823 59.746 -31.015 1.00 72.62 288 VAL B CA 1
ATOM 4865 C C . VAL B 1 288 ? 7.806 58.225 -31.111 1.00 70.04 288 VAL B C 1
ATOM 4866 O O . VAL B 1 288 ? 6.853 57.586 -30.684 1.00 69.91 288 VAL B O 1
ATOM 4870 N N . PRO B 1 289 ? 8.843 57.599 -31.704 1.00 68.07 289 PRO B N 1
ATOM 4871 C CA . PRO B 1 289 ? 8.879 56.144 -31.834 1.00 67.25 289 PRO B CA 1
ATOM 4872 C C . PRO B 1 289 ? 8.986 55.430 -30.481 1.00 65.75 289 PRO B C 1
ATOM 4873 O O . PRO B 1 289 ? 9.365 56.051 -29.525 1.00 65.27 289 PRO B O 1
ATOM 4877 N N . GLN B 1 290 ? 8.699 54.132 -30.478 1.00 65.43 290 GLN B N 1
ATOM 4878 C CA . GLN B 1 290 ? 8.766 53.246 -29.297 1.00 68.11 290 GLN B CA 1
ATOM 4879 C C . GLN B 1 290 ? 10.177 53.317 -28.682 1.00 66.67 290 GLN B C 1
ATOM 4880 O O . GLN B 1 290 ? 10.284 53.656 -27.480 1.00 66.87 290 GLN B O 1
ATOM 4886 N N . THR B 1 291 ? 11.208 53.009 -29.475 1.00 62.39 291 THR B N 1
ATOM 4887 C CA . THR B 1 291 ? 12.612 52.857 -29.030 1.00 61.21 291 THR B CA 1
ATOM 4888 C C . THR B 1 291 ? 13.547 53.595 -29.992 1.00 59.72 291 THR B C 1
ATOM 4889 O O . THR B 1 291 ? 13.195 53.760 -31.179 1.00 61.33 291 THR B O 1
ATOM 4893 N N . LEU B 1 292 ? 14.707 53.990 -29.503 1.00 58.56 292 LEU B N 1
ATOM 4894 C CA . LEU B 1 292 ? 15.848 54.409 -30.343 1.00 57.68 292 LEU B CA 1
ATOM 4895 C C . LEU B 1 292 ? 16.467 53.152 -30.963 1.00 56.49 292 LEU B C 1
ATOM 4896 O O . LEU B 1 292 ? 16.324 52.078 -30.378 1.00 55.94 292 LEU B O 1
ATOM 4901 N N . ILE B 1 293 ? 17.021 53.288 -32.159 1.00 57.01 293 ILE B N 1
ATOM 4902 C CA . ILE B 1 293 ? 17.576 52.184 -32.990 1.00 56.45 293 ILE B CA 1
ATOM 4903 C C . ILE B 1 293 ? 19.082 52.419 -33.147 1.00 56.79 293 ILE B C 1
ATOM 4904 O O . ILE B 1 293 ? 19.449 53.465 -33.707 1.00 57.04 293 ILE B O 1
ATOM 4909 N N . MET B 1 294 ? 19.915 51.491 -32.686 1.00 56.29 294 MET B N 1
ATOM 4910 C CA . MET B 1 294 ? 21.392 51.587 -32.807 1.00 57.76 294 MET B CA 1
ATOM 4911 C C . MET B 1 294 ? 21.796 51.725 -34.293 1.00 57.67 294 MET B C 1
ATOM 4912 O O . MET B 1 294 ? 22.782 52.449 -34.590 1.00 58.89 294 MET B O 1
ATOM 4917 N N . ALA B 1 295 ? 21.082 51.070 -35.204 1.00 56.56 295 ALA B N 1
ATOM 4918 C CA . ALA B 1 295 ? 21.392 51.094 -36.653 1.00 55.30 295 ALA B CA 1
ATOM 4919 C C . ALA B 1 295 ? 21.128 52.495 -37.227 1.00 55.03 295 ALA B C 1
ATOM 4920 O O . ALA B 1 295 ? 21.744 52.819 -38.256 1.00 55.66 295 ALA B O 1
ATOM 4922 N N . TYR B 1 296 ? 20.252 53.291 -36.590 1.00 53.48 296 TYR B N 1
ATOM 4923 C CA . TYR B 1 296 ? 19.919 54.688 -36.997 1.00 53.26 296 TYR B CA 1
ATOM 4924 C C . TYR B 1 296 ? 20.753 55.693 -36.199 1.00 54.45 296 TYR B C 1
ATOM 4925 O O . TYR B 1 296 ? 20.377 56.875 -36.167 1.00 54.88 296 TYR B O 1
ATOM 4934 N N . ASP B 1 297 ? 21.831 55.241 -35.552 1.00 55.63 297 ASP B N 1
ATOM 4935 C CA . ASP B 1 297 ? 22.691 56.087 -34.677 1.00 56.47 297 ASP B CA 1
ATOM 4936 C C . ASP B 1 297 ? 21.858 56.706 -33.547 1.00 56.57 297 ASP B C 1
ATOM 4937 O O . ASP B 1 297 ? 22.159 57.854 -33.153 1.00 57.61 297 ASP B O 1
ATOM 4942 N N . TYR B 1 298 ? 20.831 56.001 -33.076 1.00 54.84 298 TYR B N 1
ATOM 4943 C CA . TYR B 1 298 ? 19.975 56.424 -31.940 1.00 56.31 298 TYR B CA 1
ATOM 4944 C C . TYR B 1 298 ? 19.382 57.817 -32.211 1.00 57.09 298 TYR B C 1
ATOM 4945 O O . TYR B 1 298 ? 19.044 58.521 -31.255 1.00 57.73 298 TYR B O 1
ATOM 4954 N N . ALA B 1 299 ? 19.230 58.188 -33.480 1.00 56.85 299 ALA B N 1
ATOM 4955 C CA . ALA B 1 299 ? 18.750 59.518 -33.910 1.00 57.10 299 ALA B CA 1
ATOM 4956 C C . ALA B 1 299 ? 17.235 59.625 -33.719 1.00 56.75 299 ALA B C 1
ATOM 4957 O O . ALA B 1 299 ? 16.544 58.576 -33.691 1.00 54.43 299 ALA B O 1
ATOM 4959 N N . LYS B 1 300 ? 16.767 60.865 -33.598 1.00 59.32 300 LYS B N 1
ATOM 4960 C CA . LYS B 1 300 ? 15.344 61.275 -33.496 1.00 61.40 300 LYS B CA 1
ATOM 4961 C C . LYS B 1 300 ? 15.021 62.174 -34.698 1.00 62.30 300 LYS B C 1
ATOM 4962 O O . LYS B 1 300 ? 15.892 62.983 -35.095 1.00 64.36 300 LYS B O 1
ATOM 4965 N N . GLU B 1 301 ? 13.827 62.054 -35.253 1.00 61.33 301 GLU B N 1
ATOM 4966 C CA . GLU B 1 301 ? 13.340 62.996 -36.280 1.00 62.78 301 GLU B CA 1
ATOM 4967 C C . GLU B 1 301 ? 13.348 64.404 -35.702 1.00 65.54 301 GLU B C 1
ATOM 4968 O O . GLU B 1 301 ? 12.848 64.582 -34.579 1.00 66.11 301 GLU B O 1
ATOM 4974 N N . VAL B 1 302 ? 13.924 65.351 -36.437 1.00 68.42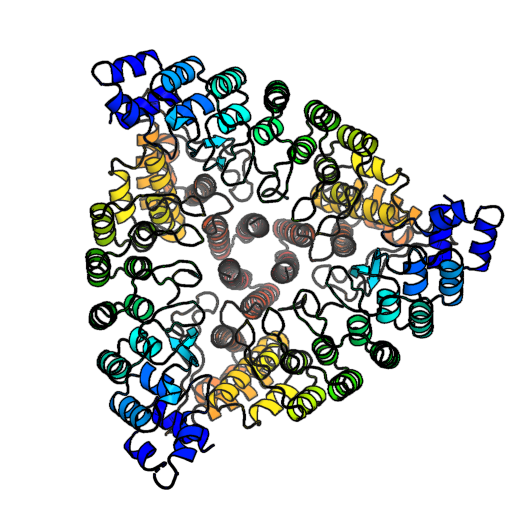 302 VAL B N 1
ATOM 4975 C CA . VAL B 1 302 ? 13.835 66.814 -36.147 1.00 71.73 302 VAL B CA 1
ATOM 4976 C C . VAL B 1 302 ? 12.351 67.197 -36.116 1.00 74.66 302 VAL B C 1
ATOM 4977 O O . VAL B 1 302 ? 11.570 66.552 -36.827 1.00 73.86 302 VAL B O 1
ATOM 4981 N N . ASN B 1 303 ? 11.980 68.187 -35.300 1.00 79.65 303 ASN B N 1
ATOM 4982 C CA . ASN B 1 303 ? 10.564 68.469 -34.950 1.00 83.10 303 ASN B CA 1
ATOM 4983 C C . ASN B 1 303 ? 10.229 69.963 -35.104 1.00 84.00 303 ASN B C 1
ATOM 4984 O O . ASN B 1 303 ? 9.069 70.314 -34.849 1.00 84.54 303 ASN B O 1
ATOM 4989 N N . SER B 1 304 ? 11.184 70.799 -35.517 1.00 84.19 304 SER B N 1
ATOM 4990 C CA . SER B 1 304 ? 10.981 72.260 -35.737 1.00 87.39 304 SER B CA 1
ATOM 4991 C C . SER B 1 304 ? 11.798 72.744 -36.943 1.00 88.75 304 SER B C 1
ATOM 4992 O O . SER B 1 304 ? 12.716 72.006 -37.392 1.00 86.11 304 SER B O 1
ATOM 4995 N N . ALA B 1 305 ? 11.472 73.935 -37.448 1.00 91.85 305 ALA B N 1
ATOM 4996 C CA . ALA B 1 305 ? 12.214 74.621 -38.526 1.00 93.29 305 ALA B CA 1
ATOM 4997 C C . ALA B 1 305 ? 13.656 74.856 -38.061 1.00 94.18 305 ALA B C 1
ATOM 4998 O O . ALA B 1 305 ? 14.573 74.637 -38.860 1.00 93.58 305 ALA B O 1
ATOM 5000 N N . GLU B 1 306 ? 13.834 75.251 -36.795 1.00 96.94 306 GLU B N 1
ATOM 5001 C CA . GLU B 1 306 ? 15.159 75.466 -36.146 1.00 98.39 306 GLU B CA 1
ATOM 5002 C C . GLU B 1 306 ? 16.022 74.211 -36.350 1.00 96.42 306 GLU B C 1
ATOM 5003 O O . GLU B 1 306 ? 17.001 74.289 -37.107 1.00 96.22 306 GLU B O 1
ATOM 5005 N N . GLU B 1 307 ? 15.628 73.090 -35.737 1.00 95.09 307 GLU B N 1
ATOM 5006 C CA . GLU B 1 307 ? 16.361 71.791 -35.768 1.00 93.06 307 GLU B CA 1
ATOM 5007 C C . GLU B 1 307 ? 16.649 71.376 -37.224 1.00 92.88 307 GLU B C 1
ATOM 5008 O O . GLU B 1 307 ? 17.691 70.729 -37.463 1.00 91.62 307 GLU B O 1
ATOM 5014 N N . LEU B 1 308 ? 15.748 71.713 -38.151 1.00 93.73 308 LEU B N 1
ATOM 5015 C CA . LEU B 1 308 ? 15.860 71.373 -39.592 1.00 93.11 308 LEU B CA 1
ATOM 5016 C C . LEU B 1 308 ? 16.937 72.242 -40.257 1.00 97.08 308 LEU B C 1
ATOM 5017 O O . LEU B 1 308 ? 17.463 71.808 -41.287 1.00 98.47 308 LEU B O 1
ATOM 5022 N N . GLU B 1 309 ? 17.258 73.410 -39.677 1.00 101.39 309 GLU B N 1
ATOM 5023 C CA . GLU B 1 309 ? 17.996 74.524 -40.349 1.00 105.90 309 GLU B CA 1
ATOM 5024 C C . GLU B 1 309 ? 19.409 74.075 -40.751 1.00 107.63 309 GLU B C 1
ATOM 5025 O O . GLU B 1 309 ? 19.717 74.157 -41.955 1.00 107.35 309 GLU B O 1
ATOM 5027 N N . GLY B 1 310 ? 20.238 73.632 -39.785 1.00 109.99 310 GLY B N 1
ATOM 5028 C CA . GLY B 1 310 ? 21.681 73.363 -40.002 1.00 111.96 310 GLY B CA 1
ATOM 5029 C C . GLY B 1 310 ? 21.921 72.061 -40.763 1.00 110.70 310 GLY B C 1
ATOM 5030 O O . GLY B 1 310 ? 23.043 71.884 -41.305 1.00 111.49 310 GLY B O 1
ATOM 5031 N N . LEU B 1 311 ? 20.896 71.204 -40.839 1.00 107.72 311 LEU B N 1
ATOM 5032 C CA . LEU B 1 311 ? 20.970 69.804 -41.343 1.00 103.72 311 LEU B CA 1
ATOM 5033 C C . LEU B 1 311 ? 21.736 69.743 -42.674 1.00 103.36 311 LEU B C 1
ATOM 5034 O O . LEU B 1 311 ? 22.514 68.792 -42.843 1.00 101.12 311 LEU B O 1
ATOM 5039 N N . ILE B 1 312 ? 21.531 70.722 -43.569 1.00 105.54 312 ILE B N 1
ATOM 5040 C CA . ILE B 1 312 ? 22.130 70.768 -44.945 1.00 105.95 312 ILE B CA 1
ATOM 5041 C C . ILE B 1 312 ? 23.630 70.440 -44.864 1.00 105.40 312 ILE B C 1
ATOM 5042 O O . ILE B 1 312 ? 24.134 69.740 -45.767 1.00 104.33 312 ILE B O 1
ATOM 5044 N N . ALA B 1 313 ? 24.300 70.909 -43.806 1.00 105.70 313 ALA B N 1
ATOM 5045 C CA . ALA B 1 313 ? 25.767 70.824 -43.607 1.00 104.45 313 ALA B CA 1
ATOM 5046 C C . ALA B 1 313 ? 26.218 69.394 -43.218 1.00 101.01 313 ALA B C 1
ATOM 5047 O O . ALA B 1 313 ? 27.442 69.173 -43.232 1.00 102.71 313 ALA B O 1
ATOM 5049 N N . ASP B 1 314 ? 25.295 68.455 -42.907 1.00 94.38 314 ASP B N 1
ATOM 5050 C CA . ASP B 1 314 ? 25.647 67.094 -42.390 1.00 88.61 314 ASP B CA 1
ATOM 5051 C C . ASP B 1 314 ? 24.915 65.995 -43.172 1.00 83.28 314 ASP B C 1
ATOM 5052 O O . ASP B 1 314 ? 23.799 65.600 -42.822 1.00 80.04 314 ASP B O 1
ATOM 5057 N N . PRO B 1 315 ? 25.550 65.420 -44.215 1.00 78.30 315 PRO B N 1
ATOM 5058 C CA . PRO B 1 315 ? 24.976 64.284 -44.939 1.00 75.52 315 PRO B CA 1
ATOM 5059 C C . PRO B 1 315 ? 24.528 63.101 -44.059 1.00 71.60 315 PRO B C 1
ATOM 5060 O O . PRO B 1 315 ? 23.438 62.637 -44.254 1.00 68.87 315 PRO B O 1
ATOM 5064 N N . ASP B 1 316 ? 25.380 62.622 -43.150 1.00 72.08 316 ASP B N 1
ATOM 5065 C CA . ASP B 1 316 ? 25.074 61.438 -42.292 1.00 71.90 316 ASP B CA 1
ATOM 5066 C C . ASP B 1 316 ? 23.789 61.693 -41.496 1.00 70.44 316 ASP B C 1
ATOM 5067 O O . ASP B 1 316 ? 23.023 60.746 -41.303 1.00 68.11 316 ASP B O 1
ATOM 5072 N N . GLU B 1 317 ? 23.555 62.930 -41.072 1.00 71.57 317 GLU B N 1
ATOM 5073 C CA . GLU B 1 317 ? 22.337 63.309 -40.311 1.00 71.98 317 GLU B CA 1
ATOM 5074 C C . GLU B 1 317 ? 21.118 63.179 -41.226 1.00 68.93 317 GLU B C 1
ATOM 5075 O O . GLU B 1 317 ? 20.111 62.628 -40.794 1.00 66.92 317 GLU B O 1
ATOM 5081 N N . MET B 1 318 ? 21.239 63.629 -42.466 1.00 68.55 318 MET B N 1
ATOM 5082 C CA . MET B 1 318 ? 20.146 63.587 -43.456 1.00 67.23 318 MET B CA 1
ATOM 5083 C C . MET B 1 318 ? 19.830 62.135 -43.806 1.00 63.62 318 MET B C 1
ATOM 5084 O O . MET B 1 318 ? 18.625 61.804 -43.916 1.00 62.82 318 MET B O 1
ATOM 5089 N N . ARG B 1 319 ? 20.854 61.291 -43.903 1.00 60.97 319 ARG B N 1
ATOM 5090 C CA . ARG B 1 319 ? 20.702 59.843 -44.180 1.00 58.76 319 ARG B CA 1
ATOM 5091 C C . ARG B 1 319 ? 19.947 59.189 -43.023 1.00 56.49 319 ARG B C 1
ATOM 5092 O O . ARG B 1 319 ? 19.051 58.385 -43.286 1.00 54.32 319 ARG B O 1
ATOM 5100 N N . MET B 1 320 ? 20.277 59.541 -41.782 1.00 56.24 320 MET B N 1
ATOM 5101 C CA . MET B 1 320 ? 19.614 58.960 -40.591 1.00 54.73 320 MET B CA 1
ATOM 5102 C C . MET B 1 320 ? 18.156 59.437 -40.552 1.00 55.01 320 MET B C 1
ATOM 5103 O O . MET B 1 320 ? 17.262 58.584 -40.343 1.00 53.86 320 MET B O 1
ATOM 5108 N N . GLN B 1 321 ? 17.905 60.701 -40.885 1.00 56.96 321 GLN B N 1
ATOM 5109 C CA . GLN B 1 321 ? 16.529 61.266 -40.934 1.00 58.41 321 GLN B CA 1
ATOM 5110 C C . GLN B 1 321 ? 15.703 60.481 -41.952 1.00 57.24 321 GLN B C 1
ATOM 5111 O O . GLN B 1 321 ? 14.587 60.068 -41.603 1.00 56.79 321 GLN B O 1
ATOM 5117 N N . ALA B 1 322 ? 16.249 60.256 -43.146 1.00 56.84 322 ALA B N 1
ATOM 5118 C CA . ALA B 1 322 ? 15.578 59.551 -44.262 1.00 56.00 322 ALA B CA 1
ATOM 5119 C C . ALA B 1 322 ? 15.141 58.149 -43.820 1.00 54.90 322 ALA B C 1
ATOM 5120 O O . ALA B 1 322 ? 14.011 57.735 -44.166 1.00 53.59 322 ALA B O 1
ATOM 5122 N N . LEU B 1 323 ? 16.010 57.423 -43.118 1.00 54.43 323 LEU B N 1
ATOM 5123 C CA . LEU B 1 323 ? 15.682 56.074 -42.601 1.00 53.97 323 LEU B CA 1
ATOM 5124 C C . LEU B 1 323 ? 14.566 56.188 -41.562 1.00 53.87 323 LEU B C 1
ATOM 5125 O O . LEU B 1 323 ? 13.711 55.321 -41.558 1.00 55.86 323 LEU B O 1
ATOM 5130 N N . LEU B 1 324 ? 14.600 57.207 -40.705 1.00 54.01 324 LEU B N 1
ATOM 5131 C CA . LEU B 1 324 ? 13.590 57.394 -39.631 1.00 54.28 324 LEU B CA 1
ATOM 5132 C C . LEU B 1 324 ? 12.248 57.700 -40.279 1.00 54.23 324 LEU B C 1
ATOM 5133 O O . LEU B 1 324 ? 11.261 57.047 -39.947 1.00 54.04 324 LEU B O 1
ATOM 5138 N N . ILE B 1 325 ? 12.239 58.623 -41.215 1.00 55.76 325 ILE B N 1
ATOM 5139 C CA . ILE B 1 325 ? 11.025 59.025 -41.967 1.00 56.11 325 ILE B CA 1
ATOM 5140 C C . ILE B 1 325 ? 10.401 57.778 -42.607 1.00 54.45 325 ILE B C 1
ATOM 5141 O O . ILE B 1 325 ? 9.212 57.539 -42.368 1.00 54.41 325 ILE B O 1
ATOM 5146 N N . ARG B 1 326 ? 11.180 56.980 -43.336 1.00 53.98 326 ARG B N 1
ATOM 5147 C CA . ARG B 1 326 ? 10.644 55.836 -44.136 1.00 53.41 326 ARG B CA 1
ATOM 5148 C C . ARG B 1 326 ? 10.019 54.792 -43.185 1.00 51.47 326 ARG B C 1
ATOM 5149 O O . ARG B 1 326 ? 8.876 54.370 -43.436 1.00 51.26 326 ARG B O 1
ATOM 5157 N N . GLU B 1 327 ? 10.711 54.411 -42.125 1.00 50.97 327 GLU B N 1
ATOM 5158 C CA . GLU B 1 327 ? 10.182 53.422 -41.159 1.00 52.09 327 GLU B CA 1
ATOM 5159 C C . GLU B 1 327 ? 8.900 53.992 -40.522 1.00 52.51 327 GLU B C 1
ATOM 5160 O O . GLU B 1 327 ? 7.949 53.245 -40.378 1.00 52.83 327 GLU B O 1
ATOM 5166 N N . ARG B 1 328 ? 8.849 55.284 -40.233 1.00 52.52 328 ARG B N 1
ATOM 5167 C CA . ARG B 1 328 ? 7.656 55.879 -39.598 1.00 54.60 328 ARG B CA 1
ATOM 5168 C C . ARG B 1 328 ? 6.458 55.772 -40.560 1.00 56.05 328 ARG B C 1
ATOM 5169 O O . ARG B 1 328 ? 5.366 55.381 -40.107 1.00 56.42 328 ARG B O 1
ATOM 5177 N N . ILE B 1 329 ? 6.635 56.092 -41.836 1.00 56.44 329 ILE B N 1
ATOM 5178 C CA . ILE B 1 329 ? 5.483 56.268 -42.765 1.00 57.29 329 ILE B CA 1
ATOM 5179 C C . ILE B 1 329 ? 5.147 54.935 -43.436 1.00 56.88 329 ILE B C 1
ATOM 5180 O O . ILE B 1 329 ? 3.961 54.625 -43.519 1.00 58.49 329 ILE B O 1
ATOM 5185 N N . LEU B 1 330 ? 6.140 54.174 -43.890 1.00 55.92 330 LEU B N 1
ATOM 5186 C CA . LEU B 1 330 ? 5.898 52.882 -44.589 1.00 55.33 330 LEU B CA 1
ATOM 5187 C C . LEU B 1 330 ? 5.810 51.739 -43.568 1.00 54.95 330 LEU B C 1
ATOM 5188 O O . LEU B 1 330 ? 5.107 50.750 -43.857 1.00 54.30 330 LEU B O 1
ATOM 5193 N N . GLY B 1 331 ? 6.516 51.845 -42.438 1.00 55.40 331 GLY B N 1
ATOM 5194 C CA . GLY B 1 331 ? 6.580 50.771 -41.432 1.00 56.36 331 GLY B CA 1
ATOM 5195 C C . GLY B 1 331 ? 7.503 49.647 -41.888 1.00 58.30 331 GLY B C 1
ATOM 5196 O O . GLY B 1 331 ? 7.946 49.631 -43.032 1.00 60.28 331 GLY B O 1
ATOM 5197 N N . PRO B 1 332 ? 7.826 48.673 -41.010 1.00 59.43 332 PRO B N 1
ATOM 5198 C CA . PRO B 1 332 ? 8.825 47.650 -41.333 1.00 59.09 332 PRO B CA 1
ATOM 5199 C C . PRO B 1 332 ? 8.316 46.501 -42.223 1.00 60.69 332 PRO B C 1
ATOM 5200 O O . PRO B 1 332 ? 9.112 45.654 -42.594 1.00 59.43 332 PRO B O 1
ATOM 5204 N N . SER B 1 333 ? 7.027 46.487 -42.547 1.00 61.39 333 SER B N 1
ATOM 5205 C CA . SER B 1 333 ? 6.391 45.436 -43.383 1.00 62.40 333 SER B CA 1
ATOM 5206 C C . SER B 1 333 ? 6.535 45.776 -44.871 1.00 63.00 333 SER B C 1
ATOM 5207 O O . SER B 1 333 ? 6.307 44.883 -45.700 1.00 66.94 333 SER B O 1
ATOM 5210 N N . HIS B 1 334 ? 6.860 47.026 -45.199 1.00 61.85 334 HIS B N 1
ATOM 5211 C CA . HIS B 1 334 ? 6.977 47.513 -46.601 1.00 59.63 334 HIS B CA 1
ATOM 5212 C C . HIS B 1 334 ? 8.361 47.159 -47.140 1.00 57.39 334 HIS B C 1
ATOM 5213 O O . HIS B 1 334 ? 9.363 47.556 -46.570 1.00 57.45 334 HIS B O 1
ATOM 5220 N N . PRO B 1 335 ? 8.464 46.431 -48.270 1.00 56.87 335 PRO B N 1
ATOM 5221 C CA . PRO B 1 335 ? 9.761 45.936 -48.734 1.00 55.45 335 PRO B CA 1
ATOM 5222 C C . PRO B 1 335 ? 10.800 47.072 -48.877 1.00 54.28 335 PRO B C 1
ATOM 5223 O O . PRO B 1 335 ? 11.990 46.830 -48.595 1.00 51.57 335 PRO B O 1
ATOM 5227 N N . ASP B 1 336 ? 10.340 48.280 -49.204 1.00 52.87 336 ASP B N 1
ATOM 5228 C CA . ASP B 1 336 ? 11.212 49.445 -49.476 1.00 53.90 336 ASP B CA 1
ATOM 5229 C C . ASP B 1 336 ? 11.920 49.926 -48.208 1.00 53.12 336 ASP B C 1
ATOM 5230 O O . ASP B 1 336 ? 12.983 50.544 -48.347 1.00 52.36 336 ASP B O 1
ATOM 5235 N N . THR B 1 337 ? 11.396 49.623 -47.020 1.00 51.89 337 THR B N 1
ATOM 5236 C CA . THR B 1 337 ? 12.054 49.986 -45.740 1.00 51.12 337 THR B CA 1
ATOM 5237 C C . THR B 1 337 ? 13.386 49.247 -45.630 1.00 49.17 337 THR B C 1
ATOM 5238 O O . THR B 1 337 ? 14.424 49.916 -45.424 1.00 49.25 337 THR B O 1
ATOM 5242 N N . SER B 1 338 ? 13.342 47.921 -45.692 1.00 48.41 338 SER B N 1
ATOM 5243 C CA . SER B 1 338 ? 14.532 47.051 -45.585 1.00 48.37 338 SER B CA 1
ATOM 5244 C C . SER B 1 338 ? 15.440 47.308 -46.782 1.00 48.71 338 SER B C 1
ATOM 5245 O O . SER B 1 338 ? 16.692 47.393 -46.582 1.00 49.03 338 SER B O 1
ATOM 5248 N N . TYR B 1 339 ? 14.854 47.513 -47.957 1.00 48.83 339 TYR B N 1
ATOM 5249 C CA . TYR B 1 339 ? 15.611 47.775 -49.200 1.00 50.03 339 TYR B CA 1
ATOM 5250 C C . TYR B 1 339 ? 16.585 48.938 -48.954 1.00 50.60 339 TYR B C 1
ATOM 5251 O O . TYR B 1 339 ? 17.787 48.770 -49.089 1.00 49.07 339 TYR B O 1
ATOM 5260 N N . TYR B 1 340 ? 16.070 50.083 -48.541 1.00 52.89 340 TYR B N 1
ATOM 5261 C CA . TYR B 1 340 ? 16.852 51.341 -48.476 1.00 52.85 340 TYR B CA 1
ATOM 5262 C C . TYR B 1 340 ? 17.787 51.312 -47.254 1.00 51.36 340 TYR B C 1
ATOM 5263 O O . TYR B 1 340 ? 18.821 52.020 -47.281 1.00 52.73 340 TYR B O 1
ATOM 5272 N N . ILE B 1 341 ? 17.515 50.459 -46.270 1.00 49.38 341 ILE B N 1
ATOM 5273 C CA . ILE B 1 341 ? 18.456 50.239 -45.133 1.00 49.68 341 ILE B CA 1
ATOM 5274 C C . ILE B 1 341 ? 19.672 49.468 -45.644 1.00 49.55 341 ILE B C 1
ATOM 5275 O O . ILE B 1 341 ? 20.787 49.875 -45.314 1.00 50.01 341 ILE B O 1
ATOM 5280 N N . ARG B 1 342 ? 19.451 48.393 -46.409 1.00 49.80 342 ARG B N 1
ATOM 5281 C CA . ARG B 1 342 ? 20.526 47.598 -47.062 1.00 50.30 342 ARG B CA 1
ATOM 5282 C C . ARG B 1 342 ? 21.334 48.497 -48.016 1.00 50.82 342 ARG B C 1
ATOM 5283 O O . ARG B 1 342 ? 22.572 48.474 -47.935 1.00 51.94 342 ARG B O 1
ATOM 5291 N N . TYR B 1 343 ? 20.685 49.328 -48.817 1.00 51.57 343 TYR B N 1
ATOM 5292 C CA . TYR B 1 343 ? 21.396 50.259 -49.739 1.00 54.54 343 TYR B CA 1
ATOM 5293 C C . TYR B 1 343 ? 22.294 51.195 -48.896 1.00 53.84 343 TYR B C 1
ATOM 5294 O O . TYR B 1 343 ? 23.506 51.229 -49.135 1.00 56.26 343 TYR B O 1
ATOM 5303 N N . ARG B 1 344 ? 21.735 51.901 -47.916 1.00 52.59 344 ARG B N 1
ATOM 5304 C CA . ARG B 1 344 ? 22.516 52.824 -47.035 1.00 52.40 344 ARG B CA 1
ATOM 5305 C C . ARG B 1 344 ? 23.736 52.080 -46.479 1.00 51.50 344 ARG B C 1
ATOM 5306 O O . ARG B 1 344 ? 24.817 52.633 -46.516 1.00 53.64 344 ARG B O 1
ATOM 5314 N N . GLY B 1 345 ? 23.557 50.871 -45.973 1.00 50.49 345 GLY B N 1
ATOM 5315 C CA . GLY B 1 345 ? 24.675 50.053 -45.464 1.00 50.52 345 GLY B CA 1
ATOM 5316 C C . GLY B 1 345 ? 25.739 49.855 -46.539 1.00 50.00 345 GLY B C 1
ATOM 5317 O O . GLY B 1 345 ? 26.937 50.033 -46.234 1.00 49.91 345 GLY B O 1
ATOM 5318 N N . ALA B 1 346 ? 25.310 49.548 -47.760 1.00 48.20 346 ALA B N 1
ATOM 5319 C CA . ALA B 1 346 ? 26.199 49.360 -48.929 1.00 49.18 346 ALA B CA 1
ATOM 5320 C C . ALA B 1 346 ? 27.015 50.644 -49.151 1.00 50.67 346 ALA B C 1
ATOM 5321 O O . ALA B 1 346 ? 28.246 50.545 -49.237 1.00 51.92 346 ALA B O 1
ATOM 5323 N N . VAL B 1 347 ? 26.385 51.816 -49.138 1.00 51.16 347 VAL B N 1
ATOM 5324 C CA . VAL B 1 347 ? 27.121 53.086 -49.403 1.00 53.14 347 VAL B CA 1
ATOM 5325 C C . VAL B 1 347 ? 28.199 53.258 -48.322 1.00 54.98 347 VAL B C 1
ATOM 5326 O O . VAL B 1 347 ? 29.363 53.571 -48.689 1.00 56.36 347 VAL B O 1
ATOM 5330 N N . TYR B 1 348 ? 27.883 52.970 -47.058 1.00 55.22 348 TYR B N 1
ATOM 5331 C CA . TYR B 1 348 ? 28.867 53.075 -45.945 1.00 57.35 348 TYR B CA 1
ATOM 5332 C C . TYR B 1 348 ? 30.025 52.102 -46.188 1.00 57.77 348 TYR B C 1
ATOM 5333 O O . TYR B 1 348 ? 31.190 52.484 -45.957 1.00 58.12 348 TYR B O 1
ATOM 5342 N N . ALA B 1 349 ? 29.715 50.886 -46.633 1.00 57.68 349 ALA B N 1
ATOM 5343 C CA . ALA B 1 349 ? 30.715 49.839 -46.948 1.00 59.86 349 ALA B CA 1
ATOM 5344 C C . ALA B 1 349 ? 31.665 50.343 -48.047 1.00 61.52 349 ALA B C 1
ATOM 5345 O O . ALA B 1 349 ? 32.866 50.087 -47.942 1.00 62.96 349 ALA B O 1
ATOM 5347 N N . ASP B 1 350 ? 31.145 51.066 -49.036 1.00 62.28 350 ASP B N 1
ATOM 5348 C CA . ASP B 1 350 ? 31.943 51.593 -50.171 1.00 64.31 350 ASP B CA 1
ATOM 5349 C C . ASP B 1 350 ? 32.914 52.676 -49.674 1.00 66.11 350 ASP B C 1
ATOM 5350 O O . ASP B 1 350 ? 33.941 52.859 -50.308 1.00 67.20 350 ASP B O 1
ATOM 5355 N N . SER B 1 351 ? 32.595 53.370 -48.586 1.00 66.60 351 SER B N 1
ATOM 5356 C CA . SER B 1 351 ? 33.466 54.420 -47.993 1.00 69.04 351 SER B CA 1
ATOM 5357 C C . SER B 1 351 ? 34.373 53.813 -46.932 1.00 68.60 351 SER B C 1
ATOM 5358 O O . SER B 1 351 ? 35.058 54.584 -46.239 1.00 71.61 351 SER B O 1
ATOM 5361 N N . GLY B 1 352 ? 34.366 52.488 -46.803 1.00 66.60 352 GLY B N 1
ATOM 5362 C CA . GLY B 1 352 ? 35.262 51.740 -45.901 1.00 66.47 352 GLY B CA 1
ATOM 5363 C C . GLY B 1 352 ? 34.758 51.659 -44.460 1.00 65.52 352 GLY B C 1
ATOM 5364 O O . GLY B 1 352 ? 35.578 51.339 -43.603 1.00 65.47 352 GLY B O 1
ATOM 5365 N N . ASN B 1 353 ? 33.455 51.880 -44.202 1.00 64.09 353 ASN B N 1
ATOM 5366 C CA . ASN B 1 353 ? 32.853 51.693 -42.849 1.00 63.94 353 ASN B CA 1
ATOM 5367 C C . ASN B 1 353 ? 32.035 50.398 -42.821 1.00 61.57 353 ASN B C 1
ATOM 5368 O O . ASN B 1 353 ? 30.776 50.456 -42.936 1.00 60.87 353 ASN B O 1
ATOM 5373 N N . PHE B 1 354 ? 32.715 49.275 -42.644 1.00 61.19 354 PHE B N 1
ATOM 5374 C CA . PHE B 1 354 ? 32.122 47.923 -42.717 1.00 61.15 354 PHE B CA 1
ATOM 5375 C C . PHE B 1 354 ? 31.232 47.715 -41.499 1.00 59.45 354 PHE B C 1
ATOM 5376 O O . PHE B 1 354 ? 30.158 47.151 -41.645 1.00 58.79 354 PHE B O 1
ATOM 5384 N N . LYS B 1 355 ? 31.647 48.233 -40.352 1.00 59.63 355 LYS B N 1
ATOM 5385 C CA . LYS B 1 355 ? 30.901 48.083 -39.087 1.00 59.14 355 LYS B CA 1
ATOM 5386 C C . LYS B 1 355 ? 29.541 48.741 -39.242 1.00 58.07 355 LYS B C 1
ATOM 5387 O O . LYS B 1 355 ? 28.525 48.066 -39.000 1.00 59.02 355 LYS B O 1
ATOM 5393 N N . ARG B 1 356 ? 29.511 49.985 -39.674 1.00 56.82 356 ARG B N 1
ATOM 5394 C CA . ARG B 1 356 ? 28.244 50.704 -39.796 1.00 57.00 356 ARG B CA 1
ATOM 5395 C C . ARG B 1 356 ? 27.357 49.926 -40.768 1.00 56.19 356 ARG B C 1
ATOM 5396 O O . ARG B 1 356 ? 26.155 49.763 -40.469 1.00 55.79 356 ARG B O 1
ATOM 5404 N N . CYS B 1 357 ? 27.944 49.397 -41.848 1.00 55.93 357 CYS B N 1
ATOM 5405 C CA . CYS B 1 357 ? 27.232 48.583 -42.872 1.00 53.86 357 CYS B CA 1
ATOM 5406 C C . CYS B 1 357 ? 26.648 47.310 -42.232 1.00 52.88 357 CYS B C 1
ATOM 5407 O O . CYS B 1 357 ? 25.498 47.002 -42.519 1.00 52.92 357 CYS B O 1
ATOM 5410 N N . ILE B 1 358 ? 27.431 46.580 -41.442 1.00 52.97 358 ILE B N 1
ATOM 5411 C CA . ILE B 1 358 ? 26.997 45.306 -40.801 1.00 53.04 358 ILE B CA 1
ATOM 5412 C C . ILE B 1 358 ? 25.799 45.617 -39.882 1.00 53.81 358 ILE B C 1
ATOM 5413 O O . ILE B 1 358 ? 24.799 44.904 -39.957 1.00 54.24 358 ILE B O 1
ATOM 5418 N N . ASN B 1 359 ? 25.887 46.671 -39.081 1.00 52.94 359 ASN B N 1
ATOM 5419 C CA . ASN B 1 359 ? 24.837 47.030 -38.103 1.00 52.79 359 ASN B CA 1
ATOM 5420 C C . ASN B 1 359 ? 23.519 47.327 -38.840 1.00 51.05 359 ASN B C 1
ATOM 5421 O O . ASN B 1 359 ? 22.507 46.793 -38.425 1.00 51.12 359 ASN B O 1
ATOM 5426 N N . LEU B 1 360 ? 23.553 48.059 -39.945 1.00 50.47 360 LEU B N 1
ATOM 5427 C CA . LEU B 1 360 ? 22.339 48.381 -40.742 1.00 50.16 360 LEU B CA 1
ATOM 5428 C C . LEU B 1 360 ? 21.748 47.098 -41.366 1.00 50.10 360 LEU B C 1
ATOM 5429 O O . LEU B 1 360 ? 20.487 46.959 -41.393 1.00 50.28 360 LEU B O 1
ATOM 5434 N N . TRP B 1 361 ? 22.599 46.200 -41.862 1.00 49.78 361 TRP B N 1
ATOM 5435 C CA . TRP B 1 361 ? 22.175 44.937 -42.510 1.00 49.87 361 TRP B CA 1
ATOM 5436 C C . TRP B 1 361 ? 21.580 44.008 -41.449 1.00 49.22 361 TRP B C 1
ATOM 5437 O O . TRP B 1 361 ? 20.505 43.427 -41.690 1.00 48.37 361 TRP B O 1
ATOM 5448 N N . LYS B 1 362 ? 22.244 43.896 -40.310 1.00 49.59 362 LYS B N 1
ATOM 5449 C CA . LYS B 1 362 ? 21.760 43.109 -39.155 1.00 50.44 362 LYS B CA 1
ATOM 5450 C C . LYS B 1 362 ? 20.314 43.516 -38.855 1.00 50.17 362 LYS B C 1
ATOM 5451 O O . LYS B 1 362 ? 19.466 42.608 -38.710 1.00 50.24 362 LYS B O 1
ATOM 5457 N N . TYR B 1 363 ? 20.044 44.826 -38.815 1.00 49.14 363 TYR B N 1
ATOM 5458 C CA . TYR B 1 363 ? 18.714 45.384 -38.494 1.00 50.06 363 TYR B CA 1
ATOM 5459 C C . TYR B 1 363 ? 17.765 45.042 -39.639 1.00 49.47 363 TYR B C 1
ATOM 5460 O O . TYR B 1 363 ? 16.674 44.518 -39.355 1.00 49.54 363 TYR B O 1
ATOM 5469 N N . ALA B 1 364 ? 18.202 45.246 -40.887 1.00 49.93 364 ALA B N 1
ATOM 5470 C CA . ALA B 1 364 ? 17.393 45.000 -42.112 1.00 50.10 364 ALA B CA 1
ATOM 5471 C C . ALA B 1 364 ? 17.057 43.508 -42.271 1.00 49.57 364 ALA B C 1
ATOM 5472 O O . ALA B 1 364 ? 15.952 43.223 -42.650 1.00 50.90 364 ALA B O 1
ATOM 5474 N N . LEU B 1 365 ? 17.975 42.593 -41.970 1.00 50.51 365 LEU B N 1
ATOM 5475 C CA . LEU B 1 365 ? 17.732 41.126 -42.132 1.00 51.27 365 LEU B CA 1
ATOM 5476 C C . LEU B 1 365 ? 16.771 40.625 -41.025 1.00 51.57 365 LEU B C 1
ATOM 5477 O O . LEU B 1 365 ? 15.938 39.763 -41.321 1.00 52.79 365 LEU B O 1
ATOM 5482 N N . ASP B 1 366 ? 16.838 41.194 -39.822 1.00 51.79 366 ASP B N 1
ATOM 5483 C CA . ASP B 1 366 ? 15.845 40.959 -38.738 1.00 52.99 366 ASP B CA 1
ATOM 5484 C C . ASP B 1 366 ? 14.465 41.384 -39.237 1.00 53.77 366 ASP B C 1
ATOM 5485 O O . ASP B 1 366 ? 13.512 40.667 -39.008 1.00 54.63 366 ASP B O 1
ATOM 5490 N N . MET B 1 367 ? 14.395 42.505 -39.928 1.00 55.48 367 MET B N 1
ATOM 5491 C CA . MET B 1 367 ? 13.129 43.106 -40.381 1.00 57.39 367 MET B CA 1
ATOM 5492 C C . MET B 1 367 ? 12.487 42.204 -41.438 1.00 59.45 367 MET B C 1
ATOM 5493 O O . MET B 1 367 ? 11.298 41.907 -41.293 1.00 60.43 367 MET B O 1
ATOM 5498 N N . GLN B 1 368 ? 13.239 41.765 -42.448 1.00 61.23 368 GLN B N 1
ATOM 5499 C CA . GLN B 1 368 ? 12.631 41.041 -43.592 1.00 63.83 368 GLN B CA 1
ATOM 5500 C C . GLN B 1 368 ? 12.411 39.566 -43.224 1.00 63.41 368 GLN B C 1
ATOM 5501 O O . GLN B 1 368 ? 11.539 38.958 -43.852 1.00 65.69 368 GLN B O 1
ATOM 5507 N N . GLN B 1 369 ? 13.083 39.042 -42.189 1.00 62.66 369 GLN B N 1
ATOM 5508 C CA . GLN B 1 369 ? 12.779 37.694 -41.620 1.00 62.51 369 GLN B CA 1
ATOM 5509 C C . GLN B 1 369 ? 11.386 37.731 -40.990 1.00 64.68 369 GLN B C 1
ATOM 5510 O O . GLN B 1 369 ? 10.635 36.774 -41.178 1.00 64.45 369 GLN B O 1
ATOM 5516 N N . SER B 1 370 ? 11.077 38.804 -40.256 1.00 68.92 370 SER B N 1
ATOM 5517 C CA . SER B 1 370 ? 9.755 39.073 -39.619 1.00 71.50 370 SER B CA 1
ATOM 5518 C C . SER B 1 370 ? 8.613 38.994 -40.653 1.00 74.95 370 SER B C 1
ATOM 5519 O O . SER B 1 370 ? 7.501 38.636 -40.252 1.00 76.43 370 SER B O 1
ATOM 5522 N N . ASN B 1 371 ? 8.883 39.335 -41.923 1.00 76.22 371 ASN B N 1
ATOM 5523 C CA . ASN B 1 371 ? 7.883 39.364 -43.032 1.00 81.07 371 ASN B CA 1
ATOM 5524 C C . ASN B 1 371 ? 7.831 37.989 -43.733 1.00 85.26 371 ASN B C 1
ATOM 5525 O O . ASN B 1 371 ? 7.787 36.911 -43.086 1.00 85.13 371 ASN B O 1
ATOM 5531 N N . ASP C 1 2 ? 6.703 8.189 -13.956 1.00 117.99 2 ASP C N 1
ATOM 5532 C CA . ASP C 1 2 ? 7.587 7.326 -13.101 1.00 119.26 2 ASP C CA 1
ATOM 5533 C C . ASP C 1 2 ? 7.449 5.863 -13.551 1.00 119.88 2 ASP C C 1
ATOM 5534 O O . ASP C 1 2 ? 8.377 5.367 -14.215 1.00 117.60 2 ASP C O 1
ATOM 5536 N N . LEU C 1 3 ? 6.327 5.208 -13.208 1.00 122.84 3 LEU C N 1
ATOM 5537 C CA . LEU C 1 3 ? 5.999 3.808 -13.624 1.00 123.82 3 LEU C CA 1
ATOM 5538 C C . LEU C 1 3 ? 5.685 3.785 -15.134 1.00 121.09 3 LEU C C 1
ATOM 5539 O O . LEU C 1 3 ? 6.051 2.785 -15.804 1.00 120.40 3 LEU C O 1
ATOM 5541 N N . LYS C 1 4 ? 5.058 4.856 -15.648 1.00 119.46 4 LYS C N 1
ATOM 5542 C CA . LYS C 1 4 ? 4.726 5.047 -17.090 1.00 116.13 4 LYS C CA 1
ATOM 5543 C C . LYS C 1 4 ? 6.020 5.060 -17.920 1.00 112.74 4 LYS C C 1
ATOM 5544 O O . LYS C 1 4 ? 5.993 4.555 -19.072 1.00 110.77 4 LYS C O 1
ATOM 5546 N N . THR C 1 5 ? 7.107 5.612 -17.358 1.00 111.46 5 THR C N 1
ATOM 5547 C CA . THR C 1 5 ? 8.411 5.822 -18.051 1.00 107.86 5 THR C CA 1
ATOM 5548 C C . THR C 1 5 ? 9.245 4.530 -17.976 1.00 107.24 5 THR C C 1
ATOM 5549 O O . THR C 1 5 ? 9.920 4.219 -18.968 1.00 104.94 5 THR C O 1
ATOM 5553 N N . ALA C 1 6 ? 9.180 3.796 -16.860 1.00 109.25 6 ALA C N 1
ATOM 5554 C CA . ALA C 1 6 ? 9.859 2.487 -16.679 1.00 109.58 6 ALA C CA 1
ATOM 5555 C C . ALA C 1 6 ? 9.453 1.542 -17.819 1.00 108.41 6 ALA C C 1
ATOM 5556 O O . ALA C 1 6 ? 10.354 0.938 -18.440 1.00 106.16 6 ALA C O 1
ATOM 5558 N N . VAL C 1 7 ? 8.145 1.455 -18.092 1.00 109.25 7 VAL C N 1
ATOM 5559 C CA . VAL C 1 7 ? 7.534 0.580 -19.139 1.00 109.33 7 VAL C CA 1
ATOM 5560 C C . VAL C 1 7 ? 7.988 1.051 -20.529 1.00 105.43 7 VAL C C 1
ATOM 5561 O O . VAL C 1 7 ? 8.265 0.184 -21.367 1.00 105.02 7 VAL C O 1
ATOM 5565 N N . PHE C 1 8 ? 8.058 2.373 -20.755 1.00 103.17 8 PHE C N 1
ATOM 5566 C CA . PHE C 1 8 ? 8.409 3.014 -22.064 1.00 100.05 8 PHE C CA 1
ATOM 5567 C C . PHE C 1 8 ? 9.883 2.756 -22.426 1.00 97.97 8 PHE C C 1
ATOM 5568 O O . PHE C 1 8 ? 10.172 2.464 -23.612 1.00 95.18 8 PHE C O 1
ATOM 5576 N N . ASN C 1 9 ? 10.783 2.907 -21.449 1.00 99.10 9 ASN C N 1
ATOM 5577 C CA . ASN C 1 9 ? 12.258 2.770 -21.624 1.00 98.38 9 ASN C CA 1
ATOM 5578 C C . ASN C 1 9 ? 12.602 1.308 -21.916 1.00 100.09 9 ASN C C 1
ATOM 5579 O O . ASN C 1 9 ? 13.435 1.072 -22.805 1.00 98.23 9 ASN C O 1
ATOM 5584 N N . ALA C 1 10 ? 11.997 0.372 -21.175 1.00 104.14 10 ALA C N 1
ATOM 5585 C CA . ALA C 1 10 ? 12.129 -1.090 -21.382 1.00 106.62 10 ALA C CA 1
ATOM 5586 C C . ALA C 1 10 ? 11.730 -1.428 -22.824 1.00 106.34 10 ALA C C 1
ATOM 5587 O O . ALA C 1 10 ? 12.553 -2.029 -23.552 1.00 106.26 10 ALA C O 1
ATOM 5589 N N . ALA C 1 11 ? 10.529 -1.008 -23.226 1.00 106.23 11 ALA C N 1
ATOM 5590 C CA . ALA C 1 11 ? 9.970 -1.198 -24.581 1.00 106.01 11 ALA C CA 1
ATOM 5591 C C . ALA C 1 11 ? 10.982 -0.724 -25.631 1.00 103.34 11 ALA C C 1
ATOM 5592 O O . ALA C 1 11 ? 11.355 -1.539 -26.505 1.00 103.33 11 ALA C O 1
ATOM 5594 N N . ARG C 1 12 ? 11.415 0.539 -25.535 1.00 101.24 12 ARG C N 1
ATOM 5595 C CA . ARG C 1 12 ? 12.291 1.208 -26.534 1.00 98.76 12 ARG C CA 1
ATOM 5596 C C . ARG C 1 12 ? 13.575 0.387 -26.750 1.00 98.78 12 ARG C C 1
ATOM 5597 O O . ARG C 1 12 ? 14.078 0.383 -27.898 1.00 96.35 12 ARG C O 1
ATOM 5605 N N . ASP C 1 13 ? 14.088 -0.271 -25.698 1.00 100.85 13 ASP C N 1
ATOM 5606 C CA . ASP C 1 13 ? 15.422 -0.937 -25.696 1.00 101.74 13 ASP C CA 1
ATOM 5607 C C . ASP C 1 13 ? 15.255 -2.464 -25.642 1.00 104.96 13 ASP C C 1
ATOM 5608 O O . ASP C 1 13 ? 16.248 -3.153 -25.320 1.00 106.70 13 ASP C O 1
ATOM 5613 N N . GLY C 1 14 ? 14.052 -2.967 -25.940 1.00 106.26 14 GLY C N 1
ATOM 5614 C CA . GLY C 1 14 ? 13.776 -4.400 -26.171 1.00 108.22 14 GLY C CA 1
ATOM 5615 C C . GLY C 1 14 ? 14.191 -5.281 -25.003 1.00 110.83 14 GLY C C 1
ATOM 5616 O O . GLY C 1 14 ? 14.474 -6.468 -25.242 1.00 111.69 14 GLY C O 1
ATOM 5617 N N . LYS C 1 15 ? 14.200 -4.734 -23.780 1.00 111.98 15 LYS C N 1
ATOM 5618 C CA . LYS C 1 15 ? 14.477 -5.483 -22.519 1.00 115.30 15 LYS C CA 1
ATOM 5619 C C . LYS C 1 15 ? 13.168 -6.113 -22.026 1.00 117.91 15 LYS C C 1
ATOM 5620 O O . LYS C 1 15 ? 12.423 -5.422 -21.305 1.00 117.66 15 LYS C O 1
ATOM 5622 N N . LEU C 1 16 ? 12.916 -7.377 -22.403 1.00 120.82 16 LEU C N 1
ATOM 5623 C CA . LEU C 1 16 ? 11.605 -8.079 -22.250 1.00 124.33 16 LEU C CA 1
ATOM 5624 C C . LEU C 1 16 ? 11.581 -8.905 -20.952 1.00 128.70 16 LEU C C 1
ATOM 5625 O O . LEU C 1 16 ? 10.470 -9.122 -20.414 1.00 131.42 16 LEU C O 1
ATOM 5630 N N . ARG C 1 17 ? 12.744 -9.369 -20.478 1.00 130.14 17 ARG C N 1
ATOM 5631 C CA . ARG C 1 17 ? 12.879 -10.072 -19.170 1.00 133.68 17 ARG C CA 1
ATOM 5632 C C . ARG C 1 17 ? 12.434 -9.117 -18.047 1.00 133.99 17 ARG C C 1
ATOM 5633 O O . ARG C 1 17 ? 11.825 -9.600 -17.073 1.00 137.89 17 ARG C O 1
ATOM 5635 N N . LEU C 1 18 ? 12.690 -7.810 -18.212 1.00 130.54 18 LEU C N 1
ATOM 5636 C CA . LEU C 1 18 ? 12.402 -6.742 -17.209 1.00 129.99 18 LEU C CA 1
ATOM 5637 C C . LEU C 1 18 ? 10.959 -6.226 -17.369 1.00 130.11 18 LEU C C 1
ATOM 5638 O O . LEU C 1 18 ? 10.361 -5.823 -16.346 1.00 131.30 18 LEU C O 1
ATOM 5643 N N . LEU C 1 19 ? 10.432 -6.219 -18.602 1.00 128.74 19 LEU C N 1
ATOM 5644 C CA . LEU C 1 19 ? 9.064 -5.721 -18.930 1.00 128.95 19 LEU C CA 1
ATOM 5645 C C . LEU C 1 19 ? 8.017 -6.684 -18.348 1.00 132.75 19 LEU C C 1
ATOM 5646 O O . LEU C 1 19 ? 7.101 -6.201 -17.651 1.00 134.20 19 LEU C O 1
ATOM 5648 N N . THR C 1 20 ? 8.153 -7.992 -18.612 1.00 134.06 20 THR C N 1
ATOM 5649 C CA . THR C 1 20 ? 7.225 -9.047 -18.120 1.00 137.40 20 THR C CA 1
ATOM 5650 C C . THR C 1 20 ? 7.191 -8.997 -16.590 1.00 140.36 20 THR C C 1
ATOM 5651 O O . THR C 1 20 ? 6.100 -9.207 -16.027 1.00 143.08 20 THR C O 1
ATOM 5655 N N . LYS C 1 21 ? 8.346 -8.714 -15.962 1.00 140.16 21 LYS C N 1
ATOM 5656 C CA . LYS C 1 21 ? 8.516 -8.566 -14.484 1.00 142.75 21 LYS C CA 1
ATOM 5657 C C . LYS C 1 21 ? 7.833 -7.272 -14.021 1.00 141.86 21 LYS C C 1
ATOM 5658 O O . LYS C 1 21 ? 7.188 -7.294 -12.948 1.00 145.55 21 LYS C O 1
ATOM 5660 N N . LEU C 1 22 ? 7.985 -6.193 -14.799 1.00 138.21 22 LEU C N 1
ATOM 5661 C CA . LEU C 1 22 ? 7.314 -4.878 -14.588 1.00 136.59 22 LEU C CA 1
ATOM 5662 C C . LEU C 1 22 ? 5.906 -4.919 -15.208 1.00 136.71 22 LEU C C 1
ATOM 5663 O O . LEU C 1 22 ? 4.972 -5.380 -14.508 1.00 138.50 22 LEU C O 1
ATOM 5665 N N . ALA C 1 24 ? 3.689 -7.864 -14.472 1.00 144.52 24 ALA C N 1
ATOM 5666 C CA . ALA C 1 24 ? 3.461 -9.130 -13.728 1.00 148.85 24 ALA C CA 1
ATOM 5667 C C . ALA C 1 24 ? 2.226 -8.981 -12.829 1.00 152.49 24 ALA C C 1
ATOM 5668 O O . ALA C 1 24 ? 1.158 -9.511 -13.206 1.00 155.04 24 ALA C O 1
ATOM 5670 N N . SER C 1 25 ? 2.367 -8.278 -11.695 1.00 152.94 25 SER C N 1
ATOM 5671 C CA . SER C 1 25 ? 1.255 -7.894 -10.783 1.00 155.51 25 SER C CA 1
ATOM 5672 C C . SER C 1 25 ? 0.622 -6.589 -11.290 1.00 152.55 25 SER C C 1
ATOM 5673 O O . SER C 1 25 ? 0.792 -5.545 -10.620 1.00 151.90 25 SER C O 1
ATOM 5675 N N . LYS C 1 26 ? -0.051 -6.660 -12.451 1.00 150.62 26 LYS C N 1
ATOM 5676 C CA . LYS C 1 26 ? -0.712 -5.524 -13.159 1.00 146.97 26 LYS C CA 1
ATOM 5677 C C . LYS C 1 26 ? -1.816 -6.094 -14.064 1.00 147.40 26 LYS C C 1
ATOM 5678 O O . LYS C 1 26 ? -1.480 -6.896 -14.955 1.00 146.48 26 LYS C O 1
ATOM 5680 N N . SER C 1 27 ? -3.079 -5.716 -13.825 1.00 148.73 27 SER C N 1
ATOM 5681 C CA . SER C 1 27 ? -4.277 -6.240 -14.540 1.00 150.60 27 SER C CA 1
ATOM 5682 C C . SER C 1 27 ? -4.215 -5.846 -16.019 1.00 147.28 27 SER C C 1
ATOM 5683 O O . SER C 1 27 ? -3.649 -4.779 -16.312 1.00 144.89 27 SER C O 1
ATOM 5686 N N . LYS C 1 28 ? -4.793 -6.672 -16.905 1.00 148.45 28 LYS C N 1
ATOM 5687 C CA . LYS C 1 28 ? -4.838 -6.454 -18.384 1.00 145.49 28 LYS C CA 1
ATOM 5688 C C . LYS C 1 28 ? -5.369 -5.043 -18.679 1.00 144.01 28 LYS C C 1
ATOM 5689 O O . LYS C 1 28 ? -4.879 -4.412 -19.659 1.00 139.90 28 LYS C O 1
ATOM 5691 N N . GLU C 1 29 ? -6.326 -4.570 -17.865 1.00 146.57 29 GLU C N 1
ATOM 5692 C CA . GLU C 1 29 ? -6.818 -3.164 -17.855 1.00 145.37 29 GLU C CA 1
ATOM 5693 C C . GLU C 1 29 ? -5.621 -2.212 -17.678 1.00 141.34 29 GLU C C 1
ATOM 5694 O O . GLU C 1 29 ? -5.343 -1.439 -18.614 1.00 137.54 29 GLU C O 1
ATOM 5696 N N . GLU C 1 30 ? -4.923 -2.308 -16.535 1.00 141.96 30 GLU C N 1
ATOM 5697 C CA . GLU C 1 30 ? -3.771 -1.439 -16.147 1.00 138.47 30 GLU C CA 1
ATOM 5698 C C . GLU C 1 30 ? -2.672 -1.525 -17.208 1.00 134.30 30 GLU C C 1
ATOM 5699 O O . GLU C 1 30 ? -1.991 -0.502 -17.431 1.00 130.39 30 GLU C O 1
ATOM 5701 N N . VAL C 1 31 ? -2.498 -2.701 -17.824 1.00 134.93 31 VAL C N 1
ATOM 5702 C CA . VAL C 1 31 ? -1.528 -2.923 -18.943 1.00 131.93 31 VAL C CA 1
ATOM 5703 C C . VAL C 1 31 ? -1.914 -2.000 -20.106 1.00 129.19 31 VAL C C 1
ATOM 5704 O O . VAL C 1 31 ? -1.021 -1.323 -20.634 1.00 125.69 31 VAL C O 1
ATOM 5708 N N . SER C 1 32 ? -3.205 -1.987 -20.469 1.00 131.58 32 SER C N 1
ATOM 5709 C CA . SER C 1 32 ? -3.792 -1.208 -21.595 1.00 129.61 32 SER C CA 1
ATOM 5710 C C . SER C 1 32 ? -3.515 0.292 -21.404 1.00 127.16 32 SER C C 1
ATOM 5711 O O . SER C 1 32 ? -3.007 0.931 -22.369 1.00 123.98 32 SER C O 1
ATOM 5713 N N . SER C 1 33 ? -3.843 0.830 -20.218 1.00 128.63 33 SER C N 1
ATOM 5714 C CA . SER C 1 33 ? -3.562 2.232 -19.804 1.00 126.75 33 SER C CA 1
ATOM 5715 C C . SER C 1 33 ? -2.048 2.491 -19.868 1.00 123.66 33 SER C C 1
ATOM 5716 O O . SER C 1 33 ? -1.650 3.506 -20.495 1.00 120.90 33 SER C O 1
ATOM 5718 N N . LEU C 1 34 ? -1.240 1.584 -19.291 1.00 124.31 34 LEU C N 1
ATOM 5719 C CA . LEU C 1 34 ? 0.251 1.674 -19.233 1.00 121.74 34 LEU C CA 1
ATOM 5720 C C . LEU C 1 34 ? 0.823 1.898 -20.646 1.00 118.30 34 LEU C C 1
ATOM 5721 O O . LEU C 1 34 ? 1.382 2.990 -20.884 1.00 115.57 34 LEU C O 1
ATOM 5723 N N . ILE C 1 35 ? 0.671 0.916 -21.550 1.00 118.96 35 ILE C N 1
ATOM 5724 C CA . ILE C 1 35 ? 1.267 0.932 -22.931 1.00 116.07 35 ILE C CA 1
ATOM 5725 C C . ILE C 1 35 ? 0.467 1.893 -23.846 1.00 115.33 35 ILE C C 1
ATOM 5726 O O . ILE C 1 35 ? 0.891 2.088 -25.021 1.00 111.43 35 ILE C O 1
ATOM 5730 N N . SER C 1 36 ? -0.638 2.472 -23.336 1.00 117.75 36 SER C N 1
ATOM 5731 C CA . SER C 1 36 ? -1.461 3.521 -24.012 1.00 116.43 36 SER C CA 1
ATOM 5732 C C . SER C 1 36 ? -0.746 4.885 -23.960 1.00 112.66 36 SER C C 1
ATOM 5733 O O . SER C 1 36 ? -0.773 5.591 -24.973 1.00 109.63 36 SER C O 1
ATOM 5735 N N . GLU C 1 37 ? -0.153 5.233 -22.807 1.00 113.05 37 GLU C N 1
ATOM 5736 C CA . GLU C 1 37 ? 0.407 6.581 -22.494 1.00 110.67 37 GLU C CA 1
ATOM 5737 C C . GLU C 1 37 ? 1.541 6.912 -23.481 1.00 106.78 37 GLU C C 1
ATOM 5738 O O . GLU C 1 37 ? 2.287 5.988 -23.857 1.00 106.32 37 GLU C O 1
ATOM 5740 N N . LYS C 1 38 ? 1.641 8.176 -23.904 1.00 104.47 38 LYS C N 1
ATOM 5741 C CA . LYS C 1 38 ? 2.711 8.673 -24.812 1.00 101.05 38 LYS C CA 1
ATOM 5742 C C . LYS C 1 38 ? 3.858 9.228 -23.957 1.00 99.97 38 LYS C C 1
ATOM 5743 O O . LYS C 1 38 ? 3.566 9.902 -22.947 1.00 101.16 38 LYS C O 1
ATOM 5745 N N . THR C 1 39 ? 5.107 8.923 -24.337 1.00 97.66 39 THR C N 1
ATOM 5746 C CA . THR C 1 39 ? 6.355 9.408 -23.679 1.00 96.29 39 THR C CA 1
ATOM 5747 C C . THR C 1 39 ? 7.355 9.839 -24.759 1.00 92.92 39 THR C C 1
ATOM 5748 O O . THR C 1 39 ? 7.770 8.974 -25.538 1.00 92.26 39 THR C O 1
ATOM 5752 N N . ASN C 1 40 ? 7.711 11.131 -24.791 1.00 91.24 40 ASN C N 1
ATOM 5753 C CA . ASN C 1 40 ? 8.536 11.780 -25.850 1.00 89.15 40 ASN C CA 1
ATOM 5754 C C . ASN C 1 40 ? 7.765 11.762 -27.184 1.00 88.28 40 ASN C C 1
ATOM 5755 O O . ASN C 1 40 ? 8.416 11.675 -28.258 1.00 85.05 40 ASN C O 1
ATOM 5760 N N . GLY C 1 41 ? 6.430 11.873 -27.111 1.00 90.53 41 GLY C N 1
ATOM 5761 C CA . GLY C 1 41 ? 5.510 11.927 -28.270 1.00 89.53 41 GLY C CA 1
ATOM 5762 C C . GLY C 1 41 ? 5.254 10.550 -28.872 1.00 89.32 41 GLY C C 1
ATOM 5763 O O . GLY C 1 41 ? 4.622 10.492 -29.952 1.00 87.20 41 GLY C O 1
ATOM 5764 N N . ALA C 1 42 ? 5.711 9.481 -28.201 1.00 89.56 42 ALA C N 1
ATOM 5765 C CA . ALA C 1 42 ? 5.752 8.103 -28.740 1.00 89.79 42 ALA C CA 1
ATOM 5766 C C . ALA C 1 42 ? 5.135 7.116 -27.743 1.00 92.21 42 ALA C C 1
ATOM 5767 O O . ALA C 1 42 ? 5.227 7.348 -26.526 1.00 94.06 42 ALA C O 1
ATOM 5769 N N . THR C 1 43 ? 4.545 6.049 -28.267 1.00 92.53 43 THR C N 1
ATOM 5770 C CA . THR C 1 43 ? 4.070 4.877 -27.506 1.00 95.06 43 THR C CA 1
ATOM 5771 C C . THR C 1 43 ? 5.223 3.889 -27.367 1.00 94.43 43 THR C C 1
ATOM 5772 O O . THR C 1 43 ? 6.177 3.937 -28.141 1.00 91.34 43 THR C O 1
ATOM 5776 N N . PRO C 1 44 ? 5.194 2.993 -26.356 1.00 96.75 44 PRO C N 1
ATOM 5777 C CA . PRO C 1 44 ? 6.074 1.826 -26.337 1.00 97.62 44 PRO C CA 1
ATOM 5778 C C . PRO C 1 44 ? 6.153 1.093 -27.690 1.00 97.32 44 PRO C C 1
ATOM 5779 O O . PRO C 1 44 ? 7.246 0.810 -28.135 1.00 96.55 44 PRO C O 1
ATOM 5783 N N . LEU C 1 45 ? 5.005 0.832 -28.315 1.00 99.01 45 LEU C N 1
ATOM 5784 C CA . LEU C 1 45 ? 4.891 0.011 -29.548 1.00 99.62 45 LEU C CA 1
ATOM 5785 C C . LEU C 1 45 ? 5.627 0.703 -30.696 1.00 96.45 45 LEU C C 1
ATOM 5786 O O . LEU C 1 45 ? 6.311 -0.004 -31.462 1.00 96.11 45 LEU C O 1
ATOM 5791 N N . LEU C 1 46 ? 5.496 2.030 -30.800 1.00 95.00 46 LEU C N 1
ATOM 5792 C CA . LEU C 1 46 ? 6.141 2.860 -31.858 1.00 92.26 46 LEU C CA 1
ATOM 5793 C C . LEU C 1 46 ? 7.673 2.817 -31.695 1.00 90.77 46 LEU C C 1
ATOM 5794 O O . LEU C 1 46 ? 8.363 2.710 -32.725 1.00 87.96 46 LEU C O 1
ATOM 5799 N N . MET C 1 47 ? 8.176 2.927 -30.456 1.00 92.41 47 MET C N 1
ATOM 5800 C CA . MET C 1 47 ? 9.636 2.886 -30.135 1.00 92.11 47 MET C CA 1
ATOM 5801 C C . MET C 1 47 ? 10.169 1.469 -30.385 1.00 92.91 47 MET C C 1
ATOM 5802 O O . MET C 1 47 ? 11.264 1.351 -30.969 1.00 90.67 47 MET C O 1
ATOM 5807 N N . ALA C 1 48 ? 9.405 0.445 -29.987 1.00 94.99 48 ALA C N 1
ATOM 5808 C CA . ALA C 1 48 ? 9.719 -0.989 -30.204 1.00 97.60 48 ALA C CA 1
ATOM 5809 C C . ALA C 1 48 ? 9.822 -1.277 -31.708 1.00 96.78 48 ALA C C 1
ATOM 5810 O O . ALA C 1 48 ? 10.757 -1.997 -32.114 1.00 96.18 48 ALA C O 1
ATOM 5812 N N . ALA C 1 49 ? 8.890 -0.739 -32.497 1.00 97.07 49 ALA C N 1
ATOM 5813 C CA . ALA C 1 49 ? 8.790 -0.946 -33.961 1.00 97.51 49 ALA C CA 1
ATOM 5814 C C . ALA C 1 49 ? 9.996 -0.306 -34.667 1.00 95.61 49 ALA C C 1
ATOM 5815 O O . ALA C 1 49 ? 10.592 -0.973 -35.548 1.00 94.89 49 ALA C O 1
ATOM 5817 N N . ARG C 1 50 ? 10.338 0.929 -34.269 1.00 95.42 50 ARG C N 1
ATOM 5818 C CA . ARG C 1 50 ? 11.375 1.814 -34.891 1.00 94.01 50 ARG C CA 1
ATOM 5819 C C . ARG C 1 50 ? 12.789 1.217 -34.692 1.00 92.93 50 ARG C C 1
ATOM 5820 O O . ARG C 1 50 ? 13.646 1.451 -35.563 1.00 91.35 50 ARG C O 1
ATOM 5828 N N . TYR C 1 51 ? 13.028 0.492 -33.593 1.00 94.29 51 TYR C N 1
ATOM 5829 C CA . TYR C 1 51 ? 14.373 -0.029 -33.212 1.00 94.24 51 TYR C CA 1
ATOM 5830 C C . TYR C 1 51 ? 14.438 -1.548 -33.430 1.00 95.82 51 TYR C C 1
ATOM 5831 O O . TYR C 1 51 ? 15.488 -2.141 -33.151 1.00 96.68 51 TYR C O 1
ATOM 5840 N N . GLY C 1 52 ? 13.367 -2.136 -33.968 1.00 96.78 52 GLY C N 1
ATOM 5841 C CA . GLY C 1 52 ? 13.376 -3.476 -34.585 1.00 98.76 52 GLY C CA 1
ATOM 5842 C C . GLY C 1 52 ? 13.326 -4.590 -33.559 1.00 101.25 52 GLY C C 1
ATOM 5843 O O . GLY C 1 52 ? 13.845 -5.680 -33.856 1.00 102.82 52 GLY C O 1
ATOM 5844 N N . HIS C 1 53 ? 12.714 -4.339 -32.402 1.00 102.41 53 HIS C N 1
ATOM 5845 C CA . HIS C 1 53 ? 12.559 -5.326 -31.300 1.00 105.90 53 HIS C CA 1
ATOM 5846 C C . HIS C 1 53 ? 11.355 -6.223 -31.598 1.00 108.46 53 HIS C C 1
ATOM 5847 O O . HIS C 1 53 ? 10.238 -5.878 -31.162 1.00 109.78 53 HIS C O 1
ATOM 5854 N N . LEU C 1 54 ? 11.584 -7.318 -32.338 1.00 109.92 54 LEU C N 1
ATOM 5855 C CA . LEU C 1 54 ? 10.540 -8.283 -32.787 1.00 112.44 54 LEU C CA 1
ATOM 5856 C C . LEU C 1 54 ? 9.791 -8.847 -31.572 1.00 115.56 54 LEU C C 1
ATOM 5857 O O . LEU C 1 54 ? 8.559 -8.669 -31.517 1.00 116.93 54 LEU C O 1
ATOM 5862 N N . ASP C 1 55 ? 10.509 -9.517 -30.653 1.00 116.95 55 ASP C N 1
ATOM 5863 C CA . ASP C 1 55 ? 9.944 -10.174 -29.437 1.00 120.05 55 ASP C CA 1
ATOM 5864 C C . ASP C 1 55 ? 9.074 -9.163 -28.670 1.00 119.73 55 ASP C C 1
ATOM 5865 O O . ASP C 1 55 ? 7.934 -9.516 -28.324 1.00 122.36 55 ASP C O 1
ATOM 5867 N N . MET C 1 56 ? 9.592 -7.945 -28.452 1.00 117.34 56 MET C N 1
ATOM 5868 C CA . MET C 1 56 ? 8.930 -6.837 -27.696 1.00 116.92 56 MET C CA 1
ATOM 5869 C C . MET C 1 56 ? 7.624 -6.410 -28.394 1.00 117.10 56 MET C C 1
ATOM 5870 O O . MET C 1 56 ? 6.606 -6.239 -27.684 1.00 118.53 56 MET C O 1
ATOM 5875 N N . VAL C 1 57 ? 7.659 -6.212 -29.719 1.00 115.10 57 VAL C N 1
ATOM 5876 C CA . VAL C 1 57 ? 6.464 -5.868 -30.555 1.00 115.51 57 VAL C CA 1
ATOM 5877 C C . VAL C 1 57 ? 5.402 -6.974 -30.398 1.00 119.25 57 VAL C C 1
ATOM 5878 O O . VAL C 1 57 ? 4.221 -6.617 -30.187 1.00 120.16 57 VAL C O 1
ATOM 5880 N N . GLU C 1 58 ? 5.812 -8.258 -30.487 1.00 121.42 58 GLU C N 1
ATOM 5881 C CA . GLU C 1 58 ? 4.919 -9.462 -30.419 1.00 125.31 58 GLU C CA 1
ATOM 5882 C C . GLU C 1 58 ? 4.271 -9.541 -29.032 1.00 127.24 58 GLU C C 1
ATOM 5883 O O . GLU C 1 58 ? 3.056 -9.818 -28.963 1.00 129.53 58 GLU C O 1
ATOM 5889 N N . PHE C 1 59 ? 5.063 -9.323 -27.977 1.00 126.65 59 PHE C N 1
ATOM 5890 C CA . PHE C 1 59 ? 4.609 -9.234 -26.563 1.00 128.72 59 PHE C CA 1
ATOM 5891 C C . PHE C 1 59 ? 3.606 -8.080 -26.421 1.00 128.18 59 PHE C C 1
ATOM 5892 O O . PHE C 1 59 ? 2.474 -8.326 -25.985 1.00 130.82 59 PHE C O 1
ATOM 5900 N N . LEU C 1 60 ? 4.022 -6.862 -26.788 1.00 125.43 60 LEU C N 1
ATOM 5901 C CA . LEU C 1 60 ? 3.210 -5.616 -26.675 1.00 124.60 60 LEU C CA 1
ATOM 5902 C C . LEU C 1 60 ? 1.837 -5.836 -27.334 1.00 126.81 60 LEU C C 1
ATOM 5903 O O . LEU C 1 60 ? 0.812 -5.557 -26.672 1.00 128.47 60 LEU C O 1
ATOM 5905 N N . LEU C 1 61 ? 1.826 -6.348 -28.573 1.00 126.85 61 LEU C N 1
ATOM 5906 C CA . LEU C 1 61 ? 0.606 -6.531 -29.412 1.00 128.46 61 LEU C CA 1
ATOM 5907 C C . LEU C 1 61 ? -0.330 -7.573 -28.769 1.00 133.21 61 LEU C C 1
ATOM 5908 O O . LEU C 1 61 ? -1.543 -7.291 -28.681 1.00 135.41 61 LEU C O 1
ATOM 5910 N N . GLU C 1 62 ? 0.214 -8.718 -28.322 1.00 134.58 62 GLU C N 1
ATOM 5911 C CA . GLU C 1 62 ? -0.558 -9.857 -27.737 1.00 138.74 62 GLU C CA 1
ATOM 5912 C C . GLU C 1 62 ? -1.285 -9.403 -26.455 1.00 140.54 62 GLU C C 1
ATOM 5913 O O . GLU C 1 62 ? -2.242 -10.097 -26.052 1.00 143.50 62 GLU C O 1
ATOM 5915 N N . GLN C 1 63 ? -0.841 -8.293 -25.840 1.00 137.85 63 GLN C N 1
ATOM 5916 C CA . GLN C 1 63 ? -1.499 -7.647 -24.665 1.00 138.72 63 GLN C CA 1
ATOM 5917 C C . GLN C 1 63 ? -2.693 -6.819 -25.153 1.00 138.45 63 GLN C C 1
ATOM 5918 O O . GLN C 1 63 ? -3.832 -7.123 -24.748 1.00 141.20 63 GLN C O 1
ATOM 5924 N N . CYS C 1 64 ? -2.423 -5.807 -25.987 1.00 135.02 64 CYS C N 1
ATOM 5925 C CA . CYS C 1 64 ? -3.418 -4.841 -26.531 1.00 134.68 64 CYS C CA 1
ATOM 5926 C C . CYS C 1 64 ? -2.983 -4.381 -27.931 1.00 130.58 64 CYS C C 1
ATOM 5927 O O . CYS C 1 64 ? -1.812 -3.970 -28.087 1.00 126.88 64 CYS C O 1
ATOM 5930 N N . SER C 1 65 ? -3.901 -4.453 -28.901 1.00 130.76 65 SER C N 1
ATOM 5931 C CA . SER C 1 65 ? -3.708 -4.029 -30.312 1.00 127.54 65 SER C CA 1
ATOM 5932 C C . SER C 1 65 ? -4.058 -2.543 -30.468 1.00 125.27 65 SER C C 1
ATOM 5933 O O . SER C 1 65 ? -3.865 -2.011 -31.580 1.00 122.69 65 SER C O 1
ATOM 5935 N N . ALA C 1 66 ? -4.542 -1.902 -29.390 1.00 125.85 66 ALA C N 1
ATOM 5936 C CA . ALA C 1 66 ? -5.092 -0.522 -29.376 1.00 124.13 66 ALA C CA 1
ATOM 5937 C C . ALA C 1 66 ? -4.057 0.475 -29.915 1.00 119.47 66 ALA C C 1
ATOM 5938 O O . ALA C 1 66 ? -4.475 1.464 -30.534 1.00 118.12 66 ALA C O 1
ATOM 5940 N N . SER C 1 67 ? -2.761 0.207 -29.703 1.00 116.96 67 SER C N 1
ATOM 5941 C CA . SER C 1 67 ? -1.636 1.137 -29.991 1.00 112.36 67 SER C CA 1
ATOM 5942 C C . SER C 1 67 ? -1.201 1.073 -31.469 1.00 109.70 67 SER C C 1
ATOM 5943 O O . SER C 1 67 ? -0.385 1.925 -31.861 1.00 107.80 67 SER C O 1
ATOM 5945 N N . ILE C 1 68 ? -1.714 0.117 -32.259 1.00 110.94 68 ILE C N 1
ATOM 5946 C CA . ILE C 1 68 ? -1.102 -0.315 -33.563 1.00 109.69 68 ILE C CA 1
ATOM 5947 C C . ILE C 1 68 ? -1.159 0.812 -34.620 1.00 107.43 68 ILE C C 1
ATOM 5948 O O . ILE C 1 68 ? -0.271 0.821 -35.485 1.00 105.76 68 ILE C O 1
ATOM 5953 N N . GLU C 1 69 ? -2.159 1.705 -34.578 1.00 108.13 69 GLU C N 1
ATOM 5954 C CA . GLU C 1 69 ? -2.343 2.784 -35.602 1.00 106.58 69 GLU C CA 1
ATOM 5955 C C . GLU C 1 69 ? -2.021 4.167 -35.009 1.00 105.05 69 GLU C C 1
ATOM 5956 O O . GLU C 1 69 ? -2.028 5.145 -35.782 1.00 103.00 69 GLU C O 1
ATOM 5962 N N . VAL C 1 70 ? -1.723 4.246 -33.705 1.00 106.46 70 VAL C N 1
ATOM 5963 C CA . VAL C 1 70 ? -1.400 5.522 -32.989 1.00 105.05 70 VAL C CA 1
ATOM 5964 C C . VAL C 1 70 ? -0.126 6.119 -33.592 1.00 101.13 70 VAL C C 1
ATOM 5965 O O . VAL C 1 70 ? 0.944 5.514 -33.423 1.00 100.61 70 VAL C O 1
ATOM 5969 N N . GLY C 1 71 ? -0.253 7.266 -34.269 1.00 99.85 71 GLY C N 1
ATOM 5970 C CA . GLY C 1 71 ? 0.883 8.086 -34.738 1.00 95.89 71 GLY C CA 1
ATOM 5971 C C . GLY C 1 71 ? 1.646 8.695 -33.571 1.00 94.58 71 GLY C C 1
ATOM 5972 O O . GLY C 1 71 ? 1.033 8.877 -32.497 1.00 96.63 71 GLY C O 1
ATOM 5973 N N . GLY C 1 72 ? 2.935 8.999 -33.762 1.00 91.62 72 GLY C N 1
ATOM 5974 C CA . GLY C 1 72 ? 3.782 9.628 -32.730 1.00 90.39 72 GLY C CA 1
ATOM 5975 C C . GLY C 1 72 ? 5.084 10.190 -33.281 1.00 87.57 72 GLY C C 1
ATOM 5976 O O . GLY C 1 72 ? 5.216 10.328 -34.518 1.00 86.09 72 GLY C O 1
ATOM 5977 N N . SER C 1 73 ? 6.015 10.503 -32.377 1.00 87.64 73 SER C N 1
ATOM 5978 C CA . SER C 1 73 ? 7.292 11.204 -32.649 1.00 85.45 73 SER C CA 1
ATOM 5979 C C . SER C 1 73 ? 8.439 10.174 -32.722 1.00 84.90 73 SER C C 1
ATOM 5980 O O . SER C 1 73 ? 8.630 9.434 -31.727 1.00 84.62 73 SER C O 1
ATOM 5982 N N . VAL C 1 74 ? 9.127 10.099 -33.881 1.00 83.20 74 VAL C N 1
ATOM 5983 C CA . VAL C 1 74 ? 10.318 9.218 -34.137 1.00 82.89 74 VAL C CA 1
ATOM 5984 C C . VAL C 1 74 ? 11.431 10.065 -34.770 1.00 81.61 74 VAL C C 1
ATOM 5985 O O . VAL C 1 74 ? 11.103 11.055 -35.457 1.00 79.99 74 VAL C O 1
ATOM 5989 N N . ASN C 1 75 ? 12.694 9.673 -34.559 1.00 83.20 75 ASN C N 1
ATOM 5990 C CA . ASN C 1 75 ? 13.896 10.390 -35.070 1.00 82.51 75 ASN C CA 1
ATOM 5991 C C . ASN C 1 75 ? 14.592 9.532 -36.138 1.00 81.73 75 ASN C C 1
ATOM 5992 O O . ASN C 1 75 ? 14.767 8.309 -35.914 1.00 82.40 75 ASN C O 1
ATOM 5997 N N . PHE C 1 76 ? 14.944 10.151 -37.261 1.00 79.24 76 PHE C N 1
ATOM 5998 C CA . PHE C 1 76 ? 15.774 9.567 -38.345 1.00 79.85 76 PHE C CA 1
ATOM 5999 C C . PHE C 1 76 ? 16.729 10.641 -38.863 1.00 78.95 76 PHE C C 1
ATOM 6000 O O . PHE C 1 76 ? 16.242 11.745 -39.212 1.00 76.48 76 PHE C O 1
ATOM 6008 N N . ASP C 1 77 ? 18.034 10.342 -38.896 1.00 80.10 77 ASP C N 1
ATOM 6009 C CA . ASP C 1 77 ? 19.082 11.257 -39.417 1.00 80.66 77 ASP C CA 1
ATOM 6010 C C . ASP C 1 77 ? 18.961 12.611 -38.692 1.00 81.32 77 ASP C C 1
ATOM 6011 O O . ASP C 1 77 ? 19.154 13.666 -39.353 1.00 79.40 77 ASP C O 1
ATOM 6016 N N . GLY C 1 78 ? 18.594 12.583 -37.402 1.00 84.87 78 GLY C N 1
ATOM 6017 C CA . GLY C 1 78 ? 18.475 13.774 -36.530 1.00 87.11 78 GLY C CA 1
ATOM 6018 C C . GLY C 1 78 ? 17.204 14.602 -36.771 1.00 88.96 78 GLY C C 1
ATOM 6019 O O . GLY C 1 78 ? 17.057 15.643 -36.093 1.00 90.17 78 GLY C O 1
ATOM 6020 N N . GLU C 1 79 ? 16.319 14.181 -37.688 1.00 88.42 79 GLU C N 1
ATOM 6021 C CA . GLU C 1 79 ? 14.983 14.815 -37.911 1.00 90.13 79 GLU C CA 1
ATOM 6022 C C . GLU C 1 79 ? 13.941 14.114 -37.014 1.00 91.62 79 GLU C C 1
ATOM 6023 O O . GLU C 1 79 ? 13.985 12.858 -36.922 1.00 92.98 79 GLU C O 1
ATOM 6025 N N . THR C 1 80 ? 13.060 14.894 -36.364 1.00 89.33 80 THR C N 1
ATOM 6026 C CA . THR C 1 80 ? 11.868 14.401 -35.617 1.00 89.56 80 THR C CA 1
ATOM 6027 C C . THR C 1 80 ? 10.651 14.412 -36.556 1.00 88.30 80 THR C C 1
ATOM 6028 O O . THR C 1 80 ? 10.314 15.488 -37.078 1.00 87.39 80 THR C O 1
ATOM 6032 N N . ILE C 1 81 ? 10.037 13.250 -36.766 1.00 87.96 81 ILE C N 1
ATOM 6033 C CA . ILE C 1 81 ? 8.859 13.061 -37.659 1.00 88.56 81 ILE C CA 1
ATOM 6034 C C . ILE C 1 81 ? 7.637 12.771 -36.781 1.00 89.42 81 ILE C C 1
ATOM 6035 O O . ILE C 1 81 ? 7.711 11.831 -35.972 1.00 91.53 81 ILE C O 1
ATOM 6040 N N . GLU C 1 82 ? 6.565 13.559 -36.937 1.00 88.11 82 GLU C N 1
ATOM 6041 C CA . GLU C 1 82 ? 5.317 13.454 -36.129 1.00 89.20 82 GLU C CA 1
ATOM 6042 C C . GLU C 1 82 ? 4.313 12.574 -36.874 1.00 88.41 82 GLU C C 1
ATOM 6043 O O . GLU C 1 82 ? 4.436 12.446 -38.112 1.00 86.73 82 GLU C O 1
ATOM 6049 N N . GLY C 1 83 ? 3.368 11.991 -36.140 1.00 89.13 83 GLY C N 1
ATOM 6050 C CA . GLY C 1 83 ? 2.243 11.212 -36.689 1.00 90.54 83 GLY C CA 1
ATOM 6051 C C . GLY C 1 83 ? 2.699 9.963 -37.431 1.00 89.95 83 GLY C C 1
ATOM 6052 O O . GLY C 1 83 ? 1.903 9.438 -38.241 1.00 92.70 83 GLY C O 1
ATOM 6053 N N . ALA C 1 84 ? 3.912 9.483 -37.153 1.00 87.23 84 ALA C N 1
ATOM 6054 C CA . ALA C 1 84 ? 4.466 8.220 -37.690 1.00 86.31 84 ALA C CA 1
ATOM 6055 C C . ALA C 1 84 ? 3.866 7.059 -36.914 1.00 87.58 84 ALA C C 1
ATOM 6056 O O . ALA C 1 84 ? 4.055 6.970 -35.709 1.00 87.35 84 ALA C O 1
ATOM 6058 N N . PRO C 1 85 ? 3.073 6.174 -37.561 1.00 89.70 85 PRO C N 1
ATOM 6059 C CA . PRO C 1 85 ? 2.562 4.979 -36.896 1.00 92.43 85 PRO C CA 1
ATOM 6060 C C . PRO C 1 85 ? 3.638 3.894 -36.841 1.00 92.01 85 PRO C C 1
ATOM 6061 O O . PRO C 1 85 ? 4.619 3.961 -37.582 1.00 89.76 85 PRO C O 1
ATOM 6065 N N . PRO C 1 86 ? 3.488 2.868 -35.963 1.00 93.80 86 PRO C N 1
ATOM 6066 C CA . PRO C 1 86 ? 4.455 1.771 -35.864 1.00 94.08 86 PRO C CA 1
ATOM 6067 C C . PRO C 1 86 ? 4.913 1.193 -37.214 1.00 93.05 86 PRO C C 1
ATOM 6068 O O . PRO C 1 86 ? 6.100 1.040 -37.406 1.00 91.88 86 PRO C O 1
ATOM 6072 N N . LEU C 1 87 ? 3.973 0.879 -38.103 1.00 94.33 87 LEU C N 1
ATOM 6073 C CA . LEU C 1 87 ? 4.261 0.169 -39.370 1.00 94.22 87 LEU C CA 1
ATOM 6074 C C . LEU C 1 87 ? 5.238 1.009 -40.186 1.00 90.70 87 LEU C C 1
ATOM 6075 O O . LEU C 1 87 ? 6.215 0.439 -40.692 1.00 89.88 87 LEU C O 1
ATOM 6080 N N . TRP C 1 88 ? 4.982 2.320 -40.264 1.00 89.28 88 TRP C N 1
ATOM 6081 C CA . TRP C 1 88 ? 5.784 3.318 -41.020 1.00 86.81 88 TRP C CA 1
ATOM 6082 C C . TRP C 1 88 ? 7.217 3.341 -40.488 1.00 86.61 88 TRP C C 1
ATOM 6083 O O . TRP C 1 88 ? 8.153 3.272 -41.310 1.00 86.00 88 TRP C O 1
ATOM 6094 N N . ALA C 1 89 ? 7.367 3.481 -39.168 1.00 87.75 89 ALA C N 1
ATOM 6095 C CA . ALA C 1 89 ? 8.662 3.578 -38.456 1.00 87.41 89 ALA C CA 1
ATOM 6096 C C . ALA C 1 89 ? 9.511 2.338 -38.762 1.00 87.87 89 ALA C C 1
ATOM 6097 O O . ALA C 1 89 ? 10.679 2.508 -39.128 1.00 86.21 89 ALA C O 1
ATOM 6099 N N . ALA C 1 90 ? 8.918 1.146 -38.648 1.00 90.71 90 ALA C N 1
ATOM 6100 C CA . ALA C 1 90 ? 9.573 -0.166 -38.876 1.00 92.01 90 ALA C CA 1
ATOM 6101 C C . ALA C 1 90 ? 10.080 -0.255 -40.321 1.00 90.42 90 ALA C C 1
ATOM 6102 O O . ALA C 1 90 ? 11.198 -0.760 -40.527 1.00 88.97 90 ALA C O 1
ATOM 6104 N N . SER C 1 91 ? 9.271 0.214 -41.274 1.00 90.22 91 SER C N 1
ATOM 6105 C CA . SER C 1 91 ? 9.535 0.170 -42.738 1.00 89.89 91 SER C CA 1
ATOM 6106 C C . SER C 1 91 ? 10.728 1.071 -43.087 1.00 87.17 91 SER C C 1
ATOM 6107 O O . SER C 1 91 ? 11.595 0.636 -43.874 1.00 86.49 91 SER C O 1
ATOM 6110 N N . ALA C 1 92 ? 10.757 2.278 -42.519 1.00 86.23 92 ALA C N 1
ATOM 6111 C CA . ALA C 1 92 ? 11.796 3.315 -42.739 1.00 84.70 92 ALA C CA 1
ATOM 6112 C C . ALA C 1 92 ? 13.171 2.799 -42.284 1.00 84.42 92 ALA C C 1
ATOM 6113 O O . ALA C 1 92 ? 14.157 3.031 -43.009 1.00 83.80 92 ALA C O 1
ATOM 6115 N N . ALA C 1 93 ? 13.227 2.129 -41.127 1.00 86.36 93 ALA C N 1
ATOM 6116 C CA . ALA C 1 93 ? 14.471 1.637 -40.482 1.00 86.92 93 ALA C CA 1
ATOM 6117 C C . ALA C 1 93 ? 14.931 0.318 -41.137 1.00 88.14 93 ALA C C 1
ATOM 6118 O O . ALA C 1 93 ? 16.123 -0.046 -40.966 1.00 87.22 93 ALA C O 1
ATOM 6120 N N . GLY C 1 94 ? 14.029 -0.360 -41.861 1.00 89.23 94 GLY C N 1
ATOM 6121 C CA . GLY C 1 94 ? 14.341 -1.556 -42.671 1.00 91.02 94 GLY C CA 1
ATOM 6122 C C . GLY C 1 94 ? 14.258 -2.851 -41.866 1.00 93.28 94 GLY C C 1
ATOM 6123 O O . GLY C 1 94 ? 14.922 -3.839 -42.269 1.00 93.89 94 GLY C O 1
ATOM 6124 N N . HIS C 1 95 ? 13.459 -2.862 -40.788 1.00 93.66 95 HIS C N 1
ATOM 6125 C CA . HIS C 1 95 ? 13.219 -4.043 -39.913 1.00 96.52 95 HIS C CA 1
ATOM 6126 C C . HIS C 1 95 ? 12.155 -4.941 -40.557 1.00 98.02 95 HIS C C 1
ATOM 6127 O O . HIS C 1 95 ? 10.974 -4.781 -40.209 1.00 98.48 95 HIS C O 1
ATOM 6134 N N . LEU C 1 96 ? 12.567 -5.846 -41.457 1.00 98.86 96 LEU C N 1
ATOM 6135 C CA . LEU C 1 96 ? 11.658 -6.707 -42.276 1.00 100.95 96 LEU C CA 1
ATOM 6136 C C . LEU C 1 96 ? 10.773 -7.562 -41.351 1.00 103.02 96 LEU C C 1
ATOM 6137 O O . LEU C 1 96 ? 9.533 -7.481 -41.490 1.00 103.63 96 LEU C O 1
ATOM 6142 N N . LYS C 1 97 ? 11.390 -8.343 -40.452 1.00 103.84 97 LYS C N 1
ATOM 6143 C CA . LYS C 1 97 ? 10.698 -9.287 -39.523 1.00 106.60 97 LYS C CA 1
ATOM 6144 C C . LYS C 1 97 ? 9.566 -8.549 -38.792 1.00 106.01 97 LYS C C 1
ATOM 6145 O O . LYS C 1 97 ? 8.506 -9.152 -38.609 1.00 108.81 97 LYS C O 1
ATOM 6147 N N . VAL C 1 98 ? 9.784 -7.281 -38.423 1.00 103.27 98 VAL C N 1
ATOM 6148 C CA . VAL C 1 98 ? 8.800 -6.423 -37.691 1.00 103.12 98 VAL C CA 1
ATOM 6149 C C . VAL C 1 98 ? 7.707 -5.956 -38.668 1.00 103.59 98 VAL C C 1
ATOM 6150 O O . VAL C 1 98 ? 6.544 -5.817 -38.227 1.00 104.22 98 VAL C O 1
ATOM 6154 N N . VAL C 1 99 ? 8.070 -5.697 -39.933 1.00 103.32 99 VAL C N 1
ATOM 6155 C CA . VAL C 1 99 ? 7.112 -5.367 -41.032 1.00 104.35 99 VAL C CA 1
ATOM 6156 C C . VAL C 1 99 ? 6.208 -6.583 -41.242 1.00 108.87 99 VAL C C 1
ATOM 6157 O O . VAL C 1 99 ? 4.973 -6.420 -41.142 1.00 110.56 99 VAL C O 1
ATOM 6159 N N . GLN C 1 100 ? 6.814 -7.757 -41.479 1.00 111.17 100 GLN C N 1
ATOM 6160 C CA . GLN C 1 100 ? 6.120 -9.069 -41.628 1.00 114.98 100 GLN C CA 1
ATOM 6161 C C . GLN C 1 100 ? 5.097 -9.237 -40.494 1.00 117.30 100 GLN C C 1
ATOM 6162 O O . GLN C 1 100 ? 3.945 -9.615 -40.792 1.00 119.44 100 GLN C O 1
ATOM 6168 N N . SER C 1 101 ? 5.510 -8.957 -39.248 1.00 117.24 101 SER C N 1
ATOM 6169 C CA . SER C 1 101 ? 4.728 -9.200 -38.000 1.00 119.58 101 SER C CA 1
ATOM 6170 C C . SER C 1 101 ? 3.646 -8.126 -37.831 1.00 119.21 101 SER C C 1
ATOM 6171 O O . SER C 1 101 ? 2.526 -8.483 -37.424 1.00 122.40 101 SER C O 1
ATOM 6173 N N . LEU C 1 102 ? 3.975 -6.862 -38.123 1.00 116.01 102 LEU C N 1
ATOM 6174 C CA . LEU C 1 102 ? 3.060 -5.698 -37.964 1.00 115.13 102 LEU C CA 1
ATOM 6175 C C . LEU C 1 102 ? 1.788 -5.927 -38.797 1.00 117.65 102 LEU C C 1
ATOM 6176 O O . LEU C 1 102 ? 0.702 -5.573 -38.308 1.00 119.92 102 LEU C O 1
ATOM 6178 N N . LEU C 1 103 ? 1.920 -6.530 -39.986 1.00 118.17 103 LEU C N 1
ATOM 6179 C CA . LEU C 1 103 ? 0.798 -6.774 -40.940 1.00 120.25 103 LEU C CA 1
ATOM 6180 C C . LEU C 1 103 ? 0.122 -8.110 -40.628 1.00 124.31 103 LEU C C 1
ATOM 6181 O O . LEU C 1 103 ? -1.104 -8.191 -40.816 1.00 126.66 103 LEU C O 1
ATOM 6186 N N . ASN C 1 104 ? 0.894 -9.117 -40.196 1.00 126.04 104 ASN C N 1
ATOM 6187 C CA . ASN C 1 104 ? 0.376 -10.432 -39.713 1.00 130.42 104 ASN C CA 1
ATOM 6188 C C . ASN C 1 104 ? -0.737 -10.185 -38.685 1.00 131.76 104 ASN C C 1
ATOM 6189 O O . ASN C 1 104 ? -1.759 -10.887 -38.749 1.00 135.44 104 ASN C O 1
ATOM 6194 N N . HIS C 1 105 ? -0.532 -9.215 -37.779 1.00 129.14 105 HIS C N 1
ATOM 6195 C CA . HIS C 1 105 ? -1.478 -8.828 -36.693 1.00 130.10 105 HIS C CA 1
ATOM 6196 C C . HIS C 1 105 ? -2.476 -7.770 -37.213 1.00 128.48 105 HIS C C 1
ATOM 6197 O O . HIS C 1 105 ? -3.219 -7.204 -36.388 1.00 128.28 105 HIS C O 1
ATOM 6204 N N . GLY C 1 106 ? -2.481 -7.518 -38.530 1.00 126.87 106 GLY C N 1
ATOM 6205 C CA . GLY C 1 106 ? -3.546 -6.787 -39.248 1.00 126.61 106 GLY C CA 1
ATOM 6206 C C . GLY C 1 106 ? -3.406 -5.279 -39.127 1.00 123.04 106 GLY C C 1
ATOM 6207 O O . GLY C 1 106 ? -4.395 -4.631 -38.755 1.00 123.52 106 GLY C O 1
ATOM 6208 N N . ALA C 1 107 ? -2.227 -4.736 -39.433 1.00 119.11 107 ALA C N 1
ATOM 6209 C CA . ALA C 1 107 ? -1.983 -3.278 -39.545 1.00 116.15 107 ALA C CA 1
ATOM 6210 C C . ALA C 1 107 ? -2.485 -2.789 -40.907 1.00 115.51 107 ALA C C 1
ATOM 6211 O O . ALA C 1 107 ? -2.574 -3.620 -41.841 1.00 117.88 107 ALA C O 1
ATOM 6213 N N . SER C 1 108 ? -2.833 -1.505 -41.002 1.00 113.00 108 SER C N 1
ATOM 6214 C CA . SER C 1 108 ? -3.205 -0.820 -42.266 1.00 112.12 108 SER C CA 1
ATOM 6215 C C . SER C 1 108 ? -1.924 -0.447 -43.031 1.00 108.86 108 SER C C 1
ATOM 6216 O O . SER C 1 108 ? -1.120 0.365 -42.506 1.00 104.90 108 SER C O 1
ATOM 6219 N N . VAL C 1 109 ? -1.746 -1.040 -44.214 1.00 109.56 109 VAL C N 1
ATOM 6220 C CA . VAL C 1 109 ? -0.520 -0.945 -45.063 1.00 106.81 109 VAL C CA 1
ATOM 6221 C C . VAL C 1 109 ? -0.325 0.508 -45.539 1.00 104.11 109 VAL C C 1
ATOM 6222 O O . VAL C 1 109 ? 0.842 0.883 -45.808 1.00 102.50 109 VAL C O 1
ATOM 6226 N N . ASN C 1 110 ? -1.403 1.304 -45.601 1.00 104.38 110 ASN C N 1
ATOM 6227 C CA . ASN C 1 110 ? -1.413 2.656 -46.225 1.00 102.92 110 ASN C CA 1
ATOM 6228 C C . ASN C 1 110 ? -1.561 3.758 -45.157 1.00 102.56 110 ASN C C 1
ATOM 6229 O O . ASN C 1 110 ? -1.702 4.924 -45.554 1.00 102.27 110 ASN C O 1
ATOM 6234 N N . ASN C 1 111 ? -1.526 3.420 -43.863 1.00 104.28 111 ASN C N 1
ATOM 6235 C CA . ASN C 1 111 ? -1.657 4.408 -42.750 1.00 104.44 111 ASN C CA 1
ATOM 6236 C C . ASN C 1 111 ? -0.383 5.268 -42.690 1.00 100.99 111 ASN C C 1
ATOM 6237 O O . ASN C 1 111 ? 0.693 4.717 -42.390 1.00 101.56 111 ASN C O 1
ATOM 6242 N N . THR C 1 112 ? -0.518 6.572 -42.942 1.00 99.14 112 THR C N 1
ATOM 6243 C CA . THR C 1 112 ? 0.588 7.499 -43.299 1.00 95.59 112 THR C CA 1
ATOM 6244 C C . THR C 1 112 ? 0.989 8.366 -42.103 1.00 95.45 112 THR C C 1
ATOM 6245 O O . THR C 1 112 ? 0.295 8.320 -41.079 1.00 97.75 112 THR C O 1
ATOM 6249 N N . THR C 1 113 ? 2.043 9.170 -42.281 1.00 93.91 113 THR C N 1
ATOM 6250 C CA . THR C 1 113 ? 2.460 10.281 -41.384 1.00 92.98 113 THR C CA 1
ATOM 6251 C C . THR C 1 113 ? 1.636 11.530 -41.711 1.00 92.79 113 THR C C 1
ATOM 6252 O O . THR C 1 113 ? 0.769 11.442 -42.594 1.00 95.26 113 THR C O 1
ATOM 6256 N N . LEU C 1 114 ? 1.949 12.660 -41.070 1.00 91.47 114 LEU C N 1
ATOM 6257 C CA . LEU C 1 114 ? 1.290 13.975 -41.313 1.00 91.65 114 LEU C CA 1
ATOM 6258 C C . LEU C 1 114 ? 1.662 14.532 -42.704 1.00 89.08 114 LEU C C 1
ATOM 6259 O O . LEU C 1 114 ? 0.925 15.421 -43.182 1.00 89.77 114 LEU C O 1
ATOM 6264 N N . THR C 1 115 ? 2.742 14.040 -43.338 1.00 86.49 115 THR C N 1
ATOM 6265 C CA . THR C 1 115 ? 3.140 14.432 -44.729 1.00 84.37 115 THR C CA 1
ATOM 6266 C C . THR C 1 115 ? 2.523 13.478 -45.762 1.00 84.30 115 THR C C 1
ATOM 6267 O O . THR C 1 115 ? 2.888 13.601 -46.939 1.00 83.98 115 THR C O 1
ATOM 6271 N N . ASN C 1 116 ? 1.643 12.565 -45.343 1.00 84.95 116 ASN C N 1
ATOM 6272 C CA . ASN C 1 116 ? 0.971 11.578 -46.238 1.00 86.73 116 ASN C CA 1
ATOM 6273 C C . ASN C 1 116 ? 2.042 10.655 -46.852 1.00 84.72 116 ASN C C 1
ATOM 6274 O O . ASN C 1 116 ? 1.912 10.271 -48.043 1.00 83.42 116 ASN C O 1
ATOM 6279 N N . SER C 1 117 ? 3.053 10.298 -46.057 1.00 82.85 117 SER C N 1
ATOM 6280 C CA . SER C 1 117 ? 4.105 9.319 -46.420 1.00 81.80 117 SER C CA 1
ATOM 6281 C C . SER C 1 117 ? 3.642 7.910 -46.037 1.00 82.97 117 SER C C 1
ATOM 6282 O O . SER C 1 117 ? 3.353 7.687 -44.852 1.00 82.37 117 SER C O 1
ATOM 6285 N N . THR C 1 118 ? 3.559 7.009 -47.021 1.00 84.67 118 THR C N 1
ATOM 6286 C CA . THR C 1 118 ? 3.185 5.583 -46.839 1.00 87.03 118 THR C CA 1
ATOM 6287 C C . THR C 1 118 ? 4.346 4.831 -46.212 1.00 87.08 118 THR C C 1
ATOM 6288 O O . THR C 1 118 ? 5.492 5.281 -46.267 1.00 85.20 118 THR C O 1
ATOM 6292 N N . PRO C 1 119 ? 4.081 3.680 -45.559 1.00 89.90 119 PRO C N 1
ATOM 6293 C CA . PRO C 1 119 ? 5.130 2.714 -45.266 1.00 90.06 119 PRO C CA 1
ATOM 6294 C C . PRO C 1 119 ? 5.965 2.396 -46.513 1.00 89.56 119 PRO C C 1
ATOM 6295 O O . PRO C 1 119 ? 7.166 2.353 -46.399 1.00 89.56 119 PRO C O 1
ATOM 6299 N N . LEU C 1 120 ? 5.323 2.246 -47.672 1.00 91.11 120 LEU C N 1
ATOM 6300 C CA . LEU C 1 120 ? 6.016 1.963 -48.959 1.00 91.12 120 LEU C CA 1
ATOM 6301 C C . LEU C 1 120 ? 7.038 3.073 -49.262 1.00 87.86 120 LEU C C 1
ATOM 6302 O O . LEU C 1 120 ? 8.216 2.731 -49.520 1.00 85.81 120 LEU C O 1
ATOM 6307 N N . ARG C 1 121 ? 6.606 4.342 -49.248 1.00 86.26 121 ARG C N 1
ATOM 6308 C CA . ARG C 1 121 ? 7.495 5.510 -49.474 1.00 83.93 121 ARG C CA 1
ATOM 6309 C C . ARG C 1 121 ? 8.654 5.451 -48.479 1.00 82.69 121 ARG C C 1
ATOM 6310 O O . ARG C 1 121 ? 9.808 5.651 -48.908 1.00 80.57 121 ARG C O 1
ATOM 6318 N N . ALA C 1 122 ? 8.342 5.220 -47.202 1.00 83.53 122 ALA C N 1
ATOM 6319 C CA . ALA C 1 122 ? 9.322 5.095 -46.103 1.00 84.17 122 ALA C CA 1
ATOM 6320 C C . ALA C 1 122 ? 10.382 4.052 -46.482 1.00 84.95 122 ALA C C 1
ATOM 6321 O O . ALA C 1 122 ? 11.582 4.360 -46.324 1.00 84.48 122 ALA C O 1
ATOM 6323 N N . ALA C 1 123 ? 9.952 2.890 -47.001 1.00 87.07 123 ALA C N 1
ATOM 6324 C CA . ALA C 1 123 ? 10.824 1.752 -47.387 1.00 88.33 123 ALA C CA 1
ATOM 6325 C C . ALA C 1 123 ? 11.706 2.143 -48.580 1.00 87.65 123 ALA C C 1
ATOM 6326 O O . ALA C 1 123 ? 12.890 1.755 -48.589 1.00 89.15 123 ALA C O 1
ATOM 6328 N N . CYS C 1 124 ? 11.163 2.901 -49.531 1.00 86.70 124 CYS C N 1
ATOM 6329 C CA . CYS C 1 124 ? 11.855 3.306 -50.787 1.00 86.35 124 CYS C CA 1
ATOM 6330 C C . CYS C 1 124 ? 13.057 4.230 -50.478 1.00 84.31 124 CYS C C 1
ATOM 6331 O O . CYS C 1 124 ? 14.078 4.133 -51.204 1.00 81.27 124 CYS C O 1
ATOM 6334 N N . PHE C 1 125 ? 12.950 5.064 -49.428 1.00 84.57 125 PHE C N 1
ATOM 6335 C CA . PHE C 1 125 ? 13.878 6.191 -49.117 1.00 83.69 125 PHE C CA 1
ATOM 6336 C C . PHE C 1 125 ? 15.293 5.660 -48.827 1.00 83.09 125 PHE C C 1
ATOM 6337 O O . PHE C 1 125 ? 16.244 6.224 -49.384 1.00 80.49 125 PHE C O 1
ATOM 6345 N N . ASP C 1 126 ? 15.418 4.621 -47.982 1.00 85.12 126 ASP C N 1
ATOM 6346 C CA . ASP C 1 126 ? 16.723 4.051 -47.523 1.00 84.86 126 ASP C CA 1
ATOM 6347 C C . ASP C 1 126 ? 17.007 2.704 -48.224 1.00 86.21 126 ASP C C 1
ATOM 6348 O O . ASP C 1 126 ? 17.896 1.986 -47.755 1.00 89.37 126 ASP C O 1
ATOM 6353 N N . GLY C 1 127 ? 16.297 2.385 -49.309 1.00 86.37 127 GLY C N 1
ATOM 6354 C CA . GLY C 1 127 ? 16.708 1.358 -50.297 1.00 87.39 127 GLY C CA 1
ATOM 6355 C C . GLY C 1 127 ? 16.372 -0.073 -49.873 1.00 89.44 127 GLY C C 1
ATOM 6356 O O . GLY C 1 127 ? 16.948 -1.011 -50.476 1.00 90.88 127 GLY C O 1
ATOM 6357 N N . HIS C 1 128 ? 15.451 -0.249 -48.913 1.00 89.11 128 HIS C N 1
ATOM 6358 C CA . HIS C 1 128 ? 15.076 -1.565 -48.319 1.00 90.92 128 HIS C CA 1
ATOM 6359 C C . HIS C 1 128 ? 14.169 -2.326 -49.294 1.00 92.73 128 HIS C C 1
ATOM 6360 O O . HIS C 1 128 ? 12.927 -2.165 -49.197 1.00 93.00 128 HIS C O 1
ATOM 6367 N N . LEU C 1 129 ? 14.762 -3.126 -50.189 1.00 93.92 129 LEU C N 1
ATOM 6368 C CA . LEU C 1 129 ? 14.055 -3.777 -51.334 1.00 95.93 129 LEU C CA 1
ATOM 6369 C C . LEU C 1 129 ? 13.034 -4.803 -50.818 1.00 98.64 129 LEU C C 1
ATOM 6370 O O . LEU C 1 129 ? 11.874 -4.786 -51.324 1.00 99.03 129 LEU C O 1
ATOM 6375 N N . GLU C 1 130 ? 13.442 -5.673 -49.879 1.00 99.33 130 GLU C N 1
ATOM 6376 C CA . GLU C 1 130 ? 12.628 -6.828 -49.395 1.00 102.30 130 GLU C CA 1
ATOM 6377 C C . GLU C 1 130 ? 11.293 -6.312 -48.822 1.00 102.19 130 GLU C C 1
ATOM 6378 O O . GLU C 1 130 ? 10.249 -6.979 -49.053 1.00 103.32 130 GLU C O 1
ATOM 6380 N N . ILE C 1 131 ? 11.323 -5.162 -48.132 1.00 99.58 131 ILE C N 1
ATOM 6381 C CA . ILE C 1 131 ? 10.131 -4.508 -47.504 1.00 100.14 131 ILE C CA 1
ATOM 6382 C C . ILE C 1 131 ? 9.260 -3.870 -48.602 1.00 100.03 131 ILE C C 1
ATOM 6383 O O . ILE C 1 131 ? 8.022 -3.902 -48.456 1.00 100.14 131 ILE C O 1
ATOM 6388 N N . VAL C 1 132 ? 9.881 -3.317 -49.654 1.00 99.63 132 VAL C N 1
ATOM 6389 C CA . VAL C 1 132 ? 9.179 -2.759 -50.854 1.00 100.24 132 VAL C CA 1
ATOM 6390 C C . VAL C 1 132 ? 8.333 -3.874 -51.498 1.00 103.03 132 VAL C C 1
ATOM 6391 O O . VAL C 1 132 ? 7.112 -3.678 -51.627 1.00 104.14 132 VAL C O 1
ATOM 6393 N N . LYS C 1 133 ? 8.963 -5.001 -51.863 1.00 105.18 133 LYS C N 1
ATOM 6394 C CA . LYS C 1 133 ? 8.305 -6.193 -52.491 1.00 109.31 133 LYS C CA 1
ATOM 6395 C C . LYS C 1 133 ? 7.107 -6.638 -51.636 1.00 111.80 133 LYS C C 1
ATOM 6396 O O . LYS C 1 133 ? 5.985 -6.771 -52.194 1.00 112.49 133 LYS C O 1
ATOM 6400 N N . TYR C 1 134 ? 7.349 -6.869 -50.339 1.00 112.65 134 TYR C N 1
ATOM 6401 C CA . TYR C 1 134 ? 6.373 -7.405 -49.350 1.00 115.17 134 TYR C CA 1
ATOM 6402 C C . TYR C 1 134 ? 5.153 -6.468 -49.275 1.00 114.24 134 TYR C C 1
ATOM 6403 O O . TYR C 1 134 ? 4.022 -6.950 -49.495 1.00 117.46 134 TYR C O 1
ATOM 6412 N N . LEU C 1 135 ? 5.383 -5.174 -48.998 1.00 110.33 135 LEU C N 1
ATOM 6413 C CA . LEU C 1 135 ? 4.327 -4.120 -48.893 1.00 109.26 135 LEU C CA 1
ATOM 6414 C C . LEU C 1 135 ? 3.492 -4.089 -50.180 1.00 111.03 135 LEU C C 1
ATOM 6415 O O . LEU C 1 135 ? 2.249 -4.169 -50.079 1.00 112.82 135 LEU C O 1
ATOM 6420 N N . VAL C 1 136 ? 4.155 -3.970 -51.339 1.00 110.45 136 VAL C N 1
ATOM 6421 C CA . VAL C 1 136 ? 3.511 -3.888 -52.688 1.00 112.24 136 VAL C CA 1
ATOM 6422 C C . VAL C 1 136 ? 2.541 -5.069 -52.853 1.00 115.70 136 VAL C C 1
ATOM 6423 O O . VAL C 1 136 ? 1.464 -4.863 -53.444 1.00 116.81 136 VAL C O 1
ATOM 6425 N N . GLU C 1 137 ? 2.900 -6.245 -52.318 1.00 117.32 137 GLU C N 1
ATOM 6426 C CA . GLU C 1 137 ? 2.162 -7.526 -52.521 1.00 121.67 137 GLU C CA 1
ATOM 6427 C C . GLU C 1 137 ? 1.107 -7.732 -51.419 1.00 122.79 137 GLU C C 1
ATOM 6428 O O . GLU C 1 137 ? 0.314 -8.692 -51.550 1.00 126.19 137 GLU C O 1
ATOM 6434 N N . HIS C 1 138 ? 1.077 -6.868 -50.395 1.00 119.77 138 HIS C N 1
ATOM 6435 C CA . HIS C 1 138 ? 0.057 -6.882 -49.307 1.00 120.91 138 HIS C CA 1
ATOM 6436 C C . HIS C 1 138 ? -0.825 -5.623 -49.409 1.00 119.09 138 HIS C C 1
ATOM 6437 O O . HIS C 1 138 ? -1.159 -5.038 -48.353 1.00 117.50 138 HIS C O 1
ATOM 6444 N N . LYS C 1 139 ? -1.183 -5.244 -50.648 1.00 118.73 139 LYS C N 1
ATOM 6445 C CA . LYS C 1 139 ? -2.312 -4.332 -51.008 1.00 118.74 139 LYS C CA 1
ATOM 6446 C C . LYS C 1 139 ? -1.898 -2.855 -50.844 1.00 114.56 139 LYS C C 1
ATOM 6447 O O . LYS C 1 139 ? -2.802 -2.003 -50.754 1.00 114.95 139 LYS C O 1
ATOM 6449 N N . ALA C 1 140 ? -0.593 -2.558 -50.844 1.00 111.34 140 ALA C N 1
ATOM 6450 C CA . ALA C 1 140 ? -0.044 -1.179 -50.830 1.00 107.44 140 ALA C CA 1
ATOM 6451 C C . ALA C 1 140 ? -0.288 -0.537 -52.196 1.00 107.65 140 ALA C C 1
ATOM 6452 O O . ALA C 1 140 ? -0.156 -1.255 -53.206 1.00 109.25 140 ALA C O 1
ATOM 6454 N N . ASP C 1 141 ? -0.644 0.752 -52.223 1.00 106.23 141 ASP C N 1
ATOM 6455 C CA . ASP C 1 141 ? -0.834 1.536 -53.477 1.00 106.31 141 ASP C CA 1
ATOM 6456 C C . ASP C 1 141 ? 0.470 2.289 -53.791 1.00 102.42 141 ASP C C 1
ATOM 6457 O O . ASP C 1 141 ? 1.025 2.894 -52.877 1.00 99.37 141 ASP C O 1
ATOM 6459 N N . LEU C 1 142 ? 0.894 2.264 -55.062 1.00 103.19 142 LEU C N 1
ATOM 6460 C CA . LEU C 1 142 ? 2.132 2.910 -55.595 1.00 100.93 142 LEU C CA 1
ATOM 6461 C C . LEU C 1 142 ? 1.916 4.426 -55.773 1.00 99.72 142 LEU C C 1
ATOM 6462 O O . LEU C 1 142 ? 2.909 5.176 -55.702 1.00 98.70 142 LEU C O 1
ATOM 6467 N N . GLU C 1 143 ? 0.665 4.843 -56.007 1.00 103.07 143 GLU C N 1
ATOM 6468 C CA . GLU C 1 143 ? 0.269 6.216 -56.443 1.00 103.28 143 GLU C CA 1
ATOM 6469 C C . GLU C 1 143 ? -0.240 7.026 -55.273 1.00 102.45 143 GLU C C 1
ATOM 6470 O O . GLU C 1 143 ? -0.337 8.262 -55.578 1.00 101.79 143 GLU C O 1
ATOM 6476 N N . VAL C 1 144 ? -0.009 6.425 -53.988 1.00 100.93 144 VAL C N 1
ATOM 6477 C CA . VAL C 1 144 ? -0.176 7.247 -52.750 1.00 99.71 144 VAL C CA 1
ATOM 6478 C C . VAL C 1 144 ? 1.113 8.058 -52.585 1.00 94.83 144 VAL C C 1
ATOM 6479 O O . VAL C 1 144 ? 2.185 7.441 -52.405 1.00 92.61 144 VAL C O 1
ATOM 6481 N N . SER C 1 145 ? 1.016 9.375 -52.746 1.00 92.47 145 SER C N 1
ATOM 6482 C CA . SER C 1 145 ? 2.152 10.326 -52.697 1.00 90.32 145 SER C CA 1
ATOM 6483 C C . SER C 1 145 ? 2.066 11.164 -51.412 1.00 88.91 145 SER C C 1
ATOM 6484 O O . SER C 1 145 ? 1.042 11.078 -50.710 1.00 90.14 145 SER C O 1
ATOM 6487 N N . ASN C 1 146 ? 3.104 11.933 -51.113 1.00 86.64 146 ASN C N 1
ATOM 6488 C CA . ASN C 1 146 ? 3.152 12.821 -49.924 1.00 87.10 146 ASN C CA 1
ATOM 6489 C C . ASN C 1 146 ? 2.307 14.075 -50.204 1.00 89.97 146 ASN C C 1
ATOM 6490 O O . ASN C 1 146 ? 1.798 14.210 -51.330 1.00 90.24 146 ASN C O 1
ATOM 6495 N N . ARG C 1 147 ? 2.189 14.959 -49.208 1.00 93.53 147 ARG C N 1
ATOM 6496 C CA . ARG C 1 147 ? 1.433 16.246 -49.268 1.00 95.02 147 ARG C CA 1
ATOM 6497 C C . ARG C 1 147 ? 1.815 17.042 -50.537 1.00 93.04 147 ARG C C 1
ATOM 6498 O O . ARG C 1 147 ? 0.932 17.734 -51.063 1.00 92.61 147 ARG C O 1
ATOM 6502 N N . HIS C 1 148 ? 3.078 16.956 -50.998 1.00 91.47 148 HIS C N 1
ATOM 6503 C CA . HIS C 1 148 ? 3.636 17.772 -52.128 1.00 90.59 148 HIS C CA 1
ATOM 6504 C C . HIS C 1 148 ? 3.507 17.039 -53.478 1.00 89.14 148 HIS C C 1
ATOM 6505 O O . HIS C 1 148 ? 3.999 17.585 -54.482 1.00 88.60 148 HIS C O 1
ATOM 6512 N N . GLY C 1 149 ? 2.859 15.870 -53.500 1.00 88.30 149 GLY C N 1
ATOM 6513 C CA . GLY C 1 149 ? 2.600 15.084 -54.721 1.00 87.59 149 GLY C CA 1
ATOM 6514 C C . GLY C 1 149 ? 3.808 14.269 -55.160 1.00 85.43 149 GLY C C 1
ATOM 6515 O O . GLY C 1 149 ? 3.785 13.770 -56.306 1.00 83.57 149 GLY C O 1
ATOM 6516 N N . HIS C 1 150 ? 4.821 14.119 -54.288 1.00 82.83 150 HIS C N 1
ATOM 6517 C CA . HIS C 1 150 ? 6.031 13.288 -54.539 1.00 81.71 150 HIS C CA 1
ATOM 6518 C C . HIS C 1 150 ? 5.653 11.819 -54.344 1.00 82.24 150 HIS C C 1
ATOM 6519 O O . HIS C 1 150 ? 5.104 11.498 -53.286 1.00 83.83 150 HIS C O 1
ATOM 6526 N N . THR C 1 151 ? 5.919 10.978 -55.345 1.00 82.11 151 THR C N 1
ATOM 6527 C CA . THR C 1 151 ? 5.562 9.535 -55.370 1.00 84.01 151 THR C CA 1
ATOM 6528 C C . THR C 1 151 ? 6.674 8.696 -54.717 1.00 83.46 151 THR C C 1
ATOM 6529 O O . THR C 1 151 ? 7.731 9.256 -54.364 1.00 82.56 151 THR C O 1
ATOM 6533 N N . CYS C 1 152 ? 6.430 7.398 -54.581 1.00 85.92 152 CYS C N 1
ATOM 6534 C CA . CYS C 1 152 ? 7.422 6.376 -54.181 1.00 86.23 152 CYS C CA 1
ATOM 6535 C C . CYS C 1 152 ? 8.449 6.194 -55.302 1.00 84.94 152 CYS C C 1
ATOM 6536 O O . CYS C 1 152 ? 9.641 6.214 -55.001 1.00 84.88 152 CYS C O 1
ATOM 6539 N N . LEU C 1 153 ? 7.998 6.038 -56.547 1.00 85.81 153 LEU C N 1
ATOM 6540 C CA . LEU C 1 153 ? 8.888 5.914 -57.737 1.00 85.30 153 LEU C CA 1
ATOM 6541 C C . LEU C 1 153 ? 9.872 7.094 -57.765 1.00 82.61 153 LEU C C 1
ATOM 6542 O O . LEU C 1 153 ? 11.088 6.846 -57.888 1.00 81.64 153 LEU C O 1
ATOM 6547 N N . MET C 1 154 ? 9.364 8.326 -57.655 1.00 81.94 154 MET C N 1
ATOM 6548 C CA . MET C 1 154 ? 10.185 9.575 -57.640 1.00 80.20 154 MET C CA 1
ATOM 6549 C C . MET C 1 154 ? 11.315 9.442 -56.605 1.00 79.08 154 MET C C 1
ATOM 6550 O O . MET C 1 154 ? 12.483 9.531 -57.012 1.00 78.18 154 MET C O 1
ATOM 6555 N N . ILE C 1 155 ? 10.982 9.203 -55.326 1.00 79.86 155 ILE C N 1
ATOM 6556 C CA . ILE C 1 155 ? 11.980 9.149 -54.206 1.00 78.19 155 ILE C CA 1
ATOM 6557 C C . ILE C 1 155 ? 12.924 7.956 -54.407 1.00 78.29 155 ILE C C 1
ATOM 6558 O O . ILE C 1 155 ? 14.086 8.083 -54.004 1.00 78.22 155 ILE C O 1
ATOM 6563 N N . SER C 1 156 ? 12.444 6.856 -55.013 1.00 79.88 156 SER C N 1
ATOM 6564 C CA . SER C 1 156 ? 13.268 5.686 -55.441 1.00 81.24 156 SER C CA 1
ATOM 6565 C C . SER C 1 156 ? 14.363 6.141 -56.410 1.00 79.83 156 SER C C 1
ATOM 6566 O O . SER C 1 156 ? 15.481 5.616 -56.311 1.00 79.69 156 SER C O 1
ATOM 6569 N N . CYS C 1 157 ? 14.029 7.049 -57.335 1.00 78.92 157 CYS C N 1
ATOM 6570 C CA . CYS C 1 157 ? 14.925 7.539 -58.419 1.00 78.03 157 CYS C CA 1
ATOM 6571 C C . CYS C 1 157 ? 15.923 8.565 -57.868 1.00 75.73 157 CYS C C 1
ATOM 6572 O O . CYS C 1 157 ? 17.087 8.510 -58.260 1.00 76.77 157 CYS C O 1
ATOM 6575 N N . TYR C 1 158 ? 15.477 9.483 -57.014 1.00 75.00 158 TYR C N 1
ATOM 6576 C CA . TYR C 1 158 ? 16.343 10.537 -56.420 1.00 73.16 158 TYR C CA 1
ATOM 6577 C C . TYR C 1 158 ? 17.382 9.912 -55.488 1.00 72.10 158 TYR C C 1
ATOM 6578 O O . TYR C 1 158 ? 18.435 10.518 -55.333 1.00 71.86 158 TYR C O 1
ATOM 6587 N N . LYS C 1 159 ? 17.092 8.754 -54.886 1.00 73.89 159 LYS C N 1
ATOM 6588 C CA . LYS C 1 159 ? 18.025 8.060 -53.948 1.00 75.22 159 LYS C CA 1
ATOM 6589 C C . LYS C 1 159 ? 18.819 6.967 -54.689 1.00 75.59 159 LYS C C 1
ATOM 6590 O O . LYS C 1 159 ? 19.503 6.192 -54.016 1.00 78.26 159 LYS C O 1
ATOM 6596 N N . GLY C 1 160 ? 18.736 6.914 -56.019 1.00 75.74 160 GLY C N 1
ATOM 6597 C CA . GLY C 1 160 ? 19.660 6.139 -56.877 1.00 77.28 160 GLY C CA 1
ATOM 6598 C C . GLY C 1 160 ? 19.375 4.636 -56.894 1.00 80.56 160 GLY C C 1
ATOM 6599 O O . GLY C 1 160 ? 20.138 3.914 -57.588 1.00 82.53 160 GLY C O 1
ATOM 6600 N N . HIS C 1 161 ? 18.299 4.183 -56.215 1.00 81.84 161 HIS C N 1
ATOM 6601 C CA . HIS C 1 161 ? 17.957 2.746 -55.965 1.00 83.53 161 HIS C CA 1
ATOM 6602 C C . HIS C 1 161 ? 17.425 2.099 -57.253 1.00 85.21 161 HIS C C 1
ATOM 6603 O O . HIS C 1 161 ? 16.212 2.234 -57.520 1.00 86.01 161 HIS C O 1
ATOM 6610 N N . LYS C 1 162 ? 18.294 1.404 -58.001 1.00 85.95 162 LYS C N 1
ATOM 6611 C CA . LYS C 1 162 ? 17.992 0.860 -59.354 1.00 88.12 162 LYS C CA 1
ATOM 6612 C C . LYS C 1 162 ? 16.985 -0.300 -59.249 1.00 90.28 162 LYS C C 1
ATOM 6613 O O . LYS C 1 162 ? 16.024 -0.317 -60.062 1.00 91.89 162 LYS C O 1
ATOM 6616 N N . GLU C 1 163 ? 17.199 -1.236 -58.310 1.00 90.24 163 GLU C N 1
ATOM 6617 C CA . GLU C 1 163 ? 16.373 -2.471 -58.144 1.00 92.54 163 GLU C CA 1
ATOM 6618 C C . GLU C 1 163 ? 14.922 -2.085 -57.799 1.00 92.04 163 GLU C C 1
ATOM 6619 O O . GLU C 1 163 ? 14.004 -2.670 -58.396 1.00 94.12 163 GLU C O 1
ATOM 6621 N N . ILE C 1 164 ? 14.738 -1.122 -56.888 1.00 89.84 164 ILE C N 1
ATOM 6622 C CA . ILE C 1 164 ? 13.411 -0.689 -56.340 1.00 90.09 164 ILE C CA 1
ATOM 6623 C C . ILE C 1 164 ? 12.611 0.002 -57.452 1.00 90.82 164 ILE C C 1
ATOM 6624 O O . ILE C 1 164 ? 11.387 -0.259 -57.563 1.00 91.77 164 ILE C O 1
ATOM 6629 N N . ALA C 1 165 ? 13.269 0.875 -58.216 1.00 89.84 165 ALA C N 1
ATOM 6630 C CA . ALA C 1 165 ? 12.692 1.599 -59.367 1.00 90.43 165 ALA C CA 1
ATOM 6631 C C . ALA C 1 165 ? 12.150 0.591 -60.394 1.00 93.86 165 ALA C C 1
ATOM 6632 O O . ALA C 1 165 ? 10.940 0.659 -60.715 1.00 94.51 165 ALA C O 1
ATOM 6634 N N . GLN C 1 166 ? 13.009 -0.311 -60.881 1.00 95.59 166 GLN C N 1
ATOM 6635 C CA . GLN C 1 166 ? 12.663 -1.301 -61.937 1.00 98.92 166 GLN C CA 1
ATOM 6636 C C . GLN C 1 166 ? 11.426 -2.091 -61.505 1.00 101.27 166 GLN C C 1
ATOM 6637 O O . GLN C 1 166 ? 10.571 -2.350 -62.368 1.00 102.84 166 GLN C O 1
ATOM 6643 N N . TYR C 1 167 ? 11.344 -2.454 -60.218 1.00 101.66 167 TYR C N 1
ATOM 6644 C CA . TYR C 1 167 ? 10.233 -3.255 -59.630 1.00 104.94 167 TYR C CA 1
ATOM 6645 C C . TYR C 1 167 ? 8.968 -2.386 -59.521 1.00 105.22 167 TYR C C 1
ATOM 6646 O O . TYR C 1 167 ? 7.886 -2.854 -59.955 1.00 108.18 167 TYR C O 1
ATOM 6655 N N . LEU C 1 168 ? 9.091 -1.179 -58.947 1.00 102.31 168 LEU C N 1
ATOM 6656 C CA . LEU C 1 168 ? 7.977 -0.203 -58.810 1.00 101.34 168 LEU C CA 1
ATOM 6657 C C . LEU C 1 168 ? 7.399 0.094 -60.203 1.00 104.53 168 LEU C C 1
ATOM 6658 O O . LEU C 1 168 ? 6.170 0.292 -60.295 1.00 108.54 168 LEU C O 1
ATOM 6660 N N . LEU C 1 169 ? 8.240 0.056 -61.254 1.00 104.75 169 LEU C N 1
ATOM 6661 C CA . LEU C 1 169 ? 7.837 0.306 -62.673 1.00 105.47 169 LEU C CA 1
ATOM 6662 C C . LEU C 1 169 ? 6.987 -0.854 -63.196 1.00 109.29 169 LEU C C 1
ATOM 6663 O O . LEU C 1 169 ? 5.871 -0.581 -63.680 1.00 111.41 169 LEU C O 1
ATOM 6668 N N . GLU C 1 170 ? 7.509 -2.092 -63.126 1.00 110.97 170 GLU C N 1
ATOM 6669 C CA . GLU C 1 170 ? 6.917 -3.301 -63.784 1.00 113.98 170 GLU C CA 1
ATOM 6670 C C . GLU C 1 170 ? 5.663 -3.762 -63.014 1.00 115.28 170 GLU C C 1
ATOM 6671 O O . GLU C 1 170 ? 4.877 -4.559 -63.596 1.00 118.89 170 GLU C O 1
ATOM 6677 N N . LYS C 1 171 ? 5.459 -3.251 -61.788 1.00 112.49 171 LYS C N 1
ATOM 6678 C CA . LYS C 1 171 ? 4.183 -3.359 -61.016 1.00 113.41 171 LYS C CA 1
ATOM 6679 C C . LYS C 1 171 ? 3.230 -2.196 -61.392 1.00 112.30 171 LYS C C 1
ATOM 6680 O O . LYS C 1 171 ? 2.140 -2.109 -60.783 1.00 113.18 171 LYS C O 1
ATOM 6682 N N . GLY C 1 172 ? 3.632 -1.328 -62.335 1.00 110.02 172 GLY C N 1
ATOM 6683 C CA . GLY C 1 172 ? 2.729 -0.437 -63.096 1.00 110.00 172 GLY C CA 1
ATOM 6684 C C . GLY C 1 172 ? 2.785 1.025 -62.658 1.00 106.66 172 GLY C C 1
ATOM 6685 O O . GLY C 1 172 ? 1.940 1.790 -63.118 1.00 106.43 172 GLY C O 1
ATOM 6686 N N . ALA C 1 173 ? 3.746 1.418 -61.822 1.00 105.00 173 ALA C N 1
ATOM 6687 C CA . ALA C 1 173 ? 3.889 2.814 -61.339 1.00 102.93 173 ALA C CA 1
ATOM 6688 C C . ALA C 1 173 ? 3.877 3.771 -62.541 1.00 103.07 173 ALA C C 1
ATOM 6689 O O . ALA C 1 173 ? 4.460 3.415 -63.585 1.00 103.94 173 ALA C O 1
ATOM 6691 N N . ASP C 1 174 ? 3.219 4.928 -62.393 1.00 102.28 174 ASP C N 1
ATOM 6692 C CA . ASP C 1 174 ? 3.058 5.961 -63.453 1.00 102.39 174 ASP C CA 1
ATOM 6693 C C . ASP C 1 174 ? 4.332 6.826 -63.524 1.00 99.84 174 ASP C C 1
ATOM 6694 O O . ASP C 1 174 ? 4.592 7.603 -62.574 1.00 95.98 174 ASP C O 1
ATOM 6699 N N . VAL C 1 175 ? 5.066 6.723 -64.631 1.00 100.20 175 VAL C N 1
ATOM 6700 C CA . VAL C 1 175 ? 6.370 7.412 -64.858 1.00 97.66 175 VAL C CA 1
ATOM 6701 C C . VAL C 1 175 ? 6.149 8.931 -64.899 1.00 95.55 175 VAL C C 1
ATOM 6702 O O . VAL C 1 175 ? 7.042 9.670 -64.419 1.00 95.34 175 VAL C O 1
ATOM 6706 N N . ASN C 1 176 ? 5.003 9.375 -65.435 1.00 96.00 176 ASN C N 1
ATOM 6707 C CA . ASN C 1 176 ? 4.775 10.772 -65.897 1.00 93.46 176 ASN C CA 1
ATOM 6708 C C . ASN C 1 176 ? 3.970 11.573 -64.859 1.00 91.86 176 ASN C C 1
ATOM 6709 O O . ASN C 1 176 ? 3.554 12.704 -65.203 1.00 89.56 176 ASN C O 1
ATOM 6714 N N . ARG C 1 177 ? 3.792 11.045 -63.634 1.00 91.32 177 ARG C N 1
ATOM 6715 C CA . ARG C 1 177 ? 3.282 11.829 -62.471 1.00 90.52 177 ARG C CA 1
ATOM 6716 C C . ARG C 1 177 ? 4.137 13.096 -62.328 1.00 86.58 177 ARG C C 1
ATOM 6717 O O . ARG C 1 177 ? 5.379 12.974 -62.393 1.00 83.81 177 ARG C O 1
ATOM 6725 N N . LYS C 1 178 ? 3.489 14.255 -62.166 1.00 85.54 178 LYS C N 1
ATOM 6726 C CA . LYS C 1 178 ? 4.114 15.546 -61.778 1.00 83.02 178 LYS C CA 1
ATOM 6727 C C . LYS C 1 178 ? 3.816 15.789 -60.292 1.00 83.68 178 LYS C C 1
ATOM 6728 O O . LYS C 1 178 ? 2.736 15.402 -59.847 1.00 84.63 178 LYS C O 1
ATOM 6732 N N . SER C 1 179 ? 4.754 16.380 -59.548 1.00 83.75 179 SER C N 1
ATOM 6733 C CA . SER C 1 179 ? 4.524 16.896 -58.171 1.00 84.48 179 SER C CA 1
ATOM 6734 C C . SER C 1 179 ? 3.726 18.203 -58.255 1.00 86.15 179 SER C C 1
ATOM 6735 O O . SER C 1 179 ? 3.455 18.660 -59.391 1.00 85.70 179 SER C O 1
ATOM 6738 N N . VAL C 1 180 ? 3.368 18.776 -57.103 1.00 87.08 180 VAL C N 1
ATOM 6739 C CA . VAL C 1 180 ? 2.655 20.089 -56.993 1.00 88.82 180 VAL C CA 1
ATOM 6740 C C . VAL C 1 180 ? 3.483 21.181 -57.705 1.00 86.84 180 VAL C C 1
ATOM 6741 O O . VAL C 1 180 ? 2.874 22.075 -58.329 1.00 88.30 180 VAL C O 1
ATOM 6745 N N . LYS C 1 181 ? 4.813 21.100 -57.619 1.00 82.94 181 LYS C N 1
ATOM 6746 C CA . LYS C 1 181 ? 5.770 22.042 -58.264 1.00 80.80 181 LYS C CA 1
ATOM 6747 C C . LYS C 1 181 ? 6.303 21.430 -59.582 1.00 79.81 181 LYS C C 1
ATOM 6748 O O . LYS C 1 181 ? 7.409 21.819 -59.997 1.00 78.93 181 LYS C O 1
ATOM 6751 N N . GLY C 1 182 ? 5.569 20.480 -60.184 1.00 79.33 182 GLY C N 1
ATOM 6752 C CA . GLY C 1 182 ? 5.841 19.922 -61.530 1.00 80.28 182 GLY C CA 1
ATOM 6753 C C . GLY C 1 182 ? 7.134 19.103 -61.618 1.00 78.84 182 GLY C C 1
ATOM 6754 O O . GLY C 1 182 ? 7.675 18.989 -62.729 1.00 79.55 182 GLY C O 1
ATOM 6755 N N . ASN C 1 183 ? 7.609 18.538 -60.504 1.00 77.90 183 ASN C N 1
ATOM 6756 C CA . ASN C 1 183 ? 8.738 17.562 -60.476 1.00 75.54 183 ASN C CA 1
ATOM 6757 C C . ASN C 1 183 ? 8.266 16.218 -61.064 1.00 75.90 183 ASN C C 1
ATOM 6758 O O . ASN C 1 183 ? 7.141 15.780 -60.728 1.00 76.00 183 ASN C O 1
ATOM 6763 N N . THR C 1 184 ? 9.091 15.598 -61.912 1.00 74.35 184 THR C N 1
ATOM 6764 C CA . THR C 1 184 ? 8.907 14.212 -62.422 1.00 75.47 184 THR C CA 1
ATOM 6765 C C . THR C 1 184 ? 10.056 13.331 -61.912 1.00 74.30 184 THR C C 1
ATOM 6766 O O . THR C 1 184 ? 11.070 13.893 -61.388 1.00 72.37 184 THR C O 1
ATOM 6770 N N . ALA C 1 185 ? 9.910 12.013 -62.055 1.00 74.56 185 ALA C N 1
ATOM 6771 C CA . ALA C 1 185 ? 10.944 11.004 -61.744 1.00 74.18 185 ALA C CA 1
ATOM 6772 C C . ALA C 1 185 ? 12.215 11.282 -62.566 1.00 73.40 185 ALA C C 1
ATOM 6773 O O . ALA C 1 185 ? 13.310 11.104 -62.017 1.00 73.58 185 ALA C O 1
ATOM 6775 N N . LEU C 1 186 ? 12.077 11.707 -63.828 1.00 73.54 186 LEU C N 1
ATOM 6776 C CA . LEU C 1 186 ? 13.228 12.075 -64.703 1.00 72.79 186 LEU C CA 1
ATOM 6777 C C . LEU C 1 186 ? 14.075 13.155 -64.009 1.00 71.07 186 LEU C C 1
ATOM 6778 O O . LEU C 1 186 ? 15.304 12.999 -63.953 1.00 70.35 186 LEU C O 1
ATOM 6783 N N . HIS C 1 187 ? 13.444 14.200 -63.486 1.00 70.30 187 HIS C N 1
ATOM 6784 C CA . HIS C 1 187 ? 14.124 15.259 -62.711 1.00 68.27 187 HIS C CA 1
ATOM 6785 C C . HIS C 1 187 ? 14.900 14.600 -61.562 1.00 68.99 187 HIS C C 1
ATOM 6786 O O . HIS C 1 187 ? 16.111 14.801 -61.486 1.00 69.81 187 HIS C O 1
ATOM 6793 N N . ASP C 1 188 ? 14.224 13.784 -60.752 1.00 70.10 188 ASP C N 1
ATOM 6794 C CA . ASP C 1 188 ? 14.823 13.027 -59.617 1.00 70.33 188 ASP C CA 1
ATOM 6795 C C . ASP C 1 188 ? 16.063 12.244 -60.093 1.00 70.15 188 ASP C C 1
ATOM 6796 O O . ASP C 1 188 ? 17.033 12.151 -59.301 1.00 71.07 188 ASP C O 1
ATOM 6801 N N . CYS C 1 189 ? 16.047 11.709 -61.317 1.00 69.92 189 CYS C N 1
ATOM 6802 C CA . CYS C 1 189 ? 17.218 11.037 -61.949 1.00 71.28 189 CYS C CA 1
ATOM 6803 C C . CYS C 1 189 ? 18.285 12.089 -62.289 1.00 70.13 189 CYS C C 1
ATOM 6804 O O . CYS C 1 189 ? 19.433 11.945 -61.826 1.00 69.94 189 CYS C O 1
ATOM 6807 N N . ALA C 1 190 ? 17.912 13.126 -63.036 1.00 69.44 190 ALA C N 1
ATOM 6808 C CA . ALA C 1 190 ? 18.807 14.239 -63.421 1.00 68.59 190 ALA C CA 1
ATOM 6809 C C . ALA C 1 190 ? 19.585 14.732 -62.192 1.00 67.21 190 ALA C C 1
ATOM 6810 O O . ALA C 1 190 ? 20.799 14.790 -62.274 1.00 68.07 190 ALA C O 1
ATOM 6812 N N . GLU C 1 191 ? 18.886 15.033 -61.091 1.00 66.64 191 GLU C N 1
ATOM 6813 C CA . GLU C 1 191 ? 19.423 15.779 -59.912 1.00 66.95 191 GLU C CA 1
ATOM 6814 C C . GLU C 1 191 ? 20.274 14.859 -59.006 1.00 66.47 191 GLU C C 1
ATOM 6815 O O . GLU C 1 191 ? 20.944 15.400 -58.094 1.00 62.00 191 GLU C O 1
ATOM 6821 N N . SER C 1 192 ? 20.255 13.534 -59.251 1.00 68.79 192 SER C N 1
ATOM 6822 C CA . SER C 1 192 ? 20.996 12.494 -58.477 1.00 68.77 192 SER C CA 1
ATOM 6823 C C . SER C 1 192 ? 22.052 11.785 -59.345 1.00 69.81 192 SER C C 1
ATOM 6824 O O . SER C 1 192 ? 22.699 10.868 -58.816 1.00 71.99 192 SER C O 1
ATOM 6827 N N . GLY C 1 193 ? 22.185 12.149 -60.632 1.00 68.64 193 GLY C N 1
ATOM 6828 C CA . GLY C 1 193 ? 23.139 11.521 -61.572 1.00 69.65 193 GLY C CA 1
ATOM 6829 C C . GLY C 1 193 ? 22.835 10.039 -61.821 1.00 72.80 193 GLY C C 1
ATOM 6830 O O . GLY C 1 193 ? 23.715 9.334 -62.380 1.00 71.97 193 GLY C O 1
ATOM 6831 N N . SER C 1 194 ? 21.628 9.582 -61.467 1.00 74.22 194 SER C N 1
ATOM 6832 C CA . SER C 1 194 ? 21.158 8.189 -61.670 1.00 76.57 194 SER C CA 1
ATOM 6833 C C . SER C 1 194 ? 20.824 7.985 -63.153 1.00 79.02 194 SER C C 1
ATOM 6834 O O .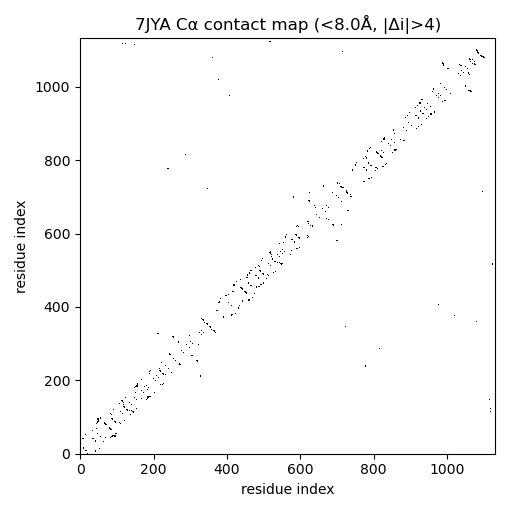 SER C 1 194 ? 19.631 8.015 -63.497 1.00 80.94 194 SER C O 1
ATOM 6837 N N . LEU C 1 195 ? 21.860 7.788 -63.983 1.00 80.17 195 LEU C N 1
ATOM 6838 C CA . LEU C 1 195 ? 21.796 7.727 -65.475 1.00 81.75 195 LEU C CA 1
ATOM 6839 C C . LEU C 1 195 ? 21.089 6.440 -65.929 1.00 85.65 195 LEU C C 1
ATOM 6840 O O . LEU C 1 195 ? 20.219 6.524 -66.844 1.00 85.97 195 LEU C O 1
ATOM 6845 N N . ASP C 1 196 ? 21.476 5.293 -65.356 1.00 87.07 196 ASP C N 1
ATOM 6846 C CA . ASP C 1 196 ? 20.930 3.952 -65.706 1.00 89.23 196 ASP C CA 1
ATOM 6847 C C . ASP C 1 196 ? 19.403 3.972 -65.542 1.00 88.13 196 ASP C C 1
ATOM 6848 O O . ASP C 1 196 ? 18.698 3.554 -66.476 1.00 90.75 196 ASP C O 1
ATOM 6853 N N . ILE C 1 197 ? 18.921 4.446 -64.397 1.00 85.58 197 ILE C N 1
ATOM 6854 C CA . ILE C 1 197 ? 17.467 4.575 -64.087 1.00 85.21 197 ILE C CA 1
ATOM 6855 C C . ILE C 1 197 ? 16.831 5.497 -65.137 1.00 84.84 197 ILE C C 1
ATOM 6856 O O . ILE C 1 197 ? 15.735 5.144 -65.632 1.00 86.33 197 ILE C O 1
ATOM 6861 N N . MET C 1 198 ? 17.493 6.621 -65.481 1.00 83.27 198 MET C N 1
ATOM 6862 C CA . MET C 1 198 ? 16.973 7.600 -66.482 1.00 83.31 198 MET C CA 1
ATOM 6863 C C . MET C 1 198 ? 16.717 6.861 -67.795 1.00 86.29 198 MET C C 1
ATOM 6864 O O . MET C 1 198 ? 15.582 6.935 -68.286 1.00 87.73 198 MET C O 1
ATOM 6869 N N . LYS C 1 199 ? 17.730 6.155 -68.310 1.00 88.36 199 LYS C N 1
ATOM 6870 C CA . LYS C 1 199 ? 17.620 5.276 -69.506 1.00 91.94 199 LYS C CA 1
ATOM 6871 C C . LYS C 1 199 ? 16.407 4.349 -69.347 1.00 93.68 199 LYS C C 1
ATOM 6872 O O . LYS C 1 199 ? 15.684 4.147 -70.340 1.00 94.66 199 LYS C O 1
ATOM 6878 N N . MET C 1 200 ? 16.197 3.819 -68.139 1.00 93.78 200 MET C N 1
ATOM 6879 C CA . MET C 1 200 ? 15.123 2.838 -67.830 1.00 96.10 200 MET C CA 1
ATOM 6880 C C . MET C 1 200 ? 13.758 3.549 -67.821 1.00 96.01 200 MET C C 1
ATOM 6881 O O . MET C 1 200 ? 12.788 2.941 -68.321 1.00 99.58 200 MET C O 1
ATOM 6886 N N . LEU C 1 201 ? 13.678 4.778 -67.292 1.00 92.25 201 LEU C N 1
ATOM 6887 C CA . LEU C 1 201 ? 12.426 5.592 -67.299 1.00 91.88 201 LEU C CA 1
ATOM 6888 C C . LEU C 1 201 ? 11.976 5.855 -68.748 1.00 93.41 201 LEU C C 1
ATOM 6889 O O . LEU C 1 201 ? 10.762 5.734 -69.016 1.00 94.20 201 LEU C O 1
ATOM 6894 N N . LEU C 1 202 ? 12.918 6.212 -69.637 1.00 93.68 202 LEU C N 1
ATOM 6895 C CA . LEU C 1 202 ? 12.653 6.583 -71.060 1.00 96.31 202 LEU C CA 1
ATOM 6896 C C . LEU C 1 202 ? 12.094 5.373 -71.824 1.00 100.94 202 LEU C C 1
ATOM 6897 O O . LEU C 1 202 ? 11.236 5.580 -72.699 1.00 102.80 202 LEU C O 1
ATOM 6902 N N . MET C 1 203 ? 12.571 4.165 -71.509 1.00 103.64 203 MET C N 1
ATOM 6903 C CA . MET C 1 203 ? 12.111 2.890 -72.124 1.00 108.44 203 MET C CA 1
ATOM 6904 C C . MET C 1 203 ? 10.641 2.639 -71.760 1.00 109.44 203 MET C C 1
ATOM 6905 O O . MET C 1 203 ? 9.959 1.963 -72.540 1.00 112.08 203 MET C O 1
ATOM 6910 N N . TYR C 1 204 ? 10.181 3.175 -70.619 1.00 107.52 204 TYR C N 1
ATOM 6911 C CA . TYR C 1 204 ? 8.774 3.091 -70.128 1.00 108.77 204 TYR C CA 1
ATOM 6912 C C . TYR C 1 204 ? 7.963 4.298 -70.646 1.00 108.65 204 TYR C C 1
ATOM 6913 O O . TYR C 1 204 ? 6.848 4.537 -70.137 1.00 108.55 204 TYR C O 1
ATOM 6922 N N . CYS C 1 205 ? 8.510 5.017 -71.639 1.00 108.88 205 CYS C N 1
ATOM 6923 C CA . CYS C 1 205 ? 7.879 6.159 -72.365 1.00 108.76 205 CYS C CA 1
ATOM 6924 C C . CYS C 1 205 ? 7.645 7.341 -71.407 1.00 105.05 205 CYS C C 1
ATOM 6925 O O . CYS C 1 205 ? 6.567 7.962 -71.471 1.00 105.07 205 CYS C O 1
ATOM 6928 N N . ALA C 1 206 ? 8.649 7.667 -70.587 1.00 101.72 206 ALA C N 1
ATOM 6929 C CA . ALA C 1 206 ? 8.676 8.870 -69.725 1.00 97.91 206 ALA C CA 1
ATOM 6930 C C . ALA C 1 206 ? 8.941 10.116 -70.587 1.00 95.71 206 ALA C C 1
ATOM 6931 O O . ALA C 1 206 ? 9.923 10.106 -71.361 1.00 94.10 206 ALA C O 1
ATOM 6933 N N . LYS C 1 207 ? 8.089 11.142 -70.453 1.00 94.01 207 LYS C N 1
ATOM 6934 C CA . LYS C 1 207 ? 8.180 12.427 -71.198 1.00 92.80 207 LYS C CA 1
ATOM 6935 C C . LYS C 1 207 ? 9.121 13.380 -70.454 1.00 89.25 207 LYS C C 1
ATOM 6936 O O . LYS C 1 207 ? 8.990 13.500 -69.222 1.00 86.93 207 LYS C O 1
ATOM 6938 N N . MET C 1 208 ? 10.029 14.029 -71.184 1.00 88.67 208 MET C N 1
ATOM 6939 C CA . MET C 1 208 ? 10.902 15.118 -70.670 1.00 85.62 208 MET C CA 1
ATOM 6940 C C . MET C 1 208 ? 10.138 16.443 -70.752 1.00 84.20 208 MET C C 1
ATOM 6941 O O . MET C 1 208 ? 9.789 16.846 -71.878 1.00 86.74 208 MET C O 1
ATOM 6946 N N . GLU C 1 209 ? 9.878 17.077 -69.602 1.00 82.13 209 GLU C N 1
ATOM 6947 C CA . GLU C 1 209 ? 9.001 18.270 -69.469 1.00 82.77 209 GLU C CA 1
ATOM 6948 C C . GLU C 1 209 ? 9.616 19.280 -68.499 1.00 80.58 209 GLU C C 1
ATOM 6949 O O . GLU C 1 209 ? 10.387 18.865 -67.618 1.00 76.88 209 GLU C O 1
ATOM 6955 N N . LYS C 1 210 ? 9.231 20.552 -68.633 1.00 81.60 210 LYS C N 1
ATOM 6956 C CA . LYS C 1 210 ? 9.651 21.669 -67.739 1.00 81.24 210 LYS C CA 1
ATOM 6957 C C . LYS C 1 210 ? 8.896 21.583 -66.406 1.00 81.16 210 LYS C C 1
ATOM 6958 O O . LYS C 1 210 ? 7.671 21.465 -66.436 1.00 82.91 210 LYS C O 1
ATOM 6964 N N . ASP C 1 211 ? 9.599 21.685 -65.280 1.00 81.11 211 ASP C N 1
ATOM 6965 C CA . ASP C 1 211 ? 8.976 21.727 -63.928 1.00 83.31 211 ASP C CA 1
ATOM 6966 C C . ASP C 1 211 ? 8.416 23.139 -63.694 1.00 85.08 211 ASP C C 1
ATOM 6967 O O . ASP C 1 211 ? 8.312 23.898 -64.671 1.00 87.52 211 ASP C O 1
ATOM 6972 N N . GLY C 1 212 ? 8.043 23.453 -62.452 1.00 86.84 212 GLY C N 1
ATOM 6973 C CA . GLY C 1 212 ? 7.512 24.762 -62.030 1.00 88.91 212 GLY C CA 1
ATOM 6974 C C . GLY C 1 212 ? 8.469 25.906 -62.339 1.00 89.85 212 GLY C C 1
ATOM 6975 O O . GLY C 1 212 ? 7.995 26.913 -62.904 1.00 93.62 212 GLY C O 1
ATOM 6976 N N . TYR C 1 213 ? 9.762 25.762 -61.989 1.00 87.46 213 TYR C N 1
ATOM 6977 C CA . TYR C 1 213 ? 10.840 26.758 -62.262 1.00 88.31 213 TYR C CA 1
ATOM 6978 C C . TYR C 1 213 ? 10.976 27.002 -63.782 1.00 86.35 213 TYR C C 1
ATOM 6979 O O . TYR C 1 213 ? 11.352 28.122 -64.176 1.00 87.38 213 TYR C O 1
ATOM 6988 N N . GLY C 1 214 ? 10.683 25.985 -64.604 1.00 84.24 214 GLY C N 1
ATOM 6989 C CA . GLY C 1 214 ? 10.909 25.986 -66.071 1.00 82.18 214 GLY C CA 1
ATOM 6990 C C . GLY C 1 214 ? 12.133 25.156 -66.455 1.00 78.70 214 GLY C C 1
ATOM 6991 O O . GLY C 1 214 ? 12.765 25.457 -67.501 1.00 75.98 214 GLY C O 1
ATOM 6992 N N . MET C 1 215 ? 12.442 24.139 -65.640 1.00 75.13 215 MET C N 1
ATOM 6993 C CA . MET C 1 215 ? 13.649 23.288 -65.735 1.00 71.87 215 MET C CA 1
ATOM 6994 C C . MET C 1 215 ? 13.277 21.958 -66.369 1.00 69.69 215 MET C C 1
ATOM 6995 O O . MET C 1 215 ? 12.432 21.263 -65.805 1.00 68.16 215 MET C O 1
ATOM 7000 N N . THR C 1 216 ? 13.901 21.627 -67.492 1.00 68.98 216 THR C N 1
ATOM 7001 C CA . THR C 1 216 ? 13.920 20.262 -68.056 1.00 70.01 216 THR C CA 1
ATOM 7002 C C . THR C 1 216 ? 14.816 19.417 -67.155 1.00 68.76 216 THR C C 1
ATOM 7003 O O . THR C 1 216 ? 15.605 19.957 -66.389 1.00 68.12 216 THR C O 1
ATOM 7007 N N . PRO C 1 217 ? 14.675 18.080 -67.147 1.00 69.75 217 PRO C N 1
ATOM 7008 C CA . PRO C 1 217 ? 15.689 17.213 -66.557 1.00 69.57 217 PRO C CA 1
ATOM 7009 C C . PRO C 1 217 ? 17.116 17.578 -66.992 1.00 68.49 217 PRO C C 1
ATOM 7010 O O . PRO C 1 217 ? 17.972 17.710 -66.125 1.00 68.92 217 PRO C O 1
ATOM 7014 N N . LEU C 1 218 ? 17.337 17.750 -68.294 1.00 68.61 218 LEU C N 1
ATOM 7015 C CA . LEU C 1 218 ? 18.645 18.175 -68.858 1.00 67.94 218 LEU C CA 1
ATOM 7016 C C . LEU C 1 218 ? 19.198 19.348 -68.026 1.00 65.81 218 LEU C C 1
ATOM 7017 O O . LEU C 1 218 ? 20.325 19.237 -67.522 1.00 64.85 218 LEU C O 1
ATOM 7022 N N . LEU C 1 219 ? 18.435 20.423 -67.887 1.00 65.32 219 LEU C N 1
ATOM 7023 C CA . LEU C 1 219 ? 18.911 21.668 -67.234 1.00 64.75 219 LEU C CA 1
ATOM 7024 C C . LEU C 1 219 ? 19.115 21.432 -65.732 1.00 62.87 219 LEU C C 1
ATOM 7025 O O . LEU C 1 219 ? 20.125 21.937 -65.189 1.00 62.44 219 LEU C O 1
ATOM 7030 N N . SER C 1 220 ? 18.214 20.683 -65.092 1.00 62.43 220 SER C N 1
ATOM 7031 C CA . SER C 1 220 ? 18.329 20.249 -63.676 1.00 60.82 220 SER C CA 1
ATOM 7032 C C . SER C 1 220 ? 19.710 19.619 -63.440 1.00 60.05 220 SER C C 1
ATOM 7033 O O . SER C 1 220 ? 20.325 19.902 -62.379 1.00 58.85 220 SER C O 1
ATOM 7036 N N . ALA C 1 221 ? 20.171 18.801 -64.390 1.00 60.92 221 ALA C N 1
ATOM 7037 C CA . ALA C 1 221 ? 21.456 18.065 -64.336 1.00 61.24 221 ALA C CA 1
ATOM 7038 C C . ALA C 1 221 ? 22.624 19.057 -64.427 1.00 59.89 221 ALA C C 1
ATOM 7039 O O . ALA C 1 221 ? 23.643 18.842 -63.753 1.00 59.06 221 ALA C O 1
ATOM 7041 N N . SER C 1 222 ? 22.470 20.117 -65.217 1.00 59.47 222 SER C N 1
ATOM 7042 C CA . SER C 1 222 ? 23.468 21.208 -65.357 1.00 59.29 222 SER C CA 1
ATOM 7043 C C . SER C 1 222 ? 23.592 21.979 -64.026 1.00 57.92 222 SER C C 1
ATOM 7044 O O . SER C 1 222 ? 24.725 22.211 -63.574 1.00 56.59 222 SER C O 1
ATOM 7047 N N . VAL C 1 223 ? 22.467 22.344 -63.425 1.00 58.34 223 VAL C N 1
ATOM 7048 C CA . VAL C 1 223 ? 22.408 23.073 -62.134 1.00 58.37 223 VAL C CA 1
ATOM 7049 C C . VAL C 1 223 ? 23.160 22.250 -61.092 1.00 59.53 223 VAL C C 1
ATOM 7050 O O . VAL C 1 223 ? 24.010 22.827 -60.382 1.00 57.78 223 VAL C O 1
ATOM 7054 N N . THR C 1 224 ? 22.890 20.944 -61.042 1.00 60.68 224 THR C N 1
ATOM 7055 C CA . THR C 1 224 ? 23.373 20.024 -59.974 1.00 61.74 224 THR C CA 1
ATOM 7056 C C . THR C 1 224 ? 24.750 19.462 -60.340 1.00 62.07 224 THR C C 1
ATOM 7057 O O . THR C 1 224 ? 25.327 18.770 -59.510 1.00 63.71 224 THR C O 1
ATOM 7061 N N . GLY C 1 225 ? 25.233 19.731 -61.550 1.00 62.65 225 GLY C N 1
ATOM 7062 C CA . GLY C 1 225 ? 26.603 19.403 -61.978 1.00 62.19 225 GLY C CA 1
ATOM 7063 C C . GLY C 1 225 ? 26.789 17.927 -62.319 1.00 62.65 225 GLY C C 1
ATOM 7064 O O . GLY C 1 225 ? 27.933 17.475 -62.282 1.00 61.34 225 GLY C O 1
ATOM 7065 N N . HIS C 1 226 ? 25.722 17.214 -62.690 1.00 63.04 226 HIS C N 1
ATOM 7066 C CA . HIS C 1 226 ? 25.762 15.764 -63.050 1.00 65.17 226 HIS C CA 1
ATOM 7067 C C . HIS C 1 226 ? 26.111 15.589 -64.543 1.00 66.33 226 HIS C C 1
ATOM 7068 O O . HIS C 1 226 ? 25.202 15.418 -65.359 1.00 67.99 226 HIS C O 1
ATOM 7075 N N . THR C 1 227 ? 27.405 15.594 -64.845 1.00 67.24 227 THR C N 1
ATOM 7076 C CA . THR C 1 227 ? 28.013 15.578 -66.202 1.00 67.88 227 THR C CA 1
ATOM 7077 C C . THR C 1 227 ? 27.505 14.389 -67.020 1.00 69.92 227 THR C C 1
ATOM 7078 O O . THR C 1 227 ? 27.344 14.551 -68.273 1.00 70.15 227 THR C O 1
ATOM 7082 N N . ASN C 1 228 ? 27.307 13.232 -66.374 1.00 69.38 228 ASN C N 1
ATOM 7083 C CA . ASN C 1 228 ? 26.908 11.962 -67.043 1.00 70.26 228 ASN C CA 1
ATOM 7084 C C . ASN C 1 228 ? 25.531 12.151 -67.702 1.00 70.13 228 ASN C C 1
ATOM 7085 O O . ASN C 1 228 ? 25.370 11.729 -68.847 1.00 71.70 228 ASN C O 1
ATOM 7090 N N . ILE C 1 229 ? 24.601 12.819 -67.019 1.00 68.79 229 ILE C N 1
ATOM 7091 C CA . ILE C 1 229 ? 23.235 13.104 -67.538 1.00 69.79 229 ILE C CA 1
ATOM 7092 C C . ILE C 1 229 ? 23.339 14.089 -68.722 1.00 70.74 229 ILE C C 1
ATOM 7093 O O . ILE C 1 229 ? 22.616 13.879 -69.721 1.00 70.34 229 ILE C O 1
ATOM 7098 N N . VAL C 1 230 ? 24.209 15.107 -68.622 1.00 70.19 230 VAL C N 1
ATOM 7099 C CA . VAL C 1 230 ? 24.313 16.208 -69.626 1.00 71.09 230 VAL C CA 1
ATOM 7100 C C . VAL C 1 230 ? 24.938 15.655 -70.915 1.00 74.40 230 VAL C C 1
ATOM 7101 O O . VAL C 1 230 ? 24.416 15.963 -71.986 1.00 75.86 230 VAL C O 1
ATOM 7105 N N . ASP C 1 231 ? 26.004 14.862 -70.809 1.00 76.64 231 ASP C N 1
ATOM 7106 C CA . ASP C 1 231 ? 26.653 14.204 -71.974 1.00 80.06 231 ASP C CA 1
ATOM 7107 C C . ASP C 1 231 ? 25.610 13.343 -72.690 1.00 80.88 231 ASP C C 1
ATOM 7108 O O . ASP C 1 231 ? 25.574 13.374 -73.922 1.00 82.13 231 ASP C O 1
ATOM 7113 N N . PHE C 1 232 ? 24.790 12.603 -71.943 1.00 79.75 232 PHE C N 1
ATOM 7114 C CA . PHE C 1 232 ? 23.774 11.690 -72.518 1.00 81.57 232 PHE C CA 1
ATOM 7115 C C . PHE C 1 232 ? 22.706 12.518 -73.229 1.00 80.65 232 PHE C C 1
ATOM 7116 O O . PHE C 1 232 ? 22.485 12.297 -74.427 1.00 82.87 232 PHE C O 1
ATOM 7124 N N . LEU C 1 233 ? 22.083 13.458 -72.515 1.00 77.48 233 LEU C N 1
ATOM 7125 C CA . LEU C 1 233 ? 20.842 14.142 -72.968 1.00 77.34 233 LEU C CA 1
ATOM 7126 C C . LEU C 1 233 ? 21.151 15.206 -74.037 1.00 77.90 233 LEU C C 1
ATOM 7127 O O . LEU C 1 233 ? 20.211 15.555 -74.760 1.00 79.25 233 LEU C O 1
ATOM 7132 N N . THR C 1 234 ? 22.411 15.651 -74.184 1.00 77.78 234 THR C N 1
ATOM 7133 C CA . THR C 1 234 ? 22.839 16.565 -75.287 1.00 79.99 234 THR C CA 1
ATOM 7134 C C . THR C 1 234 ? 23.028 15.788 -76.600 1.00 84.84 234 THR C C 1
ATOM 7135 O O . THR C 1 234 ? 23.239 16.452 -77.629 1.00 86.59 234 THR C O 1
ATOM 7139 N N . HIS C 1 235 ? 22.937 14.447 -76.576 1.00 89.18 235 HIS C N 1
ATOM 7140 C CA . HIS C 1 235 ? 23.076 13.565 -77.777 1.00 94.29 235 HIS C CA 1
ATOM 7141 C C . HIS C 1 235 ? 21.725 12.917 -78.132 1.00 96.54 235 HIS C C 1
ATOM 7142 O O . HIS C 1 235 ? 21.704 12.080 -79.041 1.00 100.26 235 HIS C O 1
ATOM 7149 N N . HIS C 1 236 ? 20.639 13.333 -77.470 1.00 95.28 236 HIS C N 1
ATOM 7150 C CA . HIS C 1 236 ? 19.282 12.727 -77.559 1.00 94.44 236 HIS C CA 1
ATOM 7151 C C . HIS C 1 236 ? 18.416 13.558 -78.512 1.00 93.57 236 HIS C C 1
ATOM 7152 O O . HIS C 1 236 ? 18.416 14.795 -78.388 1.00 89.96 236 HIS C O 1
ATOM 7159 N N . ALA C 1 237 ? 17.708 12.897 -79.429 1.00 96.50 237 ALA C N 1
ATOM 7160 C CA . ALA C 1 237 ? 16.889 13.534 -80.485 1.00 97.78 237 ALA C CA 1
ATOM 7161 C C . ALA C 1 237 ? 15.987 14.602 -79.856 1.00 95.93 237 ALA C C 1
ATOM 7162 O O . ALA C 1 237 ? 15.836 15.679 -80.460 1.00 96.25 237 ALA C O 1
ATOM 7164 N N . GLN C 1 238 ? 15.463 14.330 -78.659 1.00 94.11 238 GLN C N 1
ATOM 7165 C CA . GLN C 1 238 ? 14.345 15.087 -78.026 1.00 92.89 238 GLN C CA 1
ATOM 7166 C C . GLN C 1 238 ? 14.838 16.422 -77.409 1.00 89.10 238 GLN C C 1
ATOM 7167 O O . GLN C 1 238 ? 13.992 17.133 -76.817 1.00 89.51 238 GLN C O 1
ATOM 7170 N N . THR C 1 239 ? 16.133 16.770 -77.523 1.00 85.24 239 THR C N 1
ATOM 7171 C CA . THR C 1 239 ? 16.663 18.089 -77.066 1.00 80.27 239 THR C CA 1
ATOM 7172 C C . THR C 1 239 ? 17.171 18.885 -78.269 1.00 79.35 239 THR C C 1
ATOM 7173 O O . THR C 1 239 ? 17.924 18.324 -79.076 1.00 79.84 239 THR C O 1
ATOM 7177 N N . SER C 1 240 ? 16.780 20.154 -78.341 1.00 77.61 240 SER C N 1
ATOM 7178 C CA . SER C 1 240 ? 17.043 21.097 -79.458 1.00 78.87 240 SER C CA 1
ATOM 7179 C C . SER C 1 240 ? 18.469 21.641 -79.376 1.00 77.92 240 SER C C 1
ATOM 7180 O O . SER C 1 240 ? 19.070 21.579 -78.274 1.00 77.69 240 SER C O 1
ATOM 7183 N N . LYS C 1 241 ? 18.936 22.248 -80.464 1.00 78.96 241 LYS C N 1
ATOM 7184 C CA . LYS C 1 241 ? 20.285 22.852 -80.587 1.00 78.61 241 LYS C CA 1
ATOM 7185 C C . LYS C 1 241 ? 20.488 23.874 -79.467 1.00 75.16 241 LYS C C 1
ATOM 7186 O O . LYS C 1 241 ? 21.577 23.859 -78.869 1.00 75.79 241 LYS C O 1
ATOM 7192 N N . THR C 1 242 ? 19.476 24.705 -79.184 1.00 73.05 242 THR C N 1
ATOM 7193 C CA . THR C 1 242 ? 19.534 25.816 -78.188 1.00 70.09 242 THR C CA 1
ATOM 7194 C C . THR C 1 242 ? 19.539 25.242 -76.756 1.00 68.53 242 THR C C 1
ATOM 7195 O O . THR C 1 242 ? 20.174 25.838 -75.893 1.00 65.20 242 THR C O 1
ATOM 7199 N N . GLU C 1 243 ? 18.798 24.158 -76.522 1.00 70.29 243 GLU C N 1
ATOM 7200 C CA . GLU C 1 243 ? 18.687 23.487 -75.208 1.00 68.82 243 GLU C CA 1
ATOM 7201 C C . GLU C 1 243 ? 20.072 22.956 -74.839 1.00 68.01 243 GLU C C 1
ATOM 7202 O O . GLU C 1 243 ? 20.468 23.103 -73.670 1.00 67.43 243 GLU C O 1
ATOM 7208 N N . ARG C 1 244 ? 20.797 22.430 -75.817 1.00 69.62 244 ARG C N 1
ATOM 7209 C CA . ARG C 1 244 ? 22.125 21.801 -75.621 1.00 69.41 244 ARG C CA 1
ATOM 7210 C C . ARG C 1 244 ? 23.164 22.891 -75.329 1.00 66.52 244 ARG C C 1
ATOM 7211 O O . ARG C 1 244 ? 23.952 22.705 -74.424 1.00 66.02 244 ARG C O 1
ATOM 7219 N N . ILE C 1 245 ? 23.127 24.000 -76.048 1.00 65.81 245 ILE C N 1
ATOM 7220 C CA . ILE C 1 245 ? 24.088 25.121 -75.872 1.00 64.30 245 ILE C CA 1
ATOM 7221 C C . ILE C 1 245 ? 23.904 25.699 -74.471 1.00 62.42 245 ILE C C 1
ATOM 7222 O O . ILE C 1 245 ? 24.916 25.893 -73.763 1.00 59.99 245 ILE C O 1
ATOM 7227 N N . ASN C 1 246 ? 22.658 25.943 -74.080 1.00 62.50 246 ASN C N 1
ATOM 7228 C CA . ASN C 1 246 ? 22.311 26.489 -72.749 1.00 60.90 246 ASN C CA 1
ATOM 7229 C C . ASN C 1 246 ? 22.725 25.483 -71.665 1.00 58.62 246 ASN C C 1
ATOM 7230 O O . ASN C 1 246 ? 23.395 25.886 -70.734 1.00 56.58 246 ASN C O 1
ATOM 7235 N N . ALA C 1 247 ? 22.380 24.209 -71.821 1.00 59.54 247 ALA C N 1
ATOM 7236 C CA . ALA C 1 247 ? 22.697 23.140 -70.842 1.00 59.05 247 ALA C CA 1
ATOM 7237 C C . ALA C 1 247 ? 24.211 23.084 -70.605 1.00 58.95 247 ALA C C 1
ATOM 7238 O O . ALA C 1 247 ? 24.607 22.962 -69.456 1.00 58.75 247 ALA C O 1
ATOM 7240 N N . LEU C 1 248 ? 25.021 23.170 -71.662 1.00 61.12 248 LEU C N 1
ATOM 7241 C CA . LEU C 1 248 ? 26.507 23.066 -71.568 1.00 62.21 248 LEU C CA 1
ATOM 7242 C C . LEU C 1 248 ? 27.066 24.346 -70.924 1.00 61.17 248 LEU C C 1
ATOM 7243 O O . LEU C 1 248 ? 28.035 24.243 -70.123 1.00 60.12 248 LEU C O 1
ATOM 7248 N N . GLU C 1 249 ? 26.480 25.502 -71.240 1.00 60.47 249 GLU C N 1
ATOM 7249 C CA . GLU C 1 249 ? 26.941 26.811 -70.716 1.00 58.98 249 GLU C CA 1
ATOM 7250 C C . GLU C 1 249 ? 26.619 26.864 -69.216 1.00 56.97 249 GLU C C 1
ATOM 7251 O O . GLU C 1 249 ? 27.502 27.257 -68.435 1.00 54.08 249 GLU C O 1
ATOM 7257 N N . LEU C 1 250 ? 25.424 26.419 -68.827 1.00 56.93 250 LEU C N 1
ATOM 7258 C CA . LEU C 1 250 ? 25.016 26.367 -67.406 1.00 55.04 250 LEU C CA 1
ATOM 7259 C C . LEU C 1 250 ? 25.921 25.378 -66.663 1.00 54.34 250 LEU C C 1
ATOM 7260 O O . LEU C 1 250 ? 26.398 25.739 -65.606 1.00 54.28 250 LEU C O 1
ATOM 7265 N N . LEU C 1 251 ? 26.176 24.195 -67.225 1.00 55.63 251 LEU C N 1
ATOM 7266 C CA . LEU C 1 251 ? 27.048 23.163 -66.589 1.00 56.01 251 LEU C CA 1
ATOM 7267 C C . LEU C 1 251 ? 28.443 23.751 -66.361 1.00 55.47 251 LEU C C 1
ATOM 7268 O O . LEU C 1 251 ? 29.035 23.454 -65.326 1.00 55.92 251 LEU C O 1
ATOM 7273 N N . GLY C 1 252 ? 28.947 24.520 -67.320 1.00 55.91 252 GLY C N 1
ATOM 7274 C CA . GLY C 1 252 ? 30.227 25.234 -67.204 1.00 55.59 252 GLY C CA 1
ATOM 7275 C C . GLY C 1 252 ? 30.223 26.128 -65.990 1.00 54.35 252 GLY C C 1
ATOM 7276 O O . GLY C 1 252 ? 31.171 26.067 -65.195 1.00 53.62 252 GLY C O 1
ATOM 7277 N N . ALA C 1 253 ? 29.161 26.894 -65.824 1.00 53.20 253 ALA C N 1
ATOM 7278 C CA . ALA C 1 253 ? 28.997 27.834 -64.705 1.00 52.60 253 ALA C CA 1
ATOM 7279 C C . ALA C 1 253 ? 28.972 27.050 -63.378 1.00 51.89 253 ALA C C 1
ATOM 7280 O O . ALA C 1 253 ? 29.534 27.547 -62.391 1.00 49.88 253 ALA C O 1
ATOM 7282 N N . THR C 1 254 ? 28.367 25.857 -63.379 1.00 51.58 254 THR C N 1
ATOM 7283 C CA . THR C 1 254 ? 28.359 24.927 -62.237 1.00 51.80 254 THR C CA 1
ATOM 7284 C C . THR C 1 254 ? 29.807 24.489 -61.960 1.00 53.92 254 THR C C 1
ATOM 7285 O O . THR C 1 254 ? 30.215 24.544 -60.783 1.00 54.09 254 THR C O 1
ATOM 7289 N N . PHE C 1 255 ? 30.580 24.141 -62.999 1.00 56.25 255 PHE C N 1
ATOM 7290 C CA . PHE C 1 255 ? 32.015 23.757 -62.863 1.00 58.42 255 PHE C CA 1
ATOM 7291 C C . PHE C 1 255 ? 32.777 24.881 -62.133 1.00 57.92 255 PHE C C 1
ATOM 7292 O O . PHE C 1 255 ? 33.566 24.558 -61.238 1.00 58.40 255 PHE C O 1
ATOM 7300 N N . VAL C 1 256 ? 32.508 26.155 -62.455 1.00 57.55 256 VAL C N 1
ATOM 7301 C CA . VAL C 1 256 ? 33.225 27.319 -61.848 1.00 58.07 256 VAL C CA 1
ATOM 7302 C C . VAL C 1 256 ? 32.850 27.445 -60.368 1.00 57.44 256 VAL C C 1
ATOM 7303 O O . VAL C 1 256 ? 33.751 27.591 -59.548 1.00 58.81 256 VAL C O 1
ATOM 7307 N N . ASP C 1 257 ? 31.561 27.435 -60.055 1.00 56.95 257 ASP C N 1
ATOM 7308 C CA . ASP C 1 257 ? 31.034 27.932 -58.763 1.00 55.65 257 ASP C CA 1
ATOM 7309 C C . ASP C 1 257 ? 30.919 26.771 -57.765 1.00 57.50 257 ASP C C 1
ATOM 7310 O O . ASP C 1 257 ? 31.324 26.960 -56.599 1.00 62.08 257 ASP C O 1
ATOM 7315 N N . LYS C 1 258 ? 30.407 25.621 -58.188 1.00 57.27 258 LYS C N 1
ATOM 7316 C CA . LYS C 1 258 ? 30.177 24.456 -57.290 1.00 56.73 258 LYS C CA 1
ATOM 7317 C C . LYS C 1 258 ? 31.399 23.515 -57.278 1.00 55.83 258 LYS C C 1
ATOM 7318 O O . LYS C 1 258 ? 31.671 22.983 -56.247 1.00 51.45 258 LYS C O 1
ATOM 7324 N N . LYS C 1 259 ? 32.020 23.252 -58.429 1.00 57.67 259 LYS C N 1
ATOM 7325 C CA . LYS C 1 259 ? 33.130 22.257 -58.562 1.00 60.51 259 LYS C CA 1
ATOM 7326 C C . LYS C 1 259 ? 34.496 22.950 -58.451 1.00 58.32 259 LYS C C 1
ATOM 7327 O O . LYS C 1 259 ? 35.475 22.246 -58.329 1.00 60.61 259 LYS C O 1
ATOM 7333 N N . ARG C 1 260 ? 34.534 24.278 -58.544 1.00 57.35 260 ARG C N 1
ATOM 7334 C CA . ARG C 1 260 ? 35.757 25.117 -58.419 1.00 57.61 260 ARG C CA 1
ATOM 7335 C C . ARG C 1 260 ? 36.807 24.655 -59.441 1.00 59.49 260 ARG C C 1
ATOM 7336 O O . ARG C 1 260 ? 37.976 24.681 -59.122 1.00 60.36 260 ARG C O 1
ATOM 7344 N N . ASP C 1 261 ? 36.361 24.295 -60.648 1.00 61.05 261 ASP C N 1
ATOM 7345 C CA . ASP C 1 261 ? 37.164 23.659 -61.727 1.00 62.64 261 ASP C CA 1
ATOM 7346 C C . ASP C 1 261 ? 37.050 24.496 -63.014 1.00 62.82 261 ASP C C 1
ATOM 7347 O O . ASP C 1 261 ? 36.183 24.164 -63.861 1.00 63.76 261 ASP C O 1
ATOM 7352 N N . LEU C 1 262 ? 37.899 25.525 -63.149 1.00 63.10 262 LEU C N 1
ATOM 7353 C CA . LEU C 1 262 ? 37.874 26.524 -64.254 1.00 64.15 262 LEU C CA 1
ATOM 7354 C C . LEU C 1 262 ? 38.191 25.838 -65.595 1.00 66.76 262 LEU C C 1
ATOM 7355 O O . LEU C 1 262 ? 37.617 26.243 -66.612 1.00 66.14 262 LEU C O 1
ATOM 7360 N N . LEU C 1 263 ? 39.084 24.853 -65.588 1.00 69.69 263 LEU C N 1
ATOM 7361 C CA . LEU C 1 263 ? 39.534 24.118 -66.800 1.00 72.38 263 LEU C CA 1
ATOM 7362 C C . LEU C 1 263 ? 38.356 23.345 -67.389 1.00 71.69 263 LEU C C 1
ATOM 7363 O O . LEU C 1 263 ? 38.187 23.371 -68.627 1.00 71.97 263 LEU C O 1
ATOM 7368 N N . GLY C 1 264 ? 37.563 22.703 -66.533 1.00 70.59 264 GLY C N 1
ATOM 7369 C CA . GLY C 1 264 ? 36.338 21.995 -66.931 1.00 69.54 264 GLY C CA 1
ATOM 7370 C C . GLY C 1 264 ? 35.319 22.944 -67.533 1.00 68.51 264 GLY C C 1
ATOM 7371 O O . GLY C 1 264 ? 34.745 22.609 -68.574 1.00 71.22 264 GLY C O 1
ATOM 7372 N N . ALA C 1 265 ? 35.109 24.096 -66.907 1.00 66.40 265 ALA C N 1
ATOM 7373 C CA . ALA C 1 265 ? 34.106 25.098 -67.327 1.00 65.88 265 ALA C CA 1
ATOM 7374 C C . ALA C 1 265 ? 34.416 25.554 -68.756 1.00 66.79 265 ALA C C 1
ATOM 7375 O O . ALA C 1 265 ? 33.507 25.533 -69.592 1.00 66.57 265 ALA C O 1
ATOM 7377 N N . LEU C 1 266 ? 35.676 25.899 -69.012 1.00 69.09 266 LEU C N 1
ATOM 7378 C CA . LEU C 1 266 ? 36.173 26.476 -70.290 1.00 72.19 266 LEU C CA 1
ATOM 7379 C C . LEU C 1 266 ? 36.001 25.466 -71.432 1.00 73.28 266 LEU C C 1
ATOM 7380 O O . LEU C 1 266 ? 35.710 25.895 -72.573 1.00 74.63 266 LEU C O 1
ATOM 7385 N N . LYS C 1 267 ? 36.217 24.187 -71.150 1.00 73.71 267 LYS C N 1
ATOM 7386 C CA . LYS C 1 267 ? 36.045 23.082 -72.129 1.00 75.29 267 LYS C CA 1
ATOM 7387 C C . LYS C 1 267 ? 34.583 23.117 -72.607 1.00 74.23 267 LYS C C 1
ATOM 7388 O O . LYS C 1 267 ? 34.363 23.259 -73.827 1.00 75.17 267 LYS C O 1
ATOM 7392 N N . TYR C 1 268 ? 33.628 23.097 -71.675 1.00 71.74 268 TYR C N 1
ATOM 7393 C CA . TYR C 1 268 ? 32.170 23.089 -71.967 1.00 71.26 268 TYR C CA 1
ATOM 7394 C C . TYR C 1 268 ? 31.763 24.389 -72.669 1.00 70.45 268 TYR C C 1
ATOM 7395 O O . TYR C 1 268 ? 30.919 24.314 -73.591 1.00 70.86 268 TYR C O 1
ATOM 7404 N N . TRP C 1 269 ? 32.331 25.534 -72.271 1.00 68.37 269 TRP C N 1
ATOM 7405 C CA . TRP C 1 269 ? 31.998 26.849 -72.881 1.00 69.37 269 TRP C CA 1
ATOM 7406 C C . TRP C 1 269 ? 32.483 26.892 -74.334 1.00 73.27 269 TRP C C 1
ATOM 7407 O O . TRP C 1 269 ? 31.806 27.534 -75.133 1.00 76.58 269 TRP C O 1
ATOM 7418 N N . LYS C 1 270 ? 33.598 26.222 -74.657 1.00 75.40 270 LYS C N 1
ATOM 7419 C CA . LYS C 1 270 ? 34.162 26.169 -76.042 1.00 78.29 270 LYS C CA 1
ATOM 7420 C C . LYS C 1 270 ? 33.286 25.268 -76.927 1.00 78.69 270 LYS C C 1
ATOM 7421 O O . LYS C 1 270 ? 33.050 25.642 -78.093 1.00 79.70 270 LYS C O 1
ATOM 7427 N N . LYS C 1 271 ? 32.845 24.124 -76.392 1.00 77.96 271 LYS C N 1
ATOM 7428 C CA . LYS C 1 271 ? 31.941 23.153 -77.068 1.00 77.74 271 LYS C CA 1
ATOM 7429 C C . LYS C 1 271 ? 30.630 23.866 -77.437 1.00 76.88 271 LYS C C 1
ATOM 7430 O O . LYS C 1 271 ? 30.228 23.767 -78.585 1.00 80.99 271 LYS C O 1
ATOM 7434 N N . ALA C 1 272 ? 30.019 24.596 -76.498 1.00 74.19 272 ALA C N 1
ATOM 7435 C CA . ALA C 1 272 ? 28.749 25.335 -76.701 1.00 73.11 272 ALA C CA 1
ATOM 7436 C C . ALA C 1 272 ? 28.942 26.474 -77.716 1.00 73.47 272 ALA C C 1
ATOM 7437 O O . ALA C 1 272 ? 28.061 26.647 -78.575 1.00 74.33 272 ALA C O 1
ATOM 7439 N N . MET C 1 273 ? 30.036 27.232 -77.600 1.00 72.72 273 MET C N 1
ATOM 7440 C CA . MET C 1 273 ? 30.364 28.375 -78.496 1.00 74.81 273 MET C CA 1
ATOM 7441 C C . MET C 1 273 ? 30.450 27.878 -79.952 1.00 77.87 273 MET C C 1
ATOM 7442 O O . MET C 1 273 ? 29.861 28.529 -80.827 1.00 78.06 273 MET C O 1
ATOM 7447 N N . ASN C 1 274 ? 31.147 26.762 -80.188 1.00 80.52 274 ASN C N 1
ATOM 7448 C CA . ASN C 1 274 ? 31.254 26.099 -81.515 1.00 84.14 274 ASN C CA 1
ATOM 7449 C C . ASN C 1 274 ? 29.849 25.856 -82.079 1.00 83.63 274 ASN C C 1
ATOM 7450 O O . ASN C 1 274 ? 29.579 26.316 -83.193 1.00 85.30 274 ASN C O 1
ATOM 7455 N N . MET C 1 275 ? 28.992 25.163 -81.329 1.00 81.52 275 MET C N 1
ATOM 7456 C CA . MET C 1 275 ? 27.608 24.820 -81.757 1.00 82.29 275 MET C CA 1
ATOM 7457 C C . MET C 1 275 ? 26.866 26.102 -82.143 1.00 81.26 275 MET C C 1
ATOM 7458 O O . MET C 1 275 ? 26.092 26.054 -83.091 1.00 81.67 275 MET C O 1
ATOM 7463 N N . ARG C 1 276 ? 27.114 27.202 -81.429 1.00 79.06 276 ARG C N 1
ATOM 7464 C CA . ARG C 1 276 ? 26.468 28.520 -81.688 1.00 78.85 276 ARG C CA 1
ATOM 7465 C C . ARG C 1 276 ? 26.767 28.977 -83.127 1.00 81.49 276 ARG C C 1
ATOM 7466 O O . ARG C 1 276 ? 25.878 29.590 -83.733 1.00 80.77 276 ARG C O 1
ATOM 7474 N N . TYR C 1 277 ? 27.971 28.709 -83.641 1.00 85.07 277 TYR C N 1
ATOM 7475 C CA . TYR C 1 277 ? 28.438 29.193 -84.972 1.00 90.53 277 TYR C CA 1
ATOM 7476 C C . TYR C 1 277 ? 28.886 28.021 -85.865 1.00 93.89 277 TYR C C 1
ATOM 7477 O O . TYR C 1 277 ? 29.821 28.223 -86.667 1.00 97.49 277 TYR C O 1
ATOM 7486 N N . SER C 1 278 ? 28.228 26.856 -85.770 1.00 93.88 278 SER C N 1
ATOM 7487 C CA . SER C 1 278 ? 28.539 25.654 -86.597 1.00 96.24 278 SER C CA 1
ATOM 7488 C C . SER C 1 278 ? 27.832 25.758 -87.957 1.00 98.84 278 SER C C 1
ATOM 7489 O O . SER C 1 278 ? 28.432 25.333 -88.958 1.00 100.02 278 SER C O 1
ATOM 7492 N N . ASP C 1 279 ? 26.614 26.320 -87.974 1.00 99.14 279 ASP C N 1
ATOM 7493 C CA . ASP C 1 279 ? 25.735 26.449 -89.170 1.00 101.83 279 ASP C CA 1
ATOM 7494 C C . ASP C 1 279 ? 25.730 27.911 -89.642 1.00 102.37 279 ASP C C 1
ATOM 7495 O O . ASP C 1 279 ? 25.821 28.809 -88.785 1.00 101.99 279 ASP C O 1
ATOM 7500 N N . ARG C 1 280 ? 25.641 28.126 -90.957 1.00 104.99 280 ARG C N 1
ATOM 7501 C CA . ARG C 1 280 ? 25.443 29.457 -91.592 1.00 106.66 280 ARG C CA 1
ATOM 7502 C C . ARG C 1 280 ? 23.986 29.884 -91.397 1.00 106.53 280 ARG C C 1
ATOM 7503 O O . ARG C 1 280 ? 23.761 31.061 -91.088 1.00 105.79 280 ARG C O 1
ATOM 7505 N N . THR C 1 281 ? 23.049 28.934 -91.558 1.00 108.30 281 THR C N 1
ATOM 7506 C CA . THR C 1 281 ? 21.582 29.166 -91.728 1.00 108.96 281 THR C CA 1
ATOM 7507 C C . THR C 1 281 ? 20.870 29.230 -90.360 1.00 105.71 281 THR C C 1
ATOM 7508 O O . THR C 1 281 ? 19.738 29.743 -90.321 1.00 105.45 281 THR C O 1
ATOM 7512 N N . ASN C 1 282 ? 21.499 28.725 -89.291 1.00 102.58 282 ASN C N 1
ATOM 7513 C CA . ASN C 1 282 ? 20.871 28.582 -87.950 1.00 99.25 282 ASN C CA 1
ATOM 7514 C C . ASN C 1 282 ? 21.888 29.006 -86.874 1.00 95.99 282 ASN C C 1
ATOM 7515 O O . ASN C 1 282 ? 22.275 28.152 -86.035 1.00 93.08 282 ASN C O 1
ATOM 7520 N N . ILE C 1 283 ? 22.314 30.274 -86.913 1.00 94.82 283 ILE C N 1
ATOM 7521 C CA . ILE C 1 283 ? 23.246 30.880 -85.918 1.00 91.72 283 ILE C CA 1
ATOM 7522 C C . ILE C 1 283 ? 22.441 31.259 -84.669 1.00 89.23 283 ILE C C 1
ATOM 7523 O O . ILE C 1 283 ? 21.418 31.948 -84.798 1.00 87.78 283 ILE C O 1
ATOM 7527 N N . ILE C 1 284 ? 22.900 30.802 -83.510 1.00 87.54 284 ILE C N 1
ATOM 7528 C CA . ILE C 1 284 ? 22.284 31.081 -82.184 1.00 85.89 284 ILE C CA 1
ATOM 7529 C C . ILE C 1 284 ? 23.209 32.047 -81.438 1.00 83.71 284 ILE C C 1
ATOM 7530 O O . ILE C 1 284 ? 24.239 31.606 -80.901 1.00 81.10 284 ILE C O 1
ATOM 7535 N N . SER C 1 285 ? 22.902 33.340 -81.543 1.00 86.05 285 SER C N 1
ATOM 7536 C CA . SER C 1 285 ? 23.673 34.465 -80.965 1.00 86.62 285 SER C CA 1
ATOM 7537 C C . SER C 1 285 ? 23.305 34.603 -79.483 1.00 85.34 285 SER C C 1
ATOM 7538 O O . SER C 1 285 ? 22.146 34.261 -79.118 1.00 85.86 285 SER C O 1
ATOM 7540 N N . LYS C 1 286 ? 24.243 35.048 -78.651 1.00 83.93 286 LYS C N 1
ATOM 7541 C CA . LYS C 1 286 ? 23.980 35.263 -77.206 1.00 83.46 286 LYS C CA 1
ATOM 7542 C C . LYS C 1 286 ? 23.037 36.449 -77.067 1.00 86.10 286 LYS C C 1
ATOM 7543 O O . LYS C 1 286 ? 23.293 37.509 -77.626 1.00 88.82 286 LYS C O 1
ATOM 7549 N N . PRO C 1 287 ? 21.890 36.291 -76.363 1.00 87.70 287 PRO C N 1
ATOM 7550 C CA . PRO C 1 287 ? 21.008 37.422 -76.076 1.00 86.84 287 PRO C CA 1
ATOM 7551 C C . PRO C 1 287 ? 21.751 38.499 -75.272 1.00 85.69 287 PRO C C 1
ATOM 7552 O O . PRO C 1 287 ? 22.596 38.141 -74.474 1.00 85.42 287 PRO C O 1
ATOM 7556 N N . VAL C 1 288 ? 21.431 39.772 -75.508 1.00 87.19 288 VAL C N 1
ATOM 7557 C CA . VAL C 1 288 ? 22.034 40.943 -74.799 1.00 86.22 288 VAL C CA 1
ATOM 7558 C C . VAL C 1 288 ? 21.203 41.247 -73.546 1.00 84.91 288 VAL C C 1
ATOM 7559 O O . VAL C 1 288 ? 19.981 41.369 -73.617 1.00 83.29 288 VAL C O 1
ATOM 7563 N N . PRO C 1 289 ? 21.836 41.343 -72.351 1.00 83.74 289 PRO C N 1
ATOM 7564 C CA . PRO C 1 289 ? 21.144 41.820 -71.153 1.00 83.30 289 PRO C CA 1
ATOM 7565 C C . PRO C 1 289 ? 20.785 43.313 -71.254 1.00 83.39 289 PRO C C 1
ATOM 7566 O O . PRO C 1 289 ? 21.548 44.061 -71.881 1.00 82.95 289 PRO C O 1
ATOM 7570 N N . GLN C 1 290 ? 19.680 43.711 -70.602 1.00 82.90 290 GLN C N 1
ATOM 7571 C CA . GLN C 1 290 ? 19.079 45.076 -70.677 1.00 84.47 290 GLN C CA 1
ATOM 7572 C C . GLN C 1 290 ? 20.086 46.124 -70.172 1.00 83.23 290 GLN C C 1
ATOM 7573 O O . GLN C 1 290 ? 20.053 47.251 -70.691 1.00 85.97 290 GLN C O 1
ATOM 7575 N N . THR C 1 291 ? 20.935 45.766 -69.196 1.00 80.33 291 THR C N 1
ATOM 7576 C CA . THR C 1 291 ? 21.940 46.670 -68.563 1.00 79.23 291 THR C CA 1
ATOM 7577 C C . THR C 1 291 ? 23.149 45.876 -68.066 1.00 76.80 291 THR C C 1
ATOM 7578 O O . THR C 1 291 ? 22.998 44.672 -67.746 1.00 77.21 291 THR C O 1
ATOM 7582 N N . LEU C 1 292 ? 24.295 46.546 -67.975 1.00 75.01 292 LEU C N 1
ATOM 7583 C CA . LEU C 1 292 ? 25.489 46.064 -67.246 1.00 72.01 292 LEU C CA 1
ATOM 7584 C C . LEU C 1 292 ? 25.203 46.160 -65.746 1.00 70.40 292 LEU C C 1
ATOM 7585 O O . LEU C 1 292 ? 24.580 47.153 -65.332 1.00 72.32 292 LEU C O 1
ATOM 7590 N N . ILE C 1 293 ? 25.612 45.143 -64.985 1.00 66.93 293 ILE C N 1
ATOM 7591 C CA . ILE C 1 293 ? 25.346 44.983 -63.524 1.00 64.47 293 ILE C CA 1
ATOM 7592 C C . ILE C 1 293 ? 26.627 45.329 -62.757 1.00 63.71 293 ILE C C 1
ATOM 7593 O O . ILE C 1 293 ? 27.652 44.636 -62.979 1.00 61.50 293 ILE C O 1
ATOM 7598 N N . MET C 1 294 ? 26.569 46.331 -61.879 1.00 63.48 294 MET C N 1
ATOM 7599 C CA . MET C 1 294 ? 27.732 46.811 -61.068 1.00 65.38 294 MET C CA 1
ATOM 7600 C C . MET C 1 294 ? 28.291 45.667 -60.209 1.00 62.51 294 MET C C 1
ATOM 7601 O O . MET C 1 294 ? 29.519 45.591 -60.039 1.00 63.08 294 MET C O 1
ATOM 7606 N N . ALA C 1 295 ? 27.424 44.817 -59.680 1.00 61.51 295 ALA C N 1
ATOM 7607 C CA . ALA C 1 295 ? 27.799 43.666 -58.835 1.00 59.45 295 ALA C CA 1
ATOM 7608 C C . ALA C 1 295 ? 28.598 42.644 -59.670 1.00 58.69 295 ALA C C 1
ATOM 7609 O O . ALA C 1 295 ? 29.446 41.970 -59.091 1.00 58.88 295 ALA C O 1
ATOM 7611 N N . TYR C 1 296 ? 28.350 42.558 -60.987 1.00 60.34 296 TYR C N 1
ATOM 7612 C CA . TYR C 1 296 ? 29.068 41.652 -61.941 1.00 59.25 296 TYR C CA 1
ATOM 7613 C C . TYR C 1 296 ? 30.297 42.347 -62.551 1.00 61.91 296 TYR C C 1
ATOM 7614 O O . TYR C 1 296 ? 30.827 41.848 -63.566 1.00 65.81 296 TYR C O 1
ATOM 7623 N N . ASP C 1 297 ? 30.718 43.475 -61.977 1.00 64.69 297 ASP C N 1
ATOM 7624 C CA . ASP C 1 297 ? 31.868 44.296 -62.441 1.00 67.24 297 ASP C CA 1
ATOM 7625 C C . ASP C 1 297 ? 31.614 44.809 -63.865 1.00 67.32 297 ASP C C 1
ATOM 7626 O O . ASP C 1 297 ? 32.581 45.072 -64.565 1.00 68.70 297 ASP C O 1
ATOM 7631 N N . TYR C 1 298 ? 30.346 44.946 -64.253 1.00 66.87 298 TYR C N 1
ATOM 7632 C CA . TYR C 1 298 ? 29.891 45.468 -65.566 1.00 67.41 298 TYR C CA 1
ATOM 7633 C C . TYR C 1 298 ? 30.399 44.554 -66.699 1.00 66.79 298 TYR C C 1
ATOM 7634 O O . TYR C 1 298 ? 30.562 45.036 -67.826 1.00 69.08 298 TYR C O 1
ATOM 7643 N N . ALA C 1 299 ? 30.586 43.264 -66.416 1.00 64.57 299 ALA C N 1
ATOM 7644 C CA . ALA C 1 299 ? 31.042 42.244 -67.387 1.00 65.06 299 ALA C CA 1
ATOM 7645 C C . ALA C 1 299 ? 29.952 41.973 -68.436 1.00 66.70 299 ALA C C 1
ATOM 7646 O O . ALA C 1 299 ? 28.767 42.194 -68.142 1.00 67.81 299 ALA C O 1
ATOM 7648 N N . LYS C 1 300 ? 30.364 41.511 -69.624 1.00 68.29 300 LYS C N 1
ATOM 7649 C CA . LYS C 1 300 ? 29.485 41.010 -70.721 1.00 68.05 300 LYS C CA 1
ATOM 7650 C C . LYS C 1 300 ? 29.900 39.575 -71.037 1.00 67.85 300 LYS C C 1
ATOM 7651 O O . LYS C 1 300 ? 31.097 39.279 -70.917 1.00 66.88 300 LYS C O 1
ATOM 7653 N N . GLU C 1 301 ? 28.961 38.714 -71.425 1.00 67.66 301 GLU C N 1
ATOM 7654 C CA . GLU C 1 301 ? 29.291 37.313 -71.791 1.00 68.28 301 GLU C CA 1
ATOM 7655 C C . GLU C 1 301 ? 30.250 37.350 -72.981 1.00 72.07 301 GLU C C 1
ATOM 7656 O O . GLU C 1 301 ? 30.114 38.266 -73.821 1.00 75.15 301 GLU C O 1
ATOM 7662 N N . VAL C 1 302 ? 31.190 36.409 -73.043 1.00 73.53 302 VAL C N 1
ATOM 7663 C CA . VAL C 1 302 ? 31.993 36.126 -74.265 1.00 76.46 302 VAL C CA 1
ATOM 7664 C C . VAL C 1 302 ? 31.022 35.788 -75.403 1.00 77.76 302 VAL C C 1
ATOM 7665 O O . VAL C 1 302 ? 30.007 35.113 -75.133 1.00 75.87 302 VAL C O 1
ATOM 7669 N N . ASN C 1 303 ? 31.303 36.273 -76.613 1.00 79.83 303 ASN C N 1
ATOM 7670 C CA . ASN C 1 303 ? 30.382 36.165 -77.775 1.00 81.61 303 ASN C CA 1
ATOM 7671 C C . ASN C 1 303 ? 31.092 35.454 -78.933 1.00 83.69 303 ASN C C 1
ATOM 7672 O O . ASN C 1 303 ? 30.477 35.349 -79.992 1.00 85.95 303 ASN C O 1
ATOM 7675 N N . SER C 1 304 ? 32.320 34.952 -78.715 1.00 84.15 304 SER C N 1
ATOM 7676 C CA . SER C 1 304 ? 33.159 34.280 -79.748 1.00 85.79 304 SER C CA 1
ATOM 7677 C C . SER C 1 304 ? 34.182 33.337 -79.096 1.00 85.64 304 SER C C 1
ATOM 7678 O O . SER C 1 304 ? 34.446 33.480 -77.868 1.00 82.14 304 SER C O 1
ATOM 7681 N N . ALA C 1 305 ? 34.748 32.432 -79.910 1.00 87.37 305 ALA C N 1
ATOM 7682 C CA . ALA C 1 305 ? 35.807 31.455 -79.553 1.00 88.25 305 ALA C CA 1
ATOM 7683 C C . ALA C 1 305 ? 37.089 32.193 -79.162 1.00 89.28 305 ALA C C 1
ATOM 7684 O O . ALA C 1 305 ? 37.787 31.714 -78.249 1.00 87.83 305 ALA C O 1
ATOM 7686 N N . GLU C 1 306 ? 37.394 33.298 -79.853 1.00 92.43 306 GLU C N 1
ATOM 7687 C CA . GLU C 1 306 ? 38.609 34.128 -79.629 1.00 94.59 306 GLU C CA 1
ATOM 7688 C C . GLU C 1 306 ? 38.527 34.766 -78.232 1.00 92.98 306 GLU C C 1
ATOM 7689 O O . GLU C 1 306 ? 39.456 34.532 -77.425 1.00 91.77 306 GLU C O 1
ATOM 7691 N N . GLU C 1 307 ? 37.427 35.481 -77.935 1.00 93.27 307 GLU C N 1
ATOM 7692 C CA . GLU C 1 307 ? 37.163 36.144 -76.612 1.00 90.59 307 GLU C CA 1
ATOM 7693 C C . GLU C 1 307 ? 37.334 35.132 -75.461 1.00 87.87 307 GLU C C 1
ATOM 7694 O O . GLU C 1 307 ? 37.589 35.571 -74.315 1.00 86.70 307 GLU C O 1
ATOM 7700 N N . LEU C 1 308 ? 37.237 33.836 -75.772 1.00 87.31 308 LEU C N 1
ATOM 7701 C CA . LEU C 1 308 ? 37.146 32.705 -74.809 1.00 85.34 308 LEU C CA 1
ATOM 7702 C C . LEU C 1 308 ? 38.538 32.099 -74.532 1.00 87.98 308 LEU C C 1
ATOM 7703 O O . LEU C 1 308 ? 38.643 31.297 -73.601 1.00 85.66 308 LEU C O 1
ATOM 7708 N N . GLU C 1 309 ? 39.572 32.500 -75.288 1.00 92.84 309 GLU C N 1
ATOM 7709 C CA . GLU C 1 309 ? 40.829 31.713 -75.491 1.00 95.44 309 GLU C CA 1
ATOM 7710 C C . GLU C 1 309 ? 41.781 31.871 -74.288 1.00 94.37 309 GLU C C 1
ATOM 7711 O O . GLU C 1 309 ? 42.339 30.838 -73.838 1.00 93.90 309 GLU C O 1
ATOM 7717 N N . GLY C 1 310 ? 41.983 33.103 -73.811 1.00 94.56 310 GLY C N 1
ATOM 7718 C CA . GLY C 1 310 ? 42.943 33.454 -72.730 1.00 96.13 310 GLY C CA 1
ATOM 7719 C C . GLY C 1 310 ? 42.321 33.384 -71.332 1.00 93.42 310 GLY C C 1
ATOM 7720 O O . GLY C 1 310 ? 43.070 33.506 -70.344 1.00 92.91 310 GLY C O 1
ATOM 7721 N N . LEU C 1 311 ? 41.007 33.170 -71.265 1.00 92.32 311 LEU C N 1
ATOM 7722 C CA . LEU C 1 311 ? 40.153 33.338 -70.057 1.00 89.79 311 LEU C CA 1
ATOM 7723 C C . LEU C 1 311 ? 40.770 32.634 -68.840 1.00 89.05 311 LEU C C 1
ATOM 7724 O O . LEU C 1 311 ? 40.631 33.173 -67.736 1.00 88.52 311 LEU C O 1
ATOM 7729 N N . ILE C 1 312 ? 41.424 31.481 -69.032 1.00 91.65 312 ILE C N 1
ATOM 7730 C CA . ILE C 1 312 ? 42.002 30.654 -67.925 1.00 90.71 312 ILE C CA 1
ATOM 7731 C C . ILE C 1 312 ? 42.915 31.531 -67.047 1.00 90.60 312 ILE C C 1
ATOM 7732 O O . ILE C 1 312 ? 42.957 31.292 -65.822 1.00 90.26 312 ILE C O 1
ATOM 7735 N N . ALA C 1 313 ? 43.591 32.522 -67.644 1.00 91.34 313 ALA C N 1
ATOM 7736 C CA . ALA C 1 313 ? 44.552 33.434 -66.970 1.00 91.11 313 ALA C CA 1
ATOM 7737 C C . ALA C 1 313 ? 43.808 34.511 -66.158 1.00 88.70 313 ALA C C 1
ATOM 7738 O O . ALA C 1 313 ? 44.486 35.223 -65.387 1.00 90.21 313 ALA C O 1
ATOM 7740 N N . ASP C 1 314 ? 42.474 34.624 -66.313 1.00 85.02 314 ASP C N 1
ATOM 7741 C CA . ASP C 1 314 ? 41.632 35.654 -65.636 1.00 80.17 314 ASP C CA 1
ATOM 7742 C C . ASP C 1 314 ? 40.501 34.982 -64.855 1.00 75.92 314 ASP C C 1
ATOM 7743 O O . ASP C 1 314 ? 39.333 35.092 -65.224 1.00 74.65 314 ASP C O 1
ATOM 7748 N N . PRO C 1 315 ? 40.806 34.302 -63.726 1.00 73.58 315 PRO C N 1
ATOM 7749 C CA . PRO C 1 315 ? 39.774 33.691 -62.883 1.00 71.01 315 PRO C CA 1
ATOM 7750 C C . PRO C 1 315 ? 38.566 34.598 -62.581 1.00 68.30 315 PRO C C 1
ATOM 7751 O O . PRO C 1 315 ? 37.445 34.117 -62.663 1.00 67.17 315 PRO C O 1
ATOM 7755 N N . ASP C 1 316 ? 38.813 35.873 -62.265 1.00 66.72 316 ASP C N 1
ATOM 7756 C CA . ASP C 1 316 ? 37.752 36.865 -61.943 1.00 66.07 316 ASP C CA 1
ATOM 7757 C C . ASP C 1 316 ? 36.802 37.020 -63.129 1.00 65.52 316 ASP C C 1
ATOM 7758 O O . ASP C 1 316 ? 35.597 36.986 -62.891 1.00 65.35 316 ASP C O 1
ATOM 7763 N N . GLU C 1 317 ? 37.316 37.172 -64.355 1.00 66.59 317 GLU C N 1
ATOM 7764 C CA . GLU C 1 317 ? 36.466 37.246 -65.575 1.00 66.27 317 GLU C CA 1
ATOM 7765 C C . GLU C 1 317 ? 35.638 35.949 -65.689 1.00 63.70 317 GLU C C 1
ATOM 7766 O O . GLU C 1 317 ? 34.425 36.050 -65.861 1.00 63.44 317 GLU C O 1
ATOM 7772 N N . MET C 1 318 ? 36.268 34.782 -65.545 1.00 62.88 318 MET C N 1
ATOM 7773 C CA . MET C 1 318 ? 35.583 33.458 -65.624 1.00 62.38 318 MET C CA 1
ATOM 7774 C C . MET C 1 318 ? 34.420 33.423 -64.636 1.00 60.74 318 MET C C 1
ATOM 7775 O O . MET C 1 318 ? 33.333 32.921 -65.014 1.00 60.97 318 MET C O 1
ATOM 7780 N N . ARG C 1 319 ? 34.632 33.943 -63.425 1.00 58.78 319 ARG C N 1
ATOM 7781 C CA . ARG C 1 319 ? 33.642 33.901 -62.311 1.00 56.76 319 ARG C CA 1
ATOM 7782 C C . ARG C 1 319 ? 32.471 34.833 -62.617 1.00 54.37 319 ARG C C 1
ATOM 7783 O O . ARG C 1 319 ? 31.325 34.454 -62.306 1.00 53.24 319 ARG C O 1
ATOM 7791 N N . MET C 1 320 ? 32.744 35.995 -63.204 1.00 54.02 320 MET C N 1
ATOM 7792 C CA . MET C 1 320 ? 31.696 36.949 -63.652 1.00 55.52 320 MET C CA 1
ATOM 7793 C C . MET C 1 320 ? 30.899 36.343 -64.834 1.00 56.52 320 MET C C 1
ATOM 7794 O O . MET C 1 320 ? 29.640 36.556 -64.885 1.00 57.46 320 MET C O 1
ATOM 7799 N N . GLN C 1 321 ? 31.559 35.575 -65.711 1.00 56.54 321 GLN C N 1
ATOM 7800 C CA . GLN C 1 321 ? 30.893 34.853 -66.832 1.00 58.42 321 GLN C CA 1
ATOM 7801 C C . GLN C 1 321 ? 29.870 33.876 -66.238 1.00 57.16 321 GLN C C 1
ATOM 7802 O O . GLN C 1 321 ? 28.706 33.938 -66.626 1.00 57.84 321 GLN C O 1
ATOM 7808 N N . ALA C 1 322 ? 30.299 33.036 -65.298 1.00 55.72 322 ALA C N 1
ATOM 7809 C CA . ALA C 1 322 ? 29.451 32.028 -64.622 1.00 54.66 322 ALA C CA 1
ATOM 7810 C C . ALA C 1 322 ? 28.192 32.701 -64.073 1.00 53.03 322 ALA C C 1
ATOM 7811 O O . ALA C 1 322 ? 27.108 32.159 -64.275 1.00 53.32 322 ALA C O 1
ATOM 7813 N N . LEU C 1 323 ? 28.331 33.864 -63.441 1.00 52.86 323 LEU C N 1
ATOM 7814 C CA . LEU C 1 323 ? 27.182 34.614 -62.873 1.00 50.83 323 LEU C CA 1
ATOM 7815 C C . LEU C 1 323 ? 26.302 35.130 -64.014 1.00 51.83 323 LEU C C 1
ATOM 7816 O O . LEU C 1 323 ? 25.090 34.925 -63.929 1.00 53.60 323 LEU C O 1
ATOM 7821 N N . LEU C 1 324 ? 26.870 35.753 -65.055 1.00 52.81 324 LEU C N 1
ATOM 7822 C CA . LEU C 1 324 ? 26.054 36.292 -66.189 1.00 52.46 324 LEU C CA 1
ATOM 7823 C C . LEU C 1 324 ? 25.219 35.154 -66.792 1.00 52.60 324 LEU C C 1
ATOM 7824 O O . LEU C 1 324 ? 24.012 35.370 -67.051 1.00 53.54 324 LEU C O 1
ATOM 7829 N N . ILE C 1 325 ? 25.822 33.973 -66.922 1.00 51.99 325 ILE C N 1
ATOM 7830 C CA . ILE C 1 325 ? 25.238 32.781 -67.603 1.00 52.66 325 ILE C CA 1
ATOM 7831 C C . ILE C 1 325 ? 24.049 32.265 -66.783 1.00 51.26 325 ILE C C 1
ATOM 7832 O O . ILE C 1 325 ? 22.943 32.106 -67.363 1.00 52.70 325 ILE C O 1
ATOM 7837 N N . ARG C 1 326 ? 24.271 32.000 -65.504 1.00 50.25 326 ARG C N 1
ATOM 7838 C CA . ARG C 1 326 ? 23.246 31.466 -64.568 1.00 50.88 326 ARG C CA 1
ATOM 7839 C C . ARG C 1 326 ? 22.047 32.425 -64.553 1.00 51.42 326 ARG C C 1
ATOM 7840 O O . ARG C 1 326 ? 20.897 31.934 -64.681 1.00 51.79 326 ARG C O 1
ATOM 7848 N N . GLU C 1 327 ? 22.296 33.741 -64.467 1.00 52.52 327 GLU C N 1
ATOM 7849 C CA . GLU C 1 327 ? 21.215 34.750 -64.382 1.00 54.82 327 GLU C CA 1
ATOM 7850 C C . GLU C 1 327 ? 20.410 34.736 -65.693 1.00 55.89 327 GLU C C 1
ATOM 7851 O O . GLU C 1 327 ? 19.172 34.813 -65.612 1.00 56.63 327 GLU C O 1
ATOM 7857 N N . ARG C 1 328 ? 21.083 34.608 -66.844 1.00 56.98 328 ARG C N 1
ATOM 7858 C CA . ARG C 1 328 ? 20.443 34.543 -68.187 1.00 56.48 328 ARG C CA 1
ATOM 7859 C C . ARG C 1 328 ? 19.611 33.258 -68.293 1.00 56.60 328 ARG C C 1
ATOM 7860 O O . ARG C 1 328 ? 18.464 33.351 -68.762 1.00 56.88 328 ARG C O 1
ATOM 7868 N N . ILE C 1 329 ? 20.150 32.104 -67.877 1.00 55.50 329 ILE C N 1
ATOM 7869 C CA . ILE C 1 329 ? 19.507 30.780 -68.171 1.00 56.75 329 ILE C CA 1
ATOM 7870 C C . ILE C 1 329 ? 18.484 30.427 -67.075 1.00 56.25 329 ILE C C 1
ATOM 7871 O O . ILE C 1 329 ? 17.355 30.160 -67.423 1.00 56.56 329 ILE C O 1
ATOM 7876 N N . LEU C 1 330 ? 18.873 30.422 -65.803 1.00 56.80 330 LEU C N 1
ATOM 7877 C CA . LEU C 1 330 ? 17.966 30.056 -64.675 1.00 56.22 330 LEU C CA 1
ATOM 7878 C C . LEU C 1 330 ? 17.033 31.228 -64.336 1.00 56.27 330 LEU C C 1
ATOM 7879 O O . LEU C 1 330 ? 15.885 30.958 -63.961 1.00 56.00 330 LEU C O 1
ATOM 7884 N N . GLY C 1 331 ? 17.505 32.472 -64.471 1.00 56.14 331 GLY C N 1
ATOM 7885 C CA . GLY C 1 331 ? 16.748 33.689 -64.105 1.00 58.48 331 GLY C CA 1
ATOM 7886 C C . GLY C 1 331 ? 16.867 34.047 -62.612 1.00 59.00 331 GLY C C 1
ATOM 7887 O O . GLY C 1 331 ? 17.382 33.271 -61.805 1.00 57.50 331 GLY C O 1
ATOM 7888 N N . PRO C 1 332 ? 16.405 35.245 -62.201 1.00 60.98 332 PRO C N 1
ATOM 7889 C CA . PRO C 1 332 ? 16.524 35.677 -60.808 1.00 61.10 332 PRO C CA 1
ATOM 7890 C C . PRO C 1 332 ? 15.525 35.009 -59.852 1.00 60.42 332 PRO C C 1
ATOM 7891 O O . PRO C 1 332 ? 15.634 35.232 -58.714 1.00 59.79 332 PRO C O 1
ATOM 7895 N N . SER C 1 333 ? 14.587 34.225 -60.371 1.00 62.76 333 SER C N 1
ATOM 7896 C CA . SER C 1 333 ? 13.563 33.481 -59.591 1.00 64.01 333 SER C CA 1
ATOM 7897 C C . SER C 1 333 ? 14.106 32.132 -59.139 1.00 63.16 333 SER C C 1
ATOM 7898 O O . SER C 1 333 ? 13.542 31.583 -58.201 1.00 66.50 333 SER C O 1
ATOM 7901 N N . HIS C 1 334 ? 15.104 31.583 -59.822 1.00 60.81 334 HIS C N 1
ATOM 7902 C CA . HIS C 1 334 ? 15.684 30.268 -59.462 1.00 61.29 334 HIS C CA 1
ATOM 7903 C C . HIS C 1 334 ? 16.550 30.476 -58.215 1.00 60.41 334 HIS C C 1
ATOM 7904 O O . HIS C 1 334 ? 17.378 31.391 -58.177 1.00 58.80 334 HIS C O 1
ATOM 7911 N N . PRO C 1 335 ? 16.309 29.705 -57.125 1.00 60.71 335 PRO C N 1
ATOM 7912 C CA . PRO C 1 335 ? 17.071 29.852 -55.887 1.00 58.84 335 PRO C CA 1
ATOM 7913 C C . PRO C 1 335 ? 18.585 29.836 -56.099 1.00 58.31 335 PRO C C 1
ATOM 7914 O O . PRO C 1 335 ? 19.294 30.503 -55.352 1.00 59.37 335 PRO C O 1
ATOM 7918 N N . ASP C 1 336 ? 19.056 29.075 -57.075 1.00 56.52 336 ASP C N 1
ATOM 7919 C CA . ASP C 1 336 ? 20.502 28.860 -57.283 1.00 55.50 336 ASP C CA 1
ATOM 7920 C C . ASP C 1 336 ? 21.153 30.162 -57.771 1.00 53.80 336 ASP C C 1
ATOM 7921 O O . ASP C 1 336 ? 22.371 30.344 -57.505 1.00 54.59 336 ASP C O 1
ATOM 7926 N N . THR C 1 337 ? 20.406 31.063 -58.402 1.00 51.61 337 THR C N 1
ATOM 7927 C CA . THR C 1 337 ? 20.963 32.356 -58.872 1.00 51.92 337 THR C CA 1
ATOM 7928 C C . THR C 1 337 ? 21.485 33.153 -57.655 1.00 50.32 337 THR C C 1
ATOM 7929 O O . THR C 1 337 ? 22.693 33.421 -57.613 1.00 50.01 337 THR C O 1
ATOM 7933 N N . SER C 1 338 ? 20.618 33.512 -56.696 1.00 49.73 338 SER C N 1
ATOM 7934 C CA . SER C 1 338 ? 21.007 34.344 -55.516 1.00 50.08 338 SER C CA 1
ATOM 7935 C C . SER C 1 338 ? 22.040 33.578 -54.688 1.00 49.27 338 SER C C 1
ATOM 7936 O O . SER C 1 338 ? 23.010 34.209 -54.225 1.00 49.63 338 SER C O 1
ATOM 7939 N N . TYR C 1 339 ? 21.878 32.258 -54.584 1.00 48.47 339 TYR C N 1
ATOM 7940 C CA . TYR C 1 339 ? 22.783 31.365 -53.837 1.00 48.51 339 TYR C CA 1
ATOM 7941 C C . TYR C 1 339 ? 24.223 31.596 -54.286 1.00 48.14 339 TYR C C 1
ATOM 7942 O O . TYR C 1 339 ? 25.071 31.859 -53.434 1.00 47.69 339 TYR C O 1
ATOM 7951 N N . TYR C 1 340 ? 24.504 31.466 -55.586 1.00 48.90 340 TYR C N 1
ATOM 7952 C CA . TYR C 1 340 ? 25.896 31.439 -56.094 1.00 48.19 340 TYR C CA 1
ATOM 7953 C C . TYR C 1 340 ? 26.449 32.868 -56.122 1.00 47.99 340 TYR C C 1
ATOM 7954 O O . TYR C 1 340 ? 27.633 33.021 -55.866 1.00 49.37 340 TYR C O 1
ATOM 7963 N N . ILE C 1 341 ? 25.596 33.881 -56.265 1.00 47.53 341 ILE C N 1
ATOM 7964 C CA . ILE C 1 341 ? 26.010 35.303 -56.068 1.00 47.57 341 ILE C CA 1
ATOM 7965 C C . ILE C 1 341 ? 26.515 35.486 -54.618 1.00 47.83 341 ILE C C 1
ATOM 7966 O O . ILE C 1 341 ? 27.575 36.132 -54.432 1.00 48.43 341 ILE C O 1
ATOM 7971 N N . ARG C 1 342 ? 25.828 34.914 -53.629 1.00 47.69 342 ARG C N 1
ATOM 7972 C CA . ARG C 1 342 ? 26.224 35.037 -52.193 1.00 48.58 342 ARG C CA 1
ATOM 7973 C C . ARG C 1 342 ? 27.516 34.244 -51.950 1.00 49.65 342 ARG C C 1
ATOM 7974 O O . ARG C 1 342 ? 28.436 34.788 -51.294 1.00 49.89 342 ARG C O 1
ATOM 7982 N N . TYR C 1 343 ? 27.608 33.030 -52.495 1.00 50.48 343 TYR C N 1
ATOM 7983 C CA . TYR C 1 343 ? 28.796 32.159 -52.378 1.00 50.82 343 TYR C CA 1
ATOM 7984 C C . TYR C 1 343 ? 30.010 32.929 -52.910 1.00 50.03 343 TYR C C 1
ATOM 7985 O O . TYR C 1 343 ? 31.017 33.061 -52.189 1.00 50.82 343 TYR C O 1
ATOM 7994 N N . ARG C 1 344 ? 29.884 33.492 -54.103 1.00 48.20 344 ARG C N 1
ATOM 7995 C CA . ARG C 1 344 ? 30.990 34.197 -54.796 1.00 49.16 344 ARG C CA 1
ATOM 7996 C C . ARG C 1 344 ? 31.403 35.407 -53.959 1.00 48.63 344 ARG C C 1
ATOM 7997 O O . ARG C 1 344 ? 32.597 35.650 -53.828 1.00 48.63 344 ARG C O 1
ATOM 8005 N N . GLY C 1 345 ? 30.436 36.144 -53.439 1.00 49.56 345 GLY C N 1
ATOM 8006 C CA . GLY C 1 345 ? 30.681 37.261 -52.508 1.00 50.91 345 GLY C CA 1
ATOM 8007 C C . GLY C 1 345 ? 31.551 36.835 -51.341 1.00 49.96 345 GLY C C 1
ATOM 8008 O O . GLY C 1 345 ? 32.536 37.529 -51.068 1.00 50.47 345 GLY C O 1
ATOM 8009 N N . ALA C 1 346 ? 31.198 35.721 -50.698 1.00 48.83 346 ALA C N 1
ATOM 8010 C CA . ALA C 1 346 ? 31.894 35.152 -49.519 1.00 49.02 346 ALA C CA 1
ATOM 8011 C C . ALA C 1 346 ? 33.330 34.803 -49.887 1.00 50.48 346 ALA C C 1
ATOM 8012 O O . ALA C 1 346 ? 34.235 35.054 -49.066 1.00 52.69 346 ALA C O 1
ATOM 8014 N N . VAL C 1 347 ? 33.543 34.213 -51.065 1.00 52.25 347 VAL C N 1
ATOM 8015 C CA . VAL C 1 347 ? 34.906 33.771 -51.480 1.00 52.95 347 VAL C CA 1
ATOM 8016 C C . VAL C 1 347 ? 35.804 35.009 -51.568 1.00 52.98 347 VAL C C 1
ATOM 8017 O O . VAL C 1 347 ? 36.881 34.975 -50.945 1.00 56.36 347 VAL C O 1
ATOM 8021 N N . TYR C 1 348 ? 35.331 36.098 -52.178 1.00 52.14 348 TYR C N 1
ATOM 8022 C CA . TYR C 1 348 ? 36.050 37.408 -52.193 1.00 53.92 348 TYR C CA 1
ATOM 8023 C C . TYR C 1 348 ? 36.351 37.854 -50.748 1.00 54.49 348 TYR C C 1
ATOM 8024 O O . TYR C 1 348 ? 37.525 38.225 -50.481 1.00 54.66 348 TYR C O 1
ATOM 8033 N N . ALA C 1 349 ? 35.370 37.768 -49.832 1.00 54.42 349 ALA C N 1
ATOM 8034 C CA . ALA C 1 349 ? 35.529 38.171 -48.403 1.00 55.89 349 ALA C CA 1
ATOM 8035 C C . ALA C 1 349 ? 36.723 37.436 -47.787 1.00 57.45 349 ALA C C 1
ATOM 8036 O O . ALA C 1 349 ? 37.521 38.084 -47.089 1.00 58.57 349 ALA C O 1
ATOM 8038 N N . ASP C 1 350 ? 36.827 36.129 -48.036 1.00 58.18 350 ASP C N 1
ATOM 8039 C CA . ASP C 1 350 ? 37.922 35.258 -47.525 1.00 59.23 350 ASP C CA 1
ATOM 8040 C C . ASP C 1 350 ? 39.282 35.735 -48.082 1.00 60.41 350 ASP C C 1
ATOM 8041 O O . ASP C 1 350 ? 40.272 35.523 -47.393 1.00 61.74 350 ASP C O 1
ATOM 8046 N N . SER C 1 351 ? 39.333 36.359 -49.274 1.00 60.70 351 SER C N 1
ATOM 8047 C CA . SER C 1 351 ? 40.599 36.892 -49.892 1.00 62.84 351 SER C CA 1
ATOM 8048 C C . SER C 1 351 ? 40.874 38.322 -49.398 1.00 63.23 351 SER C C 1
ATOM 8049 O O . SER C 1 351 ? 41.871 38.901 -49.825 1.00 64.80 351 SER C O 1
ATOM 8052 N N . GLY C 1 352 ? 39.967 38.900 -48.613 1.00 62.92 352 GLY C N 1
ATOM 8053 C CA . GLY C 1 352 ? 40.123 40.251 -48.033 1.00 64.03 352 GLY C CA 1
ATOM 8054 C C . GLY C 1 352 ? 39.380 41.355 -48.798 1.00 62.00 352 GLY C C 1
ATOM 8055 O O . GLY C 1 352 ? 39.544 42.527 -48.409 1.00 63.36 352 GLY C O 1
ATOM 8056 N N . ASN C 1 353 ? 38.566 41.025 -49.806 1.00 58.13 353 ASN C N 1
ATOM 8057 C CA . ASN C 1 353 ? 37.822 42.042 -50.591 1.00 58.25 353 ASN C CA 1
ATOM 8058 C C . ASN C 1 353 ? 36.391 42.126 -50.052 1.00 58.16 353 ASN C C 1
ATOM 8059 O O . ASN C 1 353 ? 35.484 41.509 -50.655 1.00 57.05 353 ASN C O 1
ATOM 8064 N N . PHE C 1 354 ? 36.197 42.844 -48.944 1.00 59.37 354 PHE C N 1
ATOM 8065 C CA . PHE C 1 354 ? 34.884 42.981 -48.266 1.00 59.72 354 PHE C CA 1
ATOM 8066 C C . PHE C 1 354 ? 33.959 43.847 -49.144 1.00 58.43 354 PHE C C 1
ATOM 8067 O O . PHE C 1 354 ? 32.763 43.579 -49.155 1.00 58.00 354 PHE C O 1
ATOM 8075 N N . LYS C 1 355 ? 34.493 44.827 -49.877 1.00 58.14 355 LYS C N 1
ATOM 8076 C CA . LYS C 1 355 ? 33.667 45.729 -50.732 1.00 59.64 355 LYS C CA 1
ATOM 8077 C C . LYS C 1 355 ? 33.016 44.926 -51.864 1.00 58.16 355 LYS C C 1
ATOM 8078 O O . LYS C 1 355 ? 31.831 45.110 -52.088 1.00 60.54 355 LYS C O 1
ATOM 8084 N N . ARG C 1 356 ? 33.780 44.068 -52.535 1.00 56.21 35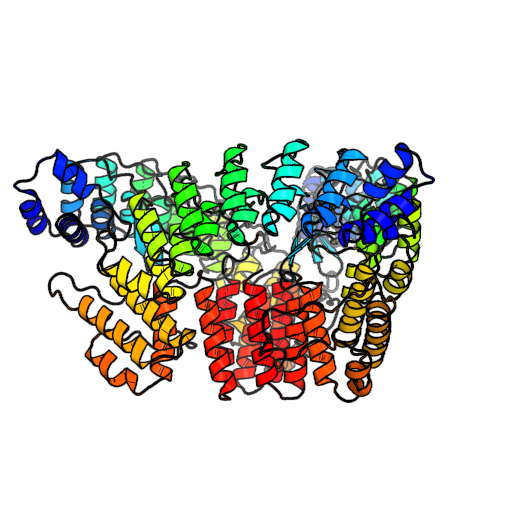6 ARG C N 1
ATOM 8085 C CA . ARG C 1 356 ? 33.289 43.174 -53.610 1.00 54.91 356 ARG C CA 1
ATOM 8086 C C . ARG C 1 356 ? 32.209 42.244 -53.039 1.00 54.34 356 ARG C C 1
ATOM 8087 O O . ARG C 1 356 ? 31.149 42.085 -53.694 1.00 52.73 356 ARG C O 1
ATOM 8100 N N . CYS C 1 357 ? 32.453 41.662 -51.859 1.00 53.76 357 CYS C N 1
ATOM 8101 C CA . CYS C 1 357 ? 31.479 40.798 -51.151 1.00 52.45 357 CYS C CA 1
ATOM 8102 C C . CYS C 1 357 ? 30.171 41.573 -50.971 1.00 53.02 357 CYS C C 1
ATOM 8103 O O . CYS C 1 357 ? 29.094 41.061 -51.369 1.00 53.02 357 CYS C O 1
ATOM 8106 N N . ILE C 1 358 ? 30.259 42.781 -50.448 1.00 53.49 358 ILE C N 1
ATOM 8107 C CA . ILE C 1 358 ? 29.073 43.544 -50.012 1.00 54.62 358 ILE C CA 1
ATOM 8108 C C . ILE C 1 358 ? 28.253 43.926 -51.242 1.00 55.04 358 ILE C C 1
ATOM 8109 O O . ILE C 1 358 ? 27.039 43.794 -51.173 1.00 55.13 358 ILE C O 1
ATOM 8114 N N . ASN C 1 359 ? 28.893 44.322 -52.337 1.00 55.86 359 ASN C N 1
ATOM 8115 C CA . ASN C 1 359 ? 28.177 44.783 -53.558 1.00 56.37 359 ASN C CA 1
ATOM 8116 C C . ASN C 1 359 ? 27.466 43.590 -54.215 1.00 54.07 359 ASN C C 1
ATOM 8117 O O . ASN C 1 359 ? 26.340 43.781 -54.700 1.00 55.31 359 ASN C O 1
ATOM 8122 N N . LEU C 1 360 ? 28.077 42.409 -54.188 1.00 50.80 360 LEU C N 1
ATOM 8123 C CA . LEU C 1 360 ? 27.459 41.153 -54.667 1.00 49.26 360 LEU C CA 1
ATOM 8124 C C . LEU C 1 360 ? 26.261 40.786 -53.761 1.00 49.92 360 LEU C C 1
ATOM 8125 O O . LEU C 1 360 ? 25.171 40.453 -54.307 1.00 51.25 360 LEU C O 1
ATOM 8130 N N . TRP C 1 361 ? 26.415 40.879 -52.443 1.00 49.39 361 TRP C N 1
ATOM 8131 C CA . TRP C 1 361 ? 25.358 40.490 -51.475 1.00 50.12 361 TRP C CA 1
ATOM 8132 C C . TRP C 1 361 ? 24.175 41.457 -51.584 1.00 51.20 361 TRP C C 1
ATOM 8133 O O . TRP C 1 361 ? 23.008 40.995 -51.469 1.00 51.60 361 TRP C O 1
ATOM 8144 N N . LYS C 1 362 ? 24.465 42.745 -51.766 1.00 52.14 362 LYS C N 1
ATOM 8145 C CA . LYS C 1 362 ? 23.458 43.819 -51.963 1.00 52.46 362 LYS C CA 1
ATOM 8146 C C . LYS C 1 362 ? 22.556 43.424 -53.124 1.00 52.17 362 LYS C C 1
ATOM 8147 O O . LYS C 1 362 ? 21.341 43.525 -53.005 1.00 53.00 362 LYS C O 1
ATOM 8153 N N . TYR C 1 363 ? 23.156 42.965 -54.206 1.00 52.90 363 TYR C N 1
ATOM 8154 C CA . TYR C 1 363 ? 22.453 42.519 -55.431 1.00 51.28 363 TYR C CA 1
ATOM 8155 C C . TYR C 1 363 ? 21.655 41.222 -55.136 1.00 50.47 363 TYR C C 1
ATOM 8156 O O . TYR C 1 363 ? 20.482 41.160 -55.494 1.00 51.34 363 TYR C O 1
ATOM 8165 N N . ALA C 1 364 ? 22.261 40.245 -54.461 1.00 48.90 364 ALA C N 1
ATOM 8166 C CA . ALA C 1 364 ? 21.623 38.956 -54.095 1.00 49.50 364 ALA C CA 1
ATOM 8167 C C . ALA C 1 364 ? 20.448 39.184 -53.132 1.00 50.76 364 ALA C C 1
ATOM 8168 O O . ALA C 1 364 ? 19.413 38.526 -53.295 1.00 51.81 364 ALA C O 1
ATOM 8170 N N . LEU C 1 365 ? 20.589 40.083 -52.165 1.00 51.44 365 LEU C N 1
ATOM 8171 C CA . LEU C 1 365 ? 19.528 40.308 -51.157 1.00 53.28 365 LEU C CA 1
ATOM 8172 C C . LEU C 1 365 ? 18.357 41.046 -51.814 1.00 53.76 365 LEU C C 1
ATOM 8173 O O . LEU C 1 365 ? 17.228 40.670 -51.532 1.00 52.57 365 LEU C O 1
ATOM 8178 N N . ASP C 1 366 ? 18.631 42.013 -52.704 1.00 55.74 366 ASP C N 1
ATOM 8179 C CA . ASP C 1 366 ? 17.597 42.680 -53.562 1.00 57.00 366 ASP C CA 1
ATOM 8180 C C . ASP C 1 366 ? 16.835 41.630 -54.370 1.00 56.02 366 ASP C C 1
ATOM 8181 O O . ASP C 1 366 ? 15.622 41.729 -54.421 1.00 58.61 366 ASP C O 1
ATOM 8186 N N . MET C 1 367 ? 17.537 40.626 -54.887 1.00 56.20 367 MET C N 1
ATOM 8187 C CA . MET C 1 367 ? 16.982 39.554 -55.757 1.00 57.95 367 MET C CA 1
ATOM 8188 C C . MET C 1 367 ? 16.076 38.619 -54.930 1.00 58.76 367 MET C C 1
ATOM 8189 O O . MET C 1 367 ? 14.942 38.395 -55.368 1.00 60.82 367 MET C O 1
ATOM 8194 N N . GLN C 1 368 ? 16.577 38.069 -53.816 1.00 58.59 368 GLN C N 1
ATOM 8195 C CA . GLN C 1 368 ? 15.799 37.212 -52.872 1.00 60.91 368 GLN C CA 1
ATOM 8196 C C . GLN C 1 368 ? 14.527 37.935 -52.432 1.00 61.59 368 GLN C C 1
ATOM 8197 O O . GLN C 1 368 ? 13.492 37.284 -52.379 1.00 62.99 368 GLN C O 1
ATOM 8203 N N . GLN C 1 369 ? 14.630 39.222 -52.083 1.00 61.73 369 GLN C N 1
ATOM 8204 C CA . GLN C 1 369 ? 13.517 40.024 -51.515 1.00 64.26 369 GLN C CA 1
ATOM 8205 C C . GLN C 1 369 ? 12.360 40.069 -52.525 1.00 66.27 369 GLN C C 1
ATOM 8206 O O . GLN C 1 369 ? 11.227 40.145 -52.094 1.00 66.00 369 GLN C O 1
ATOM 8212 N N . SER C 1 370 ? 12.669 39.999 -53.821 1.00 70.08 370 SER C N 1
ATOM 8213 C CA . SER C 1 370 ? 11.704 40.087 -54.955 1.00 74.77 370 SER C CA 1
ATOM 8214 C C . SER C 1 370 ? 10.957 38.752 -55.173 1.00 76.65 370 SER C C 1
ATOM 8215 O O . SER C 1 370 ? 9.817 38.803 -55.624 1.00 79.85 370 SER C O 1
ATOM 8218 N N . ASN C 1 371 ? 11.564 37.609 -54.841 1.00 77.66 371 ASN C N 1
ATOM 8219 C CA . ASN C 1 371 ? 11.020 36.253 -55.159 1.00 79.62 371 ASN C CA 1
ATOM 8220 C C . ASN C 1 371 ? 9.917 35.860 -54.153 1.00 83.32 371 ASN C C 1
ATOM 8221 O O . ASN C 1 371 ? 8.731 36.043 -54.465 1.00 84.76 371 ASN C O 1
ATOM 8227 N N . ARG D 2 2 ? 8.675 41.967 -32.868 1.00 89.28 15 ARG D N 1
ATOM 8228 C CA . ARG D 2 2 ? 8.535 41.604 -34.330 1.00 89.49 15 ARG D CA 1
ATOM 8229 C C . ARG D 2 2 ? 9.167 40.216 -34.577 1.00 89.84 15 ARG D C 1
ATOM 8230 O O . ARG D 2 2 ? 9.908 40.070 -35.565 1.00 93.16 15 ARG D O 1
ATOM 8235 N N . ARG D 2 3 ? 8.868 39.229 -33.726 1.00 87.59 16 ARG D N 1
ATOM 8236 C CA . ARG D 2 3 ? 9.602 37.932 -33.673 1.00 89.83 16 ARG D CA 1
ATOM 8237 C C . ARG D 2 3 ? 8.615 36.751 -33.764 1.00 90.29 16 ARG D C 1
ATOM 8238 O O . ARG D 2 3 ? 7.439 36.920 -33.343 1.00 91.74 16 ARG D O 1
ATOM 8246 N N . ARG D 2 4 ? 9.104 35.597 -34.267 1.00 90.68 17 ARG D N 1
ATOM 8247 C CA . ARG D 2 4 ? 8.339 34.329 -34.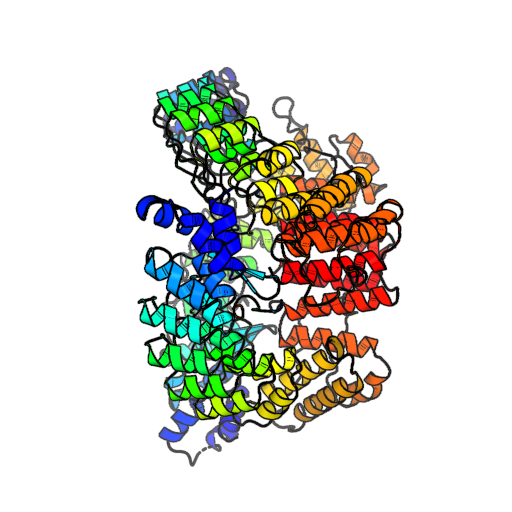516 1.00 89.48 17 ARG D CA 1
ATOM 8248 C C . ARG D 2 4 ? 6.966 34.664 -35.124 1.00 88.15 17 ARG D C 1
ATOM 8249 O O . ARG D 2 4 ? 6.935 35.148 -36.271 1.00 86.19 17 ARG D O 1
ATOM 8257 N N . ARG D 2 5 ? 5.882 34.430 -34.364 1.00 87.82 18 ARG D N 1
ATOM 8258 C CA . ARG D 2 5 ? 4.479 34.714 -34.761 1.00 86.51 18 ARG D CA 1
ATOM 8259 C C . ARG D 2 5 ? 4.026 36.026 -34.087 1.00 83.47 18 ARG D C 1
ATOM 8260 O O . ARG D 2 5 ? 3.105 35.969 -33.243 1.00 81.78 18 ARG D O 1
ATOM 8268 N N . TRP D 2 6 ? 4.648 37.157 -34.458 1.00 80.35 19 TRP D N 1
ATOM 8269 C CA . TRP D 2 6 ? 4.288 38.526 -33.987 1.00 79.15 19 TRP D CA 1
ATOM 8270 C C . TRP D 2 6 ? 2.941 38.982 -34.589 1.00 76.91 19 TRP D C 1
ATOM 8271 O O . TRP D 2 6 ? 2.307 39.886 -33.991 1.00 76.20 19 TRP D O 1
ATOM 8282 N N . ARG D 2 7 ? 2.545 38.439 -35.751 1.00 74.07 20 ARG D N 1
ATOM 8283 C CA . ARG D 2 7 ? 1.280 38.827 -36.439 1.00 72.77 20 ARG D CA 1
ATOM 8284 C C . ARG D 2 7 ? 0.094 38.231 -35.674 1.00 66.63 20 ARG D C 1
ATOM 8285 O O . ARG D 2 7 ? -0.892 38.938 -35.519 1.00 65.53 20 ARG D O 1
ATOM 8293 N N . GLU D 2 8 ? 0.222 36.989 -35.199 1.00 61.90 21 GLU D N 1
ATOM 8294 C CA . GLU D 2 8 ? -0.753 36.329 -34.291 1.00 60.77 21 GLU D CA 1
ATOM 8295 C C . GLU D 2 8 ? -1.115 37.272 -33.149 1.00 59.88 21 GLU D C 1
ATOM 8296 O O . GLU D 2 8 ? -2.306 37.367 -32.842 1.00 60.82 21 GLU D O 1
ATOM 8302 N N . ARG D 2 9 ? -0.121 37.923 -32.540 1.00 58.55 22 ARG D N 1
ATOM 8303 C CA . ARG D 2 9 ? -0.267 38.646 -31.250 1.00 57.77 22 ARG D CA 1
ATOM 8304 C C . ARG D 2 9 ? -0.481 40.136 -31.485 1.00 56.90 22 ARG D C 1
ATOM 8305 O O . ARG D 2 9 ? -0.195 40.870 -30.585 1.00 59.10 22 ARG D O 1
ATOM 8313 N N . GLN D 2 10 ? -0.971 40.553 -32.647 1.00 57.75 23 GLN D N 1
ATOM 8314 C CA . GLN D 2 10 ? -1.380 41.969 -32.914 1.00 58.99 23 GLN D CA 1
ATOM 8315 C C . GLN D 2 10 ? -2.743 42.249 -32.237 1.00 59.20 23 GLN D C 1
ATOM 8316 O O . GLN D 2 10 ? -3.492 41.291 -31.987 1.00 56.62 23 GLN D O 1
ATOM 8318 N N . ARG D 2 11 ? -3.042 43.522 -31.971 1.00 61.81 24 ARG D N 1
ATOM 8319 C CA . ARG D 2 11 ? -4.345 43.997 -31.440 1.00 65.07 24 ARG D CA 1
ATOM 8320 C C . ARG D 2 11 ? -5.495 43.387 -32.260 1.00 66.26 24 ARG D C 1
ATOM 8321 O O . ARG D 2 11 ? -5.495 43.426 -33.535 1.00 66.70 24 ARG D O 1
ATOM 8330 N N . ARG E 2 4 ? 9.755 45.528 -57.919 1.00 92.02 17 ARG E N 1
ATOM 8331 C CA . ARG E 2 4 ? 8.528 46.329 -57.520 1.00 90.59 17 ARG E CA 1
ATOM 8332 C C . ARG E 2 4 ? 7.318 45.874 -58.355 1.00 88.23 17 ARG E C 1
ATOM 8333 O O . ARG E 2 4 ? 7.133 46.407 -59.502 1.00 88.76 17 ARG E O 1
ATOM 8341 N N . ARG E 2 5 ? 6.522 44.941 -57.803 1.00 87.78 18 ARG E N 1
ATOM 8342 C CA . ARG E 2 5 ? 5.276 44.380 -58.412 1.00 85.60 18 ARG E CA 1
ATOM 8343 C C . ARG E 2 5 ? 5.626 43.654 -59.725 1.00 84.86 18 ARG E C 1
ATOM 8344 O O . ARG E 2 5 ? 4.716 43.461 -60.559 1.00 83.71 18 ARG E O 1
ATOM 8352 N N . TRP E 2 6 ? 6.883 43.239 -59.894 1.00 84.40 19 TRP E N 1
ATOM 8353 C CA . TRP E 2 6 ? 7.365 42.596 -61.138 1.00 84.12 19 TRP E CA 1
ATOM 8354 C C . TRP E 2 6 ? 6.453 41.404 -61.480 1.00 83.76 19 TRP E C 1
ATOM 8355 O O . TRP E 2 6 ? 6.197 41.186 -62.691 1.00 83.03 19 TRP E O 1
ATOM 8366 N N . ARG E 2 7 ? 5.971 40.669 -60.461 1.00 84.20 20 ARG E N 1
ATOM 8367 C CA . ARG E 2 7 ? 5.095 39.472 -60.639 1.00 83.41 20 ARG E CA 1
ATOM 8368 C C . ARG E 2 7 ? 3.729 39.929 -61.192 1.00 79.79 20 ARG E C 1
ATOM 8369 O O . ARG E 2 7 ? 3.314 39.386 -62.240 1.00 79.76 20 ARG E O 1
ATOM 8371 N N . GLU E 2 8 ? 3.088 40.924 -60.554 1.00 76.56 21 GLU E N 1
ATOM 8372 C CA . GLU E 2 8 ? 1.781 41.499 -60.997 1.00 74.89 21 GLU E CA 1
ATOM 8373 C C . GLU E 2 8 ? 1.907 42.070 -62.430 1.00 72.02 21 GLU E C 1
ATOM 8374 O O . GLU E 2 8 ? 0.933 41.973 -63.181 1.00 70.59 21 GLU E O 1
ATOM 8380 N N . ARG E 2 9 ? 3.068 42.638 -62.778 1.00 70.16 22 ARG E N 1
ATOM 8381 C CA . ARG E 2 9 ? 3.272 43.499 -63.975 1.00 68.72 22 ARG E CA 1
ATOM 8382 C C . ARG E 2 9 ? 4.034 42.746 -65.074 1.00 68.78 22 ARG E C 1
ATOM 8383 O O . ARG E 2 9 ? 4.601 43.412 -65.956 1.00 68.06 22 ARG E O 1
ATOM 8391 N N . GLN E 2 10 ? 4.073 41.415 -65.015 1.00 70.81 23 GLN E N 1
ATOM 8392 C CA . GLN E 2 10 ? 4.660 40.562 -66.085 1.00 70.67 23 GLN E CA 1
ATOM 8393 C C . GLN E 2 10 ? 3.754 40.672 -67.328 1.00 70.80 23 GLN E C 1
ATOM 8394 O O . GLN E 2 10 ? 2.623 41.167 -67.199 1.00 68.91 23 GLN E O 1
ATOM 8396 N N . ARG E 2 11 ? 4.238 40.242 -68.488 1.00 73.19 24 ARG E N 1
ATOM 8397 C CA . ARG E 2 11 ? 3.425 40.148 -69.726 1.00 74.57 24 ARG E CA 1
ATOM 8398 C C . ARG E 2 11 ? 2.233 39.218 -69.475 1.00 76.49 24 ARG E C 1
ATOM 8399 O O . ARG E 2 11 ? 2.368 38.177 -68.807 1.00 78.73 24 ARG E O 1
ATOM 8408 N N . TRP F 2 6 ? 13.677 20.114 -51.541 1.00 91.75 19 TRP F N 1
ATOM 8409 C CA . TRP F 2 6 ? 13.985 19.259 -50.342 1.00 90.83 19 TRP F CA 1
ATOM 8410 C C . TRP F 2 6 ? 12.688 18.915 -49.591 1.00 89.23 19 TRP F C 1
ATOM 8411 O O . TRP F 2 6 ? 12.605 17.792 -49.059 1.00 89.53 19 TRP F O 1
ATOM 8422 N N . ARG F 2 7 ? 11.735 19.860 -49.509 1.00 88.00 20 ARG F N 1
ATOM 8423 C CA . ARG F 2 7 ? 10.424 19.659 -48.827 1.00 86.31 20 ARG F CA 1
ATOM 8424 C C . ARG F 2 7 ? 9.722 18.444 -49.464 1.00 83.23 20 ARG F C 1
ATOM 8425 O O . ARG F 2 7 ? 9.228 17.583 -48.701 1.00 82.67 20 ARG F O 1
ATOM 8427 N N . GLU F 2 8 ? 9.744 18.353 -50.804 1.00 80.55 21 GLU F N 1
ATOM 8428 C CA . GLU F 2 8 ? 9.110 17.263 -51.606 1.00 78.56 21 GLU F CA 1
ATOM 8429 C C . GLU F 2 8 ? 9.824 15.937 -51.333 1.00 75.13 21 GLU F C 1
ATOM 8430 O O . GLU F 2 8 ? 9.129 14.936 -51.128 1.00 73.87 21 GLU F O 1
ATOM 8432 N N . ARG F 2 9 ? 11.159 15.946 -51.322 1.00 74.67 22 ARG F N 1
ATOM 8433 C CA . ARG F 2 9 ? 12.019 14.727 -51.298 1.00 74.13 22 ARG F CA 1
ATOM 8434 C C . ARG F 2 9 ? 12.122 14.143 -49.868 1.00 75.39 22 ARG F C 1
ATOM 8435 O O . ARG F 2 9 ? 12.816 13.125 -49.709 1.00 76.21 22 ARG F O 1
ATOM 8437 N N . GLN F 2 10 ? 11.457 14.750 -48.868 1.00 77.91 23 GLN F N 1
ATOM 8438 C CA . GLN F 2 10 ? 11.493 14.308 -47.437 1.00 79.19 23 GLN F CA 1
ATOM 8439 C C . GLN F 2 10 ? 10.968 12.867 -47.339 1.00 80.09 23 GLN F C 1
ATOM 8440 O O . GLN F 2 10 ? 10.275 12.430 -48.276 1.00 81.11 23 GLN F O 1
ATOM 8442 N N . ARG F 2 11 ? 11.281 12.174 -46.237 1.00 80.62 24 ARG F N 1
ATOM 8443 C CA . ARG F 2 11 ? 11.051 10.707 -46.043 1.00 81.17 24 ARG F CA 1
ATOM 8444 C C . ARG F 2 11 ? 9.559 10.375 -46.229 1.00 81.04 24 ARG F C 1
ATOM 8445 O O . ARG F 2 11 ? 8.657 11.092 -45.810 1.00 79.07 24 ARG F O 1
#

Radius of gyration: 33.52 Å; Cα contacts (8 Å, |Δi|>4): 1978; chains: 6; bounding box: 75×88×90 Å

Organism: Homo sapiens (NCBI:txid9606)

GO terms:
  GO:0043161 proteasome-mediated ubiquitin-dependent protein catabolic process (P, IDA)
  GO:0031462 Cul2-RING ubiquitin ligase complex (C, IDA)
  GO:0140627 ubiquitin-dependent protein catabolic process via the C-end degron rule pathway (P, IDA)
  GO:1990756 ubiquitin-like ligase-substrate adaptor activity (F, IDA)
  GO:0005829 cytosol (C, TAS)
  GO:0005515 protein binding (F, IPI)
  GO:0005654 nucleoplasm (C, IDA)

Solvent-accessible surface area: 45010 Å² total; per-residue (Å²): 125,63,45,46,56,4,1,34,9,0,45,64,32,76,55,91,60,0,67,82,65,15,85,115,45,66,89,82,41,10,30,52,43,4,54,85,93,8,37,21,0,0,0,5,0,21,0,0,34,95,25,51,68,102,2,0,68,49,3,10,82,82,41,62,73,4,17,67,58,22,6,8,2,74,12,94,62,107,68,24,59,19,0,4,0,4,0,0,0,0,0,29,30,50,60,49,2,0,59,3,0,22,119,82,60,9,59,18,50,49,27,6,137,54,56,0,1,0,0,2,0,0,0,25,68,25,51,42,107,4,0,57,44,0,24,120,80,83,8,63,28,54,42,22,8,131,56,12,0,4,1,4,2,0,0,0,72,80,39,46,83,124,4,0,63,25,1,7,118,75,59,13,71,16,65,72,102,4,126,74,12,0,3,1,2,0,0,0,0,18,36,17,15,35,84,5,0,84,6,0,41,148,84,98,7,63,47,72,76,11,63,57,24,8,24,0,4,29,5,0,0,6,16,6,51,51,59,0,0,69,58,0,6,152,51,106,69,9,17,56,42,52,59,0,35,0,3,1,0,0,0,0,1,19,4,1,98,85,115,53,51,104,16,0,17,88,36,6,55,71,0,2,92,52,3,96,83,58,107,96,27,75,25,65,19,78,130,73,131,100,103,32,97,6,1,88,126,15,79,27,14,69,37,50,90,94,0,122,54,14,57,97,68,50,57,50,0,62,4,2,0,2,13,2,4,40,57,28,14,16,68,67,4,29,2,2,1,35,8,1,0,42,10,0,9,51,15,1,96,95,36,64,35,90,42,0,5,32,0,0,35,47,0,2,25,15,38,52,60,103,126,57,32,55,32,0,1,29,1,0,46,58,25,83,51,194,80,0,46,133,43,13,85,97,76,56,91,76,86,10,30,54,21,4,60,81,108,16,39,23,0,1,0,2,0,20,0,0,34,89,26,52,62,102,2,0,69,46,2,8,79,76,40,49,87,4,17,68,55,25,5,12,2,69,10,130,54,52,72,30,50,19,0,3,0,4,0,0,0,0,0,29,29,52,56,95,3,0,56,4,0,24,116,77,58,10,50,19,54,52,30,5,130,48,58,0,2,0,1,2,0,0,0,28,64,26,51,62,74,2,0,65,39,0,25,124,77,82,9,64,28,63,39,19,6,128,66,13,0,4,1,6,2,0,0,0,68,68,39,47,48,80,4,0,90,39,0,7,118,59,58,9,71,17,71,64,92,3,119,80,8,0,6,1,2,0,0,0,0,11,35,17,16,38,104,5,0,94,26,0,39,162,84,98,5,68,43,93,76,9,69,88,27,5,24,0,4,25,2,0,0,2,10,3,60,37,60,0,0,72,56,0,5,154,50,95,89,12,13,57,38,48,66,0,32,0,8,2,0,0,0,0,1,24,4,2,104,84,143,52,50,89,16,0,35,66,37,7,53,55,0,4,94,60,6,105,89,66,105,91,29,91,22,66,14,77,127,66,140,90,104,36,97,8,2,90,128,16,74,18,19,50,37,66,78,98,4,72,55,16,62,96,64,54,55,52,0,63,2,2,0,2,13,3,2,39,54,29,13,17,37,56,10,47,15,2,1,65,18,1,0,36,8,0,9,38,17,1,86,97,40,64,44,90,57,0,6,39,0,0,37,46,0,2,28,8,37,43,14,89,121,80,49,44,58,42,1,31,8,5,42,83,28,42,50,100,114,22,70,70,61,90,113,52,72,86,77,51,30,36,69,34,25,65,43,76,16,43,38,0,3,4,14,0,17,0,4,37,92,24,51,78,61,8,12,65,62,12,22,88,85,35,62,80,10,31,68,67,35,8,10,2,75,12,93,73,53,75,30,62,20,0,3,6,5,0,0,0,0,0,30,25,52,60,48,5,0,66,8,19,27,116,94,61,15,56,16,60,43,34,8,128,58,74,0,3,0,7,2,0,0,3,22,64,25,51,68,54,3,3,60,56,0,24,127,87,86,14,49,35,71,33,18,9,107,78,15,3,4,3,6,2,0,0,0,84,80,38,47,61,56,4,0,94,50,8,3,116,54,56,11,66,14,66,70,94,10,116,86,16,24,6,0,2,1,7,0,0,63,33,14,16,42,104,3,0,87,22,0,38,158,96,107,10,41,39,90,75,21,62,141,17,10,18,0,2,22,7,0,0,16,32,4,57,39,60,0,0,64,57,0,13,154,55,106,85,8,10,49,40,37,51,0,35,0,7,1,0,0,0,0,1,22,3,1,108,83,190,53,32,131,10,0,12,99,22,5,70,80,0,3,98,47,4,102,86,61,100,95,22,75,26,65,21,71,139,67,112,91,109,36,94,3,2,90,125,14,65,23,9,55,38,58,83,104,0,116,53,15,52,96,68,53,72,52,0,63,7,1,0,3,13,1,5,41,55,30,14,15,68,60,14,44,34,3,1,71,21,1,0,44,8,0,9,53,22,2,94,92,42,67,41,87,31,0,6,29,0,0,37,46,0,2,28,16,40,52,54,105,86,79,47,10,65,97,4,23,43,25,113,40,121,36,7,15,40,23,194,46,27,22,42,24

Foldseek 3Di:
DLLVQLLVCLLVLPVVSNCVSCVPPDLVRLCVSQQDDDQFHGSLLSNLLNQNQVSNLVSCVSPVPQQQAWTWDDDPNDTFTRQGSLLSNLLNLRQSSVVVSVVSPRDQQRATPQSQGSLLSNLQVPNQVSNVVSVVSVHDQQRAGPQRQTSLLNNLLNLVLVSNVVSVVVPDDQAGAGVQGDGSLLSNLLNLNVVSNVVSVVSVHDFAQGNLRDTSLQSNLQNLSVSSVVVVLPPPVADLLRNLLSLQSNLLCCVQVVVNNVSSLVSNLVSLCSQPVDPPHHNFDDWDPAQAVLLVSAGADGHNVSSPCCSVVSSNSNSNSLVSCCVRSNLVDLVSLVRLQSVLVVCVVVVNNVSSCSSNVVSVVSVVVD/DLLVQLLVCLLVLVVVSNCVSCVPDDLVVLQVSQQDDDQFDGSLLNNLLNQNLVSNLVSCVSPVVQQQAWGWDDDPNDTFTGQGSLLSNLLNLNQSSNVSSVVSPRDLQRATPQSQGSLLSNLQVQNQNNNVVSVVVVHDQQRAGPQQQTSLQNNLLNLRQNSNVVSVVVPRDQAGAGNQGDGSLLSNLLNLNQVSNVVSVVSVHDQDAGNLRDTSLQSNLQNLSVNNLVPVLVDDVADLVNNLLSLQSNLLCCVQVVVHNVSSLVSNLVSLCSQVVDPPHHNWDDWDPAQAVLLVSDDADTHPVSSPCCSVPSSNSNSNSLVSCCRRRNLVHLSSLVSLQSVLVVCVVVVNNVSSVSSNVVSVVSVVVD/DLLVQLLVCLLVLVVVVNCVNPPADLVRLCVSQVDADQFHGSLLSNLLNQNLVSNVVSVVSPVPQQLQWGWDDDPRDTFTGQGSLLSNLLNLNQSSNVVSCVSPHDQQRAGPQSQGSLLSNLQVQNQSSNVVSLVSPHDQQRATVQSQTSLLSNQLNLRQNSNLVSVVSPRDQARATNQGDGSLLSNLLNLSVVSNVVSVVSVHDFAQGNLGDTSLQSNLLNLNVNSLVVVLVDPPADLVNNLLSLQSNLLCCVQVVVHNVSSLVSNLVSQCSQVVDPVRHNFDDFDPAQQVLLVSADADGHNVSSPCCVVPSSNSNSNSLVSCCVRSNLPRPSNLVSLQSVLVVCVVVPNVVSSVSSNVVSVVSVVVD/DDDPVVVVDD/DCCVVPPD/DVVPDD

Nearest PDB structures (foldseek):
  7jya-assembly3_C  TM=1.000E+00  e=9.314E-51  Homo sapiens
  6le6-assembly1_A  TM=9.853E-01  e=5.764E-50  Homo sapiens
  6lbg-assembly2_A  TM=9.938E-01  e=2.029E-49  Homo sapiens
  6len-assembly1_A  TM=9.944E-01  e=1.369E-48  Homo sapiens
  6lbn-assembly1_A  TM=9.882E-01  e=6.548E-49  Homo sapiens

Sequence (1133 aa):
DLKTAVFNAARDGKLRLLTKLLASKSKEEVSSLISEKTNGATPLLMAARYGHLDMVEFLLEQCSASIEVGGSVNFDGETIEGAPPLWAASAAGHLKVVQSLLNHGASVNNTTLTNSTPLRAACFDGHLEIVKYLVEHKADLEVSNRHGHTCLMISCYKGHKEIAQYLLEKGADVNRKSVKGNTALHDCAESGSLDIMKMLLMYCAKMEKDGYGMTPLLSASVTGHTNIVDFLTHHAQTSKTERINALELLGATFVDKKRDLLGALKYWKKAMNMRYSDRTNIISKPVPQTLIMAYDYAKEVNSAEELEGLIADPDEMRMQALLIRERILGPSHPDTSYYIRYRGAVYADSGNFKRCINLWKYALDMQQSNDLKTAVFNAARDGKLRLLTKLLASKSKEEVSSLISEKTNGATPLLMAARYGHLDMVEFLLEQCSASIEVGGSVNFDGETIEGAPPLWAASAAGHLKVVQSLLNHGASVNNTTLTNSTPLRAACFDGHLEIVKYLVEHKADLEVSNRHGHTCLMISCYKGHKEIAQYLLEKGADVNRKSVKGNTALHDCAESGSLDIMKMLLMYCAKMEKDGYGMTPLLSASVTGHTNIVDFLTHHAQTSKTERINALELLGATFVDKKRDLLGALKYWKKAMNMRYSDRTNIISKPVPQTLIMAYDYAKEVNSAEELEGLIADPDEMRMQALLIRERILGPSHPDTSYYIRYRGAVYADSGNFKRCINLWKYALDMQQSNDLKTAVFNAARDGKLRLLTKLASKSKEEVSSLISEKTNGATPLLMAARYGHLDMVEFLLEQCSASIEVGGSVNFDGETIEGAPPLWAASAAGHLKVVQSLLNHGASVNNTTLTNSTPLRAACFDGHLEIVKYLVEHKADLEVSNRHGHTCLMISCYKGHKEIAQYLLEKGADVNRKSVKGNTALHDCAESGSLDIMKMLLMYCAKMEKDGYGMTPLLSASVTGHTNIVDFLTHHAQTSKTERINALELLGATFVDKKRDLLGALKYWKKAMNMRYSDRTNIISKPVPQTLIMAYDYAKEVNSAEELEGLIADPDEMRMQALLIRERILGPSHPDTSYYIRYRGAVYADSGNFKRCINLWKYALDMQQSNRRRRWRERQRRRWRERQRWRERQR

Secondary structure (DSSP, 8-state):
-HHHHHHHHHHHT-HHHHHHHHTTS-HHHHHHHTTS-BTTB-HHHHHHHTT-HHHHHHHHHH-GGGTT--EEEEETTEEEEEE-HHHHHHHHT-HHHHHHHHHTT--TT---TT---HHHHHHHHT-HHHHHHHHTTT--TT---TT---HHHHHHHTT-HHHHHHHHHTT--SS---TT---HHHHHHHHT-HHHHHHHHHTTPPP---TTS--HHHHHHHHT-HHHHHHHTTSTTS-HHHHHHHHHHHHHHHHHTS--HHHHHHHHHHHHHHHTS-TTS--PPPPPSS--GGGTT-----SHHHHTTGGG-HHHHHHHHHHHHHHHH-TTSHHHHHHHHHHHHHHHHTT-HHHHHHHHHHHHHHHHT-/-HHHHHHHHHHTT-HHHHHHHSTT--HHHHHHHTTS-BTTB-HHHHHHHTT-HHHHHHHHHH-SGGGG--EEEEETTEEEEEE-HHHHHHHHT-HHHHHHHHHTT--TT---TT---HHHHHHHHT-HHHHHHHHTTT--TT---TT---HHHHHHHTT-HHHHHHHHHTT--TT---TT---HHHHHHHHT-HHHHHHHHHTT------TTS--HHHHHHHHT-HHHHHHHTTSTTS-HHHHHHHHHHHHHHHHHTS--HHHHHHHHHHHHHHHTS-GGG--PPPPPSS--GGGTT-----SHHHHHGGGG-HHHHHHHHHHHHHHHH-TTSHHHHHHHHHHHHHHHHTT-HHHHHHHHHHHHHHHHH-/-HHHHHHHHHHTT-HHHHHH---S-HHHHHHHHHS-BTTB-HHHHHHHTT-HHHHHHHHHH-STTTT--EEEEETTEEEEEE-HHHHHHHHT-HHHHHHHHHTT--TT---TT---HHHHHHHTT-HHHHHHHHHTT--SS---TT---HHHHHHHTT-HHHHHHHHHTT--TT---TT---HHHHHHTTT-HHHHHHHHHTTPPP---SSS--HHHHHHHHT-HHHHHHHTTSTTS-HHHHHHHHHHHHHHHHHTS--HHHHHHHHHHHHHHHTS-SSS--PPPPPSS--GGGTT-----STTTTSSGGG-HHHHHHHHHHHHHHHT-TTSHHHHHHHHHHHHHHHHTT-HHHHHHHHHHHHHHHHH-/--SSTTTT--/--TTTT--/--TT--

B-factor: mean 74.9, std 20.05, range [14.92, 158.65]